Protein AF-A0A9D1Q2K3-F1 (afdb_monomer)

Solvent-accessible surface area (backbone atoms only — not comparable to full-atom values): 40511 Å² total; per-residue (Å²): 144,80,91,78,67,89,84,75,84,89,78,90,85,88,91,74,88,80,84,76,89,72,94,67,86,83,80,66,77,69,95,67,63,77,82,78,63,94,80,69,76,94,78,71,92,50,51,77,40,32,36,40,44,62,47,56,76,50,55,46,52,35,54,50,45,25,44,50,52,45,55,72,32,68,62,25,60,64,66,39,40,34,69,46,80,47,79,33,50,50,69,62,41,55,52,19,50,79,73,49,72,62,49,46,96,80,42,65,46,26,32,32,59,39,44,52,66,44,43,5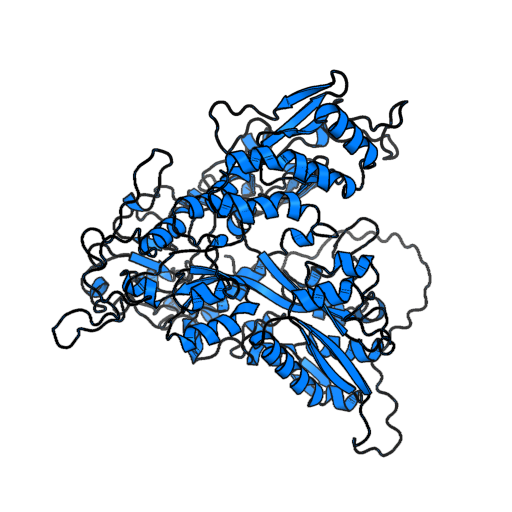5,40,34,52,72,72,53,56,36,32,77,40,62,81,78,49,81,42,72,71,48,49,51,55,45,68,55,26,38,81,45,52,59,50,69,41,20,46,31,84,89,80,63,44,55,48,91,84,33,49,41,40,38,48,60,52,37,49,17,35,49,31,26,41,35,32,48,53,31,40,20,41,54,39,28,27,80,48,33,52,48,88,45,68,35,37,90,83,54,38,70,58,49,46,75,51,22,53,69,60,52,84,87,49,52,77,39,41,44,44,59,36,27,64,68,56,52,23,24,25,50,70,69,43,33,51,73,61,40,42,22,80,9,55,64,33,101,83,72,43,65,62,58,56,15,52,59,35,55,69,40,64,76,43,97,74,76,76,60,87,44,18,46,45,47,73,64,26,62,50,50,58,75,51,96,86,68,62,76,83,60,62,69,36,71,90,31,49,80,71,37,58,31,38,36,22,42,54,33,52,18,26,67,46,36,50,51,46,53,14,39,57,29,7,41,90,62,36,83,63,65,78,88,55,72,91,54,92,48,53,39,32,12,68,13,10,31,44,65,90,72,50,47,24,41,17,40,3,29,46,26,50,58,72,35,49,50,43,85,51,43,43,42,35,57,21,48,38,27,26,51,53,23,34,30,28,26,78,62,23,46,66,40,62,30,83,64,80,60,49,72,40,41,55,64,36,52,47,51,74,46,45,45,32,65,30,61,52,34,12,73,32,62,45,100,84,71,46,73,37,60,46,101,84,73,38,79,38,35,63,70,46,27,37,66,42,78,22,56,80,34,33,38,20,40,34,31,69,88,76,75,45,73,45,62,64,49,80,70,93,76,78,61,49,55,44,66,81,59,46,38,65,71,55,66,76,31,41,35,71,41,66,85,49,69,80,29,25,27,37,57,33,60,5,20,29,37,28,44,47,56,55,52,42,47,54,76,67,63,16,31,79,39,64,83,71,49,54,103,88,51,51,74,63,51,39,36,20,68,38,39,30,29,26,36,53,46,46,46,71,45,49,53,52,39,53,56,35,14,64,74,60,74,51,50,54,32,34,25,54,50,46,27,49,54,42,40,73,43,61,55,44,78,56,70,56,64,23,37,66,51,37,85,26,42,41,22,51,42,32,18,47,21,44,28,47,67,27,86,51,58,73,64,37,46,57,50,50,56,40,47,52,22,56,62,44,78,50,99,90,39,81,43,82,21,21,29,46,42,28,13,62,64,54,38,61,33,41,28,57,80,58,43,81,32,78,53,31,56,41,87,95,44,54,65,27,40,67,66,50,57,58,64,43,35,72,67,20,36,66,50,80,45,51,71,48,58,53,50,78,40,50,54,59,44,49,48,51,42,57,68,26,36,53,52,71,73,38,51,70,68,58,47,36,34,67,31,33,55,60,22,22,62,54,28,33,79,74,21,76,59,53,59,35,65,55,55,46,50,54,52,41,73,74,78,106

Nearest PDB structures (foldseek):
  6hus-assembly1_A  TM=6.472E-01  e=1.190E-06  Bifidobacterium longum subsp. infantis
  7vfq-assembly2_B  TM=6.014E-01  e=1.325E-06  Bifidobacterium longum subsp. infantis ATCC 15697 = JCM 1222 = DSM 20088
  2z8d-assembly2_B  TM=6.309E-01  e=6.302E-06  Bifidobacterium longum
  7vfq-assembly4_D  TM=6.016E-01  e=4.325E-06  Bifidobacterium longum subsp. infantis ATCC 15697 = JCM 1222 = DSM 20088
  2z8d-assembly1_A  TM=5.722E-01  e=2.394E-06  Bifidobacterium longum

Mean predicted aligned error: 9.28 Å

Secondary structure (DSSP, 8-state):
--SSSTTS-----------------------------TT--S-S-PEEEEEEEE--HHHHHHHHHHHHHHHHSHHHHHTTEEEEEEEE-HHHHHHHHHTTSSS-TT----EEEEETTTHHHHHHTTSB---HHHH-SHHHHHHHHTS-TTTTTTTB-BTTTTB--TTSPB--EEEEEEEEEEEEEHHHHHHTTEEEE-----B--TTTHHHHHHHSTT--GGGTTSBHHHHHHTTSS--TTS--TTT-S----B-TTSSB-SS-S-THHHHTS-----S-SEEETTGGGS---TT-PPP--TTSS-TTTS-EEEETTSPPPHHHHHHHHHHHBTTT----TT----TTSSSBSBS-B-S--HHHHGGGT--SEEESSSSS-EEE-TT--BPEEEE-GGGTTEEPTTT--EE-TTPBPPHHHHBTGGGGSBPB-TTSPBPB-TTSPBPBTTSEEEEE-TTSSEEEEETTTTEEEESS--TT--S-B-TTB-HHHHHTEES-TT-TT-SEEEE--HHHHHHHHHHHHHTT-S--GGGS-TT--HHHHHHTTSBSEEEEEGGGHHHHHHHHHHTT--EEEEPPP--EEESSTTSS---EEEE-----BEEEEEEEEBTT-S-HHHHHHHHHHHT-SEEEETTEEEE-HHHHHHHTT---SSHHHHTSTTTS-GGGGGG-TTHHHHHHTT-B--GGGTSSSSTTHHHHHHHIIIIITTTSS-HHHHHHHHHHHHHHHHGGG--SS-HHHHHHHHHHHH-

pLDDT: mean 83.21, std 17.61, range [23.09, 98.44]

Structure (mmCIF, N/CA/C/O backbone):
data_AF-A0A9D1Q2K3-F1
#
_entry.id   AF-A0A9D1Q2K3-F1
#
loop_
_atom_site.group_PDB
_atom_site.id
_atom_site.type_symbol
_atom_site.label_atom_id
_atom_site.label_alt_id
_atom_site.label_comp_id
_atom_site.label_asym_id
_atom_site.label_entity_id
_atom_site.label_seq_id
_atom_site.pdbx_PDB_ins_code
_atom_site.Cartn_x
_atom_site.Cartn_y
_atom_site.Cartn_z
_atom_site.occupancy
_atom_site.B_iso_or_equiv
_atom_site.auth_seq_id
_atom_site.auth_comp_id
_atom_site.auth_asym_id
_atom_site.auth_atom_id
_atom_site.pdbx_PDB_model_num
ATOM 1 N N . MET A 1 1 ? 9.414 -20.550 -1.394 1.00 31.88 1 MET A N 1
ATOM 2 C CA . MET A 1 1 ? 9.377 -20.830 0.065 1.00 31.88 1 MET A CA 1
ATOM 3 C C . MET A 1 1 ? 8.862 -19.600 0.827 1.00 31.88 1 MET A C 1
ATOM 5 O O . MET A 1 1 ? 9.463 -19.181 1.802 1.00 31.88 1 MET A O 1
ATOM 9 N N . LYS A 1 2 ? 7.745 -19.012 0.368 1.00 26.89 2 LYS A N 1
ATOM 10 C CA . LYS A 1 2 ? 7.221 -17.730 0.874 1.00 26.89 2 LYS A CA 1
ATOM 11 C C . LYS A 1 2 ? 5.793 -17.801 1.439 1.00 26.89 2 LYS A C 1
ATOM 13 O O . LYS A 1 2 ? 5.414 -16.906 2.167 1.00 26.89 2 LYS A O 1
ATOM 18 N N . LYS A 1 3 ? 5.036 -18.884 1.206 1.00 31.77 3 LYS A N 1
ATOM 19 C CA . LYS A 1 3 ? 3.598 -18.948 1.546 1.00 31.77 3 LYS A CA 1
ATOM 20 C C . LYS A 1 3 ? 3.213 -19.852 2.738 1.00 31.77 3 LYS A C 1
ATOM 22 O O . LYS A 1 3 ? 2.040 -20.137 2.907 1.00 31.77 3 LYS A O 1
ATOM 27 N N . LEU A 1 4 ? 4.152 -20.322 3.581 1.00 24.89 4 LEU A N 1
ATOM 28 C CA . LEU A 1 4 ? 3.798 -21.179 4.745 1.00 24.89 4 LEU A CA 1
ATOM 29 C C . LEU A 1 4 ? 4.771 -21.183 5.948 1.00 24.89 4 LEU A C 1
ATOM 31 O O . LEU A 1 4 ? 4.581 -21.969 6.875 1.00 24.89 4 LEU A O 1
ATOM 35 N N . ILE A 1 5 ? 5.781 -20.302 5.997 1.00 24.81 5 ILE A N 1
ATOM 36 C CA . ILE A 1 5 ? 6.742 -20.250 7.126 1.00 24.81 5 ILE A CA 1
ATOM 37 C C . ILE A 1 5 ? 6.445 -19.125 8.140 1.00 24.81 5 ILE A C 1
ATOM 39 O O . ILE A 1 5 ? 6.972 -19.159 9.249 1.00 24.81 5 ILE A O 1
ATOM 43 N N . SER A 1 6 ? 5.500 -18.215 7.881 1.00 26.42 6 SER A N 1
ATOM 44 C CA . SER A 1 6 ? 5.204 -17.124 8.832 1.00 26.42 6 SER A CA 1
ATOM 45 C C . SER A 1 6 ? 4.292 -17.498 10.018 1.00 26.42 6 SER A C 1
ATOM 47 O O . SER A 1 6 ? 3.914 -16.638 10.807 1.00 26.42 6 SER A O 1
ATOM 49 N N . LEU A 1 7 ? 3.956 -18.783 10.218 1.00 24.83 7 LEU A N 1
ATOM 50 C CA . LEU A 1 7 ? 3.126 -19.217 11.359 1.00 24.83 7 LEU A CA 1
ATOM 51 C C . LEU A 1 7 ? 3.918 -19.750 12.575 1.00 24.83 7 LEU A C 1
ATOM 53 O O . LEU A 1 7 ? 3.314 -20.180 13.556 1.00 24.83 7 LEU A O 1
ATOM 57 N N . MET A 1 8 ? 5.256 -19.730 12.568 1.00 25.25 8 MET A N 1
ATOM 58 C CA . MET A 1 8 ? 6.060 -20.159 13.727 1.00 25.25 8 MET A CA 1
ATOM 59 C C . MET A 1 8 ? 7.381 -19.386 13.873 1.00 25.25 8 MET A C 1
ATOM 61 O O . MET A 1 8 ? 8.443 -19.967 13.687 1.00 25.25 8 MET A O 1
ATOM 65 N N . LEU A 1 9 ? 7.339 -18.114 14.290 1.00 25.38 9 LEU A N 1
ATOM 66 C CA . LEU A 1 9 ? 8.479 -17.455 14.962 1.00 25.38 9 LEU A CA 1
ATOM 67 C C . LEU A 1 9 ? 8.071 -16.150 15.676 1.00 25.38 9 LEU A C 1
ATOM 69 O O . LEU A 1 9 ? 8.554 -15.070 15.385 1.00 25.38 9 LEU A O 1
ATOM 73 N N . ALA A 1 10 ? 7.178 -16.253 16.663 1.00 24.89 10 ALA A N 1
ATOM 74 C CA . ALA A 1 10 ? 6.946 -15.178 17.636 1.00 24.89 10 ALA A CA 1
ATOM 75 C C . ALA A 1 10 ? 6.581 -15.748 19.017 1.00 24.89 10 ALA A C 1
ATOM 77 O O . ALA A 1 10 ? 5.570 -15.400 19.619 1.00 24.89 10 ALA A O 1
ATOM 7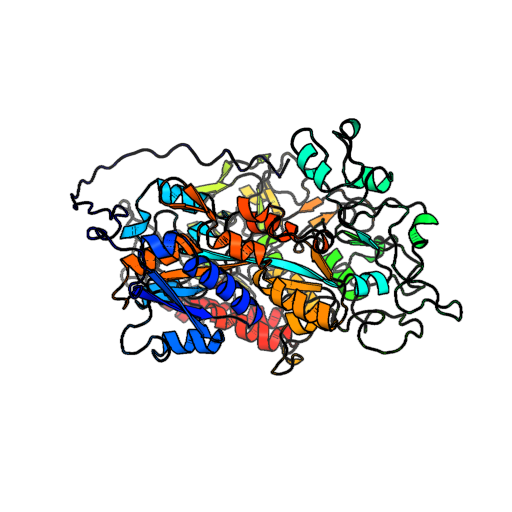8 N N . VAL A 1 11 ? 7.387 -16.679 19.531 1.00 24.31 11 VAL A N 1
ATOM 79 C CA . VAL A 1 11 ? 7.357 -17.057 20.952 1.00 24.31 11 VAL A CA 1
ATOM 80 C C . VAL A 1 11 ? 8.791 -17.342 21.390 1.00 24.31 11 VAL A C 1
ATOM 82 O O . VAL A 1 11 ? 9.484 -18.079 20.694 1.00 24.31 11 VAL A O 1
ATOM 85 N N . ILE A 1 12 ? 9.143 -16.863 22.599 1.00 23.58 12 ILE A N 1
ATOM 86 C CA . ILE A 1 12 ? 10.369 -17.112 23.397 1.00 23.58 12 ILE A CA 1
ATOM 87 C C . ILE A 1 12 ? 11.450 -16.029 23.135 1.00 23.58 12 ILE A C 1
ATOM 89 O O . ILE A 1 12 ? 11.959 -15.950 22.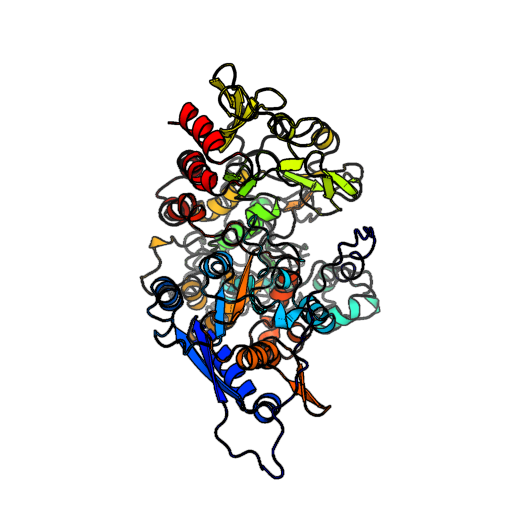035 1.00 23.58 12 ILE A O 1
ATOM 93 N N . LEU A 1 13 ? 11.909 -15.160 24.054 1.00 23.55 13 LEU A N 1
ATOM 94 C CA . LEU A 1 13 ? 12.004 -15.179 25.522 1.00 23.55 13 LEU A CA 1
ATOM 95 C C . LEU A 1 13 ? 12.350 -13.754 26.027 1.00 23.55 13 LEU A C 1
ATOM 97 O O . LEU A 1 13 ? 13.409 -13.249 25.687 1.00 23.55 13 LEU A O 1
ATOM 101 N N . CYS A 1 14 ? 11.547 -13.163 26.917 1.00 24.50 14 CYS A N 1
ATOM 102 C CA . CYS A 1 14 ? 12.017 -12.175 27.906 1.00 24.50 14 CYS A CA 1
ATOM 103 C C . CYS A 1 14 ? 11.088 -12.207 29.129 1.00 24.50 14 CYS A C 1
ATOM 105 O O . CYS A 1 14 ? 10.310 -11.301 29.409 1.00 24.50 14 CYS A O 1
ATOM 107 N N . ILE A 1 15 ? 11.137 -13.328 29.853 1.00 24.80 15 ILE A N 1
ATOM 108 C CA . ILE A 1 15 ? 10.500 -13.468 31.162 1.00 24.80 15 ILE A CA 1
ATOM 109 C C . ILE A 1 15 ? 11.471 -12.913 32.207 1.00 24.80 15 ILE A C 1
ATOM 111 O O . ILE A 1 15 ? 12.424 -13.592 32.580 1.00 24.80 15 ILE A O 1
ATOM 115 N N . MET A 1 16 ? 11.185 -11.729 32.746 1.00 26.50 16 MET A N 1
ATOM 116 C CA . MET A 1 16 ? 11.513 -11.406 34.137 1.00 26.50 16 MET A CA 1
ATOM 117 C C . MET A 1 16 ? 10.347 -10.635 34.774 1.00 26.50 16 MET A C 1
ATOM 119 O O . MET A 1 16 ? 10.067 -9.509 34.374 1.00 26.50 16 MET A O 1
ATOM 123 N N . PRO A 1 17 ? 9.647 -11.210 35.770 1.00 26.53 17 PRO A N 1
ATOM 124 C CA . PRO A 1 17 ? 8.571 -10.520 36.463 1.00 26.53 17 PRO A CA 1
ATOM 125 C C . PRO A 1 17 ? 9.147 -9.616 37.559 1.00 26.53 17 PRO A C 1
ATOM 127 O O . PRO A 1 17 ? 9.549 -10.095 38.622 1.00 26.53 17 PRO A O 1
ATOM 130 N N . VAL A 1 18 ? 9.125 -8.298 37.352 1.00 26.25 18 VAL A N 1
ATOM 131 C CA . VAL A 1 18 ? 9.116 -7.359 38.481 1.00 26.25 18 VAL A CA 1
ATOM 132 C C . VAL A 1 18 ? 7.667 -7.231 38.935 1.00 26.25 18 VAL A C 1
ATOM 134 O O . VAL A 1 18 ? 6.878 -6.453 38.407 1.00 26.25 18 VAL A O 1
ATOM 137 N N . PHE A 1 19 ? 7.295 -8.060 39.910 1.00 23.59 19 PHE A N 1
ATOM 138 C CA . PHE A 1 19 ? 6.034 -7.920 40.625 1.00 23.59 19 PHE A CA 1
ATOM 139 C C . PHE A 1 19 ? 5.998 -6.563 41.335 1.00 23.59 19 PHE A C 1
ATOM 141 O O . PHE A 1 19 ? 6.596 -6.402 42.399 1.00 23.59 19 PHE A O 1
ATOM 148 N N . THR A 1 20 ? 5.217 -5.626 40.803 1.00 25.23 20 THR A N 1
ATOM 149 C CA . THR A 1 20 ? 4.653 -4.536 41.603 1.00 25.23 20 THR A CA 1
ATOM 150 C C . THR A 1 20 ? 3.154 -4.772 41.696 1.00 25.23 20 THR A C 1
ATOM 152 O O . THR A 1 20 ? 2.387 -4.485 40.783 1.00 25.23 20 THR A O 1
ATOM 155 N N . ALA A 1 21 ? 2.743 -5.393 42.799 1.00 23.09 21 ALA A N 1
ATOM 156 C CA . ALA A 1 21 ? 1.347 -5.603 43.129 1.00 23.09 21 ALA A CA 1
ATOM 157 C C . ALA A 1 21 ? 0.692 -4.260 43.487 1.00 23.09 21 ALA A C 1
ATOM 159 O O . ALA A 1 21 ? 0.936 -3.723 44.566 1.00 23.09 21 ALA A O 1
ATOM 160 N N . CYS A 1 22 ? -0.189 -3.765 42.621 1.00 25.34 22 CYS A N 1
ATOM 161 C CA . CYS A 1 22 ? -1.217 -2.798 42.989 1.00 25.34 22 CYS A CA 1
ATOM 162 C C . CYS A 1 22 ? -2.578 -3.435 42.706 1.00 25.34 22 CYS A C 1
ATOM 164 O O . CYS A 1 22 ? -2.987 -3.596 41.560 1.00 25.34 22 CYS A O 1
ATOM 166 N N . GLY A 1 23 ? -3.251 -3.861 43.777 1.00 29.66 23 GLY A N 1
ATOM 167 C CA . GLY A 1 23 ? -4.590 -4.428 43.719 1.00 29.66 23 GLY A CA 1
ATOM 168 C C . GLY A 1 23 ? -5.606 -3.394 43.239 1.00 29.66 23 GLY A C 1
ATOM 169 O O . GLY A 1 23 ? -5.927 -2.455 43.963 1.00 29.66 23 GLY A O 1
ATOM 170 N N . GLY A 1 24 ? -6.129 -3.604 42.035 1.00 25.12 24 GLY A N 1
ATOM 171 C CA . GLY A 1 24 ? -7.349 -2.990 41.529 1.00 25.12 24 GLY A CA 1
ATOM 172 C C . GLY A 1 24 ? -8.348 -4.098 41.216 1.00 25.12 24 GLY A C 1
ATOM 173 O O . GLY A 1 24 ? -8.044 -5.015 40.462 1.00 25.12 24 GLY A O 1
ATOM 174 N N . ASN A 1 25 ? -9.512 -4.047 41.856 1.00 25.45 25 ASN A N 1
ATOM 175 C CA . ASN A 1 25 ? -10.608 -5.003 41.716 1.00 25.45 25 ASN A CA 1
ATOM 176 C C . ASN A 1 25 ? -11.001 -5.161 40.230 1.00 25.45 25 ASN A C 1
ATOM 178 O O . ASN A 1 25 ? -11.539 -4.230 39.632 1.00 25.45 25 ASN A O 1
ATOM 182 N N . SER A 1 26 ? -10.753 -6.331 39.641 1.00 29.91 26 SER A N 1
ATOM 183 C CA . SER A 1 26 ? -11.177 -6.673 38.284 1.00 29.91 26 SER A CA 1
ATOM 184 C C . SER A 1 26 ? -12.678 -6.976 38.268 1.00 29.91 26 SER A C 1
ATOM 186 O O . SER A 1 26 ? -13.099 -8.122 38.419 1.00 29.91 26 SER A O 1
ATOM 188 N N . ASN A 1 27 ? -13.500 -5.944 38.097 1.00 34.56 27 ASN A N 1
ATOM 189 C CA . ASN A 1 27 ? -14.866 -6.119 37.612 1.00 34.56 27 ASN A CA 1
ATOM 190 C C . ASN A 1 27 ? -14.806 -6.279 36.088 1.00 34.56 27 ASN A C 1
ATOM 192 O O . ASN A 1 27 ? -15.098 -5.342 35.353 1.00 34.56 27 ASN A O 1
ATOM 196 N N . THR A 1 28 ? -14.377 -7.446 35.613 1.00 36.50 28 THR A N 1
ATOM 197 C CA . THR A 1 28 ? -14.568 -7.835 34.215 1.00 36.50 28 THR A CA 1
ATOM 198 C C . THR A 1 28 ? -16.070 -8.019 33.969 1.00 36.50 28 THR A C 1
ATOM 200 O O . THR A 1 28 ? -16.699 -8.829 34.660 1.00 36.50 28 THR A O 1
ATOM 203 N N . PRO A 1 29 ? -16.694 -7.294 33.024 1.00 41.91 29 PRO A N 1
ATOM 204 C CA . PRO A 1 29 ? -18.068 -7.573 32.636 1.00 41.91 29 PRO A CA 1
ATOM 205 C C . PRO A 1 29 ? -18.096 -8.942 31.953 1.00 41.91 29 PRO A C 1
ATOM 207 O O . PRO A 1 29 ? -17.616 -9.111 30.837 1.00 41.91 29 PRO A O 1
ATOM 210 N N . THR A 1 30 ? -18.623 -9.952 32.640 1.00 43.00 30 THR A N 1
ATOM 211 C CA . THR A 1 30 ? -19.002 -11.204 31.977 1.00 43.00 30 THR A CA 1
ATOM 212 C C . THR A 1 30 ? -20.297 -10.921 31.213 1.00 43.00 30 THR A C 1
ATOM 214 O O . THR A 1 30 ? -21.203 -10.342 31.827 1.00 43.00 30 THR A O 1
ATOM 217 N N . PRO A 1 31 ? -20.428 -11.292 29.923 1.00 45.06 31 PRO A N 1
ATOM 218 C CA . PRO A 1 31 ? -21.657 -11.072 29.170 1.00 45.06 31 PRO A CA 1
ATOM 219 C C . PRO A 1 31 ? -22.795 -11.783 29.894 1.00 45.06 31 PRO A C 1
ATOM 221 O O . PRO A 1 31 ? -22.875 -13.010 29.918 1.00 45.06 31 PRO A O 1
ATOM 224 N N . THR A 1 32 ? -23.643 -11.011 30.561 1.00 45.75 32 THR A N 1
ATOM 225 C CA . THR A 1 32 ? -24.844 -11.533 31.200 1.00 45.75 32 THR A CA 1
ATOM 226 C C . THR A 1 32 ? -25.998 -10.808 30.529 1.00 45.75 32 THR A C 1
ATOM 228 O O . THR A 1 32 ? -26.021 -9.573 30.581 1.00 45.75 32 THR A O 1
ATOM 231 N N . PRO A 1 33 ? -26.920 -11.515 29.851 1.00 47.28 33 PRO A N 1
ATOM 232 C CA . PRO A 1 33 ? -28.128 -10.872 29.354 1.00 47.28 33 PRO A CA 1
ATOM 233 C C . PRO A 1 33 ? -28.861 -10.216 30.536 1.00 47.28 33 PRO A C 1
ATOM 235 O O . PRO A 1 33 ? -28.753 -10.699 31.672 1.00 47.28 33 PRO A O 1
ATOM 238 N N . PRO A 1 34 ? -29.623 -9.135 30.311 1.00 51.88 34 PRO A N 1
ATOM 239 C CA . PRO A 1 34 ? -30.594 -8.695 31.301 1.00 51.88 34 PRO A CA 1
ATOM 240 C C . PRO A 1 34 ? -31.506 -9.878 31.652 1.00 51.88 34 PRO A C 1
ATOM 242 O O . PRO A 1 34 ? -31.943 -10.590 30.750 1.00 51.88 34 PRO A O 1
ATOM 245 N N . ASP A 1 35 ? -31.774 -10.092 32.945 1.00 43.72 35 ASP A N 1
ATOM 246 C CA . ASP A 1 35 ? -32.658 -11.160 33.435 1.00 43.72 35 ASP A CA 1
ATOM 247 C C . ASP A 1 35 ? -33.989 -11.124 32.657 1.00 43.72 35 ASP A C 1
ATOM 249 O O . ASP A 1 35 ? -34.734 -10.138 32.774 1.00 43.72 35 ASP A O 1
ATOM 253 N N . PRO A 1 36 ? -34.287 -12.135 31.816 1.00 39.97 36 PRO A N 1
ATOM 254 C CA . PRO A 1 36 ? -35.522 -12.168 31.068 1.00 39.97 36 PRO A CA 1
ATOM 255 C C . PRO A 1 36 ? -36.607 -12.510 32.079 1.00 39.97 36 PRO A C 1
ATOM 257 O O . PRO A 1 36 ? -36.824 -13.673 32.422 1.00 39.97 36 PRO A O 1
ATOM 260 N N . GLY A 1 37 ? -37.273 -11.477 32.599 1.00 39.97 37 GLY A N 1
ATOM 261 C CA . GLY A 1 37 ? -38.417 -11.646 33.485 1.00 39.97 37 GLY A CA 1
ATOM 262 C C . GLY A 1 37 ? -39.360 -12.737 32.949 1.00 39.97 37 GLY A C 1
ATOM 263 O O . GLY A 1 37 ? -39.500 -12.903 31.733 1.00 39.97 37 GLY A O 1
ATOM 264 N N . PRO A 1 38 ? -39.992 -13.524 33.834 1.00 31.61 38 PRO A N 1
ATOM 265 C CA . PRO A 1 38 ? -40.588 -14.797 33.459 1.00 31.61 38 PRO A CA 1
ATOM 266 C C . PRO A 1 38 ? -41.748 -14.591 32.474 1.00 31.61 38 PRO A C 1
ATOM 268 O O . PRO A 1 38 ? -42.840 -14.195 32.878 1.00 31.61 38 PRO A O 1
ATOM 271 N N . GLY A 1 39 ? -41.514 -14.890 31.189 1.00 42.12 39 GLY A N 1
ATOM 272 C CA . GLY A 1 39 ? -42.565 -15.056 30.176 1.00 42.12 39 GLY A CA 1
ATOM 273 C C . GLY A 1 39 ? -42.591 -14.099 28.975 1.00 42.12 39 GLY A C 1
ATOM 274 O O . GLY A 1 39 ? -43.665 -13.914 28.412 1.00 42.12 39 GLY A O 1
ATOM 275 N N . GLY A 1 40 ? -41.481 -13.489 28.555 1.00 37.00 40 GLY A N 1
ATOM 276 C CA . GLY A 1 40 ? -41.479 -12.614 27.373 1.00 37.00 40 GLY A CA 1
ATOM 277 C C . GLY A 1 40 ? -41.163 -13.333 26.060 1.00 37.00 40 GLY A C 1
ATOM 278 O O . GLY A 1 40 ? -39.995 -13.509 25.734 1.00 37.00 40 GLY A O 1
ATOM 279 N N . GLU A 1 41 ? -42.180 -13.671 25.262 1.00 39.03 41 GLU A N 1
ATOM 280 C CA . GLU A 1 41 ? -42.013 -13.699 23.802 1.00 39.03 41 GLU A CA 1
ATOM 281 C C . GLU A 1 41 ? -41.517 -12.305 23.374 1.00 39.03 41 GLU A C 1
ATOM 283 O O . GLU A 1 41 ? -42.138 -11.291 23.706 1.00 39.03 41 GLU A O 1
ATOM 288 N N . GLY A 1 42 ? -40.349 -12.244 22.729 1.00 41.12 42 GLY A N 1
ATOM 289 C CA . GLY A 1 42 ? -39.644 -11.009 22.380 1.00 41.12 42 GLY A CA 1
ATOM 290 C C . GLY A 1 42 ? -40.452 -10.108 21.446 1.00 41.12 42 GLY A C 1
ATOM 291 O O . GLY A 1 42 ? -40.365 -10.224 20.229 1.00 41.12 42 GLY A O 1
ATOM 292 N N . GLY A 1 43 ? -41.229 -9.200 22.033 1.00 37.53 43 GLY A N 1
ATOM 293 C CA . GLY A 1 43 ? -42.022 -8.182 21.338 1.00 37.53 43 GLY A CA 1
ATOM 294 C C . GLY A 1 43 ? -42.028 -6.824 22.051 1.00 37.53 43 GLY A C 1
ATOM 295 O O . GLY A 1 43 ? -42.984 -6.068 21.904 1.00 37.53 43 GLY A O 1
ATOM 296 N N . GLY A 1 44 ? -41.007 -6.534 22.867 1.00 49.22 44 GLY A N 1
ATOM 297 C CA . GLY A 1 44 ? -40.798 -5.226 23.503 1.00 49.22 44 GLY A CA 1
ATOM 298 C C . GLY A 1 44 ? -39.885 -4.307 22.682 1.00 49.22 44 GLY A C 1
ATOM 299 O O . GLY A 1 44 ? -39.100 -4.786 21.864 1.00 49.22 44 GLY A O 1
ATOM 300 N N . ASP A 1 45 ? -39.975 -2.993 22.913 1.00 70.69 45 ASP A N 1
ATOM 301 C CA . ASP A 1 45 ? -39.091 -1.989 22.302 1.00 70.69 45 ASP A CA 1
ATOM 302 C C . ASP A 1 45 ? -37.616 -2.317 22.608 1.00 70.69 45 ASP A C 1
ATOM 304 O O . ASP A 1 45 ? -37.184 -2.283 23.762 1.00 70.69 45 ASP A O 1
ATOM 308 N N . ARG A 1 46 ? -36.839 -2.662 21.572 1.00 89.06 46 ARG A N 1
ATOM 309 C CA . ARG A 1 46 ? -35.394 -2.930 21.678 1.00 89.06 46 ARG A CA 1
ATOM 310 C C . ARG A 1 46 ? -34.629 -1.634 21.968 1.00 89.06 46 ARG A C 1
ATOM 312 O O . ARG A 1 46 ? -34.984 -0.570 21.459 1.00 89.06 46 ARG A O 1
ATOM 319 N N . THR A 1 47 ? -33.555 -1.717 22.754 1.00 92.94 47 THR A N 1
ATOM 320 C CA . THR A 1 47 ? -32.688 -0.569 23.055 1.00 92.94 47 THR A CA 1
ATOM 321 C C . THR A 1 47 ? -31.979 -0.121 21.785 1.00 92.94 47 THR A C 1
ATOM 323 O O . THR A 1 47 ? -31.215 -0.881 21.190 1.00 92.94 47 THR A O 1
ATOM 326 N N . ARG A 1 48 ? -32.226 1.125 21.377 1.00 93.69 48 ARG A N 1
ATOM 327 C CA . ARG A 1 48 ? -31.604 1.712 20.192 1.00 93.69 48 ARG A CA 1
ATOM 328 C C . ARG A 1 48 ? -30.160 2.128 20.480 1.00 93.69 48 ARG A C 1
ATOM 330 O O . ARG A 1 48 ? -29.939 2.929 21.383 1.00 93.69 48 ARG A O 1
ATOM 337 N N . ILE A 1 49 ? -29.237 1.652 19.650 1.00 95.62 49 ILE A N 1
ATOM 338 C CA . ILE A 1 49 ? -27.837 2.077 19.568 1.00 95.62 49 ILE A CA 1
ATOM 339 C C . ILE A 1 49 ? -27.637 2.870 18.275 1.00 95.62 49 ILE A C 1
ATOM 341 O O . ILE A 1 49 ? -28.170 2.506 17.219 1.00 95.62 49 ILE A O 1
ATOM 345 N N . VAL A 1 50 ? -26.916 3.986 18.356 1.00 94.56 50 VAL A N 1
ATOM 346 C CA . VAL A 1 50 ? -26.666 4.867 17.207 1.00 94.56 50 VAL A CA 1
ATOM 347 C C . VAL A 1 50 ? -25.202 4.810 16.801 1.00 94.56 50 VAL A C 1
ATOM 349 O O . VAL A 1 50 ? -24.317 5.223 17.547 1.00 94.56 50 VAL A O 1
ATOM 352 N N . MET A 1 51 ? -24.972 4.347 15.580 1.00 95.81 51 MET A N 1
ATOM 353 C CA . MET A 1 51 ? -23.676 4.359 14.921 1.00 95.81 51 MET A CA 1
ATOM 354 C C . MET A 1 51 ? -23.616 5.504 13.912 1.00 95.81 51 MET A C 1
ATOM 356 O O . MET A 1 51 ? -24.590 5.763 13.199 1.00 95.81 51 MET A O 1
ATOM 360 N N . GLN A 1 52 ? -22.483 6.194 13.850 1.00 93.69 52 GLN A N 1
ATOM 361 C CA . GLN A 1 52 ? -22.179 7.145 12.786 1.00 93.69 52 GLN A CA 1
ATOM 362 C C . GLN A 1 52 ? -20.977 6.657 11.982 1.00 93.69 52 GLN A C 1
ATOM 364 O O . GLN A 1 52 ? -19.961 6.272 12.560 1.00 93.69 52 GLN A O 1
ATOM 369 N N . GLY A 1 53 ? -21.123 6.686 10.660 1.00 94.25 53 GLY A N 1
ATOM 370 C CA . GLY A 1 53 ? -20.099 6.294 9.701 1.00 94.25 53 GLY A CA 1
ATOM 371 C C . GLY A 1 53 ? -19.993 7.281 8.545 1.00 94.25 53 GLY A C 1
ATOM 372 O O . GLY A 1 53 ? -20.766 8.244 8.455 1.00 94.25 53 GLY A O 1
ATOM 373 N N . PHE A 1 54 ? -19.028 7.037 7.669 1.00 94.38 54 PHE A N 1
ATOM 374 C CA . PHE A 1 54 ? -18.754 7.865 6.505 1.00 94.38 54 PHE A CA 1
ATOM 375 C C . PHE A 1 54 ? -18.253 7.022 5.335 1.00 94.38 54 PHE A C 1
ATOM 377 O O . PHE A 1 54 ? -17.725 5.933 5.546 1.00 94.38 54 PHE A O 1
ATOM 384 N N . GLY A 1 55 ? -18.387 7.562 4.128 1.00 92.12 55 GLY A N 1
ATOM 385 C CA . GLY A 1 55 ? -17.882 6.959 2.897 1.00 92.12 55 GLY A CA 1
ATOM 386 C C . GLY A 1 55 ? -18.799 7.248 1.714 1.00 92.12 55 GLY A C 1
ATOM 387 O O . GLY A 1 55 ? -19.757 8.023 1.829 1.00 92.12 55 GLY A O 1
ATOM 388 N N . ASP A 1 56 ? -18.517 6.627 0.575 1.00 90.00 56 ASP A N 1
ATOM 389 C CA . ASP A 1 56 ? -19.370 6.728 -0.608 1.00 90.00 56 ASP A CA 1
ATOM 390 C C . ASP A 1 56 ? -20.674 5.906 -0.475 1.00 90.00 56 ASP A C 1
ATOM 392 O O . ASP A 1 56 ? -20.931 5.237 0.532 1.00 90.00 56 ASP A O 1
ATOM 396 N N . GLU A 1 57 ? -21.559 6.004 -1.473 1.00 91.81 57 GLU A N 1
ATOM 397 C CA . GLU A 1 57 ? -22.843 5.289 -1.458 1.00 91.81 57 GLU A CA 1
ATOM 398 C C . GLU A 1 57 ? -22.699 3.769 -1.667 1.00 91.81 57 GLU A C 1
ATOM 400 O O . GLU A 1 57 ? -23.608 3.040 -1.276 1.00 91.81 57 GLU A O 1
ATOM 405 N N . GLU A 1 58 ? -21.603 3.261 -2.239 1.00 92.94 58 GLU A N 1
ATOM 406 C CA . GLU A 1 58 ? -21.360 1.815 -2.334 1.00 92.94 58 GLU A CA 1
ATOM 407 C C . GLU A 1 58 ? -20.888 1.259 -0.984 1.00 92.94 58 GLU A C 1
ATOM 409 O O . GLU A 1 58 ? -21.468 0.292 -0.486 1.00 92.94 58 GLU A O 1
ATOM 414 N N . GLN A 1 59 ? -19.949 1.934 -0.312 1.00 93.12 59 GLN A N 1
ATOM 415 C CA . GLN A 1 59 ? -19.555 1.608 1.065 1.00 93.12 59 GLN A CA 1
ATOM 416 C C . GLN A 1 59 ? -20.753 1.669 2.020 1.00 93.12 59 GLN A C 1
ATOM 418 O O . GLN A 1 59 ? -20.934 0.815 2.883 1.00 93.12 59 GLN A O 1
ATOM 423 N N . LYS A 1 60 ? -21.647 2.645 1.854 1.00 95.56 60 LYS A N 1
ATOM 424 C CA . LYS A 1 60 ? -22.870 2.712 2.658 1.00 95.56 60 LYS A CA 1
ATOM 425 C C . LYS A 1 60 ? -23.733 1.457 2.522 1.00 95.56 60 LYS A C 1
ATOM 427 O O . LYS A 1 60 ? -24.249 0.986 3.533 1.00 95.56 60 LYS A O 1
ATOM 432 N N . LYS A 1 61 ? -23.892 0.907 1.309 1.00 95.81 61 LYS A N 1
ATOM 433 C CA . LYS A 1 61 ? -24.674 -0.325 1.081 1.00 95.81 61 LYS A CA 1
ATOM 434 C C . LYS A 1 61 ? -24.057 -1.523 1.798 1.00 95.81 61 LYS A C 1
ATOM 436 O O . LYS A 1 61 ? -24.795 -2.342 2.345 1.00 95.81 61 LYS A O 1
ATOM 441 N N . GLU A 1 62 ? -22.728 -1.609 1.826 1.00 94.81 62 GLU A N 1
ATOM 442 C CA . GLU A 1 62 ? -21.997 -2.617 2.600 1.00 94.81 62 GLU A CA 1
ATOM 443 C C . GLU A 1 62 ? -22.392 -2.556 4.084 1.00 94.81 62 GLU A C 1
ATOM 445 O O . GLU A 1 62 ? -22.889 -3.534 4.648 1.00 94.81 62 GLU A O 1
ATOM 450 N N . TYR A 1 63 ? -22.265 -1.386 4.711 1.00 97.12 63 TYR A N 1
ATOM 451 C CA . TYR A 1 63 ? -22.592 -1.245 6.129 1.00 97.12 63 TYR A CA 1
ATOM 452 C C . TYR A 1 63 ? -24.096 -1.332 6.412 1.00 97.12 63 TYR A C 1
ATOM 454 O O . TYR A 1 63 ? -24.488 -1.810 7.477 1.00 97.12 63 TYR A O 1
ATOM 462 N N . GLU A 1 64 ? -24.966 -0.945 5.475 1.00 97.69 64 GLU A N 1
ATOM 463 C CA . GLU A 1 64 ? -26.406 -1.215 5.564 1.00 97.69 64 GLU A CA 1
ATOM 464 C C . GLU A 1 64 ? -26.689 -2.725 5.604 1.00 97.69 64 GLU A C 1
ATOM 466 O O . GLU A 1 64 ? -27.525 -3.158 6.401 1.00 97.69 64 GLU A O 1
ATOM 471 N N . SER A 1 65 ? -25.964 -3.539 4.824 1.00 97.31 65 SER A N 1
ATOM 472 C CA . SER A 1 65 ? -26.044 -5.006 4.891 1.00 97.31 65 SER A CA 1
ATOM 473 C C . SER A 1 65 ? -25.674 -5.522 6.284 1.00 97.31 65 SER A C 1
ATOM 475 O O . SER A 1 65 ? -26.451 -6.252 6.903 1.00 97.31 65 SER A O 1
ATOM 477 N N . MET A 1 66 ? -24.550 -5.061 6.841 1.00 98.25 66 MET A N 1
ATOM 478 C CA . MET A 1 66 ? -24.115 -5.443 8.191 1.00 98.25 66 MET A CA 1
ATOM 479 C C . MET A 1 66 ? -25.113 -5.008 9.278 1.00 98.25 66 MET A C 1
ATOM 481 O O . MET A 1 66 ? -25.404 -5.771 10.200 1.00 98.25 66 MET A O 1
ATOM 485 N N . VAL A 1 67 ? -25.671 -3.795 9.179 1.00 98.38 67 VAL A N 1
ATOM 486 C CA . VAL A 1 67 ? -26.675 -3.268 10.123 1.00 98.38 67 VAL A CA 1
ATOM 487 C C . VAL A 1 67 ? -27.966 -4.086 10.069 1.00 98.38 67 VAL A C 1
ATOM 489 O O . VAL A 1 67 ? -28.549 -4.383 11.117 1.00 98.38 67 VAL A O 1
ATOM 492 N N . ASN A 1 68 ? -28.416 -4.462 8.871 1.00 98.00 68 ASN A N 1
ATOM 493 C CA . ASN A 1 68 ? -29.581 -5.326 8.696 1.00 98.00 68 ASN A CA 1
ATOM 494 C C . ASN A 1 68 ? -29.314 -6.721 9.278 1.00 98.00 68 ASN A C 1
ATOM 496 O O . ASN A 1 68 ? -30.113 -7.197 10.084 1.00 98.00 68 ASN A O 1
ATOM 500 N N . GLY A 1 69 ? -28.150 -7.310 8.977 1.00 97.88 69 GLY A N 1
ATOM 501 C CA . GLY A 1 69 ? -27.706 -8.583 9.548 1.00 97.88 69 GLY A CA 1
ATOM 502 C C . GLY A 1 69 ? -27.692 -8.568 11.078 1.00 97.88 69 GLY A C 1
ATOM 503 O O . GLY A 1 69 ? -28.258 -9.458 11.712 1.00 97.88 69 GLY A O 1
ATOM 504 N N . PHE A 1 70 ? -27.155 -7.506 11.691 1.00 98.44 70 PHE A N 1
ATOM 505 C CA . PHE A 1 70 ? -27.190 -7.343 13.145 1.00 98.44 70 PHE A CA 1
ATOM 506 C C . PHE A 1 70 ? -28.632 -7.305 13.657 1.00 98.44 70 PHE A C 1
ATOM 508 O O . PHE A 1 70 ? -28.989 -8.050 14.566 1.00 98.44 70 PHE A O 1
ATOM 515 N N . ASN A 1 71 ? -29.485 -6.461 13.073 1.00 97.62 71 ASN A N 1
ATOM 516 C CA . ASN A 1 71 ? -30.859 -6.264 13.535 1.00 97.62 71 ASN A CA 1
ATOM 517 C C . ASN A 1 71 ? -31.748 -7.509 13.406 1.00 97.62 71 ASN A C 1
ATOM 519 O O . ASN A 1 71 ? -32.719 -7.623 14.169 1.00 97.62 71 ASN A O 1
ATOM 523 N N . ASP A 1 72 ? -31.407 -8.416 12.492 1.00 96.38 72 ASP A N 1
ATOM 524 C CA . ASP A 1 72 ? -32.096 -9.684 12.257 1.00 96.38 72 ASP A CA 1
ATOM 525 C C . ASP A 1 72 ? -31.471 -10.881 12.999 1.00 96.38 72 ASP A C 1
ATOM 527 O O . ASP A 1 72 ? -32.106 -11.940 13.062 1.00 96.38 72 ASP A O 1
ATOM 531 N N . SER A 1 73 ? -30.290 -10.717 13.605 1.00 95.88 73 SER A N 1
ATOM 532 C CA . SER A 1 73 ? -29.572 -11.772 14.340 1.00 95.88 73 SER A CA 1
ATOM 533 C C . SER A 1 73 ? -30.262 -12.205 15.640 1.00 95.88 73 SER A C 1
ATOM 535 O O . SER A 1 73 ? -30.976 -11.428 16.291 1.00 95.88 73 SER A O 1
ATOM 537 N N . GLU A 1 74 ? -30.008 -13.445 16.068 1.00 93.62 74 GLU A N 1
ATOM 538 C CA . GLU A 1 74 ? -30.410 -13.905 17.401 1.00 93.62 74 GLU A CA 1
ATOM 539 C C . GLU A 1 74 ? -29.625 -13.173 18.495 1.00 93.62 74 GLU A C 1
ATOM 541 O O . GLU A 1 74 ? -30.191 -12.858 19.541 1.00 93.62 74 GLU A O 1
ATOM 546 N N . TYR A 1 75 ? -28.368 -12.807 18.237 1.00 94.44 75 TYR A N 1
ATOM 547 C CA . TYR A 1 75 ? -27.536 -11.986 19.114 1.00 94.44 75 TYR A CA 1
ATOM 548 C C . TYR A 1 75 ? -28.221 -10.670 19.500 1.00 94.44 75 TYR A C 1
ATOM 550 O O . TYR A 1 75 ? -28.372 -10.364 20.687 1.00 94.44 75 TYR A O 1
ATOM 558 N N . ALA A 1 76 ? -28.712 -9.902 18.524 1.00 94.25 76 ALA A N 1
ATOM 559 C CA . ALA A 1 76 ? -29.397 -8.644 18.803 1.00 94.25 76 ALA A CA 1
ATOM 560 C C . ALA A 1 76 ? -30.713 -8.852 19.565 1.00 94.25 76 ALA A C 1
ATOM 562 O O . ALA A 1 76 ? -31.045 -8.051 20.442 1.00 94.25 76 ALA A O 1
ATOM 563 N N . ARG A 1 77 ? -31.462 -9.931 19.285 1.00 92.31 77 ARG A N 1
ATOM 564 C CA . ARG A 1 77 ? -32.676 -10.278 20.049 1.00 92.31 77 ARG A CA 1
ATOM 565 C C . ARG A 1 77 ? -32.344 -10.655 21.490 1.00 92.31 77 ARG A C 1
ATOM 567 O O . ARG A 1 77 ? -33.010 -10.174 22.405 1.00 92.31 77 ARG A O 1
ATOM 574 N N . TYR A 1 78 ? -31.301 -11.454 21.688 1.00 88.31 78 TYR A N 1
ATOM 575 C CA . TYR A 1 78 ? -30.841 -11.931 22.989 1.00 88.31 78 TYR A CA 1
ATOM 576 C C . TYR A 1 78 ? -30.416 -10.782 23.911 1.00 88.31 78 TYR A C 1
ATOM 578 O O . TYR A 1 78 ? -30.794 -10.759 25.081 1.00 88.31 78 TYR A O 1
ATOM 586 N N . TYR A 1 79 ? -29.701 -9.787 23.379 1.00 88.56 79 TYR A N 1
ATOM 587 C CA . TYR A 1 79 ? -29.316 -8.588 24.133 1.00 88.56 79 TYR A CA 1
ATOM 588 C C . TYR A 1 79 ? -30.375 -7.471 24.116 1.00 88.56 79 TYR A C 1
ATOM 590 O O . TYR A 1 79 ? -30.187 -6.437 24.758 1.00 88.56 79 TYR A O 1
ATOM 598 N N . GLY A 1 80 ? -31.494 -7.655 23.406 1.00 93.69 80 GLY A N 1
ATOM 599 C CA . GLY A 1 80 ? -32.560 -6.659 23.297 1.00 93.69 80 GLY A CA 1
ATOM 600 C C . GLY A 1 80 ? -32.111 -5.360 22.621 1.00 93.69 80 GLY A C 1
ATOM 601 O O . GLY A 1 80 ? -32.500 -4.278 23.063 1.00 93.69 80 GLY A O 1
ATOM 602 N N . LEU A 1 81 ? -31.283 -5.454 21.576 1.00 95.62 81 LEU A N 1
ATOM 603 C CA . LEU A 1 81 ? -30.634 -4.329 20.896 1.00 95.62 81 LEU A CA 1
ATOM 604 C C . LEU A 1 81 ? -31.190 -4.090 19.488 1.00 95.62 81 LEU A C 1
ATOM 606 O O . LEU A 1 81 ? -31.637 -5.006 18.797 1.00 95.62 81 LEU A O 1
ATOM 610 N N . PHE A 1 82 ? -31.135 -2.832 19.059 1.00 95.19 82 PHE A N 1
ATOM 611 C CA . PHE A 1 82 ? -31.447 -2.404 17.701 1.00 95.19 82 PHE A CA 1
ATOM 612 C C . PHE A 1 82 ? -30.454 -1.331 17.257 1.00 95.19 82 PHE A C 1
ATOM 614 O O . PHE A 1 82 ? -30.296 -0.312 17.928 1.00 95.19 82 PHE A O 1
ATOM 621 N N . LEU A 1 83 ? -29.790 -1.549 16.130 1.00 97.62 83 LEU A N 1
ATOM 622 C CA . LEU A 1 83 ? -28.792 -0.648 15.575 1.00 97.62 83 LEU A CA 1
ATOM 623 C C . LEU A 1 83 ? -29.415 0.278 14.533 1.00 97.62 83 LEU A C 1
ATOM 625 O O . LEU A 1 83 ? -30.150 -0.152 13.646 1.00 97.62 83 LEU A O 1
ATOM 629 N N . THR A 1 84 ? -29.071 1.560 14.614 1.00 95.56 84 THR A N 1
ATOM 630 C CA . THR A 1 84 ? -29.317 2.535 13.546 1.00 95.56 84 THR A CA 1
ATOM 631 C C . THR A 1 84 ? -28.013 3.184 13.125 1.00 95.56 84 THR A C 1
ATOM 633 O O . THR A 1 84 ? -27.192 3.498 13.985 1.00 95.56 84 THR A O 1
ATOM 636 N N . MET A 1 85 ? -27.864 3.436 11.829 1.00 95.1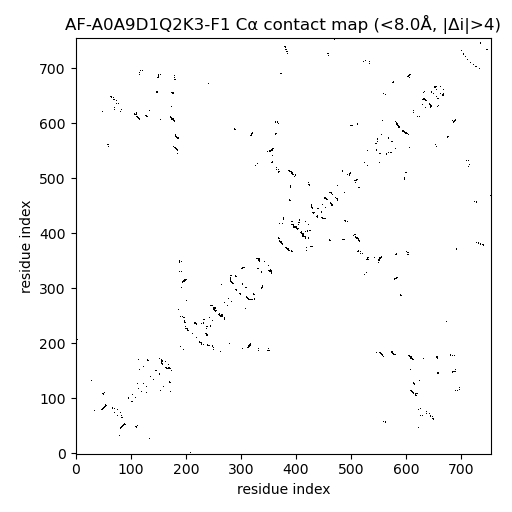9 85 MET A N 1
ATOM 637 C CA . MET A 1 85 ? -26.694 4.090 11.255 1.00 95.19 85 MET A CA 1
ATOM 638 C C . MET A 1 85 ? -27.060 5.475 10.718 1.00 95.19 85 MET A C 1
ATOM 640 O O . MET A 1 85 ? -28.123 5.657 10.125 1.00 95.19 85 MET A O 1
ATOM 644 N N . THR A 1 86 ? -26.182 6.452 10.932 1.00 93.19 86 THR A N 1
ATOM 645 C CA . THR A 1 86 ? -26.191 7.733 10.213 1.00 93.19 86 THR A CA 1
ATOM 646 C C . THR A 1 86 ? -24.938 7.805 9.353 1.00 93.19 86 THR A C 1
ATOM 648 O O . THR A 1 86 ? -23.853 7.513 9.852 1.00 93.19 86 THR A O 1
ATOM 651 N N . TRP A 1 87 ? -25.092 8.184 8.087 1.00 94.00 87 TRP A N 1
ATOM 652 C CA . TRP A 1 87 ? -24.019 8.160 7.096 1.00 94.00 87 TRP A CA 1
ATOM 653 C C . TRP A 1 87 ? -23.751 9.553 6.538 1.00 94.00 87 TRP A C 1
ATOM 655 O O . TRP A 1 87 ? -24.690 10.324 6.321 1.00 94.00 87 TRP A O 1
ATOM 665 N N . TYR A 1 88 ? -22.482 9.861 6.300 1.00 93.31 88 TYR A N 1
ATOM 666 C CA . TYR A 1 88 ? -22.014 11.163 5.836 1.00 93.31 88 TYR A CA 1
ATOM 667 C C . TYR A 1 88 ? -20.940 10.994 4.754 1.00 93.31 88 TYR A C 1
ATOM 669 O O . TYR A 1 88 ? -20.249 9.982 4.714 1.00 93.31 88 TYR A O 1
ATOM 677 N N . GLY A 1 89 ? -20.740 12.016 3.920 1.00 91.44 89 GLY A N 1
ATOM 678 C CA . GLY A 1 89 ? -19.481 12.131 3.178 1.00 91.44 89 GLY A CA 1
ATOM 679 C C . GLY A 1 89 ? -18.324 12.408 4.145 1.00 91.44 89 GLY A C 1
ATOM 680 O O . GLY A 1 89 ? -18.523 13.101 5.147 1.00 91.44 89 GLY A O 1
ATOM 681 N N . GLU A 1 90 ? -17.133 11.888 3.850 1.00 89.44 90 GLU A N 1
ATOM 682 C CA . GLU A 1 90 ? -15.968 11.921 4.749 1.00 89.44 90 GLU A CA 1
ATOM 683 C C . GLU A 1 90 ? -15.625 13.329 5.255 1.00 89.44 90 GLU A C 1
ATOM 685 O O . GLU A 1 90 ? -15.555 13.550 6.463 1.00 89.44 90 GLU A O 1
ATOM 690 N N . GLU A 1 91 ? -15.504 14.313 4.359 1.00 89.00 91 GLU A N 1
ATOM 691 C CA . GLU A 1 91 ? -15.164 15.692 4.737 1.00 89.00 91 GLU A CA 1
ATOM 692 C C . GLU A 1 91 ? -16.198 16.293 5.703 1.00 89.00 91 GLU A C 1
ATOM 694 O O . GLU A 1 91 ? -15.847 16.926 6.704 1.00 89.00 91 GLU A O 1
ATOM 699 N N . THR A 1 92 ? -17.488 16.057 5.434 1.00 91.00 92 THR A N 1
ATOM 700 C CA . THR A 1 92 ? -18.588 16.520 6.293 1.00 91.00 92 THR A CA 1
ATOM 701 C C . THR A 1 92 ? -18.565 15.811 7.643 1.00 91.00 92 THR A C 1
ATOM 703 O O . THR A 1 92 ? -18.817 16.445 8.669 1.00 91.00 92 THR A O 1
ATOM 706 N N . TYR A 1 93 ? -18.258 14.513 7.653 1.00 93.25 93 TYR A N 1
ATOM 707 C CA . TYR A 1 93 ? -18.137 13.724 8.870 1.00 93.25 93 TYR A CA 1
ATOM 708 C C . TYR A 1 93 ? -17.011 14.258 9.752 1.00 93.25 93 TYR A C 1
ATOM 710 O O . TYR A 1 93 ? -17.280 14.709 10.864 1.00 93.25 93 TYR A O 1
ATOM 718 N N . VAL A 1 94 ? -15.782 14.284 9.231 1.00 91.44 94 VAL A N 1
ATOM 719 C CA . VAL A 1 94 ? -14.577 14.707 9.957 1.00 91.44 94 VAL A CA 1
ATOM 720 C C . VAL A 1 94 ? -14.722 16.138 10.460 1.00 91.44 94 VAL A C 1
ATOM 722 O O . VAL A 1 94 ? -14.598 16.380 11.662 1.00 91.44 94 VAL A O 1
ATOM 725 N N . SER A 1 95 ? -15.071 17.077 9.572 1.00 90.44 95 SER A N 1
ATOM 726 C CA . SER A 1 95 ? -15.262 18.481 9.950 1.00 90.44 95 SER A CA 1
ATOM 727 C C . SER A 1 95 ? -16.341 18.622 11.018 1.00 90.44 95 SER A C 1
ATOM 729 O O . SER A 1 95 ? -16.193 19.400 11.957 1.00 90.44 95 SER A O 1
ATOM 731 N N . GLY A 1 96 ? -17.425 17.857 10.888 1.00 89.44 96 GLY A N 1
ATOM 732 C CA . GLY A 1 96 ? -18.530 17.853 11.829 1.00 89.44 96 GLY A CA 1
ATOM 733 C C . GLY A 1 96 ? -18.164 17.329 13.218 1.00 89.44 96 GLY A C 1
ATOM 734 O O . GLY A 1 96 ? -18.675 17.847 14.215 1.00 89.44 96 GLY A O 1
ATOM 735 N N . ILE A 1 97 ? -17.297 16.315 13.294 1.00 89.25 97 ILE A N 1
ATOM 736 C CA . ILE A 1 97 ? -16.800 15.768 14.558 1.00 89.25 97 ILE A CA 1
ATOM 737 C C . ILE A 1 97 ? -15.913 16.815 15.236 1.00 89.25 97 ILE A C 1
ATOM 739 O O . ILE A 1 97 ? -16.165 17.197 16.379 1.00 89.25 97 ILE A O 1
ATOM 743 N N . GLU A 1 98 ? -14.927 17.341 14.508 1.00 89.38 98 GLU A N 1
ATOM 744 C CA . GLU A 1 98 ? -13.914 18.253 15.049 1.00 89.38 98 GLU A CA 1
ATOM 745 C C . GLU A 1 98 ? -14.499 19.624 15.440 1.00 89.38 98 GLU A C 1
ATOM 747 O O . GLU A 1 98 ? -14.064 20.228 16.422 1.00 89.38 98 GLU A O 1
ATOM 752 N N . ASN A 1 99 ? -15.542 20.098 14.745 1.00 87.31 99 ASN A N 1
ATOM 753 C CA . ASN A 1 99 ? -16.256 21.333 15.099 1.00 87.31 99 ASN A CA 1
ATOM 754 C C . ASN A 1 99 ? -17.456 21.124 16.051 1.00 87.31 99 ASN A C 1
ATOM 756 O O . ASN A 1 99 ? -18.090 22.101 16.458 1.00 87.31 99 ASN A O 1
ATOM 760 N N . GLY A 1 100 ? -17.778 19.873 16.401 1.00 79.50 100 GLY A N 1
ATOM 761 C CA . GLY A 1 100 ? -18.863 19.510 17.316 1.00 79.50 100 GLY A CA 1
ATOM 762 C C . GLY A 1 100 ? -20.287 19.624 16.750 1.00 79.50 100 GLY A C 1
ATOM 763 O O . GLY A 1 100 ? -21.239 19.674 17.529 1.00 79.50 100 GLY A O 1
ATOM 764 N N . SER A 1 101 ? -20.467 19.695 15.427 1.00 74.56 101 SER A N 1
ATOM 765 C CA . SER A 1 101 ? -21.789 19.789 14.783 1.00 74.56 101 SER A CA 1
ATOM 766 C C . SER A 1 101 ? -22.428 18.441 14.430 1.00 74.56 101 SER A C 1
ATOM 768 O O . SER A 1 101 ? -23.658 18.371 14.363 1.00 74.56 101 SER A O 1
ATOM 770 N N . THR A 1 102 ? -21.645 17.371 14.237 1.00 67.44 102 THR A N 1
ATOM 771 C CA . THR A 1 102 ? -22.167 16.017 13.937 1.00 67.44 102 THR A CA 1
ATOM 772 C C . THR A 1 102 ? -22.134 15.075 15.137 1.00 67.44 102 THR A C 1
ATOM 774 O O . THR A 1 102 ? -22.981 14.178 15.207 1.00 67.44 102 THR A O 1
ATOM 777 N N . ILE A 1 103 ? -21.273 15.327 16.135 1.00 64.75 103 ILE A N 1
ATOM 778 C CA . ILE A 1 103 ? -21.462 14.773 17.482 1.00 64.75 103 ILE A CA 1
ATOM 779 C C . ILE A 1 103 ? -22.666 15.504 18.064 1.00 64.75 103 ILE A C 1
ATOM 781 O O . ILE A 1 103 ? -22.582 16.662 18.465 1.00 64.75 103 ILE A O 1
ATOM 785 N N . SER A 1 104 ? -23.821 14.846 18.046 1.00 53.34 104 SER A N 1
ATOM 786 C CA . SER A 1 104 ? -25.079 15.435 18.498 1.00 53.34 104 SER A CA 1
ATOM 787 C C . SER A 1 104 ? -24.897 16.133 19.866 1.00 53.34 104 SER A C 1
ATOM 789 O O . SER A 1 104 ? -24.392 15.478 20.787 1.00 53.34 104 SER A O 1
ATOM 791 N N . PRO A 1 105 ? -25.343 17.392 20.054 1.00 50.22 105 PRO A N 1
ATOM 792 C CA . PRO A 1 105 ? -25.195 18.137 21.315 1.00 50.22 105 PRO A CA 1
ATOM 793 C C . PRO A 1 105 ? -25.796 17.463 22.565 1.00 50.22 105 PRO A C 1
ATOM 795 O O . PRO A 1 105 ? -25.657 17.968 23.676 1.00 50.22 105 PRO A O 1
ATOM 798 N N . ASP A 1 106 ? -26.511 16.350 22.395 1.00 58.00 106 ASP A N 1
ATOM 799 C CA . ASP A 1 106 ? -27.201 15.577 23.423 1.00 58.00 106 ASP A CA 1
ATOM 800 C C . ASP A 1 106 ? -26.587 14.189 23.714 1.00 58.00 106 ASP A C 1
ATOM 802 O O . ASP A 1 106 ? -27.196 13.415 24.459 1.00 58.00 106 ASP A O 1
ATOM 806 N N . ASN A 1 107 ? -25.381 13.887 23.208 1.00 61.62 107 ASN A N 1
ATOM 807 C CA . ASN A 1 107 ? -24.676 12.604 23.392 1.00 61.62 107 ASN A CA 1
ATOM 808 C C . ASN A 1 107 ? -25.460 11.375 22.880 1.00 61.62 107 ASN A C 1
ATOM 810 O O . ASN A 1 107 ? -25.504 10.339 23.548 1.00 61.62 107 ASN A O 1
ATOM 814 N N . LYS A 1 108 ? -26.126 11.483 21.726 1.00 76.12 108 LYS A N 1
ATOM 815 C CA . LYS A 1 108 ? -26.882 10.374 21.123 1.00 76.12 108 LYS A CA 1
ATOM 816 C C . LYS A 1 108 ? -26.041 9.377 20.336 1.00 76.12 108 LYS A C 1
ATOM 818 O O . LYS A 1 108 ? -26.572 8.325 20.013 1.00 76.12 108 LYS A O 1
ATOM 823 N N . VAL A 1 109 ? -24.804 9.711 19.983 1.00 90.31 109 VAL A N 1
ATOM 824 C CA . VAL A 1 109 ? -23.910 8.814 19.239 1.00 90.31 109 VAL A CA 1
ATOM 825 C C . VAL A 1 109 ? -23.269 7.839 20.215 1.00 90.31 109 VAL A C 1
ATOM 827 O O . VAL A 1 109 ? -22.732 8.251 21.244 1.00 90.31 109 VAL A O 1
ATOM 830 N N . ASP A 1 110 ? -23.342 6.554 19.893 1.00 94.06 110 ASP A N 1
ATOM 831 C CA . ASP A 1 110 ? -22.788 5.483 20.713 1.00 94.06 110 ASP A CA 1
ATOM 832 C C . ASP A 1 110 ? -21.507 4.901 20.102 1.00 94.06 110 ASP A C 1
ATOM 834 O O . ASP A 1 110 ? -20.551 4.628 20.828 1.00 94.06 110 ASP A O 1
ATOM 838 N N . ILE A 1 111 ? -21.487 4.750 18.774 1.00 97.12 111 ILE A N 1
ATOM 839 C CA . ILE A 1 111 ? -20.385 4.155 18.009 1.00 97.12 111 ILE A CA 1
ATOM 840 C C . ILE A 1 111 ? -19.972 5.120 16.899 1.00 97.12 111 ILE A C 1
ATOM 842 O O . ILE A 1 111 ? -20.827 5.645 16.182 1.00 97.12 111 ILE A O 1
ATOM 846 N N . MET A 1 112 ? -18.669 5.336 16.756 1.00 95.56 112 MET A N 1
ATOM 847 C CA . MET A 1 112 ? -18.072 6.204 15.744 1.00 95.56 112 MET A CA 1
ATOM 848 C C . MET A 1 112 ? -17.154 5.395 14.837 1.00 95.56 112 MET A C 1
ATOM 850 O O . MET A 1 112 ? -16.340 4.617 15.334 1.00 95.56 112 MET A O 1
ATOM 854 N N . PHE A 1 113 ? -17.246 5.616 13.528 1.00 96.44 113 PHE A N 1
ATOM 855 C CA . PHE A 1 113 ? -16.183 5.219 12.609 1.00 96.44 113 PHE A CA 1
ATOM 856 C C . PHE A 1 113 ? -14.999 6.151 12.807 1.00 96.44 113 PHE A C 1
ATOM 858 O O . PHE A 1 113 ? -15.177 7.372 12.890 1.00 96.44 113 PHE A O 1
ATOM 865 N N . VAL A 1 114 ? -13.802 5.583 12.861 1.00 95.19 114 VAL A N 1
ATOM 866 C CA . VAL A 1 114 ? -12.559 6.335 12.993 1.00 95.19 114 VAL A CA 1
ATOM 867 C C . VAL A 1 114 ? -11.537 5.756 12.032 1.00 95.19 114 VAL A C 1
ATOM 869 O O . VAL A 1 114 ? -11.132 4.604 12.170 1.00 95.19 114 VAL A O 1
ATOM 872 N N . ASN A 1 115 ? -11.137 6.565 11.056 1.00 93.56 115 ASN A N 1
ATOM 873 C CA . ASN A 1 115 ? -10.036 6.252 10.156 1.00 93.56 115 ASN A CA 1
ATOM 874 C C . ASN A 1 115 ? -8.698 6.340 10.915 1.00 93.56 115 ASN A C 1
ATOM 876 O O . ASN A 1 115 ? -8.542 7.172 11.820 1.00 93.56 115 ASN A O 1
ATOM 880 N N . ASP A 1 116 ? -7.728 5.509 10.547 1.00 92.44 116 ASP A N 1
ATOM 881 C CA . ASP A 1 116 ? -6.383 5.516 11.133 1.00 92.44 116 ASP A CA 1
ATOM 882 C C . ASP A 1 116 ? -5.627 6.857 10.956 1.00 92.44 116 ASP A C 1
ATOM 884 O O . ASP A 1 116 ? -4.784 7.194 11.784 1.00 92.44 116 ASP A O 1
ATOM 888 N N . ARG A 1 117 ? -6.034 7.717 10.011 1.00 91.25 117 ARG A N 1
ATOM 889 C CA . ARG A 1 117 ? -5.614 9.132 9.880 1.00 91.25 117 ARG A CA 1
ATOM 890 C C . ARG A 1 117 ? -5.986 10.025 11.062 1.00 91.25 117 ARG A C 1
ATOM 892 O O . ARG A 1 117 ? -5.428 11.107 11.224 1.00 91.25 117 ARG A O 1
ATOM 899 N N . LYS A 1 118 ? -7.011 9.656 11.833 1.00 92.06 118 LYS A N 1
ATOM 900 C CA . LYS A 1 118 ? -7.626 10.532 12.847 1.00 92.06 118 LYS A CA 1
ATOM 901 C C . LYS A 1 118 ? -7.619 9.947 14.248 1.00 92.06 118 LYS A C 1
ATOM 903 O O . LYS A 1 118 ? -7.872 10.681 15.203 1.00 92.06 118 LYS A O 1
ATOM 908 N N . PHE A 1 119 ? -7.332 8.657 14.407 1.00 92.94 119 PHE A N 1
ATOM 909 C CA . PHE A 1 119 ? -7.559 7.987 15.686 1.00 92.94 119 PHE A CA 1
ATOM 910 C C . PHE A 1 119 ? -6.686 8.541 16.826 1.00 92.94 119 PHE A C 1
ATOM 912 O O . PHE A 1 119 ? -7.218 8.771 17.913 1.00 92.94 119 PHE A O 1
ATOM 919 N N . LYS A 1 120 ? -5.396 8.843 16.587 1.00 92.81 120 LYS A N 1
ATOM 920 C CA . LYS A 1 120 ? -4.502 9.438 17.604 1.00 92.81 120 LYS A CA 1
ATOM 921 C C . LYS A 1 120 ? -4.988 10.823 18.031 1.00 92.81 120 LYS A C 1
ATOM 923 O O . LYS A 1 120 ? -5.125 11.089 19.230 1.00 92.81 120 LYS A O 1
ATOM 928 N N . LEU A 1 121 ? -5.336 11.676 17.064 1.00 91.12 121 LEU A N 1
ATOM 929 C CA . LEU A 1 121 ? -5.915 12.998 17.314 1.00 91.12 121 LEU A CA 1
ATOM 930 C C . LEU A 1 121 ? -7.207 12.895 18.133 1.00 91.12 121 LEU A C 1
ATOM 932 O O . LEU A 1 121 ? -7.388 13.606 19.122 1.00 91.12 121 LEU A O 1
ATOM 936 N N . TRP A 1 122 ? -8.113 12.000 17.745 1.00 93.00 122 TRP A N 1
ATOM 937 C CA . TRP A 1 122 ? -9.428 11.892 18.370 1.00 93.00 122 TRP A CA 1
ATOM 938 C C . TRP A 1 122 ? -9.388 11.228 19.752 1.00 93.00 122 TRP A C 1
ATOM 940 O O . TRP A 1 122 ? -10.149 11.629 20.638 1.00 93.00 122 TRP A O 1
ATOM 950 N N . ALA A 1 123 ? -8.462 10.293 19.981 1.00 92.50 123 ALA A N 1
ATOM 951 C CA . ALA A 1 123 ? -8.141 9.763 21.308 1.00 92.50 123 ALA A CA 1
ATOM 952 C C . ALA A 1 123 ? -7.534 10.841 22.226 1.00 92.50 123 ALA A C 1
ATOM 954 O O . ALA A 1 123 ? -7.854 10.924 23.418 1.00 92.50 123 ALA A O 1
ATOM 955 N N . THR A 1 124 ? -6.678 11.705 21.675 1.00 90.56 124 THR A N 1
ATOM 956 C CA . THR A 1 124 ? -6.050 12.816 22.410 1.00 90.56 124 THR A CA 1
ATOM 957 C C . THR A 1 124 ? -7.070 13.879 22.807 1.00 90.56 124 THR A C 1
ATOM 959 O O . THR A 1 124 ? -7.105 14.297 23.964 1.00 90.56 124 THR A O 1
ATOM 962 N N . ASN A 1 125 ? -7.964 14.248 21.887 1.00 90.06 125 ASN A N 1
ATOM 963 C CA . ASN A 1 125 ? -8.982 15.278 22.106 1.00 90.06 125 ASN A CA 1
ATOM 964 C C . ASN A 1 125 ? -10.219 14.781 22.876 1.00 90.06 125 ASN A C 1
ATOM 966 O O . ASN A 1 125 ? -11.112 15.571 23.183 1.00 90.06 125 ASN A O 1
ATOM 970 N N . GLY A 1 126 ? -10.274 13.490 23.223 1.00 90.06 126 GLY A N 1
ATOM 971 C CA . GLY A 1 126 ? -11.342 12.913 24.040 1.00 90.06 126 GLY A CA 1
ATOM 972 C C . GLY A 1 126 ? -12.670 12.736 23.302 1.00 90.06 126 GLY A C 1
ATOM 973 O O . GLY A 1 126 ? -13.726 12.803 23.931 1.00 90.06 126 GLY A O 1
ATOM 974 N N . TYR A 1 127 ? -12.636 12.522 21.984 1.00 91.12 127 TYR A N 1
ATOM 975 C CA . TYR A 1 127 ? -13.834 12.188 21.203 1.00 91.12 127 TYR A CA 1
ATOM 976 C C . TYR A 1 127 ? -14.224 10.711 21.343 1.00 91.12 127 TYR A C 1
ATOM 978 O O . TYR A 1 127 ? -15.410 10.376 21.304 1.00 91.12 127 TYR A O 1
ATOM 986 N N . ILE A 1 128 ? -13.241 9.838 21.566 1.00 93.56 128 ILE A N 1
ATOM 987 C CA . ILE A 1 128 ? -13.412 8.389 21.727 1.00 93.56 128 ILE A CA 1
ATOM 988 C C . ILE A 1 128 ? -12.896 7.915 23.088 1.00 93.56 128 ILE A C 1
ATOM 990 O O . ILE A 1 128 ? -12.097 8.603 23.724 1.00 93.56 128 ILE A O 1
ATOM 994 N N . ASP A 1 129 ? -13.399 6.772 23.549 1.00 93.88 129 ASP A N 1
ATOM 995 C CA . ASP A 1 129 ? -13.053 6.181 24.847 1.00 93.88 129 ASP A CA 1
ATOM 996 C C . ASP A 1 129 ? -12.094 4.995 24.706 1.00 93.88 129 ASP A C 1
ATOM 998 O O . ASP A 1 129 ? -12.088 4.319 23.675 1.00 93.88 129 ASP A O 1
ATOM 1002 N N . ASP A 1 130 ? -11.319 4.716 25.756 1.00 93.62 130 ASP A N 1
ATOM 1003 C CA . ASP A 1 130 ? -10.468 3.526 25.783 1.00 93.62 130 ASP A CA 1
ATOM 1004 C C . ASP A 1 130 ? -11.299 2.235 25.885 1.00 93.62 130 ASP A C 1
ATOM 1006 O O . ASP A 1 130 ? -12.381 2.207 26.482 1.00 93.62 130 ASP A O 1
ATOM 1010 N N . LEU A 1 131 ? -10.801 1.148 25.291 1.00 94.62 131 LEU A N 1
ATOM 1011 C CA . LEU A 1 131 ? -11.507 -0.136 25.243 1.00 94.62 131 LEU A CA 1
ATOM 1012 C C . LEU A 1 131 ? -11.024 -1.147 26.290 1.00 94.62 131 LEU A C 1
ATOM 1014 O O . LEU A 1 131 ? -11.496 -2.286 26.309 1.00 94.62 131 LEU A O 1
ATOM 1018 N N . SER A 1 132 ? -10.133 -0.751 27.202 1.00 90.50 132 SER A N 1
ATOM 1019 C CA . SER A 1 132 ? -9.439 -1.669 28.120 1.00 90.50 132 SER A CA 1
ATOM 1020 C C . SER A 1 132 ? -10.413 -2.471 28.991 1.00 90.50 132 SER A C 1
ATOM 1022 O O . SER A 1 132 ? -10.184 -3.641 29.297 1.00 90.50 132 SER A O 1
ATOM 1024 N N . ALA A 1 133 ? -11.546 -1.867 29.365 1.00 90.62 133 ALA A N 1
ATOM 1025 C CA . ALA A 1 133 ? -12.593 -2.526 30.148 1.00 90.62 133 ALA A CA 1
ATOM 1026 C C . ALA A 1 133 ? -13.236 -3.737 29.441 1.00 90.62 133 ALA A C 1
ATOM 1028 O O . ALA A 1 133 ? -13.814 -4.594 30.112 1.00 90.62 133 ALA A O 1
ATOM 1029 N N . TYR A 1 134 ? -13.129 -3.813 28.114 1.00 90.69 134 TYR A N 1
ATOM 1030 C CA . TYR A 1 134 ? -13.791 -4.816 27.283 1.00 90.69 134 TYR A CA 1
ATOM 1031 C C . TYR A 1 134 ? -12.819 -5.824 26.657 1.00 90.69 134 TYR A C 1
ATOM 1033 O O . TYR A 1 134 ? -13.211 -6.953 26.366 1.00 90.69 134 TYR A O 1
ATOM 1041 N N . THR A 1 135 ? -11.546 -5.453 26.491 1.00 88.81 135 THR A N 1
ATOM 1042 C CA . THR A 1 135 ? -10.570 -6.235 25.711 1.00 88.81 135 THR A CA 1
ATOM 1043 C C . THR A 1 135 ? -9.527 -6.976 26.544 1.00 88.81 135 THR A C 1
ATOM 1045 O O . THR A 1 135 ? -8.724 -7.720 25.991 1.00 88.81 135 THR A O 1
ATOM 1048 N N . ASN A 1 136 ? -9.537 -6.833 27.874 1.00 85.12 136 ASN A N 1
ATOM 1049 C CA . ASN A 1 136 ? -8.539 -7.417 28.785 1.00 85.12 136 ASN A CA 1
ATOM 1050 C C . ASN A 1 136 ? -8.696 -8.936 29.034 1.00 85.12 136 ASN A C 1
ATOM 1052 O O . ASN A 1 136 ? -8.415 -9.427 30.130 1.00 85.12 136 ASN A O 1
ATOM 1056 N N . THR A 1 137 ? -9.156 -9.706 28.045 1.00 86.12 137 THR A N 1
ATOM 1057 C CA . THR A 1 137 ? -9.291 -11.169 28.146 1.00 86.12 137 THR A CA 1
ATOM 1058 C C . THR A 1 137 ? -8.438 -11.871 27.098 1.00 86.12 137 THR A C 1
ATOM 1060 O O . THR A 1 137 ? -8.289 -11.378 25.983 1.00 86.12 137 THR A O 1
ATOM 1063 N N . SER A 1 138 ? -7.915 -13.056 27.427 1.00 86.44 138 SER A N 1
ATOM 1064 C CA . SER A 1 138 ? -7.136 -13.860 26.475 1.00 86.44 138 SER A CA 1
ATOM 1065 C C . SER A 1 138 ? -7.944 -14.239 25.232 1.00 86.44 138 SER A C 1
ATOM 1067 O O . SER A 1 138 ? -7.397 -14.219 24.141 1.00 86.44 138 SER A O 1
ATOM 1069 N N . ALA A 1 139 ? -9.246 -14.507 25.384 1.00 86.56 139 ALA A N 1
ATOM 1070 C CA . ALA A 1 139 ? -10.130 -14.810 24.258 1.00 86.56 139 ALA A CA 1
ATOM 1071 C C . ALA A 1 139 ? -10.268 -13.622 23.292 1.00 86.56 139 ALA A C 1
ATOM 1073 O O . ALA A 1 139 ? -10.305 -13.804 22.081 1.00 86.56 139 ALA A O 1
ATOM 1074 N N . TYR A 1 140 ? -10.315 -12.393 23.816 1.00 88.19 140 TYR A N 1
ATOM 1075 C CA . TYR A 1 140 ? -10.373 -11.209 22.962 1.00 88.19 140 TYR A CA 1
ATOM 1076 C C . TYR A 1 140 ? -9.019 -10.896 22.315 1.00 88.19 140 TYR A C 1
ATOM 1078 O O . TYR A 1 140 ? -8.970 -10.499 21.155 1.00 88.19 140 TYR A O 1
ATOM 1086 N N . ALA A 1 141 ? -7.915 -11.108 23.036 1.00 86.81 141 ALA A N 1
ATOM 1087 C CA . ALA A 1 141 ? -6.580 -11.010 22.453 1.00 86.81 141 ALA A CA 1
ATOM 1088 C C . ALA A 1 141 ? -6.405 -11.999 21.285 1.00 86.81 141 ALA A C 1
ATOM 1090 O O . ALA A 1 141 ? -5.902 -11.605 20.239 1.00 86.81 141 ALA A O 1
ATOM 1091 N N . GLU A 1 142 ? -6.900 -13.233 21.434 1.00 88.19 142 GLU A N 1
ATOM 1092 C CA . GLU A 1 142 ? -6.931 -14.246 20.370 1.00 88.19 142 GLU A CA 1
ATOM 1093 C C . GLU A 1 142 ? -7.804 -13.810 19.180 1.00 88.19 142 GLU A C 1
ATOM 1095 O O . GLU A 1 142 ? -7.386 -13.918 18.030 1.00 88.19 142 GLU A O 1
ATOM 1100 N N . LYS A 1 143 ? -8.989 -13.233 19.436 1.00 88.62 143 LYS A N 1
ATOM 1101 C CA . LYS A 1 143 ? -9.835 -12.649 18.380 1.00 88.62 143 LYS A CA 1
ATOM 1102 C C . LYS A 1 143 ? -9.081 -11.587 17.572 1.00 88.62 143 LYS A C 1
ATOM 1104 O O . LYS A 1 143 ? -9.153 -11.601 16.348 1.00 88.62 143 LYS A O 1
ATOM 1109 N N . LEU A 1 144 ? -8.378 -10.670 18.242 1.00 88.50 144 LEU A N 1
ATOM 1110 C CA . LEU A 1 144 ? -7.592 -9.631 17.569 1.00 88.50 144 LEU A CA 1
ATOM 1111 C C . LEU A 1 144 ? -6.424 -10.224 16.775 1.00 88.50 144 LEU A C 1
ATOM 1113 O O . LEU A 1 144 ? -6.196 -9.790 15.654 1.00 88.50 144 LEU A O 1
ATOM 1117 N N . SER A 1 145 ? -5.722 -11.229 17.310 1.00 87.69 145 SER A N 1
ATOM 1118 C CA . SER A 1 145 ? -4.618 -11.882 16.590 1.00 87.69 145 SER A CA 1
ATOM 1119 C C . SER A 1 145 ? -5.068 -12.703 15.380 1.00 87.69 145 SER A C 1
ATOM 1121 O O . SER A 1 145 ? -4.237 -13.047 14.550 1.00 87.69 145 SER A O 1
ATOM 1123 N N . ASN A 1 146 ? -6.363 -13.021 15.277 1.00 89.00 146 ASN A N 1
ATOM 1124 C CA . ASN A 1 146 ? -6.949 -13.688 14.113 1.00 89.00 146 ASN A CA 1
ATOM 1125 C C . ASN A 1 146 ? -7.372 -12.704 13.001 1.00 89.00 146 ASN A C 1
ATOM 1127 O O . ASN A 1 146 ? -7.847 -13.143 11.954 1.00 89.00 146 ASN A O 1
ATOM 1131 N N . MET A 1 147 ? -7.250 -11.390 13.219 1.00 90.88 147 MET A N 1
ATOM 1132 C CA . MET A 1 147 ? -7.382 -10.382 12.160 1.00 90.88 147 MET A CA 1
ATOM 1133 C C . MET A 1 147 ? -6.087 -10.299 11.339 1.00 90.88 147 MET A C 1
ATOM 1135 O O . MET A 1 147 ? -5.063 -10.854 11.734 1.00 90.88 147 MET A O 1
ATOM 1139 N N . TRP A 1 148 ? -6.108 -9.582 10.211 1.00 88.62 148 TRP A N 1
ATOM 1140 C CA . TRP A 1 148 ? -4.887 -9.328 9.436 1.00 88.62 148 TRP A CA 1
ATOM 1141 C C . TRP A 1 148 ? -3.780 -8.725 10.315 1.00 88.62 148 TRP A C 1
ATOM 1143 O O . TRP A 1 148 ? -4.017 -7.781 11.079 1.00 88.62 148 TRP A O 1
ATOM 1153 N N . ALA A 1 149 ? -2.563 -9.264 10.197 1.00 84.12 149 ALA A N 1
ATOM 1154 C CA . ALA A 1 149 ? -1.407 -8.828 10.983 1.00 84.12 149 ALA A CA 1
ATOM 1155 C C . ALA A 1 149 ? -1.134 -7.324 10.813 1.00 84.12 149 ALA A C 1
ATOM 1157 O O . ALA A 1 149 ? -0.826 -6.632 11.782 1.00 84.12 149 ALA A O 1
ATOM 1158 N N . SER A 1 150 ? -1.362 -6.822 9.600 1.00 80.00 150 SER A N 1
ATOM 1159 C CA . SER A 1 150 ? -1.213 -5.423 9.221 1.00 80.00 150 SER A CA 1
ATOM 1160 C C . SER A 1 150 ? -2.164 -4.463 9.937 1.00 80.00 150 SER A C 1
ATOM 1162 O O . SER A 1 150 ? -1.823 -3.290 10.063 1.00 80.00 150 SER A O 1
ATOM 1164 N N . ILE A 1 151 ? -3.336 -4.900 10.428 1.00 83.44 151 ILE A N 1
ATOM 1165 C CA . ILE A 1 151 ? -4.369 -3.987 10.966 1.00 83.44 151 ILE A CA 1
ATOM 1166 C C . ILE A 1 151 ? -4.600 -4.070 12.466 1.00 83.44 151 ILE A C 1
ATOM 1168 O O . ILE A 1 151 ? -4.954 -3.061 13.080 1.00 83.44 151 ILE A O 1
ATOM 1172 N N . TYR A 1 152 ? -4.447 -5.246 13.079 1.00 77.94 152 TYR A N 1
ATOM 1173 C CA . TYR A 1 152 ? -4.849 -5.411 14.475 1.00 77.94 152 TYR A CA 1
ATOM 1174 C C . TYR A 1 152 ? -4.089 -4.503 15.472 1.00 77.94 152 TYR A C 1
ATOM 1176 O O . TYR A 1 152 ? -4.709 -4.125 16.475 1.00 77.94 152 TYR A O 1
ATOM 1184 N N . PRO A 1 153 ? -2.817 -4.083 15.255 1.00 82.06 153 PRO A N 1
ATOM 1185 C CA . PRO A 1 153 ? -2.163 -3.137 16.159 1.00 82.06 153 PRO A CA 1
ATOM 1186 C C . PRO A 1 153 ? -2.506 -1.667 15.856 1.00 82.06 153 PRO A C 1
ATOM 1188 O O . PRO A 1 153 ? -2.280 -0.817 16.716 1.00 82.06 153 PRO A O 1
ATOM 1191 N N . ARG A 1 154 ? -3.096 -1.342 14.691 1.00 87.69 154 ARG A N 1
ATOM 1192 C CA . ARG A 1 154 ? -3.208 0.041 14.172 1.00 87.69 154 ARG A CA 1
ATOM 1193 C C . ARG A 1 154 ? -3.945 1.019 15.080 1.00 87.69 154 ARG A C 1
ATOM 1195 O O . ARG A 1 154 ? -3.681 2.212 15.018 1.00 87.69 154 ARG A O 1
ATOM 1202 N N . PHE A 1 155 ? -4.861 0.541 15.920 1.00 93.44 155 PHE A N 1
ATOM 1203 C CA . PHE A 1 155 ? -5.683 1.392 16.794 1.00 93.44 155 PHE A CA 1
ATOM 1204 C C . PHE A 1 155 ? -5.243 1.354 18.260 1.00 93.44 155 PHE A C 1
ATOM 1206 O O . PHE A 1 155 ? -6.027 1.669 19.166 1.00 93.44 155 PHE A O 1
ATOM 1213 N N . ARG A 1 156 ? -3.989 0.962 18.503 1.00 92.62 156 ARG A N 1
ATOM 1214 C CA . ARG A 1 156 ? -3.331 1.077 19.804 1.00 92.62 156 ARG A CA 1
ATOM 1215 C C . ARG A 1 156 ? -2.591 2.394 19.901 1.00 92.62 156 ARG A C 1
ATOM 1217 O O . ARG A 1 156 ? -1.908 2.798 18.968 1.00 92.62 156 ARG A O 1
ATOM 1224 N N . TYR A 1 157 ? -2.746 3.082 21.024 1.00 93.06 157 TYR A N 1
ATOM 1225 C CA . TYR A 1 157 ? -2.094 4.364 21.226 1.00 93.06 157 TYR A CA 1
ATOM 1226 C C . TYR A 1 157 ? -1.903 4.706 22.696 1.00 93.06 157 TYR A C 1
ATOM 1228 O O . TYR A 1 157 ? -2.864 4.762 23.471 1.00 93.06 157 TYR A O 1
ATOM 1236 N N . ASN A 1 158 ? -0.666 5.018 23.063 1.00 88.62 158 ASN A N 1
ATOM 1237 C CA . ASN A 1 158 ? -0.349 5.661 24.322 1.00 88.62 158 ASN A CA 1
ATOM 1238 C C . ASN A 1 158 ? -0.055 7.147 24.096 1.00 88.62 158 ASN A C 1
ATOM 1240 O O . ASN A 1 158 ? 0.962 7.550 23.533 1.00 88.62 158 ASN A O 1
ATOM 1244 N N . ARG A 1 159 ? -0.958 7.977 24.621 1.00 84.00 159 ARG A N 1
ATOM 1245 C CA . ARG A 1 159 ? -0.867 9.444 24.578 1.00 84.00 159 ARG A CA 1
ATOM 1246 C C . ARG A 1 159 ? 0.376 9.985 25.291 1.00 84.00 159 ARG A C 1
ATOM 1248 O O . ARG A 1 159 ? 0.880 11.040 24.926 1.00 84.00 159 ARG A O 1
ATOM 1255 N N . ASN A 1 160 ? 0.866 9.277 26.309 1.00 75.56 160 ASN A N 1
ATOM 1256 C CA . ASN A 1 160 ? 2.044 9.660 27.080 1.00 75.56 160 ASN A CA 1
ATOM 1257 C C . ASN A 1 160 ? 3.290 9.048 26.430 1.00 75.56 160 ASN A C 1
ATOM 1259 O O . ASN A 1 160 ? 3.725 7.968 26.824 1.00 75.56 160 ASN A O 1
ATOM 1263 N N . GLY A 1 161 ? 3.836 9.736 25.428 1.00 68.81 161 GLY A N 1
ATOM 1264 C CA . GLY A 1 161 ? 4.998 9.277 24.655 1.00 68.81 161 GLY A CA 1
ATOM 1265 C C . GLY A 1 161 ? 4.704 9.035 23.174 1.00 68.81 161 GLY A C 1
ATOM 1266 O O . GLY A 1 161 ? 5.630 8.807 22.411 1.00 68.81 161 GLY A O 1
ATOM 1267 N N . ASN A 1 162 ? 3.437 9.142 22.759 1.00 76.25 162 ASN A N 1
ATOM 1268 C 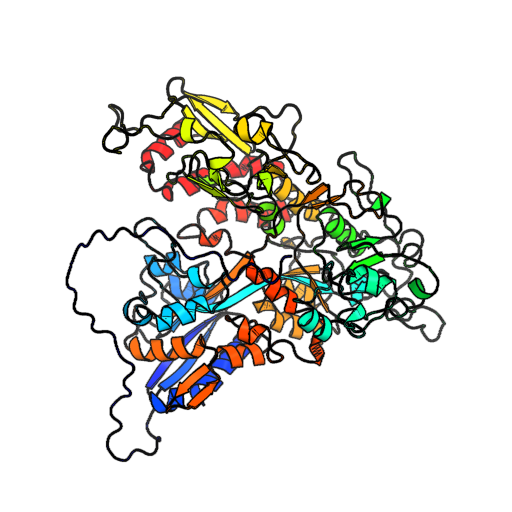CA . ASN A 1 162 ? 3.000 9.006 21.370 1.00 76.25 162 ASN A CA 1
ATOM 1269 C C . ASN A 1 162 ? 3.357 7.645 20.725 1.00 76.25 162 ASN A C 1
ATOM 1271 O O . ASN A 1 162 ? 3.655 7.573 19.536 1.00 76.25 162 ASN A O 1
ATOM 1275 N N . THR A 1 163 ? 3.308 6.561 21.501 1.00 81.62 163 THR A N 1
ATOM 1276 C CA . THR A 1 163 ? 3.658 5.208 21.037 1.00 81.62 163 THR A CA 1
ATOM 1277 C C . THR A 1 163 ? 2.425 4.412 20.607 1.00 81.62 163 THR A C 1
ATOM 1279 O O . THR A 1 163 ? 1.283 4.774 20.915 1.00 81.62 163 THR A O 1
ATOM 1282 N N . SER A 1 164 ? 2.636 3.340 19.842 1.00 86.88 164 SER A N 1
ATOM 1283 C CA . SER A 1 164 ? 1.575 2.439 19.360 1.00 86.88 164 SER A CA 1
ATOM 1284 C C . SER A 1 164 ? 2.011 0.969 19.432 1.00 86.88 164 SER A C 1
ATOM 1286 O O . SER A 1 164 ? 1.830 0.200 18.493 1.00 86.88 164 SER A O 1
ATOM 1288 N N . TYR A 1 165 ? 2.618 0.588 20.556 1.00 85.62 165 TYR A N 1
ATOM 1289 C CA . TYR A 1 165 ? 3.088 -0.768 20.825 1.00 85.62 165 TYR A CA 1
ATOM 1290 C C . TYR A 1 165 ? 1.936 -1.757 21.047 1.00 85.62 165 TYR A C 1
ATOM 1292 O O . TYR A 1 165 ? 0.785 -1.388 21.287 1.00 85.62 165 TYR A O 1
ATOM 1300 N N . ALA A 1 166 ? 2.249 -3.054 20.999 1.00 81.31 166 ALA A N 1
ATOM 1301 C CA . ALA A 1 166 ? 1.259 -4.124 21.131 1.00 81.31 166 ALA A CA 1
ATOM 1302 C C . ALA A 1 166 ? 0.503 -4.116 22.477 1.00 81.31 166 ALA A C 1
ATOM 1304 O O . ALA A 1 166 ? -0.638 -4.579 22.545 1.00 81.31 166 ALA A O 1
ATOM 1305 N N . ASP A 1 167 ? 1.112 -3.591 23.539 1.00 84.69 167 ASP A N 1
ATOM 1306 C CA . ASP A 1 167 ? 0.523 -3.441 24.872 1.00 84.69 167 ASP A CA 1
ATOM 1307 C C . ASP A 1 167 ? -0.066 -2.046 25.136 1.00 84.69 167 ASP A C 1
ATOM 1309 O O . ASP A 1 167 ? -0.727 -1.849 26.161 1.00 84.69 167 ASP A O 1
ATOM 1313 N N . ASP A 1 168 ? 0.081 -1.106 24.196 1.00 90.62 168 ASP A N 1
ATOM 1314 C CA . ASP A 1 168 ? -0.561 0.198 24.294 1.00 90.62 168 ASP A CA 1
ATOM 1315 C C . ASP A 1 168 ? -2.090 0.068 24.244 1.00 90.62 168 ASP A C 1
ATOM 1317 O O . ASP A 1 168 ? -2.680 -0.893 23.730 1.00 90.62 168 ASP A O 1
ATOM 1321 N N . THR A 1 169 ? -2.750 1.076 24.815 1.00 91.88 169 THR A N 1
ATOM 1322 C CA . THR A 1 169 ? -4.207 1.122 24.978 1.00 91.88 169 THR A CA 1
ATOM 1323 C C . THR A 1 169 ? -4.914 0.995 23.633 1.00 91.88 169 THR A C 1
ATOM 1325 O O . THR A 1 169 ? -4.619 1.757 22.717 1.00 91.88 169 THR A O 1
ATOM 1328 N N . LEU A 1 170 ? -5.876 0.074 23.521 1.00 93.81 170 LEU A N 1
ATOM 1329 C CA . LEU A 1 170 ? -6.722 -0.052 22.333 1.00 93.81 170 LEU A CA 1
ATOM 1330 C C . LEU A 1 170 ? -7.874 0.963 22.386 1.00 93.81 170 LEU A C 1
ATOM 1332 O O . LEU A 1 170 ? -8.605 1.018 23.376 1.00 93.81 170 LEU A O 1
ATOM 1336 N N . TRP A 1 171 ? -8.060 1.724 21.309 1.00 95.25 171 TRP A N 1
ATOM 1337 C CA . TRP A 1 171 ? -9.086 2.775 21.205 1.00 95.25 171 TRP A CA 1
ATOM 1338 C C . TRP A 1 171 ? -10.211 2.446 20.219 1.00 95.25 171 TRP A C 1
ATOM 1340 O O . TRP A 1 171 ? -11.276 3.062 20.249 1.00 95.25 171 TRP A O 1
ATOM 1350 N N . GLY A 1 172 ? -9.992 1.470 19.342 1.00 95.69 172 GLY A N 1
ATOM 1351 C CA . GLY A 1 172 ? -10.940 1.050 18.319 1.00 95.69 172 GLY A CA 1
ATOM 1352 C C . GLY A 1 172 ? -10.701 -0.392 17.907 1.00 95.69 172 GLY A C 1
ATOM 1353 O O . GLY A 1 172 ? -9.600 -0.913 18.071 1.00 95.69 172 GLY A O 1
ATOM 1354 N N . VAL A 1 173 ? -11.735 -1.040 17.379 1.00 95.94 173 VAL A N 1
ATOM 1355 C CA . VAL A 1 173 ? -11.619 -2.381 16.796 1.00 95.94 173 VAL A CA 1
ATOM 1356 C C . VAL A 1 173 ? -11.731 -2.249 15.277 1.00 95.94 173 VAL A C 1
ATOM 1358 O O . VAL A 1 173 ? -12.751 -1.717 14.824 1.00 95.94 173 VAL A O 1
ATOM 1361 N N . PRO A 1 174 ? -10.732 -2.696 14.490 1.00 94.44 174 PRO A N 1
ATOM 1362 C CA . PRO A 1 174 ? -10.806 -2.657 13.032 1.00 94.44 174 PRO A CA 1
ATOM 1363 C C . PRO A 1 174 ? -12.073 -3.350 12.526 1.00 94.44 174 PRO A C 1
ATOM 1365 O O . PRO A 1 174 ? -12.341 -4.497 12.887 1.00 94.44 174 PRO A O 1
ATOM 1368 N N . VAL A 1 175 ? -12.855 -2.662 11.698 1.00 94.44 175 VAL A N 1
ATOM 1369 C CA . VAL A 1 175 ? -13.999 -3.246 10.970 1.00 94.44 175 VAL A CA 1
ATOM 1370 C C . VAL A 1 175 ? -13.707 -3.377 9.483 1.00 94.44 175 VAL A C 1
ATOM 1372 O O . VAL A 1 175 ? -14.312 -4.209 8.810 1.00 94.44 175 VAL A O 1
ATOM 1375 N N . ASP A 1 176 ? -12.763 -2.576 9.004 1.00 90.31 176 ASP A N 1
ATOM 1376 C CA . ASP A 1 176 ? -12.369 -2.489 7.615 1.00 90.31 176 ASP A CA 1
ATOM 1377 C C . ASP A 1 176 ? -10.850 -2.459 7.501 1.00 90.31 176 ASP A C 1
ATOM 1379 O O . ASP A 1 176 ? -10.156 -1.878 8.344 1.00 90.31 176 ASP A O 1
ATOM 1383 N N . THR A 1 177 ? -10.368 -3.072 6.430 1.00 88.00 177 THR A N 1
ATOM 1384 C CA . THR A 1 177 ? -9.004 -2.933 5.951 1.00 88.00 177 THR A CA 1
ATOM 1385 C C . THR A 1 177 ? -9.049 -2.720 4.457 1.00 88.00 177 THR A C 1
ATOM 1387 O O . THR A 1 177 ? -9.821 -3.359 3.741 1.00 88.00 177 THR A O 1
ATOM 1390 N N . SER A 1 178 ? -8.225 -1.803 3.990 1.00 91.31 178 SER A N 1
ATOM 1391 C CA . SER A 1 178 ? -8.272 -1.337 2.627 1.00 91.31 178 SER A CA 1
ATOM 1392 C C . SER A 1 178 ? -6.861 -1.227 2.064 1.00 91.31 178 SER A C 1
ATOM 1394 O O . SER A 1 178 ? -6.330 -0.116 1.957 1.00 91.31 178 SER A O 1
ATOM 1396 N N . PRO A 1 179 ? -6.266 -2.377 1.714 1.00 93.94 179 PRO A N 1
ATOM 1397 C CA . PRO A 1 179 ? -4.970 -2.427 1.052 1.00 93.94 179 PRO A CA 1
ATOM 1398 C C . PRO A 1 179 ? -4.963 -1.723 -0.301 1.00 93.94 179 PRO A C 1
ATOM 1400 O O . PRO A 1 179 ? -6.027 -1.524 -0.890 1.00 93.94 179 PRO A O 1
ATOM 1403 N N . THR A 1 180 ? -3.787 -1.385 -0.819 1.00 95.75 180 THR A N 1
ATOM 1404 C CA . THR A 1 180 ? -3.629 -0.888 -2.185 1.00 95.75 180 THR A CA 1
ATOM 1405 C C . THR A 1 180 ? -3.174 -1.966 -3.157 1.00 95.75 180 THR A C 1
ATOM 1407 O O . THR A 1 180 ? -2.369 -2.837 -2.857 1.00 95.75 180 THR A O 1
ATOM 1410 N N . ALA A 1 181 ? -3.700 -1.897 -4.375 1.00 97.19 181 ALA A N 1
ATOM 1411 C CA . ALA A 1 181 ? -3.251 -2.709 -5.498 1.00 97.19 181 ALA A CA 1
ATOM 1412 C C . ALA A 1 181 ? -3.473 -1.935 -6.802 1.00 97.19 181 ALA A C 1
ATOM 1414 O O . ALA A 1 181 ? -4.117 -0.880 -6.810 1.00 97.19 181 ALA A O 1
ATOM 1415 N N . ILE A 1 182 ? -2.954 -2.453 -7.915 1.00 98.12 182 ILE A N 1
ATOM 1416 C CA . ILE A 1 182 ? -3.254 -1.906 -9.237 1.00 98.12 182 ILE A CA 1
ATOM 1417 C C . ILE A 1 182 ? -4.589 -2.478 -9.707 1.00 98.12 182 ILE A C 1
ATOM 1419 O O . ILE A 1 182 ? -4.680 -3.669 -9.987 1.00 98.12 182 ILE A O 1
ATOM 1423 N N . TYR A 1 183 ? -5.595 -1.631 -9.898 1.00 98.19 183 TYR A N 1
ATOM 1424 C CA . TYR A 1 183 ? -6.714 -1.958 -10.778 1.00 98.19 183 TYR A CA 1
ATOM 1425 C C . TYR A 1 183 ? -6.289 -1.697 -12.220 1.00 98.19 183 TYR A C 1
ATOM 1427 O O . TYR A 1 183 ? -5.799 -0.609 -12.532 1.00 98.19 183 TYR A O 1
ATOM 1435 N N . TYR A 1 184 ? -6.477 -2.670 -13.107 1.00 97.69 184 TYR A N 1
ATOM 1436 C CA . TYR A 1 184 ? -6.098 -2.550 -14.512 1.00 97.69 184 TYR A CA 1
ATOM 1437 C C . TYR A 1 184 ? -7.281 -2.769 -15.456 1.00 97.69 184 TYR A C 1
ATOM 1439 O O . TYR A 1 184 ? -8.177 -3.562 -15.187 1.00 97.69 184 TYR A O 1
ATOM 1447 N N . ASN A 1 185 ? -7.275 -2.061 -16.585 1.00 93.38 185 ASN A N 1
ATOM 1448 C CA . ASN A 1 185 ? -8.256 -2.162 -17.657 1.00 93.38 185 ASN A CA 1
ATOM 1449 C C . ASN A 1 185 ? -7.771 -3.203 -18.671 1.00 93.38 185 ASN A C 1
ATOM 1451 O O . ASN A 1 185 ? -6.941 -2.915 -19.540 1.00 93.38 185 ASN A O 1
ATOM 1455 N N . ARG A 1 186 ? -8.291 -4.426 -18.537 1.00 89.44 186 ARG A N 1
ATOM 1456 C CA . ARG A 1 186 ? -7.927 -5.573 -19.372 1.00 89.44 186 ARG A CA 1
ATOM 1457 C C . ARG A 1 186 ? -8.192 -5.285 -20.846 1.00 89.44 186 ARG A C 1
ATOM 1459 O O . ARG A 1 186 ? -7.322 -5.519 -21.680 1.00 89.44 186 ARG A O 1
ATOM 1466 N N . GLN A 1 187 ? -9.354 -4.712 -21.154 1.00 82.88 187 GLN A N 1
ATOM 1467 C CA . GLN A 1 187 ? -9.738 -4.403 -22.530 1.00 82.88 187 GLN A CA 1
ATOM 1468 C C . GLN A 1 187 ? -8.773 -3.402 -23.180 1.00 82.88 187 GLN A C 1
ATOM 1470 O O . GLN A 1 187 ? -8.406 -3.566 -24.341 1.00 82.88 187 GLN A O 1
ATOM 1475 N N . ALA A 1 188 ? -8.326 -2.372 -22.456 1.00 84.00 188 ALA A N 1
ATOM 1476 C CA . ALA A 1 188 ? -7.365 -1.399 -22.977 1.00 84.00 188 ALA A CA 1
ATOM 1477 C C . ALA A 1 188 ? -5.990 -2.027 -23.256 1.00 84.00 188 ALA A C 1
ATOM 1479 O O . ALA A 1 188 ? -5.365 -1.721 -24.276 1.00 84.00 188 ALA A O 1
ATOM 1480 N N . MET A 1 189 ? -5.538 -2.931 -22.381 1.00 88.81 189 MET A N 1
ATOM 1481 C CA . MET A 1 189 ? -4.310 -3.705 -22.582 1.00 88.81 189 MET A CA 1
ATOM 1482 C C . MET A 1 189 ? -4.401 -4.572 -23.834 1.00 88.81 189 MET A C 1
ATOM 1484 O O . MET A 1 189 ? -3.566 -4.462 -24.739 1.00 88.81 189 MET A O 1
ATOM 1488 N N . GLU A 1 190 ? -5.463 -5.366 -23.929 1.00 83.44 190 GLU A N 1
ATOM 1489 C CA . GLU A 1 190 ? -5.727 -6.225 -25.075 1.00 83.44 190 GLU A CA 1
ATOM 1490 C C . GLU A 1 190 ? -5.845 -5.386 -26.358 1.00 83.44 190 GLU A C 1
ATOM 1492 O O . GLU A 1 190 ? -5.172 -5.668 -27.349 1.00 83.44 190 GLU A O 1
ATOM 1497 N N . ASN A 1 191 ? -6.530 -4.242 -26.337 1.00 78.50 191 ASN A N 1
ATOM 1498 C CA . ASN A 1 191 ? -6.627 -3.329 -27.480 1.00 78.50 191 ASN A CA 1
ATOM 1499 C C . ASN A 1 191 ? -5.271 -2.816 -27.997 1.00 78.50 191 ASN A C 1
ATOM 1501 O O . ASN A 1 191 ? -5.137 -2.605 -29.213 1.00 78.50 191 ASN A O 1
ATOM 1505 N N . CYS A 1 192 ? -4.279 -2.677 -27.111 1.00 81.38 192 CYS A N 1
ATOM 1506 C CA . CYS A 1 192 ? -2.884 -2.342 -27.413 1.00 81.38 192 CYS A CA 1
ATOM 1507 C C . CYS A 1 192 ? -2.020 -3.547 -27.829 1.00 81.38 192 CYS A C 1
ATOM 1509 O O . CYS A 1 192 ? -0.821 -3.380 -28.072 1.00 81.38 192 CYS A O 1
ATOM 1511 N N . GLY A 1 193 ? -2.617 -4.735 -27.953 1.00 80.81 193 GLY A N 1
ATOM 1512 C CA . GLY A 1 193 ? -1.957 -5.988 -28.320 1.00 80.81 193 GLY A CA 1
ATOM 1513 C C . GLY A 1 193 ? -1.204 -6.646 -27.173 1.00 80.81 193 GLY A C 1
ATOM 1514 O O . GLY A 1 193 ? -0.301 -7.435 -27.443 1.00 80.81 193 GLY A O 1
ATOM 1515 N N . VAL A 1 194 ? -1.517 -6.289 -25.928 1.00 87.94 194 VAL A N 1
ATOM 1516 C CA . VAL A 1 194 ? -0.963 -6.940 -24.740 1.00 87.94 194 VAL A CA 1
ATOM 1517 C C . VAL A 1 194 ? -1.807 -8.163 -24.418 1.00 87.94 194 VAL A C 1
ATOM 1519 O O . VAL A 1 194 ? -3.031 -8.096 -24.371 1.00 87.94 194 VAL A O 1
ATOM 1522 N N . ILE A 1 195 ? -1.144 -9.287 -24.202 1.00 88.50 195 ILE A N 1
ATOM 1523 C CA . ILE A 1 195 ? -1.774 -10.525 -23.760 1.00 88.50 195 ILE A CA 1
ATOM 1524 C C . ILE A 1 195 ? -1.821 -10.485 -22.242 1.00 88.50 195 ILE A C 1
ATOM 1526 O O . ILE A 1 195 ? -0.789 -10.288 -21.608 1.00 88.50 195 ILE A O 1
ATOM 1530 N N . VAL A 1 196 ? -3.010 -10.630 -21.670 1.00 91.50 196 VAL A N 1
ATOM 1531 C CA . VAL A 1 196 ? -3.216 -10.536 -20.224 1.00 91.50 196 VAL A CA 1
ATOM 1532 C C . VAL A 1 196 ? -3.398 -11.933 -19.653 1.00 91.50 196 VAL A C 1
ATOM 1534 O O . VAL A 1 196 ? -4.373 -12.604 -19.992 1.00 91.50 196 VAL A O 1
ATOM 1537 N N . ILE A 1 197 ? -2.468 -12.337 -18.791 1.00 93.69 197 ILE A N 1
ATOM 1538 C CA . ILE A 1 197 ? -2.453 -13.638 -18.113 1.00 93.69 197 ILE A CA 1
ATOM 1539 C C . ILE A 1 197 ? -2.383 -13.453 -16.595 1.00 93.69 197 ILE A C 1
ATOM 1541 O O . ILE A 1 197 ? -2.092 -12.358 -16.112 1.00 93.69 197 ILE A O 1
ATOM 1545 N N . SER A 1 198 ? -2.614 -14.523 -15.838 1.00 95.44 198 SER A N 1
ATOM 1546 C CA . SER A 1 198 ? -2.354 -14.562 -14.393 1.00 95.44 198 SER A CA 1
ATOM 1547 C C . SER A 1 198 ? -1.764 -15.914 -14.005 1.00 95.44 198 SER A C 1
ATOM 1549 O O . SER A 1 198 ? -2.473 -16.915 -13.900 1.00 95.44 198 SER A O 1
ATOM 1551 N N . VAL A 1 199 ? -0.438 -15.938 -13.867 1.00 95.75 199 VAL A N 1
ATOM 1552 C CA . VAL A 1 199 ? 0.347 -17.130 -13.527 1.00 95.75 199 VAL A CA 1
ATOM 1553 C C . VAL A 1 199 ? 1.422 -16.741 -12.521 1.00 95.75 199 VAL A C 1
ATOM 1555 O O . VAL A 1 199 ? 2.243 -15.871 -12.802 1.00 95.75 199 VAL A O 1
ATOM 1558 N N . ASP A 1 200 ? 1.432 -17.367 -11.351 1.00 94.50 200 ASP A N 1
ATOM 1559 C CA . ASP A 1 200 ? 2.441 -17.083 -10.329 1.00 94.50 200 ASP A CA 1
ATOM 1560 C C . ASP A 1 200 ? 3.825 -17.614 -10.751 1.00 94.50 200 ASP A C 1
ATOM 1562 O O . ASP A 1 200 ? 3.938 -18.644 -11.416 1.00 94.50 200 ASP A O 1
ATOM 1566 N N . ASP A 1 201 ? 4.901 -16.956 -10.314 1.00 92.12 201 ASP A N 1
ATOM 1567 C CA . ASP A 1 201 ? 6.288 -17.424 -10.504 1.00 92.12 201 ASP A CA 1
ATOM 1568 C C . ASP A 1 201 ? 6.736 -18.369 -9.374 1.00 92.12 201 ASP A C 1
ATOM 1570 O O . ASP A 1 201 ? 7.812 -18.246 -8.790 1.00 92.12 201 ASP A O 1
ATOM 1574 N N . ASP A 1 202 ? 5.856 -19.294 -8.989 1.00 94.56 202 ASP A N 1
ATOM 1575 C CA . ASP A 1 202 ? 6.096 -20.210 -7.879 1.00 94.56 202 ASP A CA 1
ATOM 1576 C C . ASP A 1 202 ? 6.359 -21.642 -8.361 1.00 94.56 202 ASP A C 1
ATOM 1578 O O . ASP A 1 202 ? 5.804 -22.137 -9.347 1.00 94.56 202 ASP A O 1
ATOM 1582 N N . VAL A 1 203 ? 7.199 -22.351 -7.603 1.00 96.62 203 VAL A N 1
ATOM 1583 C CA . VAL A 1 203 ? 7.391 -23.797 -7.759 1.00 96.62 203 VAL A CA 1
ATOM 1584 C C . VAL A 1 203 ? 6.218 -24.529 -7.115 1.00 96.62 203 VAL A C 1
ATOM 1586 O O . VAL A 1 203 ? 5.889 -24.312 -5.944 1.00 96.62 203 VAL A O 1
ATOM 1589 N N . VAL A 1 204 ? 5.635 -25.473 -7.849 1.00 96.44 204 VAL A N 1
ATOM 1590 C CA . VAL A 1 204 ? 4.625 -26.388 -7.320 1.00 96.44 204 VAL A CA 1
ATOM 1591 C C . VAL A 1 204 ? 5.305 -27.348 -6.345 1.00 96.44 204 VAL A C 1
ATOM 1593 O O . VAL A 1 204 ? 6.177 -28.131 -6.708 1.00 96.44 204 VAL A O 1
ATOM 1596 N N . THR A 1 205 ? 4.908 -27.316 -5.083 1.00 97.62 205 THR A N 1
ATOM 1597 C CA . THR A 1 205 ? 5.412 -28.174 -4.008 1.00 97.62 205 THR A CA 1
ATOM 1598 C C . THR A 1 205 ? 4.278 -29.021 -3.449 1.00 97.62 205 THR A C 1
ATOM 1600 O O . THR A 1 205 ? 3.107 -28.734 -3.666 1.00 97.62 205 THR A O 1
ATOM 1603 N N . ALA A 1 206 ? 4.600 -30.059 -2.677 1.00 96.44 206 ALA A N 1
ATOM 1604 C CA . ALA A 1 206 ? 3.567 -30.846 -2.001 1.00 96.44 206 ALA A CA 1
ATOM 1605 C C . ALA A 1 206 ? 2.717 -30.012 -1.018 1.00 96.44 206 ALA A C 1
ATOM 1607 O O . ALA A 1 206 ? 1.593 -30.400 -0.713 1.00 96.44 206 ALA A O 1
ATOM 1608 N N . GLU A 1 207 ? 3.250 -28.891 -0.524 1.00 95.12 207 GLU A N 1
ATOM 1609 C CA . GLU A 1 207 ? 2.609 -28.035 0.478 1.00 95.12 207 GLU A CA 1
ATOM 1610 C C . GLU A 1 207 ? 1.607 -27.061 -0.152 1.00 95.12 207 GLU A C 1
ATOM 1612 O O . GLU A 1 207 ? 0.483 -26.953 0.330 1.00 95.12 207 GLU A O 1
ATOM 1617 N N . ASN A 1 208 ? 1.975 -26.409 -1.261 1.00 93.12 208 ASN A N 1
ATOM 1618 C CA . ASN A 1 208 ? 1.099 -25.465 -1.970 1.00 93.12 208 ASN A CA 1
ATOM 1619 C C . ASN A 1 208 ? 0.225 -26.125 -3.054 1.00 93.12 208 ASN A C 1
ATOM 1621 O O . ASN A 1 208 ? -0.665 -25.477 -3.596 1.00 93.12 208 ASN A O 1
ATOM 1625 N N . PHE A 1 209 ? 0.422 -27.417 -3.350 1.00 95.19 209 PHE A N 1
ATOM 1626 C CA . PHE A 1 209 ? -0.290 -28.106 -4.430 1.00 95.19 209 PHE A CA 1
ATOM 1627 C C . PHE A 1 209 ? -1.812 -27.988 -4.328 1.00 95.19 209 PHE A C 1
ATOM 1629 O O . PHE A 1 209 ? -2.467 -27.756 -5.334 1.00 95.19 209 PHE A O 1
ATOM 1636 N N . ALA A 1 210 ? -2.389 -28.151 -3.133 1.00 93.56 210 ALA A N 1
ATOM 1637 C CA . ALA A 1 210 ? -3.842 -28.104 -2.964 1.00 93.56 210 ALA A CA 1
ATOM 1638 C C . ALA A 1 210 ? -4.423 -26.718 -3.284 1.00 93.56 210 ALA A C 1
ATOM 1640 O O . ALA A 1 210 ? -5.502 -26.633 -3.866 1.00 93.56 210 ALA A O 1
ATOM 1641 N N . GLN A 1 211 ? -3.690 -25.659 -2.933 1.00 88.69 211 GLN A N 1
ATOM 1642 C CA . GLN A 1 211 ? -4.039 -24.286 -3.276 1.00 88.69 211 GLN A CA 1
ATOM 1643 C C . GLN A 1 211 ? -3.943 -24.087 -4.791 1.00 88.69 211 GLN A C 1
ATOM 1645 O O . GLN A 1 211 ? -4.953 -23.820 -5.438 1.00 88.69 211 GLN A O 1
ATOM 1650 N N . PHE A 1 212 ? -2.771 -24.329 -5.381 1.00 93.44 212 PHE A N 1
ATOM 1651 C CA . PHE A 1 212 ? -2.574 -24.129 -6.817 1.00 93.44 212 PHE A CA 1
ATOM 1652 C C . PHE A 1 212 ? -3.466 -25.026 -7.677 1.00 93.44 212 PHE A C 1
ATOM 1654 O O . PHE A 1 212 ? -3.910 -24.614 -8.738 1.00 93.44 212 PHE A O 1
ATOM 1661 N N . GLN A 1 213 ? -3.819 -26.227 -7.223 1.00 94.44 213 GLN A N 1
ATOM 1662 C CA . GLN A 1 213 ? -4.768 -27.079 -7.939 1.00 94.44 213 GLN A CA 1
ATOM 1663 C C . GLN A 1 213 ? -6.177 -26.469 -7.994 1.00 94.44 213 GLN A C 1
ATOM 1665 O O . GLN A 1 213 ? -6.933 -26.773 -8.916 1.00 94.44 213 GLN A O 1
ATOM 1670 N N . SER A 1 214 ? -6.550 -25.648 -7.012 1.00 89.06 214 SER A N 1
ATOM 1671 C CA . SER A 1 214 ? -7.829 -24.932 -7.027 1.00 89.06 214 SER A CA 1
ATOM 1672 C C . SER A 1 214 ? -7.814 -23.689 -7.922 1.00 89.06 214 SER A C 1
ATOM 1674 O O . SER A 1 214 ? -8.874 -23.273 -8.380 1.00 89.06 214 SER A O 1
ATOM 1676 N N . GLU A 1 215 ? -6.627 -23.146 -8.201 1.00 89.62 215 GLU A N 1
ATOM 1677 C CA . GLU A 1 215 ? -6.421 -21.922 -8.985 1.00 89.62 215 GLU A CA 1
ATOM 1678 C C . GLU A 1 215 ? -6.111 -22.211 -10.467 1.00 89.62 215 GLU A C 1
ATOM 1680 O O . GLU A 1 215 ? -6.579 -21.490 -11.344 1.00 89.62 215 GLU A O 1
ATOM 1685 N N . TYR A 1 216 ? -5.370 -23.288 -10.757 1.00 94.50 216 TYR A N 1
ATOM 1686 C CA . TYR A 1 216 ? -4.844 -23.609 -12.087 1.00 94.50 216 TYR A CA 1
ATOM 1687 C C . TYR A 1 216 ? -5.438 -24.911 -12.639 1.00 94.50 216 TYR A C 1
ATOM 1689 O O . TYR A 1 216 ? -5.110 -26.024 -12.202 1.00 94.50 216 TYR A O 1
ATOM 1697 N N . GLU A 1 217 ? -6.294 -24.790 -13.656 1.00 95.56 217 GLU A N 1
ATOM 1698 C CA . GLU A 1 217 ? -6.841 -25.950 -14.362 1.00 95.56 217 GLU A CA 1
ATOM 1699 C C . GLU A 1 217 ? -5.717 -26.752 -15.040 1.00 95.56 217 GLU A C 1
ATOM 1701 O O . GLU A 1 217 ? -4.829 -26.195 -15.675 1.00 95.56 217 GLU A O 1
ATOM 1706 N N . GLY A 1 218 ? -5.755 -28.083 -14.922 1.00 96.50 218 GLY A N 1
ATOM 1707 C CA . GLY A 1 218 ? -4.748 -28.980 -15.506 1.00 96.50 218 GLY A CA 1
ATOM 1708 C C . GLY A 1 218 ? -3.609 -29.367 -14.559 1.00 96.50 218 GLY A C 1
ATOM 1709 O O . GLY A 1 218 ? -2.896 -30.334 -14.840 1.00 96.50 218 GLY A O 1
ATOM 1710 N N . LEU A 1 219 ? -3.478 -28.705 -13.403 1.00 97.44 219 LEU A N 1
ATOM 1711 C CA . LEU A 1 219 ? -2.420 -29.015 -12.446 1.00 97.44 219 LEU A CA 1
ATOM 1712 C C . LEU A 1 219 ? -2.608 -30.402 -11.798 1.00 97.44 219 LEU A C 1
ATOM 1714 O O . LEU A 1 219 ? -3.646 -30.732 -11.212 1.00 97.44 219 LEU A O 1
ATOM 1718 N N . THR A 1 220 ? -1.568 -31.234 -11.883 1.00 97.31 220 THR A N 1
ATOM 1719 C CA . THR A 1 220 ? -1.573 -32.641 -11.442 1.00 97.31 220 THR A CA 1
ATOM 1720 C C . THR A 1 220 ? -0.367 -32.973 -10.560 1.00 97.31 220 THR A C 1
ATOM 1722 O O . THR A 1 220 ? 0.649 -32.287 -10.583 1.00 97.31 220 THR A O 1
ATOM 1725 N N . ASN A 1 221 ? -0.471 -34.027 -9.740 1.00 96.50 221 ASN A N 1
ATOM 1726 C CA . ASN A 1 221 ? 0.549 -34.367 -8.731 1.00 96.50 221 ASN A CA 1
ATOM 1727 C C . ASN A 1 221 ? 1.951 -34.633 -9.314 1.00 96.50 221 ASN A C 1
ATOM 1729 O O . ASN A 1 221 ? 2.944 -34.454 -8.616 1.00 96.50 221 ASN A O 1
ATOM 1733 N N . ASP A 1 222 ? 2.060 -35.092 -10.562 1.00 96.88 222 ASP A N 1
ATOM 1734 C CA . ASP A 1 222 ? 3.344 -35.315 -11.239 1.00 96.88 222 ASP A CA 1
ATOM 1735 C C . ASP A 1 222 ? 4.048 -34.016 -11.659 1.00 96.88 222 ASP A C 1
ATOM 1737 O O . ASP A 1 222 ? 5.223 -34.049 -12.026 1.00 96.88 222 ASP A O 1
ATOM 1741 N N . MET A 1 223 ? 3.367 -32.873 -11.546 1.00 97.75 223 MET A N 1
ATOM 1742 C CA . MET A 1 223 ? 3.926 -31.545 -11.802 1.00 97.75 223 MET A CA 1
ATOM 1743 C C . MET A 1 223 ? 4.623 -30.930 -10.579 1.00 97.75 223 MET A C 1
ATOM 1745 O O . MET A 1 223 ? 5.254 -29.884 -10.700 1.00 97.75 223 MET A O 1
ATOM 1749 N N . ILE A 1 224 ? 4.578 -31.588 -9.415 1.00 97.56 224 ILE A N 1
ATOM 1750 C CA . ILE A 1 224 ? 5.334 -31.165 -8.228 1.00 97.56 224 ILE A CA 1
ATOM 1751 C C . ILE A 1 224 ? 6.836 -31.105 -8.562 1.00 97.56 224 ILE A C 1
ATOM 1753 O O . ILE A 1 224 ? 7.428 -32.080 -9.026 1.00 97.56 224 ILE A O 1
ATOM 1757 N N . GLY A 1 225 ? 7.453 -29.958 -8.287 1.00 97.62 225 GLY A N 1
ATOM 1758 C CA . GLY A 1 225 ? 8.845 -29.626 -8.582 1.00 97.62 225 GLY A CA 1
ATOM 1759 C C . GLY A 1 225 ? 9.047 -28.791 -9.851 1.00 97.62 225 GLY A C 1
ATOM 1760 O O . GLY A 1 225 ? 10.183 -28.408 -10.114 1.00 97.62 225 GLY A O 1
ATOM 1761 N N . GLN A 1 226 ? 7.991 -28.513 -10.624 1.00 97.50 226 GLN A N 1
ATOM 1762 C CA . GLN A 1 226 ? 8.020 -27.604 -11.782 1.00 97.50 226 GLN A CA 1
ATOM 1763 C C . GLN A 1 226 ? 7.513 -26.207 -11.386 1.00 97.50 226 GLN A C 1
ATOM 1765 O O . GLN A 1 226 ? 6.747 -26.079 -10.428 1.00 97.50 226 GLN A O 1
ATOM 1770 N N . THR A 1 227 ? 7.949 -25.167 -12.100 1.00 96.56 227 THR A N 1
ATOM 1771 C CA . THR A 1 227 ? 7.404 -23.808 -11.937 1.00 96.56 227 THR A CA 1
ATOM 1772 C C . THR A 1 227 ? 6.066 -23.697 -12.671 1.00 96.56 227 THR A C 1
ATOM 1774 O O . THR A 1 227 ? 5.869 -24.335 -13.708 1.00 96.56 227 THR A O 1
ATOM 1777 N N . LEU A 1 228 ? 5.126 -22.915 -12.139 1.00 97.06 228 LEU A N 1
ATOM 1778 C CA . LEU A 1 228 ? 3.837 -22.676 -12.800 1.00 97.06 228 LEU A CA 1
ATOM 1779 C C . LEU A 1 228 ? 4.016 -21.985 -14.161 1.00 97.06 228 LEU A C 1
ATOM 1781 O O . LEU A 1 228 ? 3.337 -22.353 -15.119 1.00 97.06 228 LEU A O 1
ATOM 1785 N N . MET A 1 229 ? 4.976 -21.063 -14.278 1.00 95.38 229 MET A N 1
ATOM 1786 C CA . MET A 1 229 ? 5.269 -20.381 -15.539 1.00 95.38 229 MET A CA 1
ATOM 1787 C C . MET A 1 229 ? 5.773 -21.345 -16.628 1.00 95.38 229 MET A C 1
ATOM 1789 O O . MET A 1 229 ? 5.254 -21.320 -17.743 1.00 95.38 229 MET A O 1
ATOM 1793 N N . ASP A 1 230 ? 6.695 -22.265 -16.302 1.00 95.38 230 ASP A N 1
ATOM 1794 C CA . ASP A 1 230 ? 7.153 -23.295 -17.252 1.00 95.38 230 ASP A CA 1
ATOM 1795 C C . ASP A 1 230 ? 6.001 -24.217 -17.671 1.00 95.38 230 ASP A C 1
ATOM 1797 O O . ASP A 1 230 ? 5.862 -24.567 -18.843 1.00 95.38 230 ASP A O 1
ATOM 1801 N N . LEU A 1 231 ? 5.152 -24.618 -16.716 1.00 96.75 231 LEU A N 1
ATOM 1802 C CA . LEU A 1 231 ? 3.987 -25.459 -16.994 1.00 96.75 231 LEU A CA 1
ATOM 1803 C C . LEU A 1 231 ? 3.003 -24.765 -17.938 1.00 96.75 231 LEU A C 1
ATOM 1805 O O . LEU A 1 231 ? 2.431 -25.419 -18.812 1.00 96.75 231 LEU A O 1
ATOM 1809 N N . TRP A 1 232 ? 2.801 -23.461 -17.771 1.00 94.69 232 TRP A N 1
ATOM 1810 C CA . TRP A 1 232 ? 1.948 -22.677 -18.650 1.00 94.69 232 TRP A CA 1
ATOM 1811 C C . TRP A 1 232 ? 2.561 -22.528 -20.050 1.00 94.69 232 TRP A C 1
ATOM 1813 O O . TRP A 1 232 ? 1.877 -22.825 -21.028 1.00 94.69 232 TRP A O 1
ATOM 1823 N N . ASN A 1 233 ? 3.855 -22.192 -20.163 1.00 92.44 233 ASN A N 1
ATOM 1824 C CA . ASN A 1 233 ? 4.569 -22.126 -21.450 1.00 92.44 233 ASN A CA 1
ATOM 1825 C C . ASN A 1 233 ? 4.519 -23.477 -22.200 1.00 92.44 233 ASN A C 1
ATOM 1827 O O . ASN A 1 233 ? 4.291 -23.515 -23.414 1.00 92.44 233 ASN A O 1
ATOM 1831 N N . ASP A 1 234 ? 4.627 -24.593 -21.469 1.00 93.56 234 ASP A N 1
ATOM 1832 C CA . ASP A 1 234 ? 4.473 -25.968 -21.972 1.00 93.56 234 ASP A CA 1
ATOM 1833 C C . ASP A 1 234 ? 3.015 -26.364 -22.297 1.00 93.56 234 ASP A C 1
ATOM 1835 O O . ASP A 1 234 ? 2.758 -27.493 -22.734 1.00 93.56 234 ASP A O 1
ATOM 1839 N N . ASN A 1 235 ? 2.052 -25.467 -22.074 1.00 93.12 235 ASN A N 1
ATOM 1840 C CA . ASN A 1 235 ? 0.619 -25.683 -22.258 1.00 93.12 235 ASN A CA 1
ATOM 1841 C C . ASN A 1 235 ? 0.064 -26.862 -21.431 1.00 93.12 235 ASN A C 1
ATOM 1843 O O . ASN A 1 235 ? -0.751 -27.654 -21.909 1.00 93.12 235 ASN A O 1
ATOM 1847 N N . LYS A 1 236 ? 0.554 -27.021 -20.194 1.00 96.38 236 LYS A N 1
ATOM 1848 C CA . LYS A 1 236 ? 0.166 -28.082 -19.243 1.00 96.38 236 LYS A CA 1
ATOM 1849 C C . LYS A 1 236 ? -0.849 -27.633 -18.194 1.00 96.38 236 LYS A C 1
ATOM 1851 O O . LYS A 1 236 ? -1.549 -28.488 -17.650 1.00 96.38 236 LYS A O 1
ATOM 1856 N N . ILE A 1 237 ? -0.942 -26.330 -17.953 1.00 96.94 237 ILE A N 1
ATOM 1857 C CA . ILE A 1 237 ? -1.963 -25.712 -17.107 1.00 96.94 237 ILE A CA 1
ATOM 1858 C C . ILE A 1 237 ? -2.596 -24.517 -17.827 1.00 96.94 237 ILE A C 1
ATOM 1860 O O . ILE A 1 237 ? -1.948 -23.879 -18.659 1.00 96.94 237 ILE A O 1
ATOM 1864 N N . ALA A 1 238 ? -3.839 -24.203 -17.477 1.00 94.56 238 ALA A N 1
ATOM 1865 C CA . ALA A 1 238 ? -4.425 -22.899 -17.753 1.00 94.56 238 ALA A CA 1
ATOM 1866 C C . ALA A 1 238 ? -3.958 -21.884 -16.703 1.00 94.56 238 ALA A C 1
ATOM 1868 O O . ALA A 1 238 ? -3.662 -22.266 -15.572 1.00 94.56 238 ALA A O 1
ATOM 1869 N N . ASP A 1 239 ? -3.934 -20.603 -17.061 1.00 93.31 239 ASP A N 1
ATOM 1870 C CA . ASP A 1 239 ? -3.774 -19.504 -16.106 1.00 93.31 239 ASP A CA 1
ATOM 1871 C C . ASP A 1 239 ? -5.005 -19.368 -15.178 1.00 93.31 239 ASP A C 1
ATOM 1873 O O . ASP A 1 239 ? -6.021 -20.044 -15.379 1.00 93.31 239 ASP A O 1
ATOM 1877 N N . LYS A 1 240 ? -4.956 -18.474 -14.176 1.00 92.19 240 LYS A N 1
ATOM 1878 C CA . LYS A 1 240 ? -6.092 -18.249 -13.253 1.00 92.19 240 LYS A CA 1
ATOM 1879 C C . LYS A 1 240 ? -7.373 -17.771 -13.961 1.00 92.19 240 LYS A C 1
ATOM 1881 O O . LYS A 1 240 ? -8.462 -17.856 -13.397 1.00 92.19 240 LYS A O 1
ATOM 1886 N N . PHE A 1 241 ? -7.278 -17.293 -15.206 1.00 89.50 241 PHE A N 1
ATOM 1887 C CA . PHE A 1 241 ? -8.422 -16.897 -16.034 1.00 89.50 241 PHE A CA 1
ATOM 1888 C C . PHE A 1 241 ? -9.009 -18.052 -16.858 1.00 89.50 241 PHE A C 1
ATOM 1890 O O . PHE A 1 241 ? -9.986 -17.854 -17.590 1.00 89.50 241 PHE A O 1
ATOM 1897 N N . GLY A 1 242 ? -8.428 -19.251 -16.756 1.00 88.56 242 GLY A N 1
ATOM 1898 C CA . GLY A 1 242 ? -8.799 -20.429 -17.534 1.00 88.56 242 GLY A CA 1
ATOM 1899 C C . GLY A 1 242 ? -8.245 -20.422 -18.963 1.00 88.56 242 GLY A C 1
ATOM 1900 O O . GLY A 1 242 ? -8.754 -21.156 -19.812 1.00 88.56 242 GLY A O 1
ATOM 1901 N N . GLN A 1 243 ? -7.238 -19.594 -19.258 1.00 86.19 243 GLN A N 1
ATOM 1902 C CA . GLN A 1 243 ? -6.612 -19.489 -20.575 1.00 86.19 243 GLN A CA 1
ATOM 1903 C C . GLN A 1 243 ? -5.321 -20.314 -20.649 1.00 86.19 243 GLN A C 1
ATOM 1905 O O . GLN A 1 243 ? -4.407 -20.182 -19.838 1.00 86.19 243 GLN A O 1
ATOM 1910 N N . TRP A 1 244 ? -5.236 -21.149 -21.678 1.00 89.50 244 TRP A N 1
ATOM 1911 C CA . TRP A 1 244 ? -4.046 -21.910 -22.062 1.00 89.50 244 TRP A CA 1
ATOM 1912 C C . TRP A 1 244 ? -3.132 -21.061 -22.950 1.00 89.50 244 TRP A C 1
ATOM 1914 O O . TRP A 1 244 ? -3.630 -20.172 -23.646 1.00 89.50 244 TRP A O 1
ATOM 1924 N N . HIS A 1 245 ? -1.829 -21.344 -22.981 1.00 86.88 245 HIS A N 1
ATOM 1925 C CA . HIS A 1 245 ? -0.851 -20.607 -23.792 1.00 86.88 245 HIS A CA 1
ATOM 1926 C C . HIS A 1 245 ? -1.209 -20.577 -25.294 1.00 86.88 245 HIS A C 1
ATOM 1928 O O . HIS A 1 245 ? -1.007 -19.574 -25.972 1.00 86.88 245 HIS A O 1
ATOM 1934 N N . ASP A 1 246 ? -1.822 -21.636 -25.827 1.00 80.62 246 ASP A N 1
ATOM 1935 C CA . ASP A 1 246 ? -2.300 -21.684 -27.218 1.00 80.62 246 ASP A CA 1
ATOM 1936 C C . ASP A 1 246 ? -3.708 -21.095 -27.427 1.00 80.62 246 ASP A C 1
ATOM 1938 O O . ASP A 1 246 ? -4.260 -21.152 -28.526 1.00 80.62 246 ASP A O 1
ATOM 1942 N N . THR A 1 247 ? -4.306 -20.531 -26.382 1.00 75.38 247 THR A N 1
ATOM 1943 C CA . THR A 1 247 ? -5.622 -19.873 -26.431 1.00 75.38 247 THR A CA 1
ATOM 1944 C C . THR A 1 247 ? -5.591 -18.433 -25.935 1.00 75.38 247 THR A C 1
ATOM 1946 O O . THR A 1 247 ? -6.577 -17.713 -26.103 1.00 75.38 247 THR A O 1
ATOM 1949 N N . CYS A 1 248 ? -4.491 -17.999 -25.317 1.00 68.94 248 CYS A N 1
ATOM 1950 C CA . CYS A 1 248 ? -4.338 -16.626 -24.878 1.00 68.94 248 CYS A CA 1
ATOM 1951 C C . CYS A 1 248 ? -4.023 -15.719 -26.074 1.00 68.94 248 CYS A C 1
ATOM 1953 O O . CYS A 1 248 ? -3.316 -16.065 -27.021 1.00 68.94 248 CYS A O 1
ATOM 1955 N N . GLY A 1 249 ? -4.625 -14.538 -26.053 1.00 61.75 249 GLY A N 1
ATOM 1956 C CA . GLY A 1 249 ? -4.606 -13.624 -27.176 1.00 61.75 249 GLY A CA 1
ATOM 1957 C C . GLY A 1 249 ? -5.680 -12.563 -27.025 1.00 61.75 249 GLY A C 1
ATOM 1958 O O . GLY A 1 249 ? -6.560 -12.646 -26.169 1.00 61.75 249 GLY A O 1
ATOM 1959 N N . ASN A 1 250 ? -5.566 -11.537 -27.853 1.00 60.09 250 ASN A N 1
ATOM 1960 C CA . ASN A 1 250 ? -6.489 -10.418 -27.865 1.00 60.09 250 ASN A CA 1
ATOM 1961 C C . ASN A 1 250 ? -7.902 -10.904 -28.275 1.00 60.09 250 ASN A C 1
ATOM 1963 O O . ASN A 1 250 ? -8.036 -11.804 -29.102 1.00 60.09 250 ASN A O 1
ATOM 1967 N N . ARG A 1 251 ? -8.962 -10.389 -27.643 1.00 55.97 251 ARG A N 1
ATOM 1968 C CA . ARG A 1 251 ? -10.308 -11.003 -27.669 1.00 55.97 251 ARG A CA 1
ATOM 1969 C C . ARG A 1 251 ? -11.208 -10.562 -28.836 1.00 55.97 251 ARG A C 1
ATOM 1971 O O . ARG A 1 251 ? -12.421 -10.752 -28.782 1.00 55.97 251 ARG A O 1
ATOM 1978 N N . GLY A 1 252 ? -10.649 -10.003 -29.908 1.00 53.97 252 GLY A N 1
ATOM 1979 C CA . GLY A 1 252 ? -11.445 -9.403 -30.985 1.00 53.97 252 GLY A CA 1
ATOM 1980 C C . GLY A 1 252 ? -11.660 -10.293 -32.201 1.00 53.97 252 GLY A C 1
ATOM 1981 O O . GLY A 1 252 ? -10.785 -11.068 -32.585 1.00 53.97 252 GLY A O 1
ATOM 1982 N N . GLY A 1 253 ? -12.825 -10.126 -32.832 1.00 51.38 253 GLY A N 1
ATOM 1983 C CA . GLY A 1 253 ? -13.143 -10.724 -34.122 1.00 51.38 253 GLY A CA 1
ATOM 1984 C C . GLY A 1 253 ? -12.917 -9.762 -35.290 1.00 51.38 253 GLY A C 1
ATOM 1985 O O . GLY A 1 253 ? -12.522 -8.601 -35.143 1.00 51.38 253 GLY A O 1
ATOM 1986 N N . LEU A 1 254 ? -13.217 -10.236 -36.497 1.00 53.41 254 LEU A N 1
ATOM 1987 C CA . LEU A 1 254 ? -13.310 -9.384 -37.680 1.00 53.41 254 LEU A CA 1
ATOM 1988 C C . LEU A 1 254 ? -14.728 -8.811 -37.844 1.00 53.41 254 LEU A C 1
ATOM 1990 O O . LEU A 1 254 ? -15.727 -9.531 -37.820 1.00 53.41 254 LEU A O 1
ATOM 1994 N N . ASP A 1 255 ? -14.817 -7.508 -38.101 1.00 55.91 255 ASP A N 1
ATOM 1995 C CA . ASP A 1 255 ? -16.020 -6.836 -38.562 1.00 55.91 255 ASP A CA 1
ATOM 1996 C C . ASP A 1 255 ? -16.496 -7.409 -39.906 1.00 55.91 255 ASP A C 1
ATOM 1998 O O . ASP A 1 255 ? -15.816 -8.158 -40.613 1.00 55.91 255 ASP A O 1
ATOM 2002 N N . SER A 1 256 ? -17.690 -6.989 -40.321 1.00 54.03 256 SER A N 1
ATOM 2003 C CA . SER A 1 256 ? -18.294 -7.406 -41.593 1.00 54.03 256 SER A CA 1
ATOM 2004 C C . SER A 1 256 ? -17.470 -7.079 -42.855 1.00 54.03 256 SER A C 1
ATOM 2006 O O . SER A 1 256 ? -17.831 -7.527 -43.942 1.00 54.03 256 SER A O 1
ATOM 2008 N N . ASN A 1 257 ? -16.401 -6.286 -42.736 1.00 53.03 257 ASN A N 1
ATOM 2009 C CA . ASN A 1 257 ? -15.490 -5.915 -43.816 1.00 53.03 257 ASN A CA 1
ATOM 2010 C C . ASN A 1 257 ? -14.146 -6.663 -43.742 1.00 53.03 257 ASN A C 1
ATOM 2012 O O . ASN A 1 257 ? -13.288 -6.424 -44.593 1.00 53.03 257 ASN A O 1
ATOM 2016 N N . GLY A 1 258 ? -13.959 -7.555 -42.763 1.00 49.84 258 GLY A N 1
ATOM 2017 C CA . GLY A 1 258 ? -12.694 -8.248 -42.528 1.00 49.84 258 GLY A CA 1
ATOM 2018 C C . GLY A 1 258 ? -11.641 -7.393 -41.814 1.00 49.84 258 GLY A C 1
ATOM 2019 O O . GLY A 1 258 ? -10.467 -7.753 -41.847 1.00 49.84 258 GLY A O 1
ATOM 2020 N N . ASN A 1 259 ? -12.027 -6.261 -41.217 1.00 50.41 259 ASN A N 1
ATOM 2021 C CA . ASN A 1 259 ? -11.159 -5.462 -40.349 1.00 50.41 259 ASN A CA 1
ATOM 2022 C C . ASN A 1 259 ? -11.384 -5.878 -38.894 1.00 50.41 259 ASN A C 1
ATOM 2024 O O . ASN A 1 259 ? -12.501 -6.255 -38.578 1.00 50.41 259 ASN A O 1
ATOM 2028 N N . PRO A 1 260 ? -10.409 -5.745 -37.986 1.00 53.34 260 PRO A N 1
ATOM 2029 C CA . PRO A 1 260 ? -10.663 -5.905 -36.554 1.00 53.34 260 PRO A CA 1
ATOM 2030 C C . PRO A 1 260 ? -11.862 -5.049 -36.116 1.00 53.34 260 PRO A C 1
ATOM 2032 O O . PRO A 1 260 ? -11.908 -3.853 -36.420 1.00 53.34 260 PRO A O 1
ATOM 2035 N N . ASP A 1 261 ? -12.841 -5.653 -35.443 1.00 50.78 261 ASP A N 1
ATOM 2036 C CA . ASP A 1 261 ? -14.116 -5.022 -35.059 1.00 50.78 261 ASP A CA 1
ATOM 2037 C C . ASP A 1 261 ? -14.009 -3.962 -33.952 1.00 50.78 261 ASP A C 1
ATOM 2039 O O . ASP A 1 261 ? -15.002 -3.321 -33.604 1.00 50.78 261 ASP A O 1
ATOM 2043 N N . GLY A 1 262 ? -12.789 -3.714 -33.476 1.00 47.44 262 GLY A N 1
ATOM 2044 C CA . GLY A 1 262 ? -12.489 -2.800 -32.382 1.00 47.44 262 GLY A CA 1
ATOM 2045 C C . GLY A 1 262 ? -12.313 -3.500 -31.034 1.00 47.44 262 GLY A C 1
ATOM 2046 O O . GLY A 1 262 ? -11.867 -2.832 -30.111 1.00 47.44 262 GLY A O 1
ATOM 2047 N N . GLY A 1 263 ? -12.583 -4.809 -30.932 1.00 45.66 263 GLY A N 1
ATOM 2048 C CA . GLY A 1 263 ? -12.443 -5.596 -29.696 1.00 45.66 263 GLY A CA 1
ATOM 2049 C C . GLY A 1 263 ? -11.112 -6.333 -29.528 1.00 45.66 263 GLY A C 1
ATOM 2050 O O . GLY A 1 263 ? -10.929 -7.037 -28.542 1.00 45.66 263 GLY A O 1
ATOM 2051 N N . GLY A 1 264 ? -10.194 -6.211 -30.490 1.00 49.34 264 GLY A N 1
ATOM 2052 C CA . GLY A 1 264 ? -8.926 -6.936 -30.476 1.00 49.34 264 GLY A CA 1
ATOM 2053 C C . GLY A 1 264 ? -8.520 -7.537 -31.820 1.00 49.34 264 GLY A C 1
ATOM 2054 O O . GLY A 1 264 ? -9.274 -7.492 -32.786 1.00 49.34 264 GLY A O 1
ATOM 2055 N N . TYR A 1 265 ? -7.297 -8.054 -31.909 1.00 52.00 265 TYR A N 1
ATOM 2056 C CA . TYR A 1 265 ? -6.854 -8.940 -32.994 1.00 52.00 265 TYR A CA 1
ATOM 2057 C C . TYR A 1 265 ? -7.249 -10.379 -32.651 1.00 52.00 265 TYR A C 1
ATOM 2059 O O . TYR A 1 265 ? -7.262 -10.697 -31.473 1.00 52.00 265 TYR A O 1
ATOM 2067 N N . GLU A 1 266 ? -7.517 -11.237 -33.637 1.00 49.00 266 GLU A N 1
ATOM 2068 C CA . GLU A 1 266 ? -7.762 -12.671 -33.404 1.00 49.00 266 GLU A CA 1
ATOM 2069 C C . GLU A 1 266 ? -6.666 -13.271 -32.496 1.00 49.00 266 GLU A C 1
ATOM 2071 O O . GLU A 1 266 ? -5.489 -12.906 -32.617 1.00 49.00 266 GLU A O 1
ATOM 2076 N N . ALA A 1 267 ? -7.036 -14.214 -31.621 1.00 47.94 267 ALA A N 1
ATOM 2077 C CA . ALA A 1 267 ? -6.158 -14.879 -30.644 1.00 47.94 267 ALA A CA 1
ATOM 2078 C C . ALA A 1 267 ? -4.936 -15.619 -31.252 1.00 47.94 267 ALA A C 1
ATOM 2080 O O . ALA A 1 267 ? -4.102 -16.169 -30.539 1.00 47.94 267 ALA A O 1
ATOM 2081 N N . ASP A 1 268 ? -4.776 -15.584 -32.574 1.00 47.97 268 ASP A N 1
ATOM 2082 C CA . ASP A 1 268 ? -3.752 -16.271 -33.360 1.00 47.97 268 ASP A CA 1
ATOM 2083 C C . ASP A 1 268 ? -2.315 -15.729 -33.185 1.00 47.97 268 ASP A C 1
ATOM 2085 O O . ASP A 1 268 ? -1.381 -16.280 -33.774 1.00 47.97 268 ASP A O 1
ATOM 2089 N N . VAL A 1 269 ? -2.092 -14.656 -32.409 1.00 51.81 269 VAL A N 1
ATOM 2090 C CA . VAL A 1 269 ? -0.758 -14.030 -32.270 1.00 51.81 269 VAL A CA 1
ATOM 2091 C C . VAL A 1 269 ? 0.264 -14.988 -31.637 1.00 51.81 269 VAL A C 1
ATOM 2093 O O . VAL A 1 269 ? 1.403 -15.036 -32.104 1.00 51.81 269 VAL A O 1
ATOM 2096 N N . LEU A 1 270 ? -0.142 -15.783 -30.637 1.00 52.72 270 LEU A N 1
ATOM 2097 C CA . LEU A 1 270 ? 0.722 -16.786 -29.995 1.00 52.72 270 LEU A CA 1
ATOM 2098 C C . LEU A 1 270 ? 0.684 -18.138 -30.689 1.00 52.72 270 LEU A C 1
ATOM 2100 O O . LEU A 1 270 ? 1.720 -18.753 -30.911 1.00 52.72 270 LEU A O 1
ATOM 2104 N N . VAL A 1 271 ? -0.491 -18.570 -31.142 1.00 51.41 271 VAL A N 1
ATOM 2105 C CA . VAL A 1 271 ? -0.650 -19.875 -31.805 1.00 51.41 271 VAL A CA 1
ATOM 2106 C C . VAL A 1 271 ? 0.226 -19.991 -33.060 1.00 51.41 271 VAL A C 1
ATOM 2108 O O . VAL A 1 271 ? 0.676 -21.080 -33.422 1.00 51.41 271 VAL A O 1
ATOM 2111 N N . ALA A 1 272 ? 0.517 -18.867 -33.723 1.00 57.19 272 ALA A N 1
ATOM 2112 C CA . ALA A 1 272 ? 1.386 -18.823 -34.896 1.00 57.19 272 ALA A CA 1
ATOM 2113 C C . ALA A 1 272 ? 2.892 -18.668 -34.584 1.00 57.19 272 ALA A C 1
ATOM 2115 O O . ALA A 1 272 ? 3.710 -18.906 -35.481 1.00 57.19 272 ALA A O 1
ATOM 2116 N N . ARG A 1 273 ? 3.283 -18.263 -33.366 1.00 64.44 273 ARG A N 1
ATOM 2117 C CA . ARG A 1 273 ? 4.675 -17.964 -32.984 1.00 64.44 273 ARG A CA 1
ATOM 2118 C C . ARG A 1 273 ? 5.087 -18.784 -31.761 1.00 64.44 273 ARG A C 1
ATOM 2120 O O . ARG A 1 273 ? 4.544 -18.613 -30.683 1.00 64.44 273 ARG A O 1
ATOM 2127 N N . SER A 1 274 ? 6.105 -19.632 -31.908 1.00 73.06 274 SER A N 1
ATOM 2128 C CA . SER A 1 274 ? 6.733 -20.273 -30.746 1.00 73.06 274 SER A CA 1
ATOM 2129 C C . SER A 1 274 ? 7.437 -19.202 -29.917 1.00 73.06 274 SER A C 1
ATOM 2131 O O . SER A 1 274 ? 8.451 -18.671 -30.368 1.00 73.06 274 SER A O 1
ATOM 2133 N N . ILE A 1 275 ? 6.912 -18.915 -28.731 1.00 79.69 275 ILE A N 1
ATOM 2134 C CA . ILE A 1 275 ? 7.530 -18.027 -27.749 1.00 79.69 275 ILE A CA 1
ATOM 2135 C C . ILE A 1 275 ? 7.674 -18.745 -26.410 1.00 79.69 275 ILE A C 1
ATOM 2137 O O . ILE A 1 275 ? 6.982 -19.730 -26.158 1.00 79.69 275 ILE A O 1
ATOM 2141 N N . ASP A 1 276 ? 8.561 -18.229 -25.575 1.00 87.38 276 ASP A N 1
ATOM 2142 C CA . ASP A 1 276 ? 8.719 -18.626 -24.183 1.00 87.38 276 ASP A CA 1
ATOM 2143 C C . ASP A 1 276 ? 8.605 -17.347 -23.355 1.00 87.38 276 ASP A C 1
ATOM 2145 O O . ASP A 1 276 ? 9.377 -16.408 -23.568 1.00 87.38 276 ASP A O 1
ATOM 2149 N N . VAL A 1 277 ? 7.577 -17.246 -22.511 1.00 89.75 277 VAL A N 1
ATOM 2150 C CA . VAL A 1 277 ? 7.326 -16.023 -21.746 1.00 89.75 277 VAL A CA 1
ATOM 2151 C C . VAL A 1 277 ? 8.102 -16.107 -20.430 1.00 89.75 277 VAL A C 1
ATOM 2153 O O . VAL A 1 277 ? 7.818 -16.997 -19.625 1.00 89.75 277 VAL A O 1
ATOM 2156 N N . PRO A 1 278 ? 9.056 -15.195 -20.172 1.00 91.25 278 PRO A N 1
ATOM 2157 C CA . PRO A 1 278 ? 9.764 -15.161 -18.902 1.00 91.25 278 PRO A CA 1
ATOM 2158 C C . PRO A 1 278 ? 8.837 -14.733 -17.757 1.00 91.25 278 PRO A C 1
ATOM 2160 O O . PRO A 1 278 ? 7.889 -13.973 -17.962 1.00 91.25 278 PRO A O 1
ATOM 2163 N N . ALA A 1 279 ? 9.161 -15.148 -16.532 1.00 92.50 279 ALA A N 1
ATOM 2164 C CA . ALA A 1 279 ? 8.465 -14.738 -15.314 1.00 92.50 279 ALA A CA 1
ATOM 2165 C C . ALA A 1 279 ? 8.698 -13.249 -14.973 1.00 92.50 279 ALA A C 1
ATOM 2167 O O . ALA A 1 279 ? 9.502 -12.886 -14.114 1.00 92.50 279 ALA A O 1
ATOM 2168 N N . LYS A 1 280 ? 8.007 -12.365 -15.695 1.00 92.69 280 LYS A N 1
ATOM 2169 C CA . LYS A 1 280 ? 8.031 -10.905 -15.528 1.00 92.69 280 LYS A CA 1
ATOM 2170 C C . LYS A 1 280 ? 6.609 -10.374 -15.381 1.00 92.69 280 LYS A C 1
ATOM 2172 O O . LYS A 1 280 ? 5.676 -10.952 -15.937 1.00 92.69 280 LYS A O 1
ATOM 2177 N N . GLY A 1 281 ? 6.448 -9.248 -14.681 1.00 94.94 281 GLY A N 1
ATOM 2178 C CA . GLY A 1 281 ? 5.146 -8.577 -14.585 1.00 94.94 281 GLY A CA 1
ATOM 2179 C C . GLY A 1 281 ? 4.703 -8.018 -15.938 1.00 94.94 281 GLY A C 1
ATOM 2180 O O . GLY A 1 281 ? 3.538 -8.126 -16.315 1.00 94.94 281 GLY A O 1
ATOM 2181 N N . TYR A 1 282 ? 5.655 -7.501 -16.720 1.00 94.75 282 TYR A N 1
ATOM 2182 C CA . TYR A 1 282 ? 5.440 -7.136 -18.116 1.00 94.75 282 TYR A CA 1
ATOM 2183 C C . TYR A 1 282 ? 6.618 -7.573 -18.995 1.00 94.75 282 TYR A C 1
ATOM 2185 O O . TYR A 1 282 ? 7.783 -7.289 -18.721 1.00 94.75 282 TYR A O 1
ATOM 2193 N N . TYR A 1 283 ? 6.298 -8.271 -20.079 1.00 91.31 283 TYR A N 1
ATOM 2194 C CA . TYR A 1 283 ? 7.230 -8.803 -21.061 1.00 91.31 283 TYR A CA 1
ATOM 2195 C C . TYR A 1 283 ? 6.900 -8.275 -22.456 1.00 91.31 283 TYR A C 1
ATOM 2197 O O . TYR A 1 283 ? 5.735 -8.125 -22.825 1.00 91.31 283 TYR A O 1
ATOM 2205 N N . ARG A 1 284 ? 7.936 -8.068 -23.271 1.00 88.31 284 ARG A N 1
ATOM 2206 C CA . ARG A 1 284 ? 7.810 -7.910 -24.722 1.00 88.31 284 ARG A CA 1
ATOM 2207 C C . ARG A 1 284 ? 9.028 -8.490 -25.430 1.00 88.31 284 ARG A C 1
ATOM 2209 O O . ARG A 1 284 ? 10.140 -8.422 -24.911 1.00 88.31 284 ARG A O 1
ATOM 2216 N N . GLU A 1 285 ? 8.784 -9.036 -26.616 1.00 85.06 285 GLU A N 1
ATOM 2217 C CA . GLU A 1 285 ? 9.744 -9.787 -27.440 1.00 85.06 285 GLU A CA 1
ATOM 2218 C C . GLU A 1 285 ? 10.966 -8.952 -27.864 1.00 85.06 285 GLU A C 1
ATOM 2220 O O . GLU A 1 285 ? 12.066 -9.470 -28.031 1.00 85.06 285 GLU A O 1
ATOM 2225 N N . ASP A 1 286 ? 10.811 -7.633 -27.997 1.00 84.25 286 ASP A N 1
ATOM 2226 C CA . ASP A 1 286 ? 11.897 -6.693 -28.279 1.00 84.25 286 ASP A CA 1
ATOM 2227 C C . ASP A 1 286 ? 12.551 -6.152 -26.993 1.00 84.25 286 ASP A C 1
ATOM 2229 O O . ASP A 1 286 ? 12.808 -4.953 -26.870 1.00 84.25 286 ASP A O 1
ATOM 2233 N N . SER A 1 287 ? 12.858 -7.055 -26.054 1.00 70.44 287 SER A N 1
ATOM 2234 C CA . SER A 1 287 ? 13.314 -6.820 -24.668 1.00 70.44 287 SER A CA 1
ATOM 2235 C C . SER A 1 287 ? 14.406 -5.755 -24.480 1.00 70.44 287 SER A C 1
ATOM 2237 O O . SER A 1 287 ? 14.521 -5.142 -23.420 1.00 70.44 287 SER A O 1
ATOM 2239 N N . TYR A 1 288 ? 15.229 -5.498 -25.499 1.00 67.06 288 TYR A N 1
ATOM 2240 C CA . TYR A 1 288 ? 16.272 -4.470 -25.471 1.00 67.06 288 TYR A CA 1
ATOM 2241 C C . TYR A 1 288 ? 15.728 -3.032 -25.378 1.00 67.06 288 TYR A C 1
ATOM 2243 O O . TYR A 1 288 ? 16.485 -2.127 -25.026 1.00 67.06 288 TYR A O 1
ATOM 2251 N N . ASN A 1 289 ? 14.443 -2.823 -25.680 1.00 60.84 289 ASN A N 1
ATOM 2252 C CA . ASN A 1 289 ? 13.771 -1.524 -25.662 1.00 60.84 289 ASN A CA 1
ATOM 2253 C C . ASN A 1 289 ? 12.983 -1.236 -24.366 1.00 60.84 289 ASN A C 1
ATOM 2255 O O . ASN A 1 289 ? 12.469 -0.124 -24.227 1.00 60.84 289 ASN A O 1
ATOM 2259 N N . ASN A 1 290 ? 12.864 -2.202 -23.444 1.00 62.66 290 ASN A N 1
ATOM 2260 C CA . ASN A 1 290 ? 12.065 -2.073 -22.206 1.00 62.66 290 ASN A CA 1
ATOM 2261 C C . ASN A 1 290 ? 12.746 -1.200 -21.156 1.00 62.66 290 ASN A C 1
ATOM 2263 O O . ASN A 1 290 ? 12.123 -0.761 -20.198 1.00 62.66 290 ASN A O 1
ATOM 2267 N N . TYR A 1 291 ? 14.047 -0.979 -21.322 1.00 62.19 291 TYR A N 1
ATOM 2268 C CA . TYR A 1 291 ? 14.886 -0.339 -20.330 1.00 62.19 291 TYR A CA 1
ATOM 2269 C C . TYR A 1 291 ? 15.180 1.108 -20.727 1.00 62.19 291 TYR A C 1
ATOM 2271 O O . TYR A 1 291 ? 15.917 1.368 -21.685 1.00 62.19 291 TYR A O 1
ATOM 2279 N N . VAL A 1 292 ? 14.629 2.064 -19.974 1.00 55.50 292 VAL A N 1
ATOM 2280 C CA . VAL A 1 292 ? 14.989 3.481 -20.099 1.00 55.50 292 VAL A CA 1
ATOM 2281 C C . VAL A 1 292 ? 16.292 3.706 -19.335 1.00 55.50 292 VAL A C 1
ATOM 2283 O O . VAL A 1 292 ? 16.308 3.964 -18.136 1.00 55.50 292 VAL A O 1
ATOM 2286 N N . ARG A 1 293 ? 17.421 3.602 -20.035 1.00 51.91 293 ARG A N 1
ATOM 2287 C CA . ARG A 1 293 ? 18.727 3.939 -19.463 1.00 51.91 293 ARG A CA 1
ATOM 2288 C C . ARG A 1 293 ? 18.805 5.430 -19.127 1.00 51.91 293 ARG A C 1
ATOM 2290 O O . ARG A 1 293 ? 18.423 6.283 -19.930 1.00 51.91 293 ARG A O 1
ATOM 2297 N N . ALA A 1 294 ? 19.460 5.748 -18.010 1.00 45.44 294 ALA A N 1
ATOM 2298 C CA . ALA A 1 294 ? 19.857 7.113 -17.647 1.00 45.44 294 ALA A CA 1
ATOM 2299 C C . ALA A 1 294 ? 20.761 7.809 -18.699 1.00 45.44 294 ALA A C 1
ATOM 2301 O O . ALA A 1 294 ? 20.996 9.013 -18.616 1.00 45.44 294 ALA A O 1
ATOM 2302 N N . ASP A 1 295 ? 21.265 7.076 -19.702 1.00 44.09 295 ASP A N 1
ATOM 2303 C CA . ASP A 1 295 ? 22.106 7.579 -20.796 1.00 44.09 295 ASP A CA 1
ATOM 2304 C C . ASP A 1 295 ? 21.320 8.164 -21.996 1.00 44.09 295 ASP A C 1
ATOM 2306 O O . ASP A 1 295 ? 21.934 8.627 -22.962 1.00 44.09 295 ASP A O 1
ATOM 2310 N N . GLY A 1 296 ? 19.984 8.226 -21.926 1.00 49.41 296 GLY A N 1
ATOM 2311 C CA . GLY A 1 296 ? 19.171 9.020 -22.851 1.00 49.41 296 GLY A CA 1
ATOM 2312 C C . GLY A 1 296 ? 18.757 8.324 -24.150 1.00 49.41 296 GLY A C 1
ATOM 2313 O O . GLY A 1 296 ? 18.489 9.011 -25.143 1.00 49.41 296 GLY A O 1
ATOM 2314 N N . TYR A 1 297 ? 18.668 6.989 -24.179 1.00 56.94 297 TYR A N 1
ATOM 2315 C CA . TYR A 1 297 ? 17.963 6.315 -25.275 1.00 56.94 297 TYR A CA 1
ATOM 2316 C C . TYR A 1 297 ? 16.450 6.588 -25.195 1.00 56.94 297 TYR A C 1
ATOM 2318 O O . TYR A 1 297 ? 15.846 6.403 -24.139 1.00 56.94 297 TYR A O 1
ATOM 2326 N N . PRO A 1 298 ? 15.814 7.042 -26.291 1.00 71.38 298 PRO A N 1
ATOM 2327 C CA . PRO A 1 298 ? 14.382 7.310 -26.296 1.00 71.38 298 PRO A CA 1
ATOM 2328 C C . PRO A 1 298 ? 13.594 6.001 -26.206 1.00 71.38 298 PRO A C 1
ATOM 2330 O O . PRO A 1 298 ? 13.939 5.034 -26.887 1.00 71.38 298 PRO A O 1
ATOM 2333 N N . TRP A 1 299 ? 12.502 6.000 -25.434 1.00 84.88 299 TRP A N 1
ATOM 2334 C CA . TRP A 1 299 ? 11.535 4.903 -25.432 1.00 84.88 299 TRP A CA 1
ATOM 2335 C C . TRP A 1 299 ? 11.095 4.572 -26.865 1.00 84.88 299 TRP A C 1
ATOM 2337 O O . TRP A 1 299 ? 10.756 5.459 -27.663 1.00 84.88 299 TRP A O 1
ATOM 2347 N N . VAL A 1 300 ? 11.125 3.283 -27.201 1.00 85.25 300 VAL A N 1
ATOM 2348 C CA . VAL A 1 300 ? 10.720 2.780 -28.512 1.00 85.25 300 VAL A CA 1
ATOM 2349 C C . VAL A 1 300 ? 9.354 2.144 -28.372 1.00 85.25 300 VAL A C 1
ATOM 2351 O O . VAL A 1 300 ? 9.207 1.104 -27.737 1.00 85.25 300 VAL A O 1
ATOM 2354 N N . ASN A 1 301 ? 8.368 2.761 -29.016 1.00 86.31 301 ASN A N 1
ATOM 2355 C CA . ASN A 1 301 ? 7.012 2.244 -29.055 1.00 86.31 301 ASN A CA 1
ATOM 2356 C C . ASN A 1 301 ? 6.978 0.852 -29.736 1.00 86.31 301 ASN A C 1
ATOM 2358 O O . ASN A 1 301 ? 7.262 0.781 -30.940 1.00 86.31 301 ASN A O 1
ATOM 2362 N N . PRO A 1 302 ? 6.580 -0.226 -29.027 1.00 84.75 302 PRO A N 1
ATOM 2363 C CA . PRO A 1 302 ? 6.574 -1.587 -29.572 1.00 84.75 302 PRO A CA 1
ATOM 2364 C C . PRO A 1 302 ? 5.514 -1.805 -30.662 1.00 84.75 302 PRO A C 1
ATOM 2366 O O . PRO A 1 302 ? 5.599 -2.773 -31.413 1.00 84.75 302 PRO A O 1
ATOM 2369 N N . ASN A 1 303 ? 4.545 -0.899 -30.796 1.00 82.25 303 ASN A N 1
ATOM 2370 C CA . ASN A 1 303 ? 3.515 -0.928 -31.831 1.00 82.25 303 ASN A CA 1
ATOM 2371 C C . ASN A 1 303 ? 3.880 -0.085 -33.065 1.00 82.25 303 ASN A C 1
ATOM 2373 O O . ASN A 1 303 ? 3.080 0.010 -33.990 1.00 82.25 303 ASN A O 1
ATOM 2377 N N . ALA A 1 304 ? 5.079 0.511 -33.137 1.00 81.44 304 ALA A N 1
ATOM 2378 C CA . ALA A 1 304 ? 5.467 1.383 -34.253 1.00 81.44 304 ALA A CA 1
ATOM 2379 C C . ALA A 1 304 ? 5.417 0.703 -35.639 1.00 81.44 304 ALA A C 1
ATOM 2381 O O . ALA A 1 304 ? 5.155 1.383 -36.633 1.00 81.44 304 ALA A O 1
ATOM 2382 N N . GLY A 1 305 ? 5.678 -0.607 -35.710 1.00 72.88 305 GLY A N 1
ATOM 2383 C CA . GLY A 1 305 ? 5.518 -1.407 -36.933 1.00 72.88 305 GLY A CA 1
ATOM 2384 C C . GLY A 1 305 ? 4.095 -1.953 -37.133 1.00 72.88 305 GLY A C 1
ATOM 2385 O O . GLY A 1 305 ? 3.654 -2.140 -38.267 1.00 72.88 305 GLY A O 1
ATOM 2386 N N . GLY A 1 306 ? 3.352 -2.112 -36.037 1.00 74.94 306 GLY A N 1
ATOM 2387 C CA . GLY A 1 306 ? 2.024 -2.707 -35.969 1.00 74.94 306 GLY A CA 1
ATOM 2388 C C . GLY A 1 306 ? 1.784 -3.315 -34.588 1.00 74.94 306 GLY A C 1
ATOM 2389 O O . GLY A 1 306 ? 2.720 -3.736 -33.912 1.00 74.94 306 GLY A O 1
ATOM 2390 N N . VAL A 1 307 ? 0.526 -3.377 -34.146 1.00 75.50 307 VAL A N 1
ATOM 2391 C CA . VAL A 1 307 ? 0.191 -3.866 -32.792 1.00 75.50 307 VAL A CA 1
ATOM 2392 C C . VAL A 1 307 ? 0.575 -5.337 -32.562 1.00 75.50 307 VAL A C 1
ATOM 2394 O O . VAL A 1 307 ? 0.877 -5.725 -31.437 1.00 75.50 307 VAL A O 1
ATOM 2397 N N . THR A 1 308 ? 0.612 -6.155 -33.614 1.00 73.75 308 THR A N 1
ATOM 2398 C CA . THR A 1 308 ? 0.970 -7.584 -33.551 1.00 73.75 308 THR A CA 1
ATOM 2399 C C . THR A 1 308 ? 2.419 -7.868 -33.954 1.00 73.75 308 THR A C 1
ATOM 2401 O O . THR A 1 308 ? 2.796 -9.028 -34.106 1.00 73.75 308 THR A O 1
ATOM 2404 N N . ASP A 1 309 ? 3.228 -6.834 -34.206 1.00 76.44 309 ASP A N 1
ATOM 2405 C CA . ASP A 1 309 ? 4.589 -7.028 -34.716 1.00 76.44 309 ASP A CA 1
ATOM 2406 C C . ASP A 1 309 ? 5.511 -7.622 -33.651 1.00 76.44 309 ASP A C 1
ATOM 2408 O O . ASP A 1 309 ? 6.257 -8.553 -33.959 1.00 76.44 309 ASP A O 1
ATOM 2412 N N . ASN A 1 310 ? 5.385 -7.137 -32.414 1.00 81.69 310 ASN A N 1
ATOM 2413 C CA . ASN A 1 310 ? 6.084 -7.636 -31.232 1.00 81.69 310 ASN A CA 1
ATOM 2414 C C . ASN A 1 310 ? 5.084 -8.276 -30.272 1.00 81.69 310 ASN A C 1
ATOM 2416 O O . ASN A 1 310 ? 4.046 -7.667 -29.971 1.00 81.69 310 ASN A O 1
ATOM 2420 N N . VAL A 1 311 ? 5.410 -9.461 -29.758 1.00 85.56 311 VAL A N 1
ATOM 2421 C CA . VAL A 1 311 ? 4.621 -10.058 -28.676 1.00 85.56 311 VAL A CA 1
ATOM 2422 C C . VAL A 1 311 ? 4.817 -9.264 -27.386 1.00 85.56 311 VAL A C 1
ATOM 2424 O O . VAL A 1 311 ? 5.927 -8.830 -27.092 1.00 85.56 311 VAL A O 1
ATOM 2427 N N . LYS A 1 312 ? 3.726 -9.053 -26.641 1.00 89.56 312 LYS A N 1
ATOM 2428 C CA . LYS A 1 312 ? 3.686 -8.343 -25.358 1.00 89.56 312 LYS A CA 1
ATOM 2429 C C . LYS A 1 312 ? 2.789 -9.116 -24.398 1.00 89.56 312 LYS A C 1
ATOM 2431 O O . LYS A 1 312 ? 1.673 -9.465 -24.781 1.00 89.56 312 LYS A O 1
ATOM 2436 N N . VAL A 1 313 ? 3.243 -9.359 -23.177 1.00 92.06 313 VAL A N 1
ATOM 2437 C CA . VAL A 1 313 ? 2.512 -10.123 -22.161 1.00 92.06 313 VAL A CA 1
ATOM 2438 C C . VAL A 1 313 ? 2.544 -9.359 -20.845 1.00 92.06 313 VAL A C 1
ATOM 2440 O O . VAL A 1 313 ? 3.610 -8.970 -20.383 1.00 92.06 313 VAL A O 1
ATOM 2443 N N . PHE A 1 314 ? 1.380 -9.138 -20.251 1.00 95.88 314 PHE A N 1
ATOM 2444 C CA . PHE A 1 314 ? 1.216 -8.636 -18.894 1.00 95.88 314 PHE A CA 1
ATOM 2445 C C . PHE A 1 314 ? 0.734 -9.786 -18.011 1.00 95.88 314 PHE A C 1
ATOM 2447 O O . PHE A 1 314 ? -0.274 -10.423 -18.324 1.00 95.88 314 PHE A O 1
ATOM 2454 N N . ASN A 1 315 ? 1.457 -10.049 -16.925 1.00 96.25 315 ASN A N 1
ATOM 2455 C CA . ASN A 1 315 ? 1.110 -11.080 -15.961 1.00 96.25 315 ASN A CA 1
ATOM 2456 C C . ASN A 1 315 ? 0.608 -10.437 -14.665 1.00 96.25 315 ASN A C 1
ATOM 2458 O O . ASN A 1 315 ? 1.386 -9.893 -13.884 1.00 96.25 315 ASN A O 1
ATOM 2462 N N . ALA A 1 316 ? -0.698 -10.542 -14.422 1.00 96.88 316 ALA A N 1
ATOM 2463 C CA . ALA A 1 316 ? -1.370 -9.942 -13.275 1.00 96.88 316 ALA A CA 1
ATOM 2464 C C . ALA A 1 316 ? -1.001 -10.586 -11.924 1.00 96.88 316 ALA A C 1
ATOM 2466 O O . ALA A 1 316 ? -1.393 -10.061 -10.888 1.00 96.88 316 ALA A O 1
ATOM 2467 N N . SER A 1 317 ? -0.250 -11.692 -11.919 1.00 95.88 317 SER A N 1
ATOM 2468 C CA . SER A 1 317 ? 0.254 -12.349 -10.705 1.00 95.88 317 SER A CA 1
ATOM 2469 C C . SER A 1 317 ? 1.667 -11.915 -10.299 1.00 95.88 317 SER A C 1
ATOM 2471 O O . SER A 1 317 ? 2.092 -12.193 -9.181 1.00 95.88 317 SER A O 1
ATOM 2473 N N . ILE A 1 318 ? 2.425 -11.255 -11.182 1.00 95.62 318 ILE A N 1
ATOM 2474 C CA . ILE A 1 318 ? 3.833 -10.920 -10.932 1.00 95.62 318 ILE A CA 1
ATOM 2475 C C . ILE A 1 318 ? 3.982 -9.404 -10.811 1.00 95.62 318 ILE A C 1
ATOM 2477 O O . ILE A 1 318 ? 3.655 -8.659 -11.732 1.00 95.62 318 ILE A O 1
ATOM 2481 N N . ALA A 1 319 ? 4.542 -8.942 -9.690 1.00 95.62 319 ALA A N 1
ATOM 2482 C CA . ALA A 1 319 ? 4.873 -7.535 -9.501 1.00 95.62 319 ALA A CA 1
ATOM 2483 C C . ALA A 1 319 ? 5.835 -7.044 -10.595 1.00 95.62 319 ALA A C 1
ATOM 2485 O O . ALA A 1 319 ? 6.940 -7.584 -10.774 1.00 95.62 319 ALA A O 1
ATOM 2486 N N . MET A 1 320 ? 5.411 -5.993 -11.300 1.00 95.81 320 MET A N 1
ATOM 2487 C CA . MET A 1 320 ? 6.255 -5.286 -12.257 1.00 95.81 320 MET A CA 1
ATOM 2488 C C . MET A 1 320 ? 7.416 -4.606 -11.534 1.00 95.81 320 MET A C 1
ATOM 2490 O O . MET A 1 320 ? 7.242 -4.062 -10.441 1.00 95.81 320 MET A O 1
ATOM 2494 N N . ASN A 1 321 ? 8.595 -4.580 -12.150 1.00 94.00 321 ASN A N 1
ATOM 2495 C CA . ASN A 1 321 ? 9.617 -3.629 -11.723 1.00 94.00 321 ASN A CA 1
ATOM 2496 C C . ASN A 1 321 ? 9.294 -2.203 -12.215 1.00 94.00 321 ASN A C 1
ATOM 2498 O O . ASN A 1 321 ? 8.349 -1.983 -12.977 1.00 94.00 321 ASN A O 1
ATOM 2502 N N . TRP A 1 322 ? 10.069 -1.211 -11.773 1.00 92.81 322 TRP A N 1
ATOM 2503 C CA . TRP A 1 322 ? 9.821 0.189 -12.135 1.00 92.81 322 TRP A CA 1
ATOM 2504 C C . TRP A 1 322 ? 9.962 0.483 -13.638 1.00 92.81 322 TRP A C 1
ATOM 2506 O O . TRP A 1 322 ? 9.272 1.360 -14.147 1.00 92.81 322 TRP A O 1
ATOM 2516 N N . ASP A 1 323 ? 10.812 -0.247 -14.360 1.00 90.44 323 ASP A N 1
ATOM 2517 C CA . ASP A 1 323 ? 10.946 -0.090 -15.813 1.00 90.44 323 ASP A CA 1
ATOM 2518 C C . ASP A 1 323 ? 9.744 -0.696 -16.552 1.00 90.44 323 ASP A C 1
ATOM 2520 O O . ASP A 1 323 ? 9.191 -0.086 -17.465 1.00 90.44 323 ASP A O 1
ATOM 2524 N N . GLU A 1 324 ? 9.303 -1.875 -16.115 1.00 93.81 324 GLU A N 1
ATOM 2525 C CA . GLU A 1 324 ? 8.168 -2.623 -16.653 1.00 93.81 324 GLU A CA 1
ATOM 2526 C C . GLU A 1 324 ? 6.857 -1.825 -16.545 1.00 93.81 324 GLU A C 1
ATOM 2528 O O . GLU A 1 324 ? 6.139 -1.700 -17.540 1.00 93.81 324 GLU A O 1
ATOM 2533 N N . ILE A 1 325 ? 6.567 -1.226 -15.378 1.00 94.38 325 ILE A N 1
ATOM 2534 C CA . ILE A 1 325 ? 5.363 -0.394 -15.193 1.00 94.38 325 ILE A CA 1
ATOM 2535 C C . ILE A 1 325 ? 5.404 0.862 -16.069 1.00 94.38 325 ILE A C 1
ATOM 2537 O O . ILE A 1 325 ? 4.386 1.237 -16.648 1.00 94.38 325 ILE A O 1
ATOM 2541 N N . GLU A 1 326 ? 6.562 1.509 -16.211 1.00 92.69 326 GLU A N 1
ATOM 2542 C CA . GLU A 1 326 ? 6.701 2.714 -17.032 1.00 92.69 326 GLU A CA 1
ATOM 2543 C C . GLU A 1 326 ? 6.599 2.426 -18.530 1.00 92.69 326 GLU A C 1
ATOM 2545 O O . GLU A 1 326 ? 6.034 3.229 -19.276 1.00 92.69 326 GLU A O 1
ATOM 2550 N N . ASP A 1 327 ? 7.129 1.294 -18.989 1.00 92.25 327 ASP A N 1
ATOM 2551 C CA . ASP A 1 327 ? 7.007 0.855 -20.378 1.00 92.25 327 ASP A CA 1
ATOM 2552 C C . ASP A 1 327 ? 5.545 0.544 -20.724 1.00 92.25 327 ASP A C 1
ATOM 2554 O O . ASP A 1 327 ? 4.989 1.095 -21.683 1.00 92.25 327 ASP A O 1
ATOM 2558 N N . LEU A 1 328 ? 4.878 -0.259 -19.888 1.00 94.56 328 LEU A N 1
ATOM 2559 C CA . LEU A 1 328 ? 3.463 -0.577 -20.062 1.00 94.56 328 LEU A CA 1
ATOM 2560 C C . LEU A 1 328 ? 2.592 0.687 -19.986 1.00 94.56 328 LEU A C 1
ATOM 2562 O O . LEU A 1 328 ? 1.726 0.891 -20.836 1.00 94.56 328 LEU A O 1
ATOM 2566 N N . ALA A 1 329 ? 2.856 1.590 -19.040 1.00 94.94 329 ALA A N 1
ATOM 2567 C CA . ALA A 1 329 ? 2.135 2.854 -18.928 1.00 94.94 329 ALA A CA 1
ATOM 2568 C C . ALA A 1 329 ? 2.298 3.735 -20.178 1.00 94.94 329 ALA A C 1
ATOM 2570 O O . ALA A 1 329 ? 1.321 4.310 -20.663 1.00 94.94 329 ALA A O 1
ATOM 2571 N N . GLN A 1 330 ? 3.502 3.826 -20.752 1.00 92.88 330 GLN A N 1
ATOM 2572 C CA . GLN A 1 330 ? 3.711 4.575 -21.995 1.00 92.88 330 GLN A CA 1
ATOM 2573 C C . GLN A 1 330 ? 2.969 3.937 -23.172 1.00 92.88 330 GLN A C 1
ATOM 2575 O O . GLN A 1 330 ? 2.349 4.649 -23.963 1.00 92.88 330 GLN A O 1
ATOM 2580 N N . LEU A 1 331 ? 2.961 2.604 -23.272 1.00 90.88 331 LEU A N 1
ATOM 2581 C CA . LEU A 1 331 ? 2.208 1.890 -24.305 1.00 90.88 331 LEU A CA 1
ATOM 2582 C C . LEU A 1 331 ? 0.694 2.143 -24.212 1.00 90.88 331 LEU A C 1
ATOM 2584 O O . LEU A 1 331 ? 0.033 2.319 -25.240 1.00 90.88 331 LEU A O 1
ATOM 2588 N N . LEU A 1 332 ? 0.151 2.164 -22.994 1.00 91.56 332 LEU A N 1
ATOM 2589 C CA . LEU A 1 332 ? -1.280 2.348 -22.737 1.00 91.56 332 LEU A CA 1
ATOM 2590 C C . LEU A 1 332 ? -1.726 3.817 -22.805 1.00 91.56 332 LEU A C 1
ATOM 2592 O O . LEU A 1 332 ? -2.924 4.085 -22.793 1.00 91.56 332 LEU A O 1
ATOM 2596 N N . THR A 1 333 ? -0.791 4.763 -22.927 1.00 90.50 333 THR A N 1
ATOM 2597 C CA . THR A 1 333 ? -1.074 6.198 -23.058 1.00 90.50 333 THR A CA 1
ATOM 2598 C C . THR A 1 333 ? -1.291 6.582 -24.524 1.00 90.50 333 THR A C 1
ATOM 2600 O O . THR A 1 333 ? -0.380 6.491 -25.351 1.00 90.50 333 THR A O 1
ATOM 2603 N N . LEU A 1 334 ? -2.491 7.071 -24.854 1.00 85.50 334 LEU A N 1
ATOM 2604 C CA . LEU A 1 334 ? -2.922 7.360 -26.228 1.00 85.50 334 LEU A CA 1
ATOM 2605 C C . LEU A 1 334 ? -1.973 8.288 -27.002 1.00 85.50 334 LEU A C 1
ATOM 2607 O O . LEU A 1 334 ? -1.717 8.050 -28.181 1.00 85.50 334 LEU A O 1
ATOM 2611 N N . GLU A 1 335 ? -1.452 9.346 -26.376 1.00 85.19 335 GLU A N 1
ATOM 2612 C CA . GLU A 1 335 ? -0.569 10.306 -27.061 1.00 85.19 335 GLU A CA 1
ATOM 2613 C C . GLU A 1 335 ? 0.820 9.727 -27.384 1.00 85.19 335 GLU A C 1
ATOM 2615 O O . GLU A 1 335 ? 1.474 10.163 -28.338 1.00 85.19 335 GLU A O 1
ATOM 2620 N N . LEU A 1 336 ? 1.259 8.718 -26.629 1.00 86.25 336 LEU A N 1
ATOM 2621 C CA . LEU A 1 336 ? 2.547 8.043 -26.807 1.00 86.25 336 LEU A CA 1
ATOM 2622 C C . LEU A 1 336 ? 2.425 6.828 -27.742 1.00 86.25 336 LEU A C 1
ATOM 2624 O O . LEU A 1 336 ? 3.387 6.449 -28.430 1.00 86.25 336 LEU A O 1
ATOM 2628 N N . ASN A 1 337 ? 1.224 6.253 -27.844 1.00 82.25 337 ASN A N 1
ATOM 2629 C CA . ASN A 1 337 ? 0.932 5.137 -28.728 1.00 82.25 337 ASN A CA 1
ATOM 2630 C C . ASN A 1 337 ? 0.680 5.585 -30.189 1.00 82.25 337 ASN A C 1
ATOM 2632 O O . ASN A 1 337 ? -0.386 6.071 -30.554 1.00 82.25 337 ASN A O 1
ATOM 2636 N N . ARG A 1 338 ? 1.682 5.430 -31.070 1.00 61.78 338 ARG A N 1
ATOM 2637 C CA . ARG A 1 338 ? 1.725 6.041 -32.417 1.00 61.78 338 ARG A CA 1
ATOM 2638 C C . ARG A 1 338 ? 0.772 5.432 -33.449 1.00 61.78 338 ARG A C 1
ATOM 2640 O O . ARG A 1 338 ? 0.564 6.040 -34.501 1.00 61.78 338 ARG A O 1
ATOM 2647 N N . THR A 1 339 ? 0.209 4.253 -33.206 1.00 58.78 339 THR A N 1
ATOM 2648 C CA . THR A 1 339 ? -0.578 3.518 -34.205 1.00 58.78 339 THR A CA 1
ATOM 2649 C C . THR A 1 339 ? -2.030 3.358 -33.769 1.00 58.78 339 THR A C 1
ATOM 2651 O O . THR A 1 339 ? -2.496 2.263 -33.478 1.00 58.78 339 THR A O 1
ATOM 2654 N N . ASN A 1 340 ? -2.799 4.445 -33.841 1.00 53.22 340 ASN A N 1
ATOM 2655 C CA . ASN A 1 340 ? -4.261 4.418 -33.667 1.00 53.22 340 ASN A CA 1
ATOM 2656 C C . ASN A 1 340 ? -5.013 3.700 -34.818 1.00 53.22 340 ASN A C 1
ATOM 2658 O O . ASN A 1 340 ? -6.235 3.783 -34.889 1.00 53.22 340 ASN A O 1
ATOM 2662 N N . HIS A 1 341 ? -4.300 3.035 -35.745 1.00 49.75 341 HIS A N 1
ATOM 2663 C CA . HIS A 1 341 ? -4.786 2.139 -36.814 1.00 49.75 341 HIS A CA 1
ATOM 2664 C C . HIS A 1 341 ? -6.146 2.489 -37.463 1.00 49.75 341 HIS A C 1
ATOM 2666 O O . HIS A 1 341 ? -6.931 1.598 -37.770 1.00 49.75 341 HIS A O 1
ATOM 2672 N N . ASN A 1 342 ? -6.446 3.771 -37.711 1.00 43.34 342 ASN A N 1
ATOM 2673 C CA . ASN A 1 342 ? -7.754 4.217 -38.226 1.00 43.34 342 ASN A CA 1
ATOM 2674 C C . ASN A 1 342 ? -8.971 3.719 -37.410 1.00 43.34 342 ASN A C 1
ATOM 2676 O O . ASN A 1 342 ? -10.082 3.663 -37.945 1.00 43.34 342 ASN A O 1
ATOM 2680 N N . ARG A 1 343 ? -8.790 3.358 -36.133 1.00 48.94 343 ARG A N 1
ATOM 2681 C CA . ARG A 1 343 ? -9.893 2.995 -35.238 1.00 48.94 343 ARG A CA 1
ATOM 2682 C C . ARG A 1 343 ? -10.751 4.232 -34.960 1.00 48.94 343 ARG A C 1
ATOM 2684 O O . ARG A 1 343 ? -10.273 5.369 -35.020 1.00 48.94 343 ARG A O 1
ATOM 2691 N N . ARG A 1 344 ? -12.055 4.019 -34.748 1.00 39.31 344 ARG A N 1
ATOM 2692 C CA . ARG A 1 344 ? -12.992 5.116 -34.468 1.00 39.31 344 ARG A CA 1
ATOM 2693 C C . ARG A 1 344 ? -12.526 5.817 -33.196 1.00 39.31 344 ARG A C 1
ATOM 2695 O O . ARG A 1 344 ? -12.135 5.184 -32.232 1.00 39.31 344 ARG A O 1
ATOM 2702 N N . SER A 1 345 ? -12.522 7.140 -33.233 1.00 38.94 345 SER A N 1
ATOM 2703 C CA . SER A 1 345 ? -11.995 8.012 -32.185 1.00 38.94 345 SER A CA 1
ATOM 2704 C C . SER A 1 345 ? -12.930 8.124 -30.973 1.00 38.94 345 SER A C 1
ATOM 2706 O O . SER A 1 345 ? -13.097 9.225 -30.445 1.00 38.94 345 SER A O 1
ATOM 2708 N N . VAL A 1 346 ? -13.630 7.052 -30.594 1.00 46.66 346 VAL A N 1
ATOM 2709 C CA . VAL A 1 346 ? -14.441 7.058 -29.375 1.00 46.66 346 VAL A CA 1
ATOM 2710 C C . VAL A 1 346 ? -13.518 6.679 -28.213 1.00 46.66 346 VAL A C 1
ATOM 2712 O O . VAL A 1 346 ? -12.601 5.872 -28.356 1.00 46.66 346 VAL A O 1
ATOM 2715 N N . ARG A 1 347 ? -13.678 7.372 -27.084 1.00 45.75 347 ARG A N 1
ATOM 2716 C CA . ARG A 1 347 ? -12.897 7.168 -25.855 1.00 45.75 347 ARG A CA 1
ATOM 2717 C C . ARG A 1 347 ? -12.939 5.680 -25.461 1.00 45.75 347 ARG A C 1
ATOM 2719 O O . ARG A 1 347 ? -14.037 5.157 -25.334 1.00 45.75 347 ARG A O 1
ATOM 2726 N N . GLY A 1 348 ? -11.778 5.044 -25.259 1.00 49.50 348 GLY A N 1
ATOM 2727 C CA . GLY A 1 348 ? -11.665 3.642 -24.811 1.00 49.50 348 GLY A CA 1
ATOM 2728 C C . GLY A 1 348 ? -11.358 2.589 -25.895 1.00 49.50 348 GLY A C 1
ATOM 2729 O O . GLY A 1 348 ? -11.007 1.464 -25.553 1.00 49.50 348 GLY A O 1
ATOM 2730 N N . ASP A 1 349 ? -11.395 2.936 -27.188 1.00 53.03 349 ASP A N 1
ATOM 2731 C CA . ASP A 1 349 ? -11.388 1.942 -28.288 1.00 53.03 349 ASP A CA 1
ATOM 2732 C C . ASP A 1 349 ? -9.988 1.390 -28.696 1.00 53.03 349 ASP A C 1
ATOM 2734 O O . ASP A 1 349 ? -9.879 0.488 -29.536 1.00 53.03 349 ASP A O 1
ATOM 2738 N N . VAL A 1 350 ? -8.875 1.932 -28.172 1.00 59.03 350 VAL A N 1
ATOM 2739 C CA . VAL A 1 350 ? -7.500 1.492 -28.544 1.00 59.03 350 VAL A CA 1
ATOM 2740 C C . VAL A 1 350 ? -6.530 1.496 -27.367 1.00 59.03 350 VAL A C 1
ATOM 2742 O O . VAL A 1 350 ? -5.851 0.509 -27.116 1.00 59.03 350 VAL A O 1
ATOM 2745 N N . ALA A 1 351 ? -6.467 2.631 -26.685 1.00 62.47 351 ALA A N 1
ATOM 2746 C CA . ALA A 1 351 ? -5.630 2.943 -25.540 1.00 62.47 351 ALA A CA 1
ATOM 2747 C C . ALA A 1 351 ? -6.427 3.920 -24.666 1.00 62.47 351 ALA A C 1
ATOM 2749 O O . ALA A 1 351 ? -7.411 4.514 -25.130 1.00 62.47 351 ALA A O 1
ATOM 2750 N N . THR A 1 352 ? -6.018 4.098 -23.420 1.00 85.25 352 THR A N 1
ATOM 2751 C CA . THR A 1 352 ? -6.621 5.090 -22.531 1.00 85.25 352 THR A CA 1
ATOM 2752 C C . THR A 1 352 ? -5.925 6.434 -22.714 1.00 85.25 352 THR A C 1
ATOM 2754 O O . THR A 1 352 ? -4.853 6.526 -23.313 1.00 85.25 352 THR A O 1
ATOM 2757 N N . THR A 1 353 ? -6.525 7.518 -22.224 1.00 87.69 353 THR A N 1
ATOM 2758 C CA . THR A 1 353 ? -5.866 8.835 -22.267 1.00 87.69 353 THR A CA 1
ATOM 2759 C C . THR A 1 353 ? -4.534 8.791 -21.521 1.00 87.69 353 THR A C 1
ATOM 2761 O O . THR A 1 353 ? -3.549 9.339 -22.006 1.00 87.69 353 THR A O 1
ATOM 2764 N N . TYR A 1 354 ? -4.503 8.076 -20.394 1.00 91.31 354 TYR A N 1
ATOM 2765 C CA . TYR A 1 354 ? -3.342 7.905 -19.528 1.00 91.31 354 TYR A CA 1
ATOM 2766 C C . TYR A 1 354 ? -3.138 6.430 -19.190 1.00 91.31 354 TYR A C 1
ATOM 2768 O O . TYR A 1 354 ? -4.102 5.725 -18.890 1.00 91.31 354 TYR A O 1
ATOM 2776 N N . GLY A 1 355 ? -1.903 5.943 -19.227 1.00 93.81 355 GLY A N 1
ATOM 2777 C CA . GLY A 1 355 ? -1.611 4.533 -18.978 1.00 93.81 355 GLY A CA 1
ATOM 2778 C C . GLY A 1 355 ? -1.539 4.151 -17.504 1.00 93.81 355 GLY A C 1
ATOM 2779 O O . GLY A 1 355 ? -1.797 2.998 -17.175 1.00 93.81 355 GLY A O 1
ATOM 2780 N N . TYR A 1 356 ? -1.215 5.091 -16.614 1.00 95.25 356 TYR A N 1
ATOM 2781 C CA . TYR A 1 356 ? -1.003 4.796 -15.199 1.00 95.25 356 TYR A CA 1
ATOM 2782 C C . TYR A 1 356 ? -1.401 5.968 -14.304 1.00 95.25 356 TYR A C 1
ATOM 2784 O O . TYR A 1 356 ? -1.371 7.120 -14.725 1.00 95.25 356 TYR A O 1
ATOM 2792 N N . TYR A 1 357 ? -1.749 5.693 -13.053 1.00 94.00 357 TYR A N 1
ATOM 2793 C CA . TYR A 1 357 ? -1.856 6.693 -12.004 1.00 94.00 357 TYR A CA 1
ATOM 2794 C C . TYR A 1 357 ? -1.580 6.059 -10.642 1.00 94.00 357 TYR A C 1
ATOM 2796 O O . TYR A 1 357 ? -2.165 5.039 -10.286 1.00 94.00 357 TYR A O 1
ATOM 2804 N N . THR A 1 358 ? -0.741 6.719 -9.852 1.00 92.44 358 THR A N 1
ATOM 2805 C CA . THR A 1 358 ? -0.657 6.513 -8.409 1.00 92.44 358 THR A CA 1
ATOM 2806 C C . THR A 1 358 ? -0.538 7.876 -7.740 1.00 92.44 358 THR A C 1
ATOM 2808 O O . THR A 1 358 ? 0.173 8.769 -8.215 1.00 92.44 358 THR A O 1
ATOM 2811 N N . GLU A 1 359 ? -1.278 8.064 -6.654 1.00 89.31 359 GLU A N 1
ATOM 2812 C CA . GLU A 1 359 ? -1.094 9.217 -5.779 1.00 89.31 359 GLU A CA 1
ATOM 2813 C C . GLU A 1 359 ? 0.108 9.025 -4.852 1.00 89.31 359 GLU A C 1
ATOM 2815 O O . GLU A 1 359 ? 0.797 9.996 -4.535 1.00 89.31 359 GLU A O 1
ATOM 2820 N N . TRP A 1 360 ? 0.393 7.781 -4.479 1.00 91.06 360 TRP A N 1
ATOM 2821 C CA . TRP A 1 360 ? 1.279 7.454 -3.375 1.00 91.06 360 TRP A CA 1
ATOM 2822 C C . TRP A 1 360 ? 2.669 7.024 -3.834 1.00 91.06 360 TRP A C 1
ATOM 2824 O O . TRP A 1 360 ? 2.842 6.335 -4.839 1.00 91.06 360 TRP A O 1
ATOM 2834 N N . TRP A 1 361 ? 3.665 7.427 -3.045 1.00 93.00 361 TRP A N 1
ATOM 2835 C CA . TRP A 1 361 ? 5.077 7.097 -3.242 1.00 93.00 361 TRP A CA 1
ATOM 2836 C C . TRP A 1 361 ? 5.498 5.814 -2.504 1.00 93.00 361 TRP A C 1
ATOM 2838 O O . TRP A 1 361 ? 6.596 5.318 -2.746 1.00 93.00 361 TRP A O 1
ATOM 2848 N N . PHE A 1 362 ? 4.657 5.286 -1.606 1.00 94.06 362 PHE A N 1
ATOM 2849 C CA . PHE A 1 362 ? 4.998 4.225 -0.650 1.00 94.06 362 PHE A CA 1
ATOM 2850 C C . PHE A 1 362 ? 5.586 2.973 -1.307 1.00 94.06 362 PHE A C 1
ATOM 2852 O O . PHE A 1 362 ? 6.653 2.517 -0.914 1.00 94.06 362 PHE A O 1
ATOM 2859 N N . ASN A 1 363 ? 4.966 2.467 -2.375 1.00 92.50 363 ASN A N 1
ATOM 2860 C CA . ASN A 1 363 ? 5.452 1.278 -3.077 1.00 92.50 363 ASN A CA 1
ATOM 2861 C C . ASN A 1 363 ? 6.805 1.493 -3.787 1.00 92.50 363 ASN A C 1
ATOM 2863 O O . ASN A 1 363 ? 7.468 0.534 -4.160 1.00 92.50 363 ASN A O 1
ATOM 2867 N N . TYR A 1 364 ? 7.234 2.744 -3.972 1.00 95.31 364 TYR A N 1
ATOM 2868 C CA . TYR A 1 364 ? 8.583 3.062 -4.427 1.00 95.31 364 TYR A CA 1
ATOM 2869 C C . TYR A 1 364 ? 9.523 3.187 -3.224 1.00 95.31 364 TYR A C 1
ATOM 2871 O O . TYR A 1 364 ? 10.497 2.444 -3.133 1.00 95.31 364 TYR A O 1
ATOM 2879 N N . GLY A 1 365 ? 9.224 4.086 -2.283 1.00 95.44 365 GLY A N 1
ATOM 2880 C CA . GLY A 1 365 ? 10.118 4.390 -1.161 1.00 95.44 365 GLY A CA 1
ATOM 2881 C C . GLY A 1 365 ? 10.270 3.248 -0.153 1.00 95.44 365 GLY A C 1
ATOM 2882 O O . GLY A 1 365 ? 11.397 2.837 0.117 1.00 95.44 365 GLY A O 1
ATOM 2883 N N . TRP A 1 366 ? 9.171 2.665 0.336 1.00 95.00 366 TRP A N 1
ATOM 2884 C CA . TRP A 1 366 ? 9.232 1.549 1.288 1.00 95.00 366 TRP A CA 1
ATOM 2885 C C . TRP A 1 366 ? 9.819 0.284 0.663 1.00 95.00 366 TRP A C 1
ATOM 2887 O O . TRP A 1 366 ? 10.540 -0.439 1.341 1.00 95.00 366 TRP A O 1
ATOM 2897 N N . SER A 1 367 ? 9.634 0.059 -0.647 1.00 94.94 367 SER A N 1
ATOM 2898 C CA . SER A 1 367 ? 10.247 -1.097 -1.329 1.00 94.94 367 SER A CA 1
ATOM 2899 C C . SER A 1 367 ? 11.778 -1.100 -1.266 1.00 94.94 367 SER A C 1
ATOM 2901 O O . SER A 1 367 ? 12.401 -2.151 -1.414 1.00 94.94 367 SER A O 1
ATOM 2903 N N . VAL A 1 368 ? 12.396 0.062 -1.025 1.00 96.56 368 VAL A N 1
ATOM 2904 C CA . VAL A 1 368 ? 13.843 0.190 -0.828 1.00 96.56 368 VAL A CA 1
ATOM 2905 C C . VAL A 1 368 ? 14.237 0.445 0.628 1.00 96.56 368 VAL A C 1
ATOM 2907 O O . VAL A 1 368 ? 15.406 0.696 0.878 1.00 96.56 368 VAL A O 1
ATOM 2910 N N . GLY A 1 369 ? 13.309 0.388 1.589 1.00 95.00 369 GLY A N 1
ATOM 2911 C CA . GLY A 1 369 ? 13.565 0.698 3.005 1.00 95.00 369 GLY A CA 1
ATOM 2912 C C . GLY A 1 369 ? 13.626 2.195 3.329 1.00 95.00 369 GLY A C 1
ATOM 2913 O O . GLY A 1 369 ? 14.167 2.587 4.359 1.00 95.00 369 GLY A O 1
ATOM 2914 N N . GLY A 1 370 ? 13.132 3.051 2.431 1.00 94.75 370 GLY A N 1
ATOM 2915 C CA . GLY A 1 370 ? 13.117 4.500 2.611 1.00 94.75 370 GLY A CA 1
ATOM 2916 C C . GLY A 1 370 ? 11.825 5.010 3.245 1.00 94.75 370 GLY A C 1
ATOM 2917 O O . GLY A 1 370 ? 10.754 4.536 2.894 1.00 94.75 370 GLY A O 1
ATOM 2918 N N . ASP A 1 371 ? 11.911 6.030 4.103 1.00 94.25 371 ASP A N 1
ATOM 2919 C CA . ASP A 1 371 ? 10.762 6.605 4.818 1.00 94.25 371 ASP A CA 1
ATOM 2920 C C . ASP A 1 371 ? 10.766 8.151 4.796 1.00 94.25 371 ASP A C 1
ATOM 2922 O O . ASP A 1 371 ? 11.801 8.796 4.607 1.00 94.25 371 ASP A O 1
ATOM 2926 N N . CYS A 1 372 ? 9.594 8.760 4.977 1.00 94.19 372 CYS A N 1
ATOM 2927 C CA . CYS A 1 372 ? 9.361 10.199 5.055 1.00 94.19 372 CYS A CA 1
ATOM 2928 C C . CYS A 1 372 ? 9.587 10.799 6.449 1.00 94.19 372 CYS A C 1
ATOM 2930 O O . CYS A 1 372 ? 9.766 12.018 6.543 1.00 94.19 372 CYS A O 1
ATOM 2932 N N . LEU A 1 373 ? 9.618 9.981 7.503 1.00 93.00 373 LEU A N 1
ATOM 2933 C CA . LEU A 1 373 ? 9.931 10.392 8.869 1.00 93.00 373 LEU A CA 1
ATOM 2934 C C . LEU A 1 373 ? 11.205 9.684 9.331 1.00 93.00 373 LEU A C 1
ATOM 2936 O O . LEU A 1 373 ? 11.284 8.463 9.300 1.00 93.00 373 LEU A O 1
ATOM 2940 N N . GLN A 1 374 ? 12.205 10.448 9.761 1.00 90.81 374 GLN A N 1
ATOM 2941 C CA . GLN A 1 374 ? 13.463 9.894 10.257 1.00 90.81 374 GLN A CA 1
ATOM 2942 C C . GLN A 1 374 ? 13.770 10.412 11.651 1.00 90.81 374 GLN A C 1
ATOM 2944 O O . GLN A 1 374 ? 13.604 11.600 11.931 1.00 90.81 374 GLN A O 1
ATOM 2949 N N . ASP A 1 375 ? 14.239 9.516 12.513 1.00 87.31 375 ASP A N 1
ATOM 2950 C CA . ASP A 1 375 ? 14.844 9.875 13.787 1.00 87.31 375 ASP A CA 1
ATOM 2951 C C . ASP A 1 375 ? 16.344 10.094 13.575 1.00 87.31 375 ASP A C 1
ATOM 2953 O O . ASP A 1 375 ? 17.042 9.227 13.052 1.00 87.31 375 ASP A O 1
ATOM 2957 N N . LEU A 1 376 ? 16.850 11.264 13.955 1.00 85.31 376 LEU A N 1
ATOM 2958 C CA . LEU A 1 376 ? 18.262 11.604 13.795 1.00 85.31 376 LEU A CA 1
ATOM 2959 C C . LEU A 1 376 ? 19.133 11.166 14.979 1.00 85.31 376 LEU A C 1
ATOM 2961 O O . LEU A 1 376 ? 20.357 11.271 14.895 1.00 85.31 376 LEU A O 1
ATOM 2965 N N . THR A 1 377 ? 18.531 10.699 16.077 1.00 78.06 377 THR A N 1
ATOM 2966 C CA . THR A 1 377 ? 19.254 10.376 17.319 1.00 78.06 377 THR A CA 1
ATOM 2967 C C . THR A 1 377 ? 18.898 9.022 17.930 1.00 78.06 377 THR A C 1
ATOM 2969 O O . THR A 1 377 ? 19.611 8.587 18.827 1.00 78.06 377 THR A O 1
ATOM 2972 N N . GLY A 1 378 ? 17.817 8.374 17.487 1.00 77.12 378 GLY A N 1
ATOM 2973 C CA . GLY A 1 378 ? 17.242 7.185 18.139 1.00 77.12 378 GLY A CA 1
ATOM 2974 C C . GLY A 1 378 ? 16.455 7.518 19.412 1.00 77.12 378 GLY A C 1
ATOM 2975 O O . GLY A 1 378 ? 16.168 6.648 20.225 1.00 77.12 378 GLY A O 1
ATOM 2976 N N . GLU A 1 379 ? 16.155 8.802 19.596 1.00 75.06 379 GLU A N 1
ATOM 2977 C CA . GLU A 1 379 ? 15.543 9.383 20.794 1.00 75.06 379 GLU A CA 1
ATOM 2978 C C . GLU A 1 379 ? 14.461 10.397 20.374 1.00 75.06 379 GLU A C 1
ATOM 2980 O O . GLU A 1 379 ? 14.218 11.396 21.043 1.00 75.06 379 GLU A O 1
ATOM 2985 N N . GLY A 1 380 ? 13.849 10.218 19.203 1.00 78.00 380 GLY A N 1
ATOM 2986 C CA . GLY A 1 380 ? 12.752 11.053 18.725 1.00 78.00 380 GLY A CA 1
ATOM 2987 C C . GLY A 1 380 ? 13.128 12.438 18.237 1.00 78.00 380 GLY A C 1
ATOM 2988 O O . GLY A 1 380 ? 12.331 13.362 18.411 1.00 78.00 380 GLY A O 1
ATOM 2989 N N . THR A 1 381 ? 14.313 12.618 17.648 1.00 82.81 381 THR A N 1
ATOM 2990 C CA . THR A 1 381 ? 14.654 13.871 16.957 1.00 82.81 381 THR A CA 1
ATOM 2991 C C . THR A 1 381 ? 14.185 13.769 15.511 1.00 82.81 381 THR A C 1
ATOM 2993 O O . THR A 1 381 ? 14.930 13.324 14.640 1.00 82.81 381 THR A O 1
ATOM 2996 N N . TRP A 1 382 ? 12.930 14.148 15.261 1.00 88.94 382 TRP A N 1
ATOM 2997 C CA . TRP A 1 382 ? 12.283 13.937 13.967 1.00 88.94 382 TRP A CA 1
ATOM 2998 C C . TRP A 1 382 ? 12.746 14.906 12.874 1.00 88.94 382 TRP A C 1
ATOM 3000 O O . TRP A 1 382 ? 12.781 16.122 13.073 1.00 88.94 382 TRP A O 1
ATOM 3010 N N . ALA A 1 383 ? 13.003 14.368 11.682 1.00 91.31 383 ALA A N 1
ATOM 3011 C CA . ALA A 1 383 ? 13.280 15.115 10.462 1.00 91.31 383 ALA A CA 1
ATOM 3012 C C . ALA A 1 383 ? 12.597 14.491 9.237 1.00 91.31 383 ALA A C 1
ATOM 3014 O O . ALA A 1 383 ? 12.198 13.326 9.242 1.00 91.31 383 ALA A O 1
ATOM 3015 N N . PHE A 1 384 ? 12.450 15.288 8.176 1.00 93.69 384 PHE A N 1
ATOM 3016 C CA . PHE A 1 384 ? 11.854 14.834 6.922 1.00 93.69 384 PHE A CA 1
ATOM 3017 C C . PHE A 1 384 ? 12.834 13.967 6.116 1.00 93.69 384 PHE A C 1
ATOM 3019 O O . PHE A 1 384 ? 13.926 14.419 5.776 1.00 93.69 384 PHE A O 1
ATOM 3026 N N . GLY A 1 385 ? 12.422 12.736 5.800 1.00 92.94 385 GLY A N 1
ATOM 3027 C CA . GLY A 1 385 ? 13.289 11.673 5.278 1.00 92.94 385 GLY A CA 1
ATOM 3028 C C . GLY A 1 385 ? 13.260 11.428 3.766 1.00 92.94 385 GLY A C 1
ATOM 3029 O O . GLY A 1 385 ? 14.221 10.886 3.227 1.00 92.94 385 GLY A O 1
ATOM 3030 N N . LEU A 1 386 ? 12.230 11.874 3.031 1.00 94.06 386 LEU A N 1
ATOM 3031 C CA . LEU A 1 386 ? 12.175 11.671 1.568 1.00 94.06 386 LEU A CA 1
ATOM 3032 C C . LEU A 1 386 ? 13.373 12.245 0.784 1.00 94.06 386 LEU A C 1
ATOM 3034 O O . LEU A 1 386 ? 13.711 11.688 -0.261 1.00 94.06 386 LEU A O 1
ATOM 3038 N N . PRO A 1 387 ? 14.034 13.333 1.232 1.00 90.88 387 PRO A N 1
ATOM 3039 C CA . PRO A 1 387 ? 15.249 13.827 0.597 1.00 90.88 387 PRO A CA 1
ATOM 3040 C C . PRO A 1 387 ? 16.510 12.999 0.898 1.00 90.88 387 PRO A C 1
ATOM 3042 O O . PRO A 1 387 ? 17.577 13.397 0.428 1.00 90.88 387 PRO A O 1
ATOM 3045 N N . ASP A 1 388 ? 16.438 11.917 1.685 1.00 90.19 388 ASP A N 1
ATOM 3046 C CA . ASP A 1 388 ? 17.594 11.085 2.029 1.00 90.19 388 ASP A CA 1
ATOM 3047 C C . ASP A 1 388 ? 18.207 10.443 0.781 1.00 90.19 388 ASP A C 1
ATOM 3049 O O . ASP A 1 388 ? 17.596 9.632 0.085 1.00 90.19 388 ASP A O 1
ATOM 3053 N N . TRP A 1 389 ? 19.446 10.833 0.515 1.00 89.00 389 TRP A N 1
ATOM 3054 C CA . TRP A 1 389 ? 20.265 10.364 -0.594 1.00 89.00 389 TRP A CA 1
ATOM 3055 C C . TRP A 1 389 ? 21.225 9.235 -0.211 1.00 89.00 389 TRP A C 1
ATOM 3057 O O . TRP A 1 389 ? 22.027 8.816 -1.039 1.00 89.00 389 TRP A O 1
ATOM 3067 N N . SER A 1 390 ? 21.219 8.778 1.041 1.00 89.25 390 SER A N 1
ATOM 3068 C CA . SER A 1 390 ? 22.090 7.690 1.468 1.00 89.25 390 SER A CA 1
ATOM 3069 C C . SER A 1 390 ? 21.515 6.351 1.016 1.00 89.25 390 SER A C 1
ATOM 3071 O O . SER A 1 390 ? 20.304 6.135 1.067 1.00 89.25 390 SER A O 1
ATOM 3073 N N . THR A 1 391 ? 22.382 5.462 0.543 1.00 92.94 391 THR A N 1
ATOM 3074 C CA . THR A 1 391 ? 22.002 4.122 0.071 1.00 92.94 391 THR A CA 1
ATOM 3075 C C . THR A 1 391 ? 21.261 3.351 1.153 1.00 92.94 391 THR A C 1
ATOM 3077 O O . THR A 1 391 ? 21.573 3.484 2.339 1.00 92.94 391 THR A O 1
ATOM 3080 N N . ASN A 1 392 ? 20.280 2.554 0.746 1.00 96.31 392 ASN A N 1
ATOM 3081 C CA . ASN A 1 392 ? 19.549 1.671 1.642 1.00 96.31 392 ASN A CA 1
ATOM 3082 C C . ASN A 1 392 ? 20.072 0.236 1.544 1.00 96.31 392 ASN A C 1
ATOM 3084 O O . ASN A 1 392 ? 20.790 -0.120 0.611 1.00 96.31 392 ASN A O 1
ATOM 3088 N N . TYR A 1 393 ? 19.718 -0.597 2.519 1.00 97.62 393 TYR A N 1
ATOM 3089 C CA . TYR A 1 393 ? 20.236 -1.958 2.614 1.00 97.62 393 TYR A CA 1
ATOM 3090 C C . TYR A 1 393 ? 19.146 -2.931 3.022 1.00 97.62 393 TYR A C 1
ATOM 3092 O O . TYR A 1 393 ? 18.356 -2.634 3.916 1.00 97.62 393 TYR A O 1
ATOM 3100 N N . LYS A 1 394 ? 19.164 -4.115 2.411 1.00 97.88 394 LYS A N 1
ATOM 3101 C CA . LYS A 1 394 ? 18.370 -5.272 2.829 1.00 97.88 394 LYS A CA 1
ATOM 3102 C C . LYS A 1 394 ? 19.270 -6.374 3.371 1.00 97.88 394 LYS A C 1
ATOM 3104 O O . LYS A 1 394 ? 20.315 -6.653 2.789 1.00 97.88 394 LYS A O 1
ATOM 3109 N N . VAL A 1 395 ? 18.880 -7.004 4.469 1.00 98.19 395 VAL A N 1
ATOM 3110 C CA . VAL A 1 395 ? 19.616 -8.108 5.090 1.00 98.19 395 VAL A CA 1
ATOM 3111 C C . VAL A 1 395 ? 19.456 -9.381 4.258 1.00 98.19 395 VAL A C 1
ATOM 3113 O O . VAL A 1 395 ? 18.356 -9.737 3.837 1.00 98.19 395 VAL A O 1
ATOM 3116 N N . THR A 1 396 ? 20.566 -10.067 3.992 1.00 97.81 396 THR A N 1
ATOM 3117 C CA . THR A 1 396 ? 20.592 -11.354 3.276 1.00 97.81 396 THR A CA 1
ATOM 3118 C C . THR A 1 396 ? 20.593 -12.525 4.262 1.00 97.81 396 THR A C 1
ATOM 3120 O O . THR A 1 396 ? 20.780 -12.335 5.464 1.00 97.81 396 THR A O 1
ATOM 3123 N N . ALA A 1 397 ? 20.504 -13.760 3.761 1.00 97.50 397 ALA A N 1
ATOM 3124 C CA . ALA A 1 397 ? 20.668 -14.965 4.578 1.00 97.50 397 ALA A CA 1
ATOM 3125 C C . ALA A 1 397 ? 21.976 -14.978 5.402 1.00 97.50 397 ALA A C 1
ATOM 3127 O O . ALA A 1 397 ? 21.988 -15.410 6.553 1.00 97.50 397 ALA A O 1
ATOM 3128 N N . ALA A 1 398 ? 23.092 -14.477 4.853 1.00 97.88 398 ALA A N 1
ATOM 3129 C CA . ALA A 1 398 ? 24.369 -14.399 5.575 1.00 97.88 398 ALA A CA 1
ATOM 3130 C C . ALA A 1 398 ? 24.398 -13.296 6.651 1.00 97.88 398 ALA A C 1
ATOM 3132 O O . ALA A 1 398 ? 25.265 -13.303 7.535 1.00 97.88 398 ALA A O 1
ATOM 3133 N N . GLY A 1 399 ? 23.479 -12.334 6.556 1.00 97.25 399 GLY A N 1
ATOM 3134 C CA . GLY A 1 399 ? 23.280 -11.256 7.515 1.00 97.25 399 GLY A CA 1
ATOM 3135 C C . GLY A 1 399 ? 22.217 -11.534 8.578 1.00 97.25 399 GLY A C 1
ATOM 3136 O O . GLY A 1 399 ? 22.103 -10.718 9.488 1.00 97.25 399 GLY A O 1
ATOM 3137 N N . ASP A 1 400 ? 21.475 -12.644 8.494 1.00 97.88 400 ASP A N 1
ATOM 3138 C CA . ASP A 1 400 ? 20.384 -12.963 9.423 1.00 97.88 400 ASP A CA 1
ATOM 3139 C C . ASP A 1 400 ? 20.830 -12.893 10.896 1.00 97.88 400 ASP A C 1
ATOM 3141 O O . ASP A 1 400 ? 21.881 -13.414 11.292 1.00 97.88 400 ASP A O 1
ATOM 3145 N N . GLY A 1 401 ? 20.029 -12.204 11.710 1.00 97.19 401 GLY A N 1
ATOM 3146 C CA . GLY A 1 401 ? 20.336 -11.906 13.106 1.00 97.19 401 GLY A CA 1
ATOM 3147 C C . GLY A 1 401 ? 21.317 -10.745 13.302 1.00 97.19 401 GLY A C 1
ATOM 3148 O O . GLY A 1 401 ? 21.909 -10.631 14.382 1.00 97.19 401 GLY A O 1
ATOM 3149 N N . TYR A 1 402 ? 21.531 -9.896 12.290 1.00 97.56 402 TYR A N 1
ATOM 3150 C CA . TYR A 1 402 ? 22.303 -8.663 12.439 1.00 97.56 402 TYR A CA 1
ATOM 3151 C C . TYR A 1 402 ? 21.668 -7.773 13.509 1.00 97.56 402 TYR A C 1
ATOM 3153 O O . TYR A 1 402 ? 20.471 -7.512 13.489 1.00 97.56 402 TYR A O 1
ATOM 3161 N N . VAL A 1 403 ? 22.484 -7.289 14.444 1.00 97.06 403 VAL A N 1
ATOM 3162 C CA . VAL A 1 403 ? 22.032 -6.378 15.497 1.00 97.06 403 VAL A CA 1
ATOM 3163 C C . VAL A 1 403 ? 22.414 -4.958 15.104 1.00 97.06 403 VAL A C 1
ATOM 3165 O O . VAL A 1 403 ? 23.605 -4.661 14.966 1.00 97.06 403 VAL A O 1
ATOM 3168 N N . GLY A 1 404 ? 21.407 -4.103 14.944 1.00 94.50 404 GLY A N 1
ATOM 3169 C CA . GLY A 1 404 ? 21.543 -2.682 14.662 1.00 94.50 404 GLY A CA 1
ATOM 3170 C C . GLY A 1 404 ? 22.497 -2.005 15.639 1.00 94.50 404 GLY A C 1
ATOM 3171 O O . GLY A 1 404 ? 22.409 -2.195 16.855 1.00 94.50 404 GLY A O 1
ATOM 3172 N N . ALA A 1 405 ? 23.452 -1.244 15.103 1.00 90.00 405 ALA A N 1
ATOM 3173 C CA . ALA A 1 405 ? 24.523 -0.654 15.898 1.00 90.00 405 ALA A CA 1
ATOM 3174 C C . ALA A 1 405 ? 24.029 0.423 16.878 1.00 90.00 405 ALA A C 1
ATOM 3176 O O . ALA A 1 405 ? 24.706 0.680 17.877 1.00 90.00 405 ALA A O 1
ATOM 3177 N N . ASN A 1 406 ? 22.887 1.054 16.591 1.00 86.88 406 ASN A N 1
ATOM 3178 C CA . ASN A 1 406 ? 22.364 2.169 17.371 1.00 86.88 406 ASN A CA 1
ATOM 3179 C C . ASN A 1 406 ? 21.084 1.788 18.121 1.00 86.88 406 ASN A C 1
ATOM 3181 O O . ASN A 1 406 ? 20.980 2.087 19.307 1.00 86.88 406 ASN A O 1
ATOM 3185 N N . THR A 1 407 ? 20.155 1.084 17.475 1.00 88.19 407 THR A N 1
ATOM 3186 C CA . THR A 1 407 ? 18.855 0.723 18.076 1.00 88.19 407 THR A CA 1
ATOM 3187 C C . THR A 1 407 ? 18.903 -0.580 18.883 1.00 88.19 407 THR A C 1
ATOM 3189 O O . THR A 1 407 ? 18.110 -0.784 19.801 1.00 88.19 407 THR A O 1
ATOM 3192 N N . GLY A 1 408 ? 19.829 -1.487 18.546 1.00 90.88 408 GLY A N 1
ATOM 3193 C CA . GLY A 1 408 ? 19.818 -2.865 19.036 1.00 90.88 408 GLY A CA 1
ATOM 3194 C C . GLY A 1 408 ? 18.755 -3.760 18.383 1.00 90.88 408 GLY A C 1
ATOM 3195 O O . GLY A 1 408 ? 18.600 -4.903 18.821 1.00 90.88 408 GLY A O 1
ATOM 3196 N N . THR A 1 409 ? 18.047 -3.279 17.354 1.00 93.62 409 THR A N 1
ATOM 3197 C CA . THR A 1 409 ? 17.094 -4.066 16.560 1.00 93.62 409 THR A CA 1
ATOM 3198 C C . THR A 1 409 ? 17.787 -5.289 15.972 1.00 93.62 409 THR A C 1
ATOM 3200 O O . THR A 1 409 ? 18.885 -5.192 15.426 1.00 93.62 409 THR A O 1
ATOM 3203 N N . VAL A 1 410 ? 17.164 -6.459 16.112 1.00 97.00 410 VAL A N 1
ATOM 3204 C CA . VAL A 1 410 ? 17.638 -7.696 15.484 1.00 97.00 410 VAL A CA 1
ATOM 3205 C C . VAL A 1 410 ? 16.943 -7.816 14.137 1.00 97.00 410 VAL A C 1
ATOM 3207 O O . VAL A 1 410 ? 15.745 -8.071 14.097 1.00 97.00 410 VAL A O 1
ATOM 3210 N N . TYR A 1 411 ? 17.700 -7.619 13.065 1.00 97.50 411 TYR A N 1
ATOM 3211 C CA . TYR A 1 411 ? 17.224 -7.733 11.695 1.00 97.50 411 TYR A CA 1
ATOM 3212 C C . TYR A 1 411 ? 17.391 -9.164 11.184 1.00 97.50 411 TYR A C 1
ATOM 3214 O O . TYR A 1 411 ? 18.424 -9.809 11.406 1.00 97.50 411 TYR A O 1
ATOM 3222 N N . HIS A 1 412 ? 16.381 -9.634 10.469 1.00 97.75 412 HIS A N 1
ATOM 3223 C CA . HIS A 1 412 ? 16.304 -10.945 9.850 1.00 97.75 412 HIS A CA 1
ATOM 3224 C C . HIS A 1 412 ? 16.481 -10.872 8.334 1.00 97.75 412 HIS A C 1
ATOM 3226 O O . HIS A 1 412 ? 16.397 -9.804 7.730 1.00 97.75 412 HIS A O 1
ATOM 3232 N N . GLU A 1 413 ? 16.766 -12.013 7.700 1.00 97.44 413 GLU A N 1
ATOM 3233 C CA . GLU A 1 413 ? 16.804 -12.097 6.235 1.00 97.44 413 GLU A CA 1
ATOM 3234 C C . GLU A 1 413 ? 15.532 -11.496 5.611 1.00 97.44 413 GLU A C 1
ATOM 3236 O O . GLU A 1 413 ? 14.417 -11.894 5.939 1.00 97.44 413 GLU A O 1
ATOM 3241 N N . GLY A 1 414 ? 15.714 -10.576 4.662 1.00 95.38 414 GLY A N 1
ATOM 3242 C CA . GLY A 1 414 ? 14.621 -9.877 3.992 1.00 95.38 414 GLY A CA 1
ATOM 3243 C C . GLY A 1 414 ? 14.292 -8.510 4.588 1.00 95.38 414 GLY A C 1
ATOM 3244 O O . GLY A 1 414 ? 13.729 -7.694 3.862 1.00 95.38 414 GLY A O 1
ATOM 3245 N N . ASP A 1 415 ? 14.708 -8.215 5.821 1.00 96.56 415 ASP A N 1
ATOM 3246 C CA . ASP A 1 415 ? 14.455 -6.918 6.453 1.00 96.56 415 ASP A CA 1
ATOM 3247 C C . ASP A 1 415 ? 15.298 -5.810 5.817 1.00 96.56 415 ASP A C 1
ATOM 3249 O O . ASP A 1 415 ? 16.466 -6.006 5.464 1.00 96.56 415 ASP A O 1
ATOM 3253 N N . THR A 1 416 ? 14.739 -4.606 5.718 1.00 96.81 416 THR A N 1
ATOM 3254 C CA . THR A 1 416 ? 15.509 -3.401 5.394 1.00 96.81 416 THR A CA 1
ATOM 3255 C C . THR A 1 416 ? 16.071 -2.765 6.656 1.00 96.81 416 THR A C 1
ATOM 3257 O O . THR A 1 416 ? 15.384 -2.694 7.672 1.00 96.81 416 THR A O 1
ATOM 3260 N N . LEU A 1 417 ? 17.305 -2.263 6.591 1.00 96.31 417 LEU A N 1
ATOM 3261 C CA . LEU A 1 417 ? 17.895 -1.529 7.710 1.00 96.31 417 LEU A CA 1
ATOM 3262 C C . LEU A 1 417 ? 17.230 -0.162 7.871 1.00 96.31 417 LEU A C 1
ATOM 3264 O O . LEU A 1 417 ? 17.127 0.594 6.902 1.00 96.31 417 LEU A O 1
ATOM 3268 N N . GLU A 1 418 ? 16.864 0.189 9.103 1.00 92.56 418 GLU A N 1
ATOM 3269 C CA . GLU A 1 418 ? 16.395 1.535 9.420 1.00 92.56 418 GLU A CA 1
ATOM 3270 C C . GLU A 1 418 ? 17.501 2.574 9.186 1.00 92.56 418 GLU A C 1
ATOM 3272 O O . GLU A 1 418 ? 18.702 2.295 9.298 1.00 92.56 418 GLU A O 1
ATOM 3277 N N . PHE A 1 419 ? 17.091 3.824 8.942 1.00 91.06 419 PHE A N 1
ATOM 3278 C CA . PHE A 1 419 ? 18.004 4.963 8.816 1.00 91.06 419 PHE A CA 1
ATOM 3279 C C . PHE A 1 419 ? 19.018 5.038 9.970 1.00 91.06 419 PHE A C 1
ATOM 3281 O O . PHE A 1 419 ? 20.210 5.275 9.748 1.00 91.06 419 PHE A O 1
ATOM 3288 N N . LEU A 1 420 ? 18.542 4.785 11.191 1.00 89.81 420 LEU A N 1
ATOM 3289 C CA . LEU A 1 420 ? 19.344 4.819 12.406 1.00 89.81 420 LEU A CA 1
ATOM 3290 C C . LEU A 1 420 ? 20.494 3.818 12.366 1.00 89.81 420 LEU A C 1
ATOM 3292 O O . LEU A 1 420 ? 21.584 4.155 12.805 1.00 89.81 420 LEU A O 1
ATOM 3296 N N . ASP A 1 421 ? 20.293 2.611 11.841 1.00 93.12 421 ASP A N 1
ATOM 3297 C CA . ASP A 1 421 ? 21.297 1.545 11.904 1.00 93.12 421 ASP A CA 1
ATOM 3298 C C . ASP A 1 421 ? 22.181 1.443 10.667 1.00 93.12 421 ASP A C 1
ATOM 3300 O O . ASP A 1 421 ? 23.232 0.807 10.738 1.00 93.12 421 ASP A O 1
ATOM 3304 N N . LYS A 1 422 ? 21.829 2.106 9.558 1.00 92.19 422 LYS A N 1
ATOM 3305 C CA . LYS A 1 422 ? 22.745 2.227 8.412 1.00 92.19 422 LYS A CA 1
ATOM 3306 C C . LYS A 1 422 ? 23.820 3.308 8.615 1.00 92.19 422 LYS A C 1
ATOM 3308 O O . LYS A 1 422 ? 24.910 3.209 8.047 1.00 92.19 422 LYS A O 1
ATOM 3313 N N . LEU A 1 423 ? 23.557 4.317 9.451 1.00 87.50 423 LEU A N 1
ATOM 3314 C CA . LEU A 1 423 ? 24.472 5.428 9.751 1.00 87.50 423 LEU A CA 1
ATOM 3315 C C . LEU A 1 423 ? 25.082 5.323 11.157 1.00 87.50 423 LEU A C 1
ATOM 3317 O O . LEU A 1 423 ? 24.576 4.648 12.048 1.00 87.50 423 LEU A O 1
ATOM 3321 N N . ASN A 1 424 ? 26.173 6.052 11.401 1.00 81.00 424 ASN A N 1
ATOM 3322 C CA . ASN A 1 424 ? 26.722 6.208 12.753 1.00 81.00 424 ASN A CA 1
ATOM 3323 C C . ASN A 1 424 ? 25.994 7.319 13.534 1.00 81.00 424 ASN A C 1
ATOM 3325 O O . ASN A 1 424 ? 26.604 8.328 13.892 1.00 81.00 424 ASN A O 1
ATOM 3329 N N . VAL A 1 425 ? 24.685 7.173 13.762 1.00 78.62 425 VAL A N 1
ATOM 3330 C CA . VAL A 1 425 ? 23.864 8.235 14.378 1.00 78.62 425 VAL A CA 1
ATOM 3331 C C . VAL A 1 425 ? 24.238 8.524 15.832 1.00 78.62 425 VAL A C 1
ATOM 3333 O O . VAL A 1 425 ? 24.194 9.679 16.247 1.00 78.62 425 VAL A O 1
ATOM 3336 N N . ASN A 1 426 ? 24.725 7.528 16.584 1.00 75.62 426 ASN A N 1
ATOM 3337 C CA . ASN A 1 426 ? 25.179 7.706 17.970 1.00 75.62 426 ASN A CA 1
ATOM 3338 C C . ASN A 1 426 ? 26.290 8.755 18.118 1.00 75.62 426 ASN A C 1
ATOM 3340 O O . ASN A 1 426 ? 26.385 9.415 19.155 1.00 75.62 426 ASN A O 1
ATOM 3344 N N . LYS A 1 427 ? 27.101 8.962 17.072 1.00 77.56 427 LYS A N 1
ATOM 3345 C CA . LYS A 1 427 ? 28.089 10.046 17.014 1.00 77.56 427 LYS A CA 1
ATOM 3346 C C . LYS A 1 427 ? 27.454 11.429 17.229 1.00 77.56 427 LYS A C 1
ATOM 3348 O O . LYS A 1 427 ? 28.069 12.310 17.828 1.00 77.56 427 LYS A O 1
ATOM 3353 N N . TYR A 1 428 ? 26.225 11.591 16.753 1.00 78.06 428 TYR A N 1
ATOM 3354 C CA . TYR A 1 428 ? 25.461 12.837 16.753 1.00 78.06 428 TYR A CA 1
ATOM 3355 C C . TYR A 1 428 ? 24.379 12.877 17.847 1.00 78.06 428 TYR A C 1
ATOM 3357 O O . TYR A 1 428 ? 23.646 13.858 17.950 1.00 78.06 428 TYR A O 1
ATOM 3365 N N . GLY A 1 429 ? 24.269 11.816 18.657 1.00 76.31 429 GLY A N 1
ATOM 3366 C CA . GLY A 1 429 ? 23.319 11.709 19.762 1.00 76.31 429 GLY A CA 1
ATOM 3367 C C . GLY A 1 429 ? 23.770 12.432 21.043 1.00 76.31 429 GLY A C 1
ATOM 3368 O O . GLY A 1 429 ? 24.938 12.832 21.172 1.00 76.31 429 GLY A O 1
ATOM 3369 N N . PRO A 1 430 ? 22.852 12.610 22.012 1.00 75.31 430 PRO A N 1
ATOM 3370 C CA . PRO A 1 430 ? 23.159 13.228 23.297 1.00 75.31 430 PRO A CA 1
ATOM 3371 C C . PRO A 1 430 ? 24.085 12.350 24.155 1.00 75.31 430 PRO A C 1
ATOM 3373 O O . PRO A 1 430 ? 24.082 11.122 24.078 1.00 75.31 430 PRO A O 1
ATOM 3376 N N . GLN A 1 431 ? 24.871 13.000 25.011 1.00 81.12 431 GLN A N 1
ATOM 3377 C CA . GLN A 1 431 ? 25.635 12.353 26.070 1.00 81.12 431 GLN A CA 1
ATOM 3378 C C . GLN A 1 431 ? 24.721 12.055 27.255 1.00 81.12 431 GLN A C 1
ATOM 3380 O O . GLN A 1 431 ? 23.953 12.913 27.698 1.00 81.12 431 GLN A O 1
ATOM 3385 N N . TYR A 1 432 ? 24.892 10.871 27.833 1.00 81.81 432 TYR A N 1
ATOM 3386 C CA . TYR A 1 432 ? 24.237 10.465 29.070 1.00 81.81 432 TYR A CA 1
ATOM 3387 C C . TYR A 1 432 ? 25.264 10.241 30.180 1.00 81.81 432 TYR A C 1
ATOM 3389 O O . TYR A 1 432 ? 26.380 9.774 29.940 1.00 81.81 432 TYR A O 1
ATOM 3397 N N . ASP A 1 433 ? 24.888 10.594 31.406 1.00 85.19 433 ASP A N 1
ATOM 3398 C CA . ASP A 1 433 ? 25.680 10.335 32.598 1.00 85.19 433 ASP A CA 1
ATOM 3399 C C . ASP A 1 433 ? 25.558 8.871 33.064 1.00 85.19 433 ASP A C 1
ATOM 3401 O O . ASP A 1 433 ? 24.824 8.055 32.505 1.00 85.19 433 ASP A O 1
ATOM 3405 N N . GLU A 1 434 ? 26.286 8.519 34.125 1.00 89.25 434 GLU A N 1
ATOM 3406 C CA . GLU A 1 434 ? 26.299 7.160 34.686 1.00 89.25 434 GLU A CA 1
ATOM 3407 C C . GLU A 1 434 ? 24.940 6.673 35.226 1.00 89.25 434 GLU A C 1
ATOM 3409 O O . GLU A 1 434 ? 24.772 5.477 35.466 1.00 89.25 434 GLU A O 1
ATOM 3414 N N . ASN A 1 435 ? 23.974 7.575 35.414 1.00 85.81 435 ASN A N 1
ATOM 3415 C CA . ASN A 1 435 ? 22.620 7.268 35.870 1.00 85.81 435 ASN A CA 1
ATOM 3416 C C . ASN A 1 435 ? 21.608 7.237 34.713 1.00 85.81 435 ASN A C 1
ATOM 3418 O O . ASN A 1 435 ? 20.414 7.062 34.965 1.00 85.81 435 ASN A O 1
ATOM 3422 N N . GLY A 1 436 ? 22.065 7.415 33.469 1.00 76.31 436 GLY A N 1
ATOM 3423 C CA . GLY A 1 436 ? 21.208 7.515 32.289 1.00 76.31 436 GLY A CA 1
ATOM 3424 C C . GLY A 1 436 ? 20.487 8.859 32.170 1.00 76.31 436 GLY A C 1
ATOM 3425 O O . GLY A 1 436 ? 19.522 8.962 31.418 1.00 76.31 436 GLY A O 1
ATOM 3426 N N . ALA A 1 437 ? 20.910 9.889 32.909 1.00 80.12 437 ALA A N 1
ATOM 3427 C CA . ALA A 1 437 ? 20.389 11.239 32.738 1.00 80.12 437 ALA A CA 1
ATOM 3428 C C . ALA A 1 437 ? 21.191 11.975 31.660 1.00 80.12 437 ALA A C 1
ATOM 3430 O O . ALA A 1 437 ? 22.416 11.888 31.610 1.00 80.12 437 ALA A O 1
ATOM 3431 N N . MET A 1 438 ? 20.503 12.713 30.793 1.00 77.31 438 MET A N 1
ATOM 3432 C CA . MET A 1 438 ? 21.148 13.501 29.745 1.00 77.31 438 MET A CA 1
ATOM 3433 C C . MET A 1 438 ? 22.064 14.569 30.354 1.00 77.31 438 MET A C 1
ATOM 3435 O O . MET A 1 438 ? 21.678 15.289 31.280 1.00 77.31 438 MET A O 1
ATOM 3439 N N . VAL A 1 439 ? 23.274 14.692 29.814 1.00 84.00 439 VAL A N 1
ATOM 3440 C CA . VAL A 1 439 ? 24.230 15.726 30.212 1.00 84.00 439 VAL A CA 1
ATOM 3441 C C . VAL A 1 439 ? 23.798 17.058 29.603 1.00 84.00 439 VAL A C 1
ATOM 3443 O O . VAL A 1 439 ? 23.577 17.160 28.397 1.00 84.00 439 VAL A O 1
ATOM 3446 N N . ILE A 1 440 ? 23.694 18.085 30.446 1.00 80.44 440 ILE A N 1
ATOM 3447 C CA . ILE A 1 440 ? 23.237 19.427 30.070 1.00 80.44 440 ILE A CA 1
ATOM 3448 C C . ILE A 1 440 ? 24.334 20.447 30.407 1.00 80.44 440 ILE A C 1
ATOM 3450 O O . ILE A 1 440 ? 24.980 20.332 31.451 1.00 80.44 440 ILE A O 1
ATOM 3454 N N . ASP A 1 441 ? 24.564 21.423 29.530 1.00 78.12 441 ASP A N 1
ATOM 3455 C CA . ASP A 1 441 ? 25.542 22.495 29.724 1.00 78.12 441 ASP A CA 1
ATOM 3456 C C . ASP A 1 441 ? 25.045 23.594 30.691 1.00 78.12 441 ASP A C 1
ATOM 3458 O O . ASP A 1 441 ? 23.899 23.594 31.150 1.00 78.12 441 ASP A O 1
ATOM 3462 N N . ASP A 1 442 ? 25.909 24.572 30.991 1.00 81.06 442 ASP A N 1
ATOM 3463 C CA . ASP A 1 442 ? 25.602 25.692 31.899 1.00 81.06 442 ASP A CA 1
ATOM 3464 C C . ASP A 1 442 ? 24.438 26.587 31.412 1.00 81.06 442 ASP A C 1
ATOM 3466 O O . ASP A 1 442 ? 23.899 27.381 32.189 1.00 81.06 442 ASP A O 1
ATOM 3470 N N . ASN A 1 443 ? 24.039 26.469 30.140 1.00 70.81 443 ASN A N 1
ATOM 3471 C CA . ASN A 1 443 ? 22.931 27.200 29.525 1.00 70.81 443 ASN A CA 1
ATOM 3472 C C . ASN A 1 443 ? 21.645 26.360 29.437 1.00 70.81 443 ASN A C 1
ATOM 3474 O O . ASN A 1 443 ? 20.641 26.837 28.902 1.00 70.81 443 ASN A O 1
ATOM 3478 N N . GLY A 1 444 ? 21.656 25.127 29.952 1.00 70.69 444 GLY A N 1
ATOM 3479 C CA . GLY A 1 444 ? 20.522 24.212 29.889 1.00 70.69 444 GLY A CA 1
ATOM 3480 C C . GLY A 1 444 ? 20.341 23.526 28.531 1.00 70.69 444 GLY A C 1
ATOM 3481 O O . GLY A 1 444 ? 19.238 23.064 28.251 1.00 70.69 444 GLY A O 1
ATOM 3482 N N . GLN A 1 445 ? 21.384 23.455 27.695 1.00 72.31 445 GLN A N 1
ATOM 3483 C CA . GLN A 1 445 ? 21.373 22.741 26.412 1.00 72.31 445 GLN A CA 1
ATOM 3484 C C . GLN A 1 445 ? 21.999 21.340 26.522 1.00 72.31 445 GLN A C 1
ATOM 3486 O O . GLN A 1 445 ? 22.996 21.183 27.229 1.00 72.31 445 GLN A O 1
ATOM 3491 N N . PRO A 1 446 ? 21.474 20.318 25.824 1.00 72.38 446 PRO A N 1
ATOM 3492 C CA . PRO A 1 446 ? 22.091 18.991 25.780 1.00 72.38 446 PRO A CA 1
ATOM 3493 C C . PRO A 1 446 ? 23.525 19.008 25.230 1.00 72.38 446 PRO A C 1
ATOM 3495 O O . PRO A 1 446 ? 23.829 19.733 24.282 1.00 72.38 446 PRO A O 1
ATOM 3498 N N . VAL A 1 447 ? 24.402 18.181 25.801 1.00 77.81 447 VAL A N 1
ATOM 3499 C CA . VAL A 1 447 ? 25.769 17.950 25.303 1.00 77.81 447 VAL A CA 1
ATOM 3500 C C . VAL A 1 447 ? 25.773 16.727 24.383 1.00 77.81 447 VAL A C 1
ATOM 3502 O O . VAL A 1 447 ? 25.183 15.713 24.732 1.00 77.81 447 VAL A O 1
ATOM 3505 N N . PHE A 1 448 ? 26.454 16.790 23.236 1.00 77.94 448 PHE A N 1
ATOM 3506 C CA . PHE A 1 448 ? 26.499 15.714 22.228 1.00 77.94 448 PHE A CA 1
ATOM 3507 C C . PHE A 1 448 ? 27.792 14.894 22.284 1.00 77.94 448 PHE A C 1
ATOM 3509 O O . PHE A 1 448 ? 28.835 15.431 22.662 1.00 77.94 448 PHE A O 1
ATOM 3516 N N . ASN A 1 449 ? 27.748 13.613 21.894 1.00 73.25 449 ASN A N 1
ATOM 3517 C CA . ASN A 1 449 ? 28.877 12.674 22.021 1.00 73.25 449 ASN A CA 1
ATOM 3518 C C . ASN A 1 449 ? 30.177 13.196 21.377 1.00 73.25 449 ASN A C 1
ATOM 3520 O O . ASN A 1 449 ? 31.207 13.205 22.052 1.00 73.25 449 ASN A O 1
ATOM 3524 N N . ASP A 1 450 ? 30.106 13.754 20.163 1.00 72.88 450 ASP A N 1
ATOM 3525 C CA . ASP A 1 450 ? 31.255 14.371 19.472 1.00 72.88 450 ASP A CA 1
ATOM 3526 C C . ASP A 1 450 ? 31.202 15.915 19.412 1.00 72.88 450 ASP A C 1
ATOM 3528 O O . ASP A 1 450 ? 32.042 16.552 18.776 1.00 72.88 450 ASP A O 1
ATOM 3532 N N . GLY A 1 451 ? 30.237 16.549 20.089 1.00 64.25 451 GLY A N 1
ATOM 3533 C CA . GLY A 1 451 ? 29.994 17.998 19.984 1.00 64.25 451 GLY A CA 1
ATOM 3534 C C . GLY A 1 451 ? 29.347 18.440 18.662 1.00 64.25 451 GLY A C 1
ATOM 3535 O O . GLY A 1 451 ? 29.264 19.644 18.394 1.00 64.25 451 GLY A O 1
ATOM 3536 N N . ASP A 1 452 ? 28.883 17.471 17.873 1.00 77.81 452 ASP A N 1
ATOM 3537 C CA . ASP A 1 452 ? 28.216 17.654 16.593 1.00 77.81 452 ASP A CA 1
ATOM 3538 C C . ASP A 1 452 ? 26.758 17.157 16.660 1.00 77.81 452 ASP A C 1
ATOM 3540 O O . ASP A 1 452 ? 26.461 16.202 17.375 1.00 77.81 452 ASP A O 1
ATOM 3544 N N . LEU A 1 453 ? 25.866 17.776 15.884 1.00 80.19 453 LEU A N 1
ATOM 3545 C CA . LEU A 1 453 ? 24.459 17.397 15.717 1.00 80.19 453 LEU A CA 1
ATOM 3546 C C . LEU A 1 453 ? 24.181 17.074 14.246 1.00 80.19 453 LEU A C 1
ATOM 3548 O O . LEU A 1 453 ? 24.716 17.730 13.352 1.00 80.19 453 LEU A O 1
ATOM 3552 N N . LEU A 1 454 ? 23.305 16.107 13.993 1.00 85.94 454 LEU A N 1
ATOM 3553 C CA . LEU A 1 454 ? 22.799 15.837 12.655 1.00 85.94 454 LEU A CA 1
ATOM 3554 C C . LEU A 1 454 ? 21.609 16.758 12.347 1.00 85.94 454 LEU A C 1
ATOM 3556 O O . LEU A 1 454 ? 20.634 16.801 13.095 1.00 85.94 454 LEU A O 1
ATOM 3560 N N . LEU A 1 455 ? 21.693 17.506 11.249 1.00 87.50 455 LEU A N 1
ATOM 3561 C CA . LEU A 1 455 ? 20.643 18.393 10.746 1.00 87.50 455 LEU A CA 1
ATOM 3562 C C . LEU A 1 455 ? 20.253 17.995 9.315 1.00 87.50 455 LEU A C 1
ATOM 3564 O O . LEU A 1 455 ? 21.074 17.422 8.601 1.00 87.50 455 LEU A O 1
ATOM 3568 N N . PRO A 1 456 ? 19.034 18.305 8.846 1.00 89.06 456 PRO A N 1
ATOM 3569 C CA . PRO A 1 456 ? 18.717 18.195 7.422 1.00 89.06 456 PRO A CA 1
ATOM 3570 C C . PRO A 1 456 ? 19.560 19.173 6.592 1.00 89.06 456 PRO A C 1
ATOM 3572 O O . PRO A 1 456 ? 19.807 20.301 7.013 1.00 89.06 456 PRO A O 1
ATOM 3575 N N . ASN A 1 457 ? 19.950 18.787 5.378 1.00 85.75 457 ASN A N 1
ATOM 3576 C CA . ASN A 1 457 ? 20.585 19.700 4.429 1.00 85.75 457 ASN A CA 1
ATOM 3577 C C . ASN A 1 457 ? 19.530 20.341 3.515 1.00 85.75 457 ASN A C 1
ATOM 3579 O O . ASN A 1 457 ? 18.615 19.672 3.026 1.00 85.75 457 ASN A O 1
ATOM 3583 N N . GLN A 1 458 ? 19.678 21.640 3.234 1.00 82.50 458 GLN A N 1
ATOM 3584 C CA . GLN A 1 458 ? 18.727 22.379 2.399 1.00 82.50 458 GLN A CA 1
ATOM 3585 C C . GLN A 1 458 ? 18.546 21.771 1.001 1.00 82.50 458 GLN A C 1
ATOM 3587 O O . GLN A 1 458 ? 17.451 21.843 0.466 1.00 82.50 458 GLN A O 1
ATOM 3592 N N . ASN A 1 459 ? 19.575 21.159 0.411 1.00 76.94 459 ASN A N 1
ATOM 3593 C CA . ASN A 1 459 ? 19.509 20.569 -0.934 1.00 76.94 459 ASN A CA 1
ATOM 3594 C C . ASN A 1 459 ? 19.076 19.083 -0.923 1.00 76.94 459 ASN A C 1
ATOM 3596 O O . ASN A 1 459 ? 19.166 18.387 -1.938 1.00 76.94 459 ASN A O 1
ATOM 3600 N N . GLY A 1 460 ? 18.610 18.586 0.224 1.00 75.81 460 GLY A N 1
ATOM 3601 C CA . GLY A 1 460 ? 18.334 17.172 0.475 1.00 75.81 460 GLY A CA 1
ATOM 3602 C C . GLY A 1 460 ? 19.513 16.440 1.122 1.00 75.81 460 GLY A C 1
ATOM 3603 O O . GLY A 1 460 ? 20.659 16.879 1.032 1.00 75.81 460 GLY A O 1
ATOM 3604 N N . GLY A 1 461 ? 19.213 15.332 1.802 1.00 82.62 461 GLY A N 1
ATOM 3605 C CA . GLY A 1 461 ? 20.138 14.631 2.691 1.00 82.62 461 GLY A CA 1
ATOM 3606 C C . GLY A 1 461 ? 20.326 15.337 4.038 1.00 82.62 461 GLY A C 1
ATOM 3607 O O . GLY A 1 461 ? 19.470 16.101 4.487 1.00 82.62 461 GLY A O 1
ATOM 3608 N N . PHE A 1 462 ? 21.474 15.093 4.671 1.00 86.06 462 PHE A N 1
ATOM 3609 C CA . PHE A 1 462 ? 21.798 15.576 6.017 1.00 86.06 462 PHE A CA 1
ATOM 3610 C C . PHE A 1 462 ? 23.136 16.313 6.053 1.00 86.06 462 PHE A C 1
ATOM 3612 O O . PHE A 1 462 ? 23.957 16.192 5.145 1.00 86.06 462 PHE A O 1
ATOM 3619 N N . GLU A 1 463 ? 23.366 17.090 7.104 1.00 86.88 463 GLU A N 1
ATOM 3620 C CA . GLU A 1 463 ? 24.616 17.779 7.394 1.00 86.88 463 GLU A CA 1
ATOM 3621 C C . GLU A 1 463 ? 24.970 17.702 8.875 1.00 86.88 463 GLU A C 1
ATOM 3623 O O . GLU A 1 463 ? 24.110 17.644 9.750 1.00 86.88 463 GLU A O 1
ATOM 3628 N N . VAL A 1 464 ? 26.268 17.696 9.148 1.00 86.69 464 VAL A N 1
ATOM 3629 C CA . VAL A 1 464 ? 26.823 17.691 10.495 1.00 86.69 464 VAL A CA 1
ATOM 3630 C C . VAL A 1 464 ? 27.029 19.133 10.936 1.00 86.69 464 VAL A C 1
ATOM 3632 O O . VAL A 1 464 ? 27.800 19.861 10.309 1.00 86.69 464 VAL A O 1
ATOM 3635 N N . TYR A 1 465 ? 26.359 19.538 12.011 1.00 84.94 465 TYR A N 1
ATOM 3636 C CA . TYR A 1 465 ? 26.499 20.834 12.665 1.00 84.94 465 TYR A CA 1
ATOM 3637 C C . TYR A 1 465 ? 27.440 20.751 13.852 1.00 84.94 465 TYR A C 1
ATOM 3639 O O . TYR A 1 465 ? 27.154 20.064 14.826 1.00 84.94 465 TYR A O 1
ATOM 3647 N N . ASN A 1 466 ? 28.536 21.502 13.801 1.00 82.44 466 ASN A N 1
ATOM 3648 C CA . ASN A 1 466 ? 29.486 21.571 14.897 1.00 82.44 466 ASN A CA 1
ATOM 3649 C C . ASN A 1 466 ? 29.110 22.694 15.866 1.00 82.44 466 ASN A C 1
ATOM 3651 O O . ASN A 1 466 ? 29.301 23.875 15.566 1.00 82.44 466 ASN A O 1
ATOM 3655 N N . ALA A 1 467 ? 28.646 22.339 17.065 1.00 72.88 467 ALA A N 1
ATOM 3656 C CA . ALA A 1 467 ? 28.125 23.305 18.033 1.00 72.88 467 ALA A CA 1
ATOM 3657 C C . ALA A 1 467 ? 29.183 24.311 18.528 1.00 72.88 467 ALA A C 1
ATOM 3659 O O . ALA A 1 467 ? 28.850 25.435 18.903 1.00 72.88 467 ALA A O 1
ATOM 3660 N N . SER A 1 468 ? 30.469 23.937 18.499 1.00 75.88 468 SER A N 1
ATOM 3661 C CA . SER A 1 468 ? 31.573 24.805 18.938 1.00 75.88 468 SER A CA 1
ATOM 3662 C C . SER A 1 468 ? 31.941 25.881 17.914 1.00 75.88 468 SER A C 1
ATOM 3664 O O . SER A 1 468 ? 32.317 26.992 18.288 1.00 75.88 468 SER A O 1
ATOM 3666 N N . THR A 1 469 ? 31.882 25.551 16.624 1.00 81.00 469 THR A N 1
ATOM 3667 C CA . THR A 1 469 ? 32.238 26.462 15.523 1.00 81.00 469 THR A CA 1
ATOM 3668 C C . THR A 1 469 ? 31.025 27.112 14.869 1.00 81.00 469 THR A C 1
ATOM 3670 O O . THR A 1 469 ? 31.201 28.095 14.153 1.00 81.00 469 THR A O 1
ATOM 3673 N N . GLN A 1 470 ? 29.825 26.582 15.126 1.00 79.56 470 GLN A N 1
ATOM 3674 C CA . GLN A 1 470 ? 28.567 26.949 14.470 1.00 79.56 470 GLN A CA 1
ATOM 3675 C C . GLN A 1 470 ? 28.621 26.796 12.940 1.00 79.56 470 GLN A C 1
ATOM 3677 O O . GLN A 1 470 ? 27.952 27.519 12.209 1.00 79.56 470 GLN A O 1
ATOM 3682 N N . GLY A 1 471 ? 29.470 25.892 12.442 1.00 82.69 471 GLY A N 1
ATOM 3683 C CA . GLY A 1 471 ? 29.575 25.569 11.021 1.00 82.69 471 GLY A CA 1
ATOM 3684 C C . GLY A 1 471 ? 28.943 24.220 10.703 1.00 82.69 471 GLY A C 1
ATOM 3685 O O . GLY A 1 471 ? 28.917 23.335 11.561 1.00 82.69 471 GLY A O 1
ATOM 3686 N N . THR A 1 472 ? 28.495 24.046 9.457 1.00 85.94 472 THR A N 1
ATOM 3687 C CA . THR A 1 472 ? 28.016 22.755 8.949 1.00 85.94 472 THR A CA 1
ATOM 3688 C C . THR A 1 472 ? 28.894 22.182 7.854 1.00 85.94 472 THR A C 1
ATOM 3690 O O . THR A 1 472 ? 29.594 22.894 7.131 1.00 85.94 472 THR A O 1
ATOM 3693 N N . THR A 1 473 ? 28.877 20.858 7.748 1.00 85.38 473 THR A N 1
ATOM 3694 C CA . THR A 1 473 ? 29.458 20.109 6.632 1.00 85.38 473 THR A CA 1
ATOM 3695 C C . THR A 1 473 ? 28.434 19.079 6.165 1.00 85.38 473 THR A C 1
ATOM 3697 O O . THR A 1 473 ? 27.943 18.332 7.010 1.00 85.38 473 THR A O 1
ATOM 3700 N N . PRO A 1 474 ? 28.098 19.011 4.864 1.00 82.75 474 PRO A N 1
ATOM 3701 C CA . PRO A 1 474 ? 27.210 17.975 4.345 1.00 82.75 474 PRO A CA 1
ATOM 3702 C C . PRO A 1 474 ? 27.669 16.575 4.763 1.00 82.75 474 PRO A C 1
ATOM 3704 O O . PRO A 1 474 ? 28.867 16.282 4.735 1.00 82.75 474 PRO A O 1
ATOM 3707 N N . LEU A 1 475 ? 26.713 15.738 5.167 1.00 79.56 475 LEU A N 1
ATOM 3708 C CA . LEU A 1 475 ? 26.929 14.328 5.453 1.00 79.56 475 LEU A CA 1
ATOM 3709 C C . LEU A 1 475 ? 27.124 13.649 4.092 1.00 79.56 475 LEU A C 1
ATOM 3711 O O . LEU A 1 475 ? 26.170 13.359 3.364 1.00 79.56 475 LEU A O 1
ATOM 3715 N N . GLY A 1 476 ? 28.392 13.477 3.728 1.00 70.94 476 GLY A N 1
ATOM 3716 C CA . GLY A 1 476 ? 28.831 13.035 2.419 1.00 70.94 476 GLY A CA 1
ATOM 3717 C C . GLY A 1 476 ? 28.981 14.171 1.413 1.00 70.94 476 GLY A C 1
ATOM 3718 O O . GLY A 1 476 ? 28.466 15.276 1.561 1.00 70.94 476 GLY A O 1
ATOM 3719 N N . THR A 1 477 ? 29.717 13.899 0.338 1.00 61.19 477 THR A N 1
ATOM 3720 C CA . THR A 1 477 ? 29.793 14.808 -0.813 1.00 61.19 477 THR A CA 1
ATOM 3721 C C . THR A 1 477 ? 29.158 14.125 -2.006 1.00 61.19 477 THR A C 1
ATOM 3723 O O . THR A 1 477 ? 29.398 12.942 -2.231 1.00 61.19 477 THR A O 1
ATOM 3726 N N . ASN A 1 478 ? 28.336 14.854 -2.759 1.00 57.94 478 ASN A N 1
ATOM 3727 C CA . ASN A 1 478 ? 27.765 14.379 -4.009 1.00 57.94 478 ASN A CA 1
ATOM 3728 C C . ASN A 1 478 ? 28.617 14.904 -5.176 1.00 57.94 478 ASN A C 1
ATOM 3730 O O . ASN A 1 478 ? 28.352 15.997 -5.679 1.00 57.94 478 ASN A O 1
ATOM 3734 N N . PRO A 1 479 ? 29.677 14.193 -5.603 1.00 52.00 479 PRO A N 1
ATOM 3735 C CA . PRO A 1 479 ? 30.590 14.713 -6.616 1.00 52.00 479 PRO A CA 1
ATOM 3736 C C . PRO A 1 479 ? 29.942 14.882 -8.002 1.00 52.00 479 PRO A C 1
ATOM 3738 O O . PRO A 1 479 ? 30.527 15.570 -8.835 1.00 52.00 479 PRO A O 1
ATOM 3741 N N . ASN A 1 480 ? 28.761 14.290 -8.256 1.00 56.56 480 ASN A N 1
ATOM 3742 C CA . ASN A 1 480 ? 28.176 14.152 -9.598 1.00 56.56 480 ASN A CA 1
ATOM 3743 C C . ASN A 1 480 ? 26.670 14.480 -9.704 1.00 56.56 480 ASN A C 1
ATOM 3745 O O . ASN A 1 480 ? 26.077 14.182 -10.737 1.00 56.56 480 ASN A O 1
ATOM 3749 N N . ASN A 1 481 ? 26.032 15.050 -8.677 1.00 62.62 481 ASN A N 1
ATOM 3750 C CA . ASN A 1 481 ? 24.561 15.128 -8.571 1.00 62.62 481 ASN A CA 1
ATOM 3751 C C . ASN A 1 481 ? 23.858 13.748 -8.631 1.00 62.62 481 ASN A C 1
ATOM 3753 O O . ASN A 1 481 ? 22.736 13.646 -9.120 1.00 62.62 481 ASN A O 1
ATOM 3757 N N . ALA A 1 482 ? 24.509 12.682 -8.156 1.00 68.50 482 ALA A N 1
ATOM 3758 C CA . ALA A 1 482 ? 23.909 11.355 -8.025 1.00 68.50 482 ALA A CA 1
ATOM 3759 C C . ALA A 1 482 ? 22.794 11.361 -6.963 1.00 68.50 482 ALA A C 1
ATOM 3761 O O . ALA A 1 482 ? 22.881 12.097 -5.981 1.00 68.50 482 ALA A O 1
ATOM 3762 N N . LEU A 1 483 ? 21.755 10.547 -7.147 1.00 75.12 483 LEU A N 1
ATOM 3763 C CA . LEU A 1 483 ? 20.643 10.449 -6.194 1.00 75.12 483 LEU A CA 1
ATOM 3764 C C . LEU A 1 483 ? 20.934 9.491 -5.024 1.00 75.12 483 LEU A C 1
ATOM 3766 O O . LEU A 1 483 ? 20.176 9.496 -4.062 1.00 75.12 483 LEU A O 1
ATOM 3770 N N . THR A 1 484 ? 22.048 8.751 -5.070 1.00 80.50 484 THR A N 1
ATOM 3771 C CA . THR A 1 484 ? 22.459 7.754 -4.064 1.00 80.50 484 THR A CA 1
ATOM 3772 C C . THR A 1 484 ? 23.934 7.933 -3.651 1.00 80.50 484 THR A C 1
ATOM 3774 O O . THR A 1 484 ? 24.776 8.282 -4.487 1.00 80.50 484 THR A O 1
ATOM 3777 N N . ASN A 1 485 ? 24.257 7.734 -2.361 1.00 80.62 485 ASN A N 1
ATOM 3778 C CA . ASN A 1 485 ? 25.583 7.948 -1.761 1.00 80.62 485 ASN A CA 1
ATOM 3779 C C . ASN A 1 485 ? 25.898 6.983 -0.589 1.00 80.62 485 ASN A C 1
ATOM 3781 O O . ASN A 1 485 ? 25.095 6.824 0.326 1.00 80.62 485 ASN A O 1
ATOM 3785 N N . ASN A 1 486 ? 27.118 6.425 -0.571 1.00 80.75 486 ASN A N 1
ATOM 3786 C CA . ASN A 1 486 ? 27.623 5.496 0.455 1.00 80.75 486 ASN A CA 1
ATOM 3787 C C . ASN A 1 486 ? 28.612 6.101 1.468 1.00 80.75 486 ASN A C 1
ATOM 3789 O O . ASN A 1 486 ? 29.045 5.399 2.377 1.00 80.75 486 ASN A O 1
ATOM 3793 N N . SER A 1 487 ? 29.038 7.360 1.331 1.00 76.31 487 SER A N 1
ATOM 3794 C CA . SER A 1 487 ? 30.237 7.852 2.034 1.00 76.31 487 SER A CA 1
ATOM 3795 C C . SER A 1 487 ? 30.130 7.914 3.562 1.00 76.31 487 SER A C 1
ATOM 3797 O O . SER A 1 487 ? 31.150 8.069 4.225 1.00 76.31 487 SER A O 1
ATOM 3799 N N . GLU A 1 488 ? 28.918 7.825 4.107 1.00 80.00 488 GLU A N 1
ATOM 3800 C CA . GLU A 1 488 ? 28.616 8.062 5.529 1.00 80.00 488 GLU A CA 1
ATOM 3801 C C . GLU A 1 488 ? 27.956 6.850 6.199 1.00 80.00 488 GLU A C 1
ATOM 3803 O O . GLU A 1 488 ? 27.702 6.857 7.404 1.00 80.00 488 GLU A O 1
ATOM 3808 N N . ILE A 1 489 ? 27.716 5.794 5.418 1.00 89.19 489 ILE A N 1
ATOM 3809 C CA . ILE A 1 489 ? 27.229 4.505 5.902 1.00 89.19 489 ILE A CA 1
ATOM 3810 C C . ILE A 1 489 ? 28.304 3.857 6.782 1.00 89.19 489 ILE A C 1
ATOM 3812 O O . ILE A 1 489 ? 29.507 4.027 6.555 1.00 89.19 489 ILE A O 1
ATOM 3816 N N . LEU A 1 490 ? 27.882 3.094 7.794 1.00 92.00 490 LEU A N 1
ATOM 3817 C CA . LEU A 1 490 ? 28.803 2.361 8.662 1.00 92.00 490 LEU A CA 1
ATOM 3818 C C . LEU A 1 490 ? 29.768 1.487 7.835 1.00 92.00 490 LEU A C 1
ATOM 3820 O O . LEU A 1 490 ? 29.306 0.660 7.046 1.00 92.00 490 LEU A O 1
ATOM 3824 N N . PRO A 1 491 ? 31.097 1.577 8.060 1.00 92.62 491 PRO A N 1
ATOM 3825 C CA . PRO A 1 491 ? 32.076 0.820 7.279 1.00 92.62 491 PRO A CA 1
ATOM 3826 C C . PRO A 1 491 ? 31.819 -0.687 7.262 1.00 92.62 491 PRO A C 1
ATOM 3828 O O . PRO A 1 491 ? 31.975 -1.316 6.226 1.00 92.62 491 PRO A O 1
ATOM 3831 N N . TYR A 1 492 ? 31.357 -1.261 8.379 1.00 94.94 492 TYR A N 1
ATOM 3832 C CA . TYR A 1 492 ? 31.004 -2.680 8.442 1.00 94.94 492 TYR A CA 1
ATOM 3833 C C . TYR A 1 492 ? 29.896 -3.057 7.449 1.00 94.94 492 TYR A C 1
ATOM 3835 O O . TYR A 1 492 ? 29.973 -4.125 6.852 1.00 94.94 492 TYR A O 1
ATOM 3843 N N . ILE A 1 493 ? 28.888 -2.202 7.255 1.00 96.38 493 ILE A N 1
ATOM 3844 C CA . ILE A 1 493 ? 27.807 -2.463 6.298 1.00 96.38 493 ILE A CA 1
ATOM 3845 C C . ILE A 1 493 ? 28.374 -2.436 4.881 1.00 96.38 493 ILE A C 1
ATOM 3847 O O . ILE A 1 493 ? 28.238 -3.424 4.170 1.00 96.38 493 ILE A O 1
ATOM 3851 N N . VAL A 1 494 ? 29.101 -1.372 4.522 1.00 94.25 494 VAL A N 1
ATOM 3852 C CA . VAL A 1 494 ? 29.714 -1.208 3.189 1.00 94.25 494 VAL A CA 1
ATOM 3853 C C . VAL A 1 494 ? 30.701 -2.336 2.860 1.00 94.25 494 VAL A C 1
ATOM 3855 O O . VAL A 1 494 ? 30.748 -2.835 1.744 1.00 94.25 494 VAL A O 1
ATOM 3858 N N . GLU A 1 495 ? 31.512 -2.765 3.828 1.00 95.75 495 GLU A N 1
ATOM 3859 C CA . GLU A 1 495 ? 32.493 -3.843 3.640 1.00 95.75 495 GLU A CA 1
ATOM 3860 C C . GLU A 1 495 ? 31.848 -5.233 3.512 1.00 95.75 495 GLU A C 1
ATOM 3862 O O . GLU A 1 495 ? 32.509 -6.166 3.055 1.00 95.75 495 GLU A O 1
ATOM 3867 N N . ASN A 1 496 ? 30.585 -5.385 3.926 1.00 97.31 496 ASN A N 1
ATOM 3868 C CA . ASN A 1 496 ? 29.831 -6.641 3.875 1.00 97.31 496 ASN A CA 1
ATOM 3869 C C . ASN A 1 496 ? 28.605 -6.551 2.948 1.00 97.31 496 ASN A C 1
ATOM 3871 O O . ASN A 1 496 ? 27.729 -7.418 3.033 1.00 97.31 496 ASN A O 1
ATOM 3875 N N . SER A 1 497 ? 28.526 -5.530 2.088 1.00 97.19 497 SER A N 1
ATOM 3876 C CA . SER A 1 497 ? 27.433 -5.343 1.135 1.00 97.19 497 SER A CA 1
ATOM 3877 C C . SER A 1 497 ? 27.802 -5.751 -0.293 1.00 97.19 497 SER A C 1
ATOM 3879 O O . SER A 1 497 ? 28.970 -5.940 -0.640 1.00 97.19 497 SER A O 1
ATOM 3881 N N . THR A 1 498 ? 26.777 -5.929 -1.121 1.00 96.88 498 THR A N 1
ATOM 3882 C CA . THR A 1 498 ? 26.866 -6.231 -2.554 1.00 96.88 498 THR A CA 1
ATOM 3883 C C . THR A 1 498 ? 25.667 -5.612 -3.267 1.00 96.88 498 THR A C 1
ATOM 3885 O O . THR A 1 498 ? 24.611 -5.466 -2.660 1.00 96.88 498 THR A O 1
ATOM 3888 N N . ASP A 1 499 ? 25.785 -5.297 -4.553 1.00 94.81 499 ASP A N 1
ATOM 3889 C CA . ASP A 1 499 ? 24.660 -4.908 -5.416 1.00 94.81 499 ASP A CA 1
ATOM 3890 C C . ASP A 1 499 ? 24.121 -6.093 -6.243 1.00 94.81 499 ASP A C 1
ATOM 3892 O O . ASP A 1 499 ? 23.321 -5.904 -7.158 1.00 94.81 499 ASP A O 1
ATOM 3896 N N . ASP A 1 500 ? 24.587 -7.308 -5.941 1.00 95.88 500 ASP A N 1
ATOM 3897 C CA . ASP A 1 500 ? 24.252 -8.553 -6.632 1.00 95.88 500 ASP A CA 1
ATOM 3898 C C . ASP A 1 500 ? 23.963 -9.670 -5.618 1.00 95.88 500 ASP A C 1
ATOM 3900 O O . ASP A 1 500 ? 24.859 -10.118 -4.891 1.00 95.88 500 ASP A O 1
ATOM 3904 N N . MET A 1 501 ? 22.708 -10.127 -5.578 1.00 95.00 501 MET A N 1
ATOM 3905 C CA . MET A 1 501 ? 22.225 -11.171 -4.672 1.00 95.00 501 MET A CA 1
ATOM 3906 C C . MET A 1 501 ? 22.828 -12.552 -4.947 1.00 95.00 501 MET A C 1
ATOM 3908 O O . MET A 1 501 ? 22.714 -13.431 -4.097 1.00 95.00 501 MET A O 1
ATOM 3912 N N . ALA A 1 502 ? 23.498 -12.757 -6.088 1.00 95.25 502 ALA A N 1
ATOM 3913 C CA . ALA A 1 502 ? 24.244 -13.986 -6.355 1.00 95.25 502 ALA A CA 1
ATOM 3914 C C . ALA A 1 502 ? 25.455 -14.166 -5.416 1.00 95.25 502 ALA A C 1
ATOM 3916 O O . ALA A 1 502 ? 26.021 -15.258 -5.329 1.00 95.25 502 ALA A O 1
ATOM 3917 N N . ASN A 1 503 ? 25.877 -13.108 -4.718 1.00 96.00 503 ASN A N 1
ATOM 3918 C CA . ASN A 1 503 ? 26.910 -13.184 -3.695 1.00 96.00 503 ASN A CA 1
ATOM 3919 C C . ASN A 1 503 ? 26.320 -13.631 -2.346 1.00 96.00 503 ASN A C 1
ATOM 3921 O O . ASN A 1 503 ? 25.942 -12.811 -1.512 1.00 96.00 503 ASN A O 1
ATOM 3925 N N . GLU A 1 504 ? 26.307 -14.945 -2.126 1.00 94.81 504 GLU A N 1
ATOM 3926 C CA . GLU A 1 504 ? 25.789 -15.583 -0.906 1.00 94.81 504 GLU A CA 1
ATOM 3927 C C . GLU A 1 504 ? 26.593 -15.253 0.371 1.00 94.81 504 GLU A C 1
ATOM 3929 O O . GLU A 1 504 ? 26.094 -15.469 1.472 1.00 94.81 504 GLU A O 1
ATOM 3934 N N . ASP A 1 505 ? 27.822 -14.728 0.250 1.00 97.12 505 ASP A N 1
ATOM 3935 C CA . ASP A 1 505 ? 28.676 -14.369 1.394 1.00 97.12 505 ASP A CA 1
ATOM 3936 C C . ASP A 1 505 ? 28.414 -12.939 1.909 1.00 97.12 505 ASP A C 1
ATOM 3938 O O . ASP A 1 505 ? 28.792 -12.602 3.038 1.00 97.12 505 ASP A O 1
ATOM 3942 N N . ALA A 1 506 ? 27.801 -12.076 1.090 1.00 97.94 506 ALA A N 1
ATOM 3943 C CA . ALA A 1 506 ? 27.472 -10.708 1.481 1.00 97.94 506 ALA A CA 1
ATOM 3944 C C . ALA A 1 506 ? 26.313 -10.708 2.475 1.00 97.94 506 ALA A C 1
ATOM 3946 O O . ALA A 1 506 ? 25.321 -11.401 2.272 1.00 97.94 506 ALA A O 1
ATOM 3947 N N . LYS A 1 507 ? 26.413 -9.896 3.529 1.00 98.19 507 LYS A N 1
ATOM 3948 C CA . LYS A 1 507 ? 25.400 -9.793 4.593 1.00 98.19 507 LYS A CA 1
ATOM 3949 C C . LYS A 1 507 ? 24.282 -8.813 4.267 1.00 98.19 507 LYS A C 1
ATOM 3951 O O . LYS A 1 507 ? 23.201 -8.900 4.845 1.00 98.19 507 LYS A O 1
ATOM 3956 N N . PHE A 1 508 ? 24.562 -7.874 3.369 1.00 98.38 508 PHE A N 1
ATOM 3957 C CA . PHE A 1 508 ? 23.634 -6.825 2.981 1.00 98.38 508 PHE A CA 1
ATOM 3958 C C . PHE A 1 508 ? 23.578 -6.696 1.461 1.00 98.38 508 PHE A C 1
ATOM 3960 O O . PHE A 1 508 ? 24.594 -6.796 0.776 1.00 98.38 508 PHE A O 1
ATOM 3967 N N . LEU A 1 509 ? 22.387 -6.434 0.946 1.00 97.69 509 LEU A N 1
ATOM 3968 C CA . LEU A 1 509 ? 22.128 -6.115 -0.447 1.00 97.69 509 LEU A CA 1
ATOM 3969 C C . LEU A 1 509 ? 21.881 -4.608 -0.565 1.00 97.69 509 LEU A C 1
ATOM 3971 O O . LEU A 1 509 ? 21.040 -4.069 0.154 1.00 97.69 509 LEU A O 1
ATOM 3975 N N . GLU A 1 510 ? 22.622 -3.936 -1.440 1.00 97.12 510 GLU A N 1
ATOM 3976 C CA . GLU A 1 510 ? 22.510 -2.498 -1.697 1.00 97.12 510 GLU A CA 1
ATOM 3977 C C . GLU A 1 510 ? 21.226 -2.186 -2.466 1.00 97.12 510 GLU A C 1
ATOM 3979 O O . GLU A 1 510 ? 20.948 -2.788 -3.503 1.00 97.12 510 GLU A O 1
ATOM 3984 N N . LEU A 1 511 ? 20.450 -1.228 -1.963 1.00 96.75 511 LEU A N 1
ATOM 3985 C CA . LEU A 1 511 ? 19.219 -0.727 -2.567 1.00 96.75 511 LEU A CA 1
ATOM 3986 C C . LEU A 1 511 ? 19.325 0.790 -2.816 1.00 96.75 511 LEU A C 1
ATOM 3988 O O . LEU A 1 511 ? 20.068 1.480 -2.108 1.00 96.75 511 LEU A O 1
ATOM 3992 N N . PRO A 1 512 ? 18.566 1.343 -3.781 1.00 94.56 512 PRO A N 1
ATOM 3993 C CA . PRO A 1 512 ? 18.513 2.779 -4.028 1.00 94.56 512 PRO A CA 1
ATOM 3994 C C . PRO A 1 512 ? 18.165 3.583 -2.775 1.00 94.56 512 PRO A C 1
ATOM 3996 O O . PRO A 1 512 ? 17.460 3.106 -1.882 1.00 94.56 512 PRO A O 1
ATOM 3999 N N . SER A 1 513 ? 18.617 4.835 -2.731 1.00 93.56 513 SER A N 1
ATOM 4000 C CA . SER A 1 513 ? 18.202 5.770 -1.686 1.00 93.56 513 SER A CA 1
ATOM 4001 C C . SER A 1 513 ? 16.705 6.097 -1.767 1.00 93.56 513 SER A C 1
ATOM 4003 O O . SER A 1 513 ? 16.055 5.946 -2.810 1.00 93.56 513 SER A O 1
ATOM 4005 N N . THR A 1 514 ? 16.160 6.647 -0.682 1.00 94.44 514 THR A N 1
ATOM 4006 C CA . THR A 1 514 ? 14.782 7.159 -0.646 1.00 94.44 514 THR A CA 1
ATOM 4007 C C . THR A 1 514 ? 14.560 8.241 -1.705 1.00 94.44 514 THR A C 1
ATOM 4009 O O . THR A 1 514 ? 13.568 8.203 -2.437 1.00 94.44 514 THR A O 1
ATOM 4012 N N . LYS A 1 515 ? 15.507 9.182 -1.849 1.00 92.31 515 LYS A N 1
ATOM 4013 C CA . LYS A 1 515 ? 15.432 10.261 -2.846 1.00 92.31 515 LYS A CA 1
ATOM 4014 C C . LYS A 1 515 ? 15.407 9.702 -4.269 1.00 92.31 515 LYS A C 1
ATOM 4016 O O . LYS A 1 515 ? 14.696 10.242 -5.119 1.00 92.31 515 LYS A O 1
ATOM 4021 N N . GLU A 1 516 ? 16.164 8.644 -4.555 1.00 91.62 516 GLU A N 1
ATOM 4022 C CA . GLU A 1 516 ? 16.158 7.989 -5.866 1.00 91.62 516 GLU A CA 1
ATOM 4023 C C . GLU A 1 516 ? 14.811 7.315 -6.159 1.00 91.62 516 GLU A C 1
ATOM 4025 O O . GLU A 1 516 ? 14.207 7.582 -7.201 1.00 91.62 516 GLU A O 1
ATOM 4030 N N . ALA A 1 517 ? 14.289 6.535 -5.211 1.00 95.06 517 ALA A N 1
ATOM 4031 C CA . ALA A 1 517 ? 12.998 5.865 -5.347 1.00 95.06 517 ALA A CA 1
ATOM 4032 C C . ALA A 1 517 ? 11.838 6.857 -5.561 1.00 95.06 517 ALA A C 1
ATOM 4034 O O . ALA A 1 517 ? 11.024 6.691 -6.472 1.00 95.06 517 ALA A O 1
ATOM 4035 N N . VAL A 1 518 ? 11.795 7.947 -4.785 1.00 93.94 518 VAL A N 1
ATOM 4036 C CA . VAL A 1 518 ? 10.778 9.004 -4.939 1.00 93.94 518 VAL A CA 1
ATOM 4037 C C . VAL A 1 518 ? 10.918 9.722 -6.284 1.00 93.94 518 VAL A C 1
ATOM 4039 O O . VAL A 1 518 ? 9.912 10.054 -6.910 1.00 93.94 518 VAL A O 1
ATOM 4042 N N . ASN A 1 519 ? 12.140 9.934 -6.783 1.00 91.56 519 ASN A N 1
ATOM 4043 C CA . ASN A 1 519 ? 12.324 10.469 -8.134 1.00 91.56 519 ASN A CA 1
ATOM 4044 C C . ASN A 1 519 ? 11.801 9.510 -9.210 1.00 91.56 519 ASN A C 1
ATOM 4046 O O . ASN A 1 519 ? 11.241 9.989 -10.195 1.00 91.56 519 ASN A O 1
ATOM 4050 N N . ARG A 1 520 ? 11.915 8.187 -9.028 1.00 90.44 520 ARG A N 1
ATOM 4051 C CA . ARG A 1 520 ? 11.324 7.208 -9.957 1.00 90.44 520 ARG A CA 1
ATOM 4052 C C . ARG A 1 520 ? 9.795 7.274 -9.962 1.00 90.44 520 ARG A C 1
ATOM 4054 O O . ARG A 1 520 ? 9.193 7.302 -11.029 1.00 90.44 520 ARG A O 1
ATOM 4061 N N . TYR A 1 521 ? 9.165 7.420 -8.798 1.00 92.81 521 TYR A N 1
ATOM 4062 C CA . TYR A 1 521 ? 7.732 7.731 -8.714 1.00 92.81 521 TYR A CA 1
ATOM 4063 C C . TYR A 1 521 ? 7.388 9.006 -9.508 1.00 92.81 521 TYR A C 1
ATOM 4065 O O . TYR A 1 521 ? 6.511 9.000 -10.375 1.00 92.81 521 TYR A O 1
ATOM 4073 N N . LEU A 1 522 ? 8.131 10.094 -9.278 1.00 91.19 522 LEU A N 1
ATOM 4074 C CA . LEU A 1 522 ? 7.889 11.376 -9.945 1.00 91.19 522 LEU A CA 1
ATOM 4075 C C . LEU A 1 522 ? 8.187 11.344 -11.451 1.00 91.19 522 LEU A C 1
ATOM 4077 O O . LEU A 1 522 ? 7.606 12.124 -12.211 1.00 91.19 522 LEU A O 1
ATOM 4081 N N . GLN A 1 523 ? 9.035 10.422 -11.905 1.00 87.81 523 GLN A N 1
ATOM 4082 C CA . GLN A 1 523 ? 9.331 10.213 -13.318 1.00 87.81 523 GLN A CA 1
ATOM 4083 C C . GLN A 1 523 ? 8.076 9.832 -14.108 1.00 87.81 523 GLN A C 1
ATOM 4085 O O . GLN A 1 523 ? 7.909 10.311 -15.228 1.00 87.81 523 GLN A O 1
ATOM 4090 N N . SER A 1 524 ? 7.139 9.078 -13.524 1.00 86.50 524 SER A N 1
ATOM 4091 C CA . SER A 1 524 ? 5.877 8.729 -14.197 1.00 86.50 524 SER A CA 1
ATOM 4092 C C . SER A 1 524 ? 5.043 9.963 -14.582 1.00 86.50 524 SER A C 1
ATOM 4094 O O . SER A 1 524 ? 4.371 9.979 -15.611 1.00 86.50 524 SER A O 1
ATOM 4096 N N . ILE A 1 525 ? 5.136 11.055 -13.820 1.00 84.19 525 ILE A N 1
ATOM 4097 C CA . ILE A 1 525 ? 4.494 12.333 -14.169 1.00 84.19 525 ILE A CA 1
ATOM 4098 C C . ILE A 1 525 ? 5.222 12.983 -15.352 1.00 84.19 525 ILE A C 1
ATOM 4100 O O . ILE A 1 525 ? 4.597 13.530 -16.266 1.00 84.19 525 ILE A O 1
ATOM 4104 N N . LEU A 1 526 ? 6.556 12.933 -15.351 1.00 85.31 526 LEU A N 1
ATOM 4105 C CA . LEU A 1 526 ? 7.395 13.511 -16.404 1.00 85.31 526 LEU A CA 1
ATOM 4106 C C . LEU A 1 526 ? 7.282 12.759 -17.735 1.00 85.31 526 LEU A C 1
ATOM 4108 O O . LEU A 1 526 ? 7.471 13.380 -18.776 1.00 85.31 526 LEU A O 1
ATOM 4112 N N . LEU A 1 527 ? 6.922 11.474 -17.699 1.00 88.50 527 LEU A N 1
ATOM 4113 C CA . LEU A 1 527 ? 6.644 10.649 -18.876 1.00 88.50 527 LEU A CA 1
ATOM 4114 C C . LEU A 1 527 ? 5.289 10.945 -19.542 1.00 88.50 527 LEU A C 1
ATOM 4116 O O . LEU A 1 527 ? 4.999 10.343 -20.568 1.00 88.50 527 LEU A O 1
ATOM 4120 N N . ASP A 1 528 ? 4.463 11.840 -18.986 1.00 89.06 528 ASP A N 1
ATOM 4121 C CA . ASP A 1 528 ? 3.110 12.144 -19.496 1.00 89.06 528 ASP A CA 1
ATOM 4122 C C . ASP A 1 528 ? 2.146 10.936 -19.473 1.00 89.06 528 ASP A C 1
ATOM 4124 O O . ASP A 1 528 ? 1.130 10.934 -20.164 1.00 89.06 528 ASP A O 1
ATOM 4128 N N . VAL A 1 529 ? 2.418 9.920 -18.642 1.00 91.19 529 VAL A N 1
ATOM 4129 C CA . VAL A 1 529 ? 1.558 8.724 -18.530 1.00 91.19 529 VAL A CA 1
ATOM 4130 C C . VAL A 1 529 ? 0.467 8.837 -17.469 1.00 91.19 529 VAL A C 1
ATOM 4132 O O . VAL A 1 529 ? -0.417 7.984 -17.435 1.00 91.19 529 VAL A O 1
ATOM 4135 N N . MET A 1 530 ? 0.526 9.871 -16.621 1.00 90.94 530 MET A N 1
ATOM 4136 C CA . MET A 1 530 ? -0.440 10.149 -15.554 1.00 90.94 530 MET A CA 1
ATOM 4137 C C . MET A 1 530 ? -1.268 11.411 -15.846 1.00 90.94 530 MET A C 1
ATOM 4139 O O . MET A 1 530 ? -0.703 12.399 -16.328 1.00 90.94 530 MET A O 1
ATOM 4143 N N . PRO A 1 531 ? -2.569 11.443 -15.491 1.00 88.69 531 PRO A N 1
ATOM 4144 C CA . PRO A 1 531 ? -3.336 12.684 -15.477 1.00 88.69 531 PRO A CA 1
ATOM 4145 C C . PRO A 1 531 ? -2.732 13.693 -14.498 1.00 88.69 531 PRO A C 1
ATOM 4147 O O . PRO A 1 531 ? -2.208 13.336 -13.439 1.00 88.69 531 PRO A O 1
ATOM 4150 N N . LEU A 1 532 ? -2.855 14.979 -14.829 1.00 88.31 532 LEU A N 1
ATOM 4151 C CA . LEU A 1 532 ? -2.501 16.048 -13.899 1.00 88.31 532 LEU A CA 1
ATOM 4152 C C . LEU A 1 532 ? -3.589 16.139 -12.819 1.00 88.31 532 LEU A C 1
ATOM 4154 O O . LEU A 1 532 ? -4.771 16.129 -13.171 1.00 88.31 532 LEU A O 1
ATOM 4158 N N . PRO A 1 533 ? -3.255 16.329 -11.530 1.00 85.81 533 PRO A N 1
ATOM 4159 C CA . PRO A 1 533 ? -4.276 16.531 -10.503 1.00 85.81 533 PRO A CA 1
ATOM 4160 C C . PRO A 1 533 ? -5.260 17.665 -10.827 1.00 85.81 533 PRO A C 1
ATOM 4162 O O . PRO A 1 533 ? -6.450 17.563 -10.569 1.00 85.81 533 PRO A O 1
ATOM 4165 N N . SER A 1 534 ? -4.783 18.732 -11.470 1.00 85.12 534 SER A N 1
ATOM 4166 C CA . SER A 1 534 ? -5.626 19.848 -11.922 1.00 85.12 534 SER A CA 1
ATOM 4167 C C . SER A 1 534 ? -6.521 19.543 -13.132 1.00 85.12 534 SER A C 1
ATOM 4169 O O . SER A 1 534 ? -7.347 20.383 -13.483 1.00 85.12 534 SER A O 1
ATOM 4171 N N . SER A 1 535 ? -6.360 18.389 -13.795 1.00 81.31 535 SER A N 1
ATOM 4172 C CA . SER A 1 535 ? -7.236 17.967 -14.898 1.00 81.31 535 SER A CA 1
ATOM 4173 C C . SER A 1 535 ? -8.468 17.189 -14.443 1.00 81.31 535 SER A C 1
ATOM 4175 O O . SER A 1 535 ? -9.386 17.012 -15.243 1.00 81.31 535 SER A O 1
ATOM 4177 N N . PHE A 1 536 ? -8.508 16.752 -13.182 1.00 75.31 536 PHE A N 1
ATOM 4178 C CA . PHE A 1 536 ? -9.725 16.215 -12.588 1.00 75.31 536 PHE A CA 1
ATOM 4179 C C . PHE A 1 536 ? -10.768 17.342 -12.512 1.00 75.31 536 PHE A C 1
ATOM 4181 O O . PHE A 1 536 ? -10.471 18.450 -12.064 1.00 75.31 536 PHE A O 1
ATOM 4188 N N . GLY A 1 537 ? -11.979 17.093 -13.012 1.00 61.09 537 GLY A N 1
ATOM 4189 C CA . GLY A 1 537 ? -13.103 17.998 -12.786 1.00 61.09 537 GLY A CA 1
ATOM 4190 C C . GLY A 1 537 ? -13.499 18.007 -11.308 1.00 61.09 537 GLY A C 1
ATOM 4191 O O . GLY A 1 537 ? -13.181 17.070 -10.580 1.00 61.09 537 GLY A O 1
ATOM 4192 N N . ASP A 1 538 ? -14.248 19.027 -10.880 1.00 52.09 538 ASP A N 1
ATOM 4193 C CA . ASP A 1 538 ? -14.693 19.181 -9.481 1.00 52.09 538 ASP A CA 1
ATOM 4194 C C . ASP A 1 538 ? -15.466 17.949 -8.935 1.00 52.09 538 ASP A C 1
ATOM 4196 O O . ASP A 1 538 ? -15.534 17.762 -7.723 1.00 52.09 538 ASP A O 1
ATOM 4200 N N . ASP A 1 539 ? -15.997 17.093 -9.823 1.00 48.00 539 ASP A N 1
ATOM 4201 C CA . ASP A 1 539 ? -16.762 15.874 -9.509 1.00 48.00 539 ASP A CA 1
ATOM 4202 C C . ASP A 1 539 ? -16.032 14.545 -9.857 1.00 48.00 539 ASP A C 1
ATOM 4204 O O . ASP A 1 539 ? -16.642 13.478 -9.767 1.00 48.00 539 ASP A O 1
ATOM 4208 N N . SER A 1 540 ? -14.763 14.554 -10.304 1.00 58.62 540 SER A N 1
ATOM 4209 C CA . SER A 1 540 ? -14.053 13.325 -10.729 1.00 58.62 540 SER A CA 1
ATOM 4210 C C . SER A 1 540 ? -13.034 12.838 -9.697 1.00 58.62 540 SER A C 1
ATOM 4212 O O . SER A 1 540 ? -12.079 13.550 -9.387 1.00 58.62 540 SER A O 1
ATOM 4214 N N . SER A 1 541 ? -13.188 11.598 -9.226 1.00 77.94 541 SER A N 1
ATOM 4215 C CA . SER A 1 541 ? -12.147 10.871 -8.492 1.00 77.94 541 SER A CA 1
ATOM 4216 C C . SER A 1 541 ? -11.243 10.076 -9.443 1.00 77.94 541 SER A C 1
ATOM 4218 O O . SER A 1 541 ? -11.608 9.768 -10.577 1.00 77.94 541 SER A O 1
ATOM 4220 N N . THR A 1 542 ? -10.070 9.685 -8.961 1.00 83.31 542 THR A N 1
ATOM 4221 C CA . THR A 1 542 ? -9.123 8.759 -9.617 1.00 83.31 542 THR A CA 1
ATOM 4222 C C . THR A 1 542 ? -9.796 7.453 -10.046 1.00 83.31 542 THR A C 1
ATOM 4224 O O . THR A 1 542 ? -9.629 7.000 -11.178 1.00 83.31 542 THR A O 1
ATOM 4227 N N . VAL A 1 543 ? -10.649 6.904 -9.179 1.00 89.31 543 VAL A N 1
ATOM 4228 C CA . VAL A 1 543 ? -11.482 5.727 -9.459 1.00 89.31 543 VAL A CA 1
ATOM 4229 C C . VAL A 1 543 ? -12.505 6.005 -10.561 1.00 89.31 543 VAL A C 1
ATOM 4231 O O . VAL A 1 543 ? -12.746 5.137 -11.395 1.00 89.31 543 VAL A O 1
ATOM 4234 N N . ALA A 1 544 ? -13.082 7.210 -10.621 1.00 88.25 544 ALA A N 1
ATOM 4235 C CA . ALA A 1 544 ? -13.987 7.597 -11.703 1.00 88.25 544 ALA A CA 1
ATOM 4236 C C . ALA A 1 544 ? -13.275 7.656 -13.062 1.00 88.25 544 ALA A C 1
ATOM 4238 O O . ALA A 1 544 ? -13.836 7.211 -14.063 1.00 88.25 544 ALA A O 1
ATOM 4239 N N . GLU A 1 545 ? -12.040 8.159 -13.095 1.00 88.31 545 GLU A N 1
ATOM 4240 C CA . GLU A 1 545 ? -11.206 8.196 -14.302 1.00 88.31 545 GLU A CA 1
ATOM 4241 C C . GLU A 1 545 ? -10.770 6.802 -14.768 1.00 88.31 545 GLU A C 1
ATOM 4243 O O . GLU A 1 545 ? -10.697 6.545 -15.969 1.00 88.31 545 GLU A O 1
ATOM 4248 N N . PHE A 1 546 ? -10.534 5.868 -13.850 1.00 92.25 546 PHE A N 1
ATOM 4249 C CA . PHE A 1 546 ? -10.341 4.464 -14.208 1.00 92.25 546 PHE A CA 1
ATOM 4250 C C . PHE A 1 546 ? -11.642 3.822 -14.709 1.00 92.25 546 PHE A C 1
ATOM 4252 O O . PHE A 1 546 ? -11.702 3.289 -15.817 1.00 92.25 546 PHE A O 1
ATOM 4259 N N . GLY A 1 547 ? -12.714 3.927 -13.921 1.00 89.50 547 GLY A N 1
ATOM 4260 C CA . GLY A 1 547 ? -13.988 3.258 -14.175 1.00 89.50 547 GLY A CA 1
ATOM 4261 C C . GLY A 1 547 ? -14.696 3.716 -15.452 1.00 89.50 547 GLY A C 1
ATOM 4262 O O . GLY A 1 547 ? -15.502 2.967 -15.994 1.00 89.50 547 GLY A O 1
ATOM 4263 N N . ASN A 1 548 ? -14.382 4.914 -15.959 1.00 85.50 548 ASN A N 1
ATOM 4264 C CA . ASN A 1 548 ? -14.877 5.426 -17.242 1.00 85.50 548 ASN A CA 1
ATOM 4265 C C . ASN A 1 548 ? -13.909 5.206 -18.430 1.00 85.50 548 ASN A C 1
ATOM 4267 O O . ASN A 1 548 ? -14.172 5.710 -19.527 1.00 85.50 548 ASN A O 1
ATOM 4271 N N . GLY A 1 549 ? -12.796 4.493 -18.218 1.00 86.31 549 GLY A N 1
ATOM 4272 C CA . GLY A 1 549 ? -11.816 4.138 -19.247 1.00 86.31 549 GLY A CA 1
ATOM 4273 C C . GLY A 1 549 ? -10.808 5.236 -19.614 1.00 86.31 549 GLY A C 1
ATOM 4274 O O . GLY A 1 549 ? -10.205 5.169 -20.685 1.00 86.31 549 GLY A O 1
ATOM 4275 N N . ASN A 1 550 ? -10.613 6.266 -18.782 1.00 87.88 550 ASN A N 1
ATOM 4276 C CA . ASN A 1 550 ? -9.613 7.311 -19.036 1.00 87.88 550 ASN A CA 1
ATOM 4277 C C . ASN A 1 550 ? -8.192 6.920 -18.627 1.00 87.88 550 ASN A C 1
ATOM 4279 O O . ASN A 1 550 ? -7.234 7.391 -19.245 1.00 87.88 550 ASN A O 1
ATOM 4283 N N . VAL A 1 551 ? -8.072 6.092 -17.588 1.00 91.75 551 VAL A N 1
ATOM 4284 C CA . VAL A 1 551 ? -6.809 5.593 -17.034 1.00 91.75 551 VAL A CA 1
ATOM 4285 C C . VAL A 1 551 ? -6.771 4.071 -17.177 1.00 91.75 551 VAL A C 1
ATOM 4287 O O . VAL A 1 551 ? -7.752 3.411 -16.841 1.00 91.75 551 VAL A O 1
ATOM 4290 N N . ALA A 1 552 ? -5.672 3.504 -17.686 1.00 94.19 552 ALA A N 1
ATOM 4291 C CA . ALA A 1 552 ? -5.577 2.052 -17.875 1.00 94.19 552 ALA A CA 1
ATOM 4292 C C . ALA A 1 552 ? -5.199 1.299 -16.600 1.00 94.19 552 ALA A C 1
ATOM 4294 O O . ALA A 1 552 ? -5.675 0.188 -16.405 1.00 94.19 552 ALA A O 1
ATOM 4295 N N . MET A 1 553 ? -4.347 1.874 -15.755 1.00 97.56 553 MET A N 1
ATOM 4296 C CA . MET A 1 553 ? -3.910 1.269 -14.499 1.00 97.56 553 MET A CA 1
ATOM 4297 C C . MET A 1 553 ? -3.964 2.309 -13.387 1.00 97.56 553 MET A C 1
ATOM 4299 O O . MET A 1 553 ? -3.409 3.396 -13.542 1.00 97.56 553 MET A O 1
ATOM 4303 N N . VAL A 1 554 ? -4.607 1.995 -12.268 1.00 96.44 554 VAL A N 1
ATOM 4304 C CA . VAL A 1 554 ? -4.696 2.899 -11.118 1.00 96.44 554 VAL A CA 1
ATOM 4305 C C . VAL A 1 554 ? -4.332 2.157 -9.837 1.00 96.44 554 VAL A C 1
ATOM 4307 O O . VAL A 1 554 ? -4.890 1.099 -9.558 1.00 96.44 554 VAL A O 1
ATOM 4310 N N . VAL A 1 555 ? -3.394 2.702 -9.063 1.00 96.25 555 VAL A N 1
ATOM 4311 C CA . VAL A 1 555 ? -3.173 2.258 -7.681 1.00 96.25 555 VAL A CA 1
ATOM 4312 C C . VAL A 1 555 ? -4.284 2.842 -6.834 1.00 96.25 555 VAL A C 1
ATOM 4314 O O . VAL A 1 555 ? -4.395 4.063 -6.748 1.00 96.25 555 VAL A O 1
ATOM 4317 N N . GLU A 1 556 ? -5.102 1.985 -6.231 1.00 95.00 556 GLU A N 1
ATOM 4318 C CA . GLU A 1 556 ? -6.197 2.400 -5.360 1.00 95.00 556 GLU A CA 1
ATOM 4319 C C . GLU A 1 556 ? -6.491 1.378 -4.266 1.00 95.00 556 GLU A C 1
ATOM 4321 O O . GLU A 1 556 ? -6.047 0.230 -4.285 1.00 95.00 556 GLU A O 1
ATOM 4326 N N . ARG A 1 557 ? -7.269 1.854 -3.302 1.00 93.31 557 ARG A N 1
ATOM 4327 C CA . ARG A 1 557 ? -7.638 1.178 -2.063 1.00 93.31 557 ARG A CA 1
ATOM 4328 C C . ARG A 1 557 ? -8.687 0.077 -2.270 1.00 93.31 557 ARG A C 1
ATOM 4330 O O . ARG A 1 557 ? -9.580 0.195 -3.108 1.00 93.31 557 ARG A O 1
ATOM 4337 N N . GLY A 1 558 ? -8.628 -0.984 -1.470 1.00 92.88 558 GLY A N 1
ATOM 4338 C CA . GLY A 1 558 ? -9.545 -2.128 -1.502 1.00 92.88 558 GLY A CA 1
ATOM 4339 C C . GLY A 1 558 ? -10.997 -1.790 -1.144 1.00 92.88 558 GLY A C 1
ATOM 4340 O O . GLY A 1 558 ? -11.921 -2.427 -1.644 1.00 92.88 558 GLY A O 1
ATOM 4341 N N . TYR A 1 559 ? -11.257 -0.736 -0.365 1.00 91.00 559 TYR A N 1
ATOM 4342 C CA . TYR A 1 559 ? -12.636 -0.293 -0.135 1.00 91.00 559 TYR A CA 1
ATOM 4343 C C . TYR A 1 559 ? -13.294 0.268 -1.414 1.00 91.00 559 TYR A C 1
ATOM 4345 O O . TYR A 1 559 ? -14.517 0.381 -1.473 1.00 91.00 559 TYR A O 1
ATOM 4353 N N . GLN A 1 560 ? -12.516 0.598 -2.457 1.00 93.56 560 GLN A N 1
ATOM 4354 C CA . GLN A 1 560 ? -13.027 1.133 -3.725 1.00 93.56 560 GLN A CA 1
ATOM 4355 C C . GLN A 1 560 ? -13.628 0.059 -4.642 1.00 93.56 560 GLN A C 1
ATOM 4357 O O . GLN A 1 560 ? -14.245 0.413 -5.646 1.00 93.56 560 GLN A O 1
ATOM 4362 N N . ILE A 1 561 ? -13.502 -1.239 -4.322 1.00 93.50 561 ILE A N 1
ATOM 4363 C CA . ILE A 1 561 ? -13.962 -2.335 -5.196 1.00 93.50 561 ILE A CA 1
ATOM 4364 C C . ILE A 1 561 ? -15.438 -2.155 -5.591 1.00 93.50 561 ILE A C 1
ATOM 4366 O O . ILE A 1 561 ? -15.792 -2.346 -6.755 1.00 93.50 561 ILE A O 1
ATOM 4370 N N . GLY A 1 562 ? -16.311 -1.764 -4.655 1.00 92.56 562 GLY A N 1
ATOM 4371 C CA . GLY A 1 562 ? -17.729 -1.529 -4.955 1.00 92.56 562 GLY A CA 1
ATOM 4372 C C . GLY A 1 562 ? -17.953 -0.411 -5.976 1.00 92.56 562 GLY A C 1
ATOM 4373 O O . GLY A 1 562 ? -18.730 -0.581 -6.920 1.00 92.56 562 GLY A O 1
ATOM 4374 N N . LEU A 1 563 ? -17.223 0.699 -5.844 1.00 92.50 563 LEU A N 1
ATOM 4375 C CA . LEU A 1 563 ? -17.290 1.815 -6.785 1.00 92.50 563 LEU A CA 1
ATOM 4376 C C . LEU A 1 563 ? -16.693 1.442 -8.149 1.00 92.50 563 LEU A C 1
ATOM 4378 O O . LEU A 1 563 ? -17.295 1.750 -9.179 1.00 92.50 563 LEU A O 1
ATOM 4382 N N . VAL A 1 564 ? -15.565 0.723 -8.165 1.00 94.31 564 VAL A N 1
ATOM 4383 C CA . VAL A 1 564 ? -14.961 0.180 -9.389 1.00 94.31 564 VAL A CA 1
ATOM 4384 C C . VAL A 1 564 ? -15.973 -0.695 -10.121 1.00 94.31 564 VAL A C 1
ATOM 4386 O O . VAL A 1 564 ? -16.270 -0.404 -11.275 1.00 94.31 564 VAL A O 1
ATOM 4389 N N . ARG A 1 565 ? -16.584 -1.683 -9.449 1.00 93.00 565 ARG A N 1
ATOM 4390 C CA . ARG A 1 565 ? -17.631 -2.548 -10.026 1.00 93.00 565 ARG A CA 1
ATOM 4391 C C . ARG A 1 565 ? -18.772 -1.743 -10.638 1.00 93.00 565 ARG A C 1
ATOM 4393 O O . ARG A 1 565 ? -19.188 -2.027 -11.761 1.00 93.00 565 ARG A O 1
ATOM 4400 N N . ALA A 1 566 ? -19.297 -0.757 -9.909 1.00 92.62 566 ALA A N 1
ATOM 4401 C CA . ALA A 1 566 ? -20.433 0.042 -10.360 1.00 92.62 566 ALA A CA 1
ATOM 4402 C C . ALA A 1 566 ? -20.099 0.855 -11.622 1.00 92.62 566 ALA A C 1
ATOM 4404 O O . ALA A 1 566 ? -20.890 0.896 -12.572 1.00 92.62 566 ALA A O 1
ATOM 4405 N N . LEU A 1 567 ? -18.922 1.483 -11.649 1.00 91.44 567 LEU A N 1
ATOM 4406 C CA . LEU A 1 567 ? -18.480 2.306 -12.769 1.00 91.44 567 LEU A CA 1
ATOM 4407 C C . LEU A 1 567 ? -18.105 1.457 -13.982 1.00 91.44 567 LEU A C 1
ATOM 4409 O O . LEU A 1 567 ? -18.649 1.690 -15.059 1.00 91.44 567 LEU A O 1
ATOM 4413 N N . THR A 1 568 ? -17.254 0.443 -13.818 1.00 90.75 568 THR A N 1
ATOM 4414 C CA . THR A 1 568 ? -16.812 -0.402 -14.935 1.00 90.75 568 THR A CA 1
ATOM 4415 C C . THR A 1 568 ? -17.979 -1.157 -15.562 1.00 90.75 568 THR A C 1
ATOM 4417 O O . THR A 1 568 ? -18.061 -1.221 -16.783 1.00 90.75 568 THR A O 1
ATOM 4420 N N . SER A 1 569 ? -18.959 -1.608 -14.768 1.00 90.44 569 SER A N 1
ATOM 4421 C CA . SER A 1 569 ? -20.202 -2.191 -15.301 1.00 90.44 569 SER A CA 1
ATOM 4422 C C . SER A 1 569 ? -21.020 -1.186 -16.116 1.00 90.44 569 SER A C 1
ATOM 4424 O O . SER A 1 569 ? -21.603 -1.545 -17.135 1.00 90.44 569 SER A O 1
ATOM 4426 N N . SER A 1 570 ? -21.075 0.078 -15.684 1.00 88.69 570 SER A N 1
ATOM 4427 C CA . SER A 1 570 ? -21.830 1.133 -16.380 1.00 88.69 570 SER A CA 1
ATOM 4428 C C . SER A 1 570 ? -21.194 1.543 -17.711 1.00 88.69 570 SER A C 1
ATOM 4430 O O . SER A 1 570 ? -21.903 2.012 -18.602 1.00 88.69 570 SER A O 1
ATOM 4432 N N . TYR A 1 571 ? -19.875 1.382 -17.834 1.00 83.62 571 TYR A N 1
ATOM 4433 C CA . TYR A 1 571 ? -19.093 1.717 -19.026 1.00 83.62 571 TYR A CA 1
ATOM 4434 C C . TYR A 1 571 ? -18.616 0.487 -19.816 1.00 83.62 571 TYR A C 1
ATOM 4436 O O . TYR A 1 571 ? -17.857 0.655 -20.765 1.00 83.62 571 TYR A O 1
ATOM 4444 N N . GLU A 1 572 ? -19.064 -0.719 -19.449 1.00 84.94 572 GLU A N 1
ATOM 4445 C CA . GLU A 1 572 ? -18.695 -1.991 -20.094 1.00 84.94 572 GLU A CA 1
ATOM 4446 C C . GLU A 1 572 ? -17.166 -2.215 -20.157 1.00 84.94 572 GLU A C 1
ATOM 4448 O O . GLU A 1 572 ? -16.626 -2.701 -21.148 1.00 84.94 572 GLU A O 1
ATOM 4453 N N . ILE A 1 573 ? -16.455 -1.845 -19.088 1.00 85.75 573 ILE A N 1
ATOM 4454 C CA . ILE A 1 573 ? -14.999 -1.988 -18.974 1.00 85.75 573 ILE A CA 1
ATOM 4455 C C . ILE A 1 573 ? -14.645 -3.336 -18.334 1.00 85.75 573 ILE A C 1
ATOM 4457 O O . ILE A 1 573 ? -15.009 -3.597 -17.187 1.00 85.75 573 ILE A O 1
ATOM 4461 N N . GLU A 1 574 ? -13.871 -4.167 -19.039 1.00 89.00 574 GLU A N 1
ATOM 4462 C CA . GLU A 1 574 ? -13.231 -5.348 -18.446 1.00 89.00 574 GLU A CA 1
ATOM 4463 C C . GLU A 1 574 ? -12.009 -4.934 -17.616 1.00 89.00 574 GLU A C 1
ATOM 4465 O O . GLU A 1 574 ? -11.137 -4.201 -18.093 1.00 89.00 574 GLU A O 1
ATOM 4470 N N . TRP A 1 575 ? -11.923 -5.421 -16.379 1.00 94.38 575 TRP A N 1
ATOM 4471 C CA . TRP A 1 575 ? -10.880 -5.034 -15.432 1.00 94.38 575 TRP A CA 1
ATOM 4472 C C . TRP A 1 575 ? -10.372 -6.217 -14.601 1.00 94.38 575 TRP A C 1
ATOM 4474 O O . TRP A 1 575 ? -10.947 -7.300 -14.648 1.00 94.38 575 TRP A O 1
ATOM 4484 N N . GLY A 1 576 ? -9.296 -6.002 -13.849 1.00 96.69 576 GLY A N 1
ATOM 4485 C CA . GLY A 1 576 ? -8.787 -6.924 -12.833 1.00 96.69 576 GLY A CA 1
ATOM 4486 C C . GLY A 1 576 ? -7.834 -6.221 -11.864 1.00 9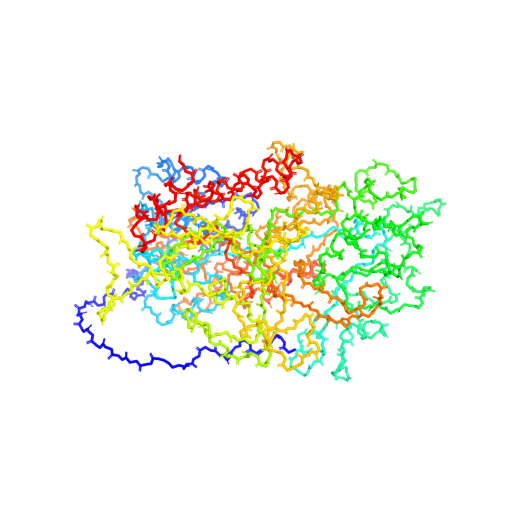6.69 576 GLY A C 1
ATOM 4487 O O . GLY A 1 576 ? -7.678 -4.999 -11.930 1.00 96.69 576 GLY A O 1
ATOM 4488 N N . VAL A 1 577 ? -7.207 -6.989 -10.973 1.00 97.88 577 VAL A N 1
ATOM 4489 C CA . VAL A 1 577 ? -6.268 -6.510 -9.949 1.00 97.88 577 VAL A CA 1
ATOM 4490 C C . VAL A 1 577 ? -4.885 -7.144 -10.131 1.00 97.88 577 VAL A C 1
ATOM 4492 O O . VAL A 1 577 ? -4.769 -8.314 -10.496 1.00 97.88 577 VAL A O 1
ATOM 4495 N N . ALA A 1 578 ? -3.831 -6.362 -9.908 1.00 98.06 578 ALA A N 1
ATOM 4496 C CA . ALA A 1 578 ? -2.441 -6.800 -9.974 1.00 98.06 578 ALA A CA 1
ATOM 4497 C C . ALA A 1 578 ? -1.607 -6.220 -8.812 1.00 98.06 578 ALA A C 1
ATOM 4499 O O . ALA A 1 578 ? -1.970 -5.168 -8.271 1.00 98.06 578 ALA A O 1
ATOM 4500 N N . PRO A 1 579 ? -0.494 -6.875 -8.424 1.00 97.00 579 PRO A N 1
ATOM 4501 C CA . PRO A 1 579 ? 0.403 -6.388 -7.382 1.00 97.00 579 PRO A CA 1
ATOM 4502 C C . PRO A 1 579 ? 0.967 -4.996 -7.672 1.00 97.00 579 PRO A C 1
ATOM 4504 O O . PRO A 1 579 ? 1.103 -4.578 -8.826 1.00 97.00 579 PRO A O 1
ATOM 4507 N N . LEU A 1 580 ? 1.361 -4.300 -6.608 1.00 96.81 580 LEU A N 1
ATOM 4508 C CA . LEU A 1 580 ? 2.095 -3.042 -6.709 1.00 96.81 580 LEU A CA 1
ATOM 4509 C C . LEU A 1 580 ? 3.491 -3.260 -7.312 1.00 96.81 580 LEU A C 1
ATOM 4511 O O . LEU A 1 580 ? 4.071 -4.338 -7.156 1.00 96.81 580 LEU A O 1
ATOM 4515 N N . PRO A 1 581 ? 4.061 -2.248 -7.990 1.00 94.81 581 PRO A N 1
ATOM 4516 C CA . PRO A 1 581 ? 5.392 -2.382 -8.544 1.00 94.81 581 PRO A CA 1
ATOM 4517 C C . PRO A 1 581 ? 6.448 -2.325 -7.440 1.00 94.81 581 PRO A C 1
ATOM 4519 O O . PRO A 1 581 ? 6.330 -1.544 -6.494 1.00 94.81 581 PRO A O 1
ATOM 4522 N N . GLN A 1 582 ? 7.508 -3.111 -7.617 1.00 94.44 582 GLN A N 1
ATOM 4523 C CA . GLN A 1 582 ? 8.580 -3.320 -6.643 1.00 94.44 582 GLN A CA 1
ATOM 4524 C C . GLN A 1 582 ? 9.944 -2.993 -7.257 1.00 94.44 582 GLN A C 1
ATOM 4526 O O . GLN A 1 582 ? 10.182 -3.253 -8.438 1.00 94.44 582 GLN A O 1
ATOM 4531 N N . TYR A 1 583 ? 10.882 -2.476 -6.459 1.00 95.69 583 TYR A N 1
ATOM 4532 C CA . TYR A 1 583 ? 12.261 -2.342 -6.921 1.00 95.69 583 TYR A CA 1
ATOM 4533 C C . TYR A 1 583 ? 12.881 -3.710 -7.251 1.00 95.69 583 TYR A C 1
ATOM 4535 O O . TYR A 1 583 ? 12.953 -4.598 -6.398 1.00 95.69 583 TYR A O 1
ATOM 4543 N N . LYS A 1 584 ? 13.340 -3.873 -8.494 1.00 94.31 584 LYS A N 1
ATOM 4544 C CA . LYS A 1 584 ? 13.943 -5.109 -9.004 1.00 94.31 584 LYS A CA 1
ATOM 4545 C C . LYS A 1 584 ? 14.765 -4.827 -10.259 1.00 94.31 584 LYS A C 1
ATOM 4547 O O . LYS A 1 584 ? 14.242 -4.279 -11.229 1.00 94.31 584 LYS A O 1
ATOM 4552 N N . GLU A 1 585 ? 16.015 -5.271 -10.267 1.00 92.56 585 GLU A N 1
ATOM 4553 C CA . GLU A 1 585 ? 16.897 -5.243 -11.434 1.00 92.56 585 GLU A CA 1
ATOM 4554 C C . GLU A 1 585 ? 17.272 -6.665 -11.855 1.00 92.56 585 GLU A C 1
ATOM 4556 O O . GLU A 1 585 ? 17.600 -7.514 -11.023 1.00 92.56 585 GLU A O 1
ATOM 4561 N N . TYR A 1 586 ? 17.281 -6.913 -13.162 1.00 91.50 586 TYR A N 1
ATOM 4562 C CA . TYR A 1 586 ? 17.794 -8.155 -13.739 1.00 91.50 586 TYR A CA 1
ATOM 4563 C C . TYR A 1 586 ? 19.280 -8.015 -14.083 1.00 91.50 586 TYR A C 1
ATOM 4565 O O . TYR A 1 586 ? 19.749 -6.920 -14.390 1.00 91.50 586 TYR A O 1
ATOM 4573 N N . VAL A 1 587 ? 20.017 -9.128 -14.114 1.00 91.38 587 VAL A N 1
ATOM 4574 C CA . VAL A 1 587 ? 21.436 -9.154 -14.523 1.00 91.38 587 VAL A CA 1
ATOM 4575 C C . VAL A 1 587 ? 21.608 -8.654 -15.963 1.00 91.38 587 VAL A C 1
ATOM 4577 O O . VAL A 1 587 ? 22.528 -7.891 -16.259 1.00 91.38 587 VAL A O 1
ATOM 4580 N N . ASN A 1 588 ? 20.696 -9.042 -16.861 1.00 86.75 588 ASN A N 1
ATOM 4581 C CA . ASN A 1 588 ? 20.615 -8.529 -18.228 1.00 86.75 588 ASN A CA 1
ATOM 4582 C C . ASN A 1 588 ? 19.206 -7.986 -18.522 1.00 86.75 588 ASN A C 1
ATOM 4584 O O . ASN A 1 588 ? 18.405 -8.676 -19.161 1.00 86.75 588 ASN A O 1
ATOM 4588 N N . PRO A 1 589 ? 18.904 -6.726 -18.149 1.00 81.81 589 PRO A N 1
ATOM 4589 C CA . PRO A 1 589 ? 17.566 -6.149 -18.314 1.00 81.81 589 PRO A CA 1
ATOM 4590 C C . PRO A 1 589 ? 17.151 -6.008 -19.786 1.00 81.81 589 PRO A C 1
ATOM 4592 O O . PRO A 1 589 ? 15.971 -5.909 -20.095 1.00 81.81 589 PRO A O 1
ATOM 4595 N N . SER A 1 590 ? 18.113 -6.039 -20.713 1.00 79.69 590 SER A N 1
ATOM 4596 C CA . SER A 1 590 ? 17.876 -5.993 -22.161 1.00 79.69 590 SER A CA 1
ATOM 4597 C C . SER A 1 590 ? 17.625 -7.372 -22.798 1.00 79.69 590 SER A C 1
ATOM 4599 O O . SER A 1 590 ? 17.679 -7.488 -24.021 1.00 79.69 590 SER A O 1
ATOM 4601 N N . SER A 1 591 ? 17.387 -8.421 -22.005 1.00 82.88 591 SER A N 1
ATOM 4602 C CA . SER A 1 591 ? 17.182 -9.798 -22.478 1.00 82.88 591 SER A CA 1
ATOM 4603 C C . SER A 1 591 ? 16.034 -10.509 -21.751 1.00 82.88 591 SER A C 1
ATOM 4605 O O . SER A 1 591 ? 15.474 -9.981 -20.785 1.00 82.88 591 SER A O 1
ATOM 4607 N N . ASP A 1 592 ? 15.731 -11.729 -22.193 1.00 83.88 592 ASP A N 1
ATOM 4608 C CA . ASP A 1 592 ? 14.737 -12.614 -21.569 1.00 83.88 592 ASP A CA 1
ATOM 4609 C C . ASP A 1 592 ? 15.248 -13.275 -20.278 1.00 83.88 592 ASP A C 1
ATOM 4611 O O . ASP A 1 592 ? 14.492 -13.954 -19.593 1.00 83.88 592 ASP A O 1
ATOM 4615 N N . ASP A 1 593 ? 16.512 -13.043 -19.913 1.00 86.50 593 ASP A N 1
ATOM 4616 C CA . ASP A 1 593 ? 17.087 -13.482 -18.644 1.00 86.50 593 ASP A CA 1
ATOM 4617 C C . ASP A 1 593 ? 16.342 -12.844 -17.460 1.00 86.50 593 ASP A C 1
ATOM 4619 O O . ASP A 1 593 ? 16.345 -11.621 -17.282 1.00 86.50 593 ASP A O 1
ATOM 4623 N N . THR A 1 594 ? 15.690 -13.688 -16.662 1.00 88.06 594 THR A N 1
ATOM 4624 C CA . THR A 1 594 ? 14.986 -13.312 -15.429 1.00 88.06 594 THR A CA 1
ATOM 4625 C C . THR A 1 594 ? 15.868 -13.408 -14.195 1.00 88.06 594 THR A C 1
ATOM 4627 O O . THR A 1 594 ? 15.376 -13.169 -13.095 1.00 88.06 594 THR A O 1
ATOM 4630 N N . THR A 1 595 ? 17.163 -13.718 -14.340 1.00 92.25 595 THR A N 1
ATOM 4631 C CA . THR A 1 595 ? 18.093 -13.746 -13.209 1.00 92.25 595 THR A CA 1
ATOM 4632 C C . THR A 1 595 ? 18.091 -12.382 -12.532 1.00 92.25 595 THR A C 1
ATOM 4634 O O . THR A 1 595 ? 18.529 -11.376 -13.101 1.00 92.25 595 THR A O 1
ATOM 4637 N N . VAL A 1 596 ? 17.561 -12.352 -11.313 1.00 93.12 596 VAL A N 1
ATOM 4638 C CA . VAL A 1 596 ? 17.459 -11.144 -10.503 1.00 93.12 596 VAL A CA 1
ATOM 4639 C C . VAL A 1 596 ? 18.847 -10.812 -9.970 1.00 93.12 596 VAL A C 1
ATOM 4641 O O . VAL A 1 596 ? 19.486 -11.635 -9.322 1.00 93.12 596 VAL A O 1
ATOM 4644 N N . LYS A 1 597 ? 19.309 -9.597 -10.261 1.00 95.00 597 LYS A N 1
ATOM 4645 C CA . LYS A 1 597 ? 20.545 -9.038 -9.713 1.00 95.00 597 LYS A CA 1
ATOM 4646 C C . LYS A 1 597 ? 20.289 -8.491 -8.311 1.00 95.00 597 LYS A C 1
ATOM 4648 O O . LYS A 1 597 ? 21.005 -8.802 -7.370 1.00 95.00 597 LYS A O 1
ATOM 4653 N N . VAL A 1 598 ? 19.241 -7.691 -8.157 1.00 95.31 598 VAL A N 1
ATOM 4654 C CA . VAL A 1 598 ? 18.870 -7.064 -6.886 1.00 95.31 598 VAL A CA 1
ATOM 4655 C C . VAL A 1 598 ? 17.359 -6.867 -6.838 1.00 95.31 598 VAL A C 1
ATOM 4657 O O . VAL A 1 598 ? 16.730 -6.599 -7.858 1.00 95.31 598 VAL A O 1
ATOM 4660 N N . GLN A 1 599 ? 16.765 -7.017 -5.656 1.00 95.81 599 GLN A N 1
ATOM 4661 C CA . GLN A 1 599 ? 15.335 -6.819 -5.422 1.00 95.81 599 GLN A CA 1
ATOM 4662 C C . GLN A 1 599 ? 15.128 -6.219 -4.037 1.00 95.81 599 GLN A C 1
ATOM 4664 O O . GLN A 1 599 ? 15.791 -6.627 -3.082 1.00 95.81 599 GLN A O 1
ATOM 4669 N N . GLY A 1 600 ? 14.198 -5.276 -3.938 1.00 96.25 600 GLY A N 1
ATOM 4670 C CA . GLY A 1 600 ? 13.761 -4.664 -2.691 1.00 96.25 600 GLY A CA 1
ATOM 4671 C C . GLY A 1 600 ? 12.893 -5.584 -1.831 1.00 96.25 600 GLY A C 1
ATOM 4672 O O . GLY A 1 600 ? 12.955 -6.814 -1.949 1.00 96.25 600 GLY A O 1
ATOM 4673 N N . VAL A 1 601 ? 12.109 -4.973 -0.950 1.00 94.88 601 VAL A N 1
ATOM 4674 C CA . VAL A 1 601 ? 10.998 -5.603 -0.220 1.00 94.88 601 VAL A CA 1
ATOM 4675 C C . VAL A 1 601 ? 9.675 -5.244 -0.879 1.00 94.88 601 VAL A C 1
ATOM 4677 O O . VAL A 1 601 ? 9.617 -4.363 -1.740 1.00 94.88 601 VAL A O 1
ATOM 4680 N N . ASP A 1 602 ? 8.618 -5.977 -0.563 1.00 92.81 602 ASP A N 1
ATOM 4681 C CA . ASP A 1 602 ? 7.276 -5.602 -0.996 1.00 92.81 602 ASP A CA 1
ATOM 4682 C C . ASP A 1 602 ? 6.851 -4.339 -0.236 1.00 92.81 602 ASP A C 1
ATOM 4684 O O . ASP A 1 602 ? 7.083 -4.219 0.965 1.00 92.81 602 ASP A O 1
ATOM 4688 N N . GLY A 1 603 ? 6.314 -3.350 -0.951 1.00 91.50 603 GLY A N 1
ATOM 4689 C CA . GLY A 1 603 ? 5.982 -2.045 -0.386 1.00 91.50 603 GLY A CA 1
ATOM 4690 C C . GLY A 1 603 ? 4.623 -1.575 -0.874 1.00 91.50 603 GLY A C 1
ATOM 4691 O O . GLY A 1 603 ? 4.340 -1.612 -2.070 1.00 91.50 603 GLY A O 1
ATOM 4692 N N . GLY A 1 604 ? 3.796 -1.105 0.049 1.00 92.81 604 GLY A N 1
ATOM 4693 C CA . GLY A 1 604 ? 2.441 -0.643 -0.219 1.00 92.81 604 GLY A CA 1
ATOM 4694 C C . GLY A 1 604 ? 1.775 -0.201 1.072 1.00 92.81 604 GLY A C 1
ATOM 4695 O O . GLY A 1 604 ? 2.273 -0.509 2.156 1.00 92.81 604 GLY A O 1
ATOM 4696 N N . HIS A 1 605 ? 0.672 0.532 0.963 1.00 93.19 605 HIS A N 1
ATOM 4697 C CA . HIS A 1 605 ? -0.035 1.029 2.134 1.00 93.19 605 HIS A CA 1
ATOM 4698 C C . HIS A 1 605 ? -1.473 0.542 2.155 1.00 93.19 605 HIS A C 1
ATOM 4700 O O . HIS A 1 605 ? -2.123 0.361 1.135 1.00 93.19 605 HIS A O 1
ATOM 4706 N N . SER A 1 606 ? -2.008 0.452 3.356 1.00 92.69 606 SER A N 1
ATOM 4707 C CA . SER A 1 606 ? -3.378 0.067 3.599 1.00 92.69 606 SER A CA 1
ATOM 4708 C C . SER A 1 606 ? -4.016 1.098 4.517 1.00 92.69 606 SER A C 1
ATOM 4710 O O . SER A 1 606 ? -3.437 1.513 5.519 1.00 92.69 606 SER A O 1
ATOM 4712 N N . GLU A 1 607 ? -5.229 1.521 4.183 1.00 91.25 607 GLU A N 1
ATOM 4713 C CA . GLU A 1 607 ? -6.056 2.311 5.094 1.00 91.25 607 GLU A CA 1
ATOM 4714 C C . GLU A 1 607 ? -6.929 1.390 5.940 1.00 91.25 607 GLU A C 1
ATOM 4716 O O . GLU A 1 607 ? -7.411 0.364 5.467 1.00 91.25 607 GLU A O 1
ATOM 4721 N N . ALA A 1 608 ? -7.164 1.757 7.195 1.00 92.69 608 ALA A N 1
ATOM 4722 C CA . ALA A 1 608 ? -8.092 1.047 8.060 1.00 92.69 608 ALA A CA 1
ATOM 4723 C C . ALA A 1 608 ? -9.102 1.988 8.716 1.00 92.69 608 ALA A C 1
ATOM 4725 O O . ALA A 1 608 ? -8.807 3.131 9.080 1.00 92.69 608 ALA A O 1
ATOM 4726 N N . THR A 1 609 ? -10.299 1.449 8.943 1.00 94.69 609 THR A N 1
ATOM 4727 C CA . THR A 1 609 ? -11.331 2.085 9.763 1.00 94.69 609 THR A CA 1
ATOM 4728 C C . THR A 1 609 ? -11.667 1.183 10.942 1.00 94.69 609 THR A C 1
ATOM 4730 O O . THR A 1 609 ? -11.900 -0.020 10.791 1.00 94.69 609 THR A O 1
ATOM 4733 N N . ALA A 1 610 ? -11.720 1.775 12.132 1.00 96.44 610 ALA A N 1
ATOM 4734 C CA . ALA A 1 610 ? -12.180 1.116 13.341 1.00 96.44 610 ALA A CA 1
ATOM 4735 C C . ALA A 1 610 ? -13.557 1.608 13.778 1.00 96.44 610 ALA A C 1
ATOM 4737 O O . ALA A 1 610 ? -13.954 2.749 13.526 1.00 96.44 610 ALA A O 1
ATOM 4738 N N . LEU A 1 611 ? -14.249 0.743 14.515 1.00 97.75 611 LEU A N 1
ATOM 4739 C CA . LEU A 1 611 ? -15.379 1.131 15.344 1.00 97.75 611 LEU A CA 1
ATOM 4740 C C . LEU A 1 611 ? -14.871 1.497 16.738 1.00 97.75 611 LEU A C 1
ATOM 4742 O O . LEU A 1 611 ? -14.250 0.680 17.425 1.00 97.75 611 LEU A O 1
ATOM 4746 N N . CYS A 1 612 ? -15.172 2.719 17.160 1.00 96.88 612 CYS A N 1
ATOM 4747 C CA . CYS A 1 612 ? -14.791 3.264 18.456 1.00 96.88 612 CYS A CA 1
ATOM 4748 C C . CYS A 1 612 ? -16.029 3.593 19.291 1.00 96.88 612 CYS A C 1
ATOM 4750 O O . CYS A 1 612 ? -17.070 4.000 18.765 1.00 96.88 612 CYS A O 1
ATOM 4752 N N . LEU A 1 613 ? -15.906 3.475 20.614 1.00 96.00 613 LEU A N 1
ATOM 4753 C CA . LEU A 1 613 ? -16.915 3.991 21.534 1.00 96.00 613 LEU A CA 1
ATOM 4754 C C . LEU A 1 613 ? -16.827 5.516 21.579 1.00 96.00 613 LEU A C 1
ATOM 4756 O O . LEU A 1 613 ? -15.770 6.070 21.882 1.00 96.00 613 LEU A O 1
ATOM 4760 N N . ALA A 1 614 ? -17.946 6.198 21.341 1.00 93.94 614 ALA A N 1
ATOM 4761 C CA . ALA A 1 614 ? -18.010 7.641 21.539 1.00 93.94 614 ALA A CA 1
ATOM 4762 C C . ALA A 1 614 ? -17.810 7.969 23.029 1.00 93.94 614 ALA A C 1
ATOM 4764 O O . ALA A 1 614 ? -18.525 7.438 23.889 1.00 93.94 614 ALA 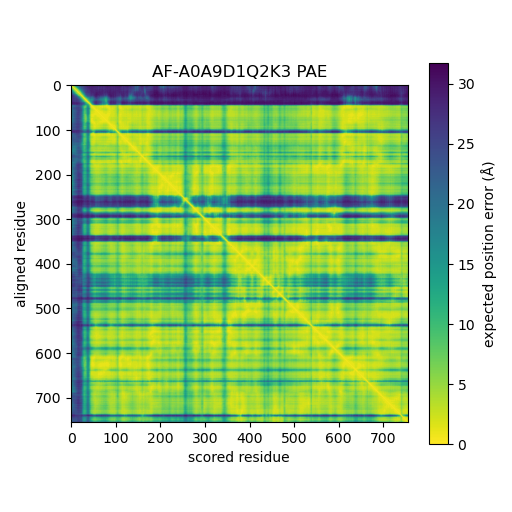A O 1
ATOM 4765 N N . ALA A 1 615 ? -16.897 8.890 23.353 1.00 91.69 615 ALA A N 1
ATOM 4766 C CA . ALA A 1 615 ? -16.564 9.230 24.741 1.00 91.69 615 ALA A CA 1
ATOM 4767 C C . ALA A 1 615 ? -17.796 9.671 25.555 1.00 91.69 615 ALA A C 1
ATOM 4769 O O . ALA A 1 615 ? -17.942 9.324 26.733 1.00 91.69 615 ALA A O 1
ATOM 4770 N N . GLY A 1 616 ? -18.714 10.391 24.899 1.00 88.06 616 GLY A N 1
ATOM 4771 C CA . GLY A 1 616 ? -19.958 10.897 25.477 1.00 88.06 616 GLY A CA 1
ATOM 4772 C C . GLY A 1 616 ? -21.100 9.881 25.606 1.00 88.06 616 GLY A C 1
ATOM 4773 O O . GLY A 1 616 ? -22.113 10.224 26.227 1.00 88.06 616 GLY A O 1
ATOM 4774 N N . SER A 1 617 ? -20.975 8.665 25.052 1.00 90.88 617 SER A N 1
ATOM 4775 C CA . SER A 1 617 ? -22.060 7.673 25.045 1.00 90.88 617 SER A CA 1
ATOM 4776 C C . SER A 1 617 ? -22.499 7.291 26.460 1.00 90.88 617 SER A C 1
ATOM 4778 O O . SER A 1 617 ? -21.688 7.071 27.365 1.00 90.88 617 SER A O 1
ATOM 4780 N N . LYS A 1 618 ? -23.817 7.155 26.640 1.00 89.75 618 LYS A N 1
ATOM 4781 C CA . LYS A 1 618 ? -24.438 6.646 27.874 1.00 89.75 618 LYS A CA 1
ATOM 4782 C C . LYS A 1 618 ? -24.738 5.145 27.817 1.00 89.75 618 LYS A C 1
ATOM 4784 O O . LYS A 1 618 ? -25.162 4.587 28.824 1.00 89.75 618 LYS A O 1
ATOM 4789 N N . ASN A 1 619 ? -24.504 4.497 26.673 1.00 91.06 619 ASN A N 1
ATOM 4790 C CA . ASN A 1 619 ? -24.823 3.090 26.420 1.00 91.06 619 ASN A CA 1
ATOM 4791 C C . ASN A 1 619 ? -23.571 2.251 26.113 1.00 91.06 619 ASN A C 1
ATOM 4793 O O . ASN A 1 619 ? -23.671 1.263 25.392 1.00 91.06 619 ASN A O 1
ATOM 4797 N N . LYS A 1 620 ? -22.399 2.620 26.654 1.00 92.44 620 LYS A N 1
ATOM 4798 C CA . LYS A 1 620 ? -21.088 2.045 26.285 1.00 92.44 620 LYS A CA 1
ATOM 4799 C C . LYS A 1 620 ? -21.051 0.512 26.260 1.00 92.44 620 LYS A C 1
ATOM 4801 O O . LYS A 1 620 ? -20.570 -0.063 25.294 1.00 92.44 620 LYS A O 1
ATOM 4806 N N . GLN A 1 621 ? -21.641 -0.154 27.256 1.00 93.94 621 GLN A N 1
ATOM 4807 C CA . GLN A 1 621 ? -21.704 -1.621 27.288 1.00 93.94 621 GLN A CA 1
ATOM 4808 C C . GLN A 1 621 ? -22.543 -2.215 26.143 1.00 93.94 621 GLN A C 1
ATOM 4810 O O . GLN A 1 621 ? -22.157 -3.217 25.552 1.00 93.94 621 GLN A O 1
ATOM 4815 N N . ASN A 1 622 ? -23.690 -1.613 25.823 1.00 94.94 622 ASN A N 1
ATOM 4816 C CA . ASN A 1 622 ? -24.539 -2.090 24.730 1.00 94.94 622 ASN A CA 1
ATOM 4817 C C . ASN A 1 622 ? -23.918 -1.772 23.366 1.00 94.94 622 ASN A C 1
ATOM 4819 O O . ASN A 1 622 ? -23.996 -2.586 22.454 1.00 94.94 622 ASN A O 1
ATOM 4823 N N . ALA A 1 623 ? -23.275 -0.610 23.244 1.00 96.50 623 ALA A N 1
ATOM 4824 C CA . ALA A 1 623 ? -22.505 -0.225 22.069 1.00 96.50 623 ALA A CA 1
ATOM 4825 C C . ALA A 1 623 ? -21.342 -1.194 21.821 1.00 96.50 623 ALA A C 1
ATOM 4827 O O . ALA A 1 623 ? -21.136 -1.626 20.691 1.00 96.50 623 ALA A O 1
ATOM 4828 N N . TRP A 1 624 ? -20.651 -1.616 22.883 1.00 96.25 624 TRP A N 1
ATOM 4829 C CA . TRP A 1 624 ? -19.617 -2.641 22.802 1.00 96.25 624 TRP A CA 1
ATOM 4830 C C . TRP A 1 624 ? -20.138 -3.955 22.212 1.00 96.25 624 TRP A C 1
ATOM 4832 O O . TRP A 1 624 ? -19.506 -4.497 21.314 1.00 96.25 624 TRP A O 1
ATOM 4842 N N . TYR A 1 625 ? -21.308 -4.446 22.640 1.00 95.81 625 TYR A N 1
ATOM 4843 C CA . TYR A 1 625 ? -21.873 -5.678 22.072 1.00 95.81 625 TYR A CA 1
ATOM 4844 C C . TYR A 1 625 ? -22.119 -5.580 20.563 1.00 95.81 625 TYR A C 1
ATOM 4846 O O . TYR A 1 625 ? -21.973 -6.578 19.862 1.00 95.81 625 TYR A O 1
ATOM 4854 N N . VAL A 1 626 ? -22.473 -4.393 20.066 1.00 98.31 626 VAL A N 1
ATOM 4855 C CA . VAL A 1 626 ? -22.620 -4.141 18.629 1.00 98.31 626 VAL A CA 1
ATOM 4856 C C . VAL A 1 626 ? -21.256 -4.129 17.932 1.00 98.31 626 VAL A C 1
ATOM 4858 O O . VAL A 1 626 ? -21.113 -4.781 16.902 1.00 98.31 626 VAL A O 1
ATOM 4861 N N . ILE A 1 627 ? -20.256 -3.431 18.488 1.00 98.00 627 ILE A N 1
ATOM 4862 C CA . ILE A 1 627 ? -18.881 -3.408 17.952 1.00 98.00 627 ILE A CA 1
ATOM 4863 C C . ILE A 1 627 ? -18.326 -4.831 17.854 1.00 98.00 627 ILE A C 1
ATOM 4865 O O . ILE A 1 627 ? -17.782 -5.218 16.820 1.00 98.00 627 ILE A O 1
ATOM 4869 N N . ASP A 1 628 ? -18.500 -5.622 18.911 1.00 95.69 628 ASP A N 1
ATOM 4870 C CA . ASP A 1 628 ? -18.026 -6.999 18.978 1.00 95.69 628 ASP A CA 1
ATOM 4871 C C . ASP A 1 628 ? -18.655 -7.860 17.873 1.00 95.69 628 ASP A C 1
ATOM 4873 O O . ASP A 1 628 ? -17.934 -8.559 17.165 1.00 95.69 628 ASP A O 1
ATOM 4877 N N . TRP A 1 629 ? -19.967 -7.731 17.639 1.00 97.50 629 TRP A N 1
ATOM 4878 C CA . TRP A 1 629 ? -20.662 -8.443 16.562 1.00 97.50 629 TRP A CA 1
ATOM 4879 C C . TRP A 1 629 ? -20.220 -7.982 15.163 1.00 97.50 629 TRP A C 1
ATOM 4881 O O . TRP A 1 629 ? -19.942 -8.812 14.302 1.00 97.50 629 TRP A O 1
ATOM 4891 N N . LEU A 1 630 ? -20.113 -6.669 14.919 1.00 98.06 630 LEU A N 1
ATOM 4892 C CA . LEU A 1 630 ? -19.756 -6.121 13.598 1.00 98.06 630 LEU A CA 1
ATOM 4893 C C . LEU A 1 630 ? -18.327 -6.480 13.159 1.00 98.06 630 LEU A C 1
ATOM 4895 O O . LEU A 1 630 ? -18.037 -6.536 11.966 1.00 98.06 630 LEU A O 1
ATOM 4899 N N . THR A 1 631 ? -17.439 -6.723 14.120 1.00 96.12 631 THR A N 1
ATOM 4900 C CA . THR A 1 631 ? -16.016 -7.017 13.887 1.00 96.12 631 THR A CA 1
ATOM 4901 C C . THR A 1 631 ? -15.683 -8.504 13.980 1.00 96.12 631 THR A C 1
ATOM 4903 O O . THR A 1 631 ? -14.510 -8.860 13.890 1.00 96.12 631 THR A O 1
ATOM 4906 N N . SER A 1 632 ? -16.684 -9.369 14.171 1.00 94.25 632 SER A N 1
ATOM 4907 C CA . SER A 1 632 ? -16.523 -10.828 14.229 1.00 94.25 632 SER A CA 1
ATOM 4908 C C . SER A 1 632 ? -16.981 -11.498 12.936 1.00 94.25 632 SER A C 1
ATOM 4910 O O . SER A 1 632 ? -17.848 -10.982 12.227 1.00 94.25 632 SER A O 1
ATOM 4912 N N . ASP A 1 633 ? -16.434 -12.681 12.679 1.00 92.81 633 ASP A N 1
ATOM 4913 C CA . ASP A 1 633 ? -16.896 -13.631 11.670 1.00 92.81 633 ASP A CA 1
ATOM 4914 C C . ASP A 1 633 ? -18.134 -14.408 12.156 1.00 92.81 633 ASP A C 1
ATOM 4916 O O . ASP A 1 633 ? -19.141 -14.476 11.456 1.00 92.81 633 ASP A O 1
ATOM 4920 N N . TYR A 1 634 ? -18.116 -14.917 13.390 1.00 93.00 634 TYR A N 1
ATOM 4921 C CA . TYR A 1 634 ? -19.224 -15.645 14.010 1.00 93.00 634 TYR A CA 1
ATOM 4922 C C . TYR A 1 634 ? -19.436 -15.238 15.467 1.00 93.00 634 TYR A C 1
ATOM 4924 O O . TYR A 1 634 ? -18.491 -14.966 16.205 1.00 93.00 634 TYR A O 1
ATOM 4932 N N . MET A 1 635 ? -20.690 -15.300 15.922 1.00 92.50 635 MET A N 1
ATOM 4933 C CA . MET A 1 635 ? -21.040 -15.194 17.340 1.00 92.50 635 MET A CA 1
ATOM 4934 C C . MET A 1 635 ? -21.657 -16.494 17.843 1.00 92.50 635 MET A C 1
ATOM 4936 O O . MET A 1 635 ? -22.365 -17.189 17.118 1.00 92.50 635 MET A O 1
ATOM 4940 N N . THR A 1 636 ? -21.410 -16.827 19.113 1.00 90.56 636 THR A N 1
ATOM 4941 C CA . THR A 1 636 ? -22.082 -17.954 19.776 1.00 90.56 636 THR A CA 1
ATOM 4942 C C . THR A 1 636 ? -23.233 -17.446 20.637 1.00 90.56 636 THR A C 1
ATOM 4944 O O . THR A 1 636 ? -23.011 -16.772 21.642 1.00 90.56 636 THR A O 1
ATOM 4947 N N . VAL A 1 637 ? -24.461 -17.824 20.286 1.00 88.50 637 VAL A N 1
ATOM 4948 C CA . VAL A 1 637 ? -25.690 -17.465 21.006 1.00 88.50 637 VAL A CA 1
ATOM 4949 C C . VAL A 1 637 ? -26.457 -18.737 21.339 1.00 88.50 637 VAL A C 1
ATOM 4951 O O . VAL A 1 637 ? -26.686 -19.585 20.483 1.00 88.50 637 VAL A O 1
ATOM 4954 N N . ASN A 1 638 ? -26.823 -18.921 22.611 1.00 86.88 638 ASN A N 1
ATOM 4955 C CA . ASN A 1 638 ? -27.512 -20.128 23.096 1.00 86.88 638 ASN A CA 1
ATOM 4956 C C . ASN A 1 638 ? -26.812 -21.456 22.718 1.00 86.88 638 ASN A C 1
ATOM 4958 O O . ASN A 1 638 ? -27.463 -22.482 22.521 1.00 86.88 638 ASN A O 1
ATOM 4962 N N . GLY A 1 639 ? -25.477 -21.446 22.619 1.00 86.75 639 GLY A N 1
ATOM 4963 C CA . GLY A 1 639 ? -24.681 -22.619 22.238 1.00 86.75 639 GLY A CA 1
ATOM 4964 C C . GLY A 1 639 ? -24.757 -22.987 20.751 1.00 86.75 639 GLY A C 1
ATOM 4965 O O . GLY A 1 639 ? -24.400 -24.107 20.388 1.00 86.75 639 GLY A O 1
ATOM 4966 N N . GLN A 1 640 ? -25.242 -22.087 19.897 1.00 89.31 640 GLN A N 1
ATOM 4967 C CA . GLN A 1 640 ? -25.206 -22.199 18.439 1.00 89.31 640 GLN A CA 1
ATOM 4968 C C . GLN A 1 640 ? -24.336 -21.074 17.877 1.00 89.31 640 GLN A C 1
ATOM 4970 O O . GLN A 1 640 ? -24.362 -19.964 18.405 1.00 89.31 640 GLN A O 1
ATOM 4975 N N . GLN A 1 641 ? -23.567 -21.362 16.829 1.00 93.81 641 GLN A N 1
ATOM 4976 C CA . GLN A 1 641 ? -22.883 -20.320 16.066 1.00 93.81 641 GLN A CA 1
ATOM 4977 C C . GLN A 1 641 ? -23.839 -19.709 15.041 1.00 93.81 641 GLN A C 1
ATOM 4979 O O . GLN A 1 641 ? -24.584 -20.436 14.383 1.00 93.81 641 GLN A O 1
ATOM 4984 N N . GLU A 1 642 ? -23.787 -18.391 14.888 1.00 95.00 642 GLU A N 1
ATOM 4985 C CA . GLU A 1 642 ? -24.435 -17.656 13.803 1.00 95.00 642 GLU A CA 1
ATOM 4986 C C . GLU A 1 642 ? -23.430 -16.707 13.124 1.00 95.00 642 GLU A C 1
ATOM 4988 O O . GLU A 1 642 ? -22.513 -16.229 13.803 1.00 95.00 642 GLU A O 1
ATOM 4993 N N . PRO A 1 643 ? -23.571 -16.440 11.810 1.00 95.12 643 PRO A N 1
ATOM 4994 C CA . PRO A 1 643 ? -22.743 -15.465 11.103 1.00 95.12 643 PRO A CA 1
ATOM 4995 C C . PRO A 1 643 ? -22.831 -14.067 11.718 1.00 95.12 643 PRO A C 1
ATOM 4997 O O . PRO A 1 643 ? -23.900 -13.630 12.153 1.00 95.12 643 PRO A O 1
ATOM 5000 N N . ALA A 1 644 ? -21.709 -13.356 11.718 1.00 96.38 644 ALA A N 1
ATOM 5001 C CA . ALA A 1 644 ? -21.580 -12.005 12.243 1.00 96.38 644 ALA A CA 1
ATOM 5002 C C . ALA A 1 644 ? -21.066 -11.030 11.169 1.00 96.38 644 ALA A C 1
ATOM 5004 O O . ALA A 1 644 ? -20.991 -11.377 9.988 1.00 96.38 644 ALA A O 1
ATOM 5005 N N . GLY A 1 645 ? -20.787 -9.780 11.550 1.00 96.94 645 GLY A N 1
ATOM 5006 C CA . GLY A 1 645 ? -20.676 -8.656 10.614 1.00 96.94 645 GLY A CA 1
ATOM 5007 C C . GLY A 1 645 ? -19.704 -8.858 9.453 1.00 96.94 645 GLY A C 1
ATOM 5008 O O . GLY A 1 645 ? -19.999 -8.430 8.340 1.00 96.94 645 GLY A O 1
ATOM 5009 N N . GLN A 1 646 ? -18.588 -9.550 9.676 1.00 95.62 646 GLN A N 1
ATOM 5010 C CA . GLN A 1 646 ? -17.560 -9.738 8.650 1.00 95.62 646 GLN A CA 1
ATOM 5011 C C . GLN A 1 646 ? -17.978 -10.732 7.555 1.00 95.62 646 GLN A C 1
ATOM 5013 O O . GLN A 1 646 ? -17.526 -10.603 6.420 1.00 95.62 646 GLN A O 1
ATOM 5018 N N . ILE A 1 647 ? -18.916 -11.646 7.839 1.00 95.50 647 ILE A N 1
ATOM 5019 C CA . ILE A 1 647 ? -19.538 -12.493 6.807 1.00 95.50 647 ILE A CA 1
ATOM 5020 C C . ILE A 1 647 ? -20.405 -11.638 5.880 1.00 95.50 647 ILE A C 1
ATOM 5022 O O . ILE A 1 647 ? -20.258 -11.716 4.666 1.00 95.50 647 ILE A O 1
ATOM 5026 N N . PHE A 1 648 ? -21.241 -10.756 6.437 1.00 96.12 648 PHE A N 1
ATOM 5027 C CA . PHE A 1 648 ? -22.084 -9.855 5.639 1.00 96.12 648 PHE A CA 1
ATOM 5028 C C . PHE A 1 648 ? -21.255 -8.871 4.800 1.00 96.12 648 PHE A C 1
ATOM 5030 O O . PHE A 1 648 ? -21.646 -8.543 3.679 1.00 96.12 648 PHE A O 1
ATOM 5037 N N . LYS A 1 649 ? -20.106 -8.421 5.322 1.00 95.06 649 LYS A N 1
ATOM 5038 C CA . LYS A 1 649 ? -19.130 -7.610 4.579 1.00 95.06 649 LYS A CA 1
ATOM 5039 C C . LYS A 1 649 ? -18.543 -8.378 3.389 1.00 95.06 649 LYS A C 1
ATOM 5041 O O . LYS A 1 649 ? -18.563 -7.873 2.266 1.00 95.06 649 LYS A O 1
ATOM 5046 N N . ALA A 1 650 ? -18.098 -9.615 3.612 1.00 93.94 650 ALA A N 1
ATOM 5047 C CA . ALA A 1 650 ? -17.586 -10.477 2.549 1.00 93.94 650 ALA A CA 1
ATOM 5048 C C . ALA A 1 650 ? -18.653 -10.774 1.480 1.00 93.94 650 ALA A C 1
ATOM 5050 O O . ALA A 1 650 ? -18.377 -10.627 0.295 1.00 93.94 650 ALA A O 1
ATOM 5051 N N . GLU A 1 651 ? -19.891 -11.086 1.878 1.00 92.88 651 GLU A N 1
ATOM 5052 C CA . GLU A 1 651 ? -21.019 -11.316 0.957 1.00 92.88 651 GLU A CA 1
ATOM 5053 C C . GLU A 1 651 ? -21.369 -10.071 0.121 1.00 92.88 651 GLU A C 1
ATOM 5055 O O . GLU A 1 651 ? -21.749 -10.176 -1.052 1.00 92.88 651 GLU A O 1
ATOM 5060 N N . ALA A 1 652 ? -21.204 -8.876 0.700 1.00 92.25 652 ALA A N 1
ATOM 5061 C CA . ALA A 1 652 ? -21.326 -7.606 -0.014 1.00 92.25 652 ALA A CA 1
ATOM 5062 C C . ALA A 1 652 ? -20.170 -7.365 -1.009 1.00 92.25 652 ALA A C 1
ATOM 5064 O O . ALA A 1 652 ? -20.250 -6.449 -1.826 1.00 92.25 652 ALA A O 1
ATOM 5065 N N . GLY A 1 653 ? -19.135 -8.211 -0.994 1.00 91.25 653 GLY A N 1
ATOM 5066 C CA . GLY A 1 653 ? -17.980 -8.152 -1.883 1.00 91.25 653 GLY A CA 1
ATOM 5067 C C . GLY A 1 653 ? -16.865 -7.235 -1.382 1.00 91.25 653 GLY A C 1
ATOM 5068 O O . GLY A 1 653 ? -16.125 -6.705 -2.207 1.00 91.25 653 GLY A O 1
ATOM 5069 N N . TYR A 1 654 ? -16.749 -7.024 -0.070 1.00 93.25 654 TYR A N 1
ATOM 5070 C CA . TYR A 1 654 ? -15.706 -6.199 0.547 1.00 93.25 654 TYR A CA 1
ATOM 5071 C C . TYR A 1 654 ? -14.771 -7.043 1.413 1.00 93.25 654 TYR A C 1
ATOM 5073 O O . TYR A 1 654 ? -15.183 -8.058 1.974 1.00 93.25 654 TYR A O 1
ATOM 5081 N N . ILE A 1 655 ? -13.508 -6.624 1.511 1.00 92.75 655 ILE A N 1
ATOM 5082 C CA . ILE A 1 655 ? -12.452 -7.398 2.171 1.00 92.75 655 ILE A CA 1
ATOM 5083 C C . ILE A 1 655 ? -12.734 -7.458 3.680 1.00 92.75 655 ILE A C 1
ATOM 5085 O O . ILE A 1 655 ? -12.717 -6.417 4.337 1.00 92.75 655 ILE A O 1
ATOM 5089 N N . PRO A 1 656 ? -13.000 -8.638 4.264 1.00 92.75 656 PRO A N 1
ATOM 5090 C CA . PRO A 1 656 ? -13.221 -8.749 5.699 1.00 92.75 656 PRO A CA 1
ATOM 5091 C C . PRO A 1 656 ? -11.908 -8.545 6.466 1.00 92.75 656 PRO A C 1
ATOM 5093 O O . PRO A 1 656 ? -10.815 -8.797 5.960 1.00 92.75 656 PRO A O 1
ATOM 5096 N N . ASN A 1 657 ? -12.006 -8.143 7.729 1.00 91.19 657 ASN A N 1
ATOM 5097 C CA . ASN A 1 657 ? -10.853 -7.927 8.604 1.00 91.19 657 ASN A CA 1
ATOM 5098 C C . ASN A 1 657 ? -10.166 -9.242 9.059 1.00 91.19 657 ASN A C 1
ATOM 5100 O O . ASN A 1 657 ? -9.111 -9.173 9.695 1.00 91.19 657 ASN A O 1
ATOM 5104 N N . GLN A 1 658 ? -10.733 -10.418 8.745 1.00 88.56 658 GLN A N 1
ATOM 5105 C CA . GLN A 1 658 ? -10.142 -11.735 9.012 1.00 88.56 658 GLN A CA 1
ATOM 5106 C C . GLN A 1 658 ? -9.744 -12.482 7.723 1.00 88.56 658 GLN A C 1
ATOM 5108 O O . GLN A 1 658 ? -10.603 -12.691 6.856 1.00 88.56 658 GLN A O 1
ATOM 5113 N N . PRO A 1 659 ? -8.515 -13.033 7.646 1.00 87.62 659 PRO A N 1
ATOM 5114 C CA . PRO A 1 659 ? -8.065 -13.849 6.513 1.00 87.62 659 PRO A CA 1
ATOM 5115 C C . PRO A 1 659 ? -8.940 -15.078 6.238 1.00 87.62 659 PRO A C 1
ATOM 5117 O O . PRO A 1 659 ? -9.219 -15.412 5.089 1.00 87.62 659 PRO A O 1
ATOM 5120 N N . ALA A 1 660 ? -9.425 -15.743 7.293 1.00 85.12 660 ALA A N 1
ATOM 5121 C CA . ALA A 1 660 ? -10.218 -16.968 7.170 1.00 85.12 660 ALA A CA 1
ATOM 5122 C C . ALA A 1 660 ? -11.554 -16.760 6.432 1.00 85.12 660 ALA A C 1
ATOM 5124 O O . ALA A 1 660 ? -12.047 -17.678 5.778 1.00 85.12 660 ALA A O 1
ATOM 5125 N N . VAL A 1 661 ? -12.136 -15.560 6.527 1.00 85.00 661 VAL A N 1
ATOM 5126 C CA . VAL A 1 661 ? -13.363 -15.201 5.802 1.00 85.00 661 VAL A CA 1
ATOM 5127 C C . VAL A 1 661 ? -13.031 -14.771 4.373 1.00 85.00 661 VAL A C 1
ATOM 5129 O O . VAL A 1 661 ? -13.762 -15.119 3.445 1.00 85.00 661 VAL A O 1
ATOM 5132 N N . ALA A 1 662 ? -11.921 -14.054 4.192 1.00 79.75 662 ALA A N 1
ATOM 5133 C CA . ALA A 1 662 ? -11.475 -13.538 2.903 1.00 79.75 662 ALA A CA 1
ATOM 5134 C C . ALA A 1 662 ? -11.150 -14.666 1.909 1.00 79.75 662 ALA A C 1
ATOM 5136 O O . ALA A 1 662 ? -11.672 -14.678 0.797 1.00 79.75 662 ALA A O 1
ATOM 5137 N N . ASN A 1 663 ? -10.405 -15.679 2.364 1.00 67.31 663 ASN A N 1
ATOM 5138 C CA . ASN A 1 663 ? -9.985 -16.849 1.579 1.00 67.31 663 ASN A CA 1
ATOM 5139 C C . ASN A 1 663 ? -11.111 -17.878 1.342 1.00 67.31 663 ASN A C 1
ATOM 5141 O O . ASN A 1 663 ? -10.855 -19.055 1.088 1.00 67.31 663 ASN A O 1
ATOM 5145 N N . SER A 1 664 ? -12.373 -17.463 1.463 1.00 66.06 664 SER A N 1
ATOM 5146 C CA . SER A 1 664 ? -13.543 -18.299 1.196 1.00 66.06 664 SER A CA 1
ATOM 5147 C C . SER A 1 664 ? -14.242 -17.854 -0.089 1.00 66.06 664 SER A C 1
ATOM 5149 O O . SER A 1 664 ? -14.163 -16.692 -0.485 1.00 66.06 664 SER A O 1
ATOM 5151 N N . SER A 1 665 ? -15.039 -18.738 -0.697 1.00 63.59 665 SER A N 1
ATOM 5152 C CA . SER A 1 665 ? -15.913 -18.408 -1.840 1.00 63.59 665 SER A CA 1
ATOM 5153 C C . SER A 1 665 ? -17.014 -17.376 -1.517 1.00 63.59 665 SER A C 1
ATOM 5155 O O . SER A 1 665 ? -17.937 -17.189 -2.305 1.00 63.59 665 SER A O 1
ATOM 5157 N N . THR A 1 666 ? -16.987 -16.778 -0.323 1.00 81.31 666 THR A N 1
ATOM 5158 C CA . THR A 1 666 ? -17.939 -15.759 0.131 1.00 81.31 666 THR A CA 1
ATOM 5159 C C . THR A 1 666 ? -17.593 -14.388 -0.447 1.00 81.31 666 THR A C 1
ATOM 5161 O O . THR A 1 666 ? -18.498 -13.664 -0.849 1.00 81.31 666 THR A O 1
ATOM 5164 N N . PHE A 1 667 ? -16.299 -14.041 -0.506 1.00 87.00 667 PHE A N 1
ATOM 5165 C CA . PHE A 1 667 ? -15.835 -12.746 -1.014 1.00 87.00 667 PHE A CA 1
ATOM 5166 C C . PHE A 1 667 ? -15.618 -12.758 -2.533 1.00 87.00 667 PHE A C 1
ATOM 5168 O O . PHE A 1 667 ? -16.202 -11.930 -3.233 1.00 87.00 667 PHE A O 1
ATOM 5175 N N . ILE A 1 668 ? -14.819 -13.703 -3.050 1.00 87.12 668 ILE A N 1
ATOM 5176 C CA . ILE A 1 668 ? -14.616 -13.868 -4.499 1.00 87.12 668 ILE A CA 1
ATOM 5177 C C . ILE A 1 668 ? -15.741 -14.740 -5.048 1.00 87.12 668 ILE A C 1
ATOM 5179 O O . ILE A 1 668 ? -15.830 -15.931 -4.741 1.00 87.12 668 ILE A O 1
ATOM 5183 N N . LYS A 1 669 ? -16.614 -14.139 -5.857 1.00 85.56 669 LYS A N 1
ATOM 5184 C CA . LYS A 1 669 ? -17.741 -14.831 -6.491 1.00 85.56 669 LYS A CA 1
ATOM 5185 C C . LYS A 1 669 ? -17.273 -15.585 -7.735 1.00 85.56 669 LYS A C 1
ATOM 5187 O O . LYS A 1 669 ? -16.276 -15.227 -8.356 1.00 85.56 669 LYS A O 1
ATOM 5192 N N . GLU A 1 670 ? -18.016 -16.616 -8.136 1.00 84.06 670 GLU A N 1
ATOM 5193 C CA . GLU A 1 670 ? -17.659 -17.456 -9.294 1.00 84.06 670 GLU A CA 1
ATOM 5194 C C . GLU A 1 670 ? -17.543 -16.656 -10.605 1.00 84.06 670 GLU A C 1
ATOM 5196 O O . GLU A 1 670 ? -16.692 -16.951 -11.441 1.00 84.06 670 GLU A O 1
ATOM 5201 N N . ASP A 1 671 ? -18.374 -15.627 -10.784 1.00 85.94 671 ASP A N 1
ATOM 5202 C CA . ASP A 1 671 ? -18.343 -14.712 -11.929 1.00 85.94 671 ASP A CA 1
ATOM 5203 C C . ASP A 1 671 ? -17.227 -13.656 -11.848 1.00 85.94 671 ASP A C 1
ATOM 5205 O O . ASP A 1 671 ? -16.957 -12.970 -12.830 1.00 85.94 671 ASP A O 1
ATOM 5209 N N . GLU A 1 672 ? -16.538 -13.565 -10.709 1.00 88.44 672 GLU A N 1
ATOM 5210 C CA . GLU A 1 672 ? -15.477 -12.596 -10.419 1.00 88.44 672 GLU A CA 1
ATOM 5211 C C . GLU A 1 672 ? -14.088 -13.234 -10.293 1.00 88.44 672 GLU A C 1
ATOM 5213 O O . GLU A 1 672 ? -13.105 -12.525 -10.092 1.00 88.44 672 GLU A O 1
ATOM 5218 N N . LYS A 1 673 ? -13.965 -14.557 -10.458 1.00 85.31 673 LYS A N 1
ATOM 5219 C CA . LYS A 1 673 ? -12.677 -15.265 -10.337 1.00 85.31 673 LYS A CA 1
ATOM 5220 C C . LYS A 1 673 ? -11.590 -14.740 -11.282 1.00 85.31 673 LYS A C 1
ATOM 5222 O O . LYS A 1 673 ? -10.411 -14.801 -10.965 1.00 85.31 673 LYS A O 1
ATOM 5227 N N . ASN A 1 674 ? -11.993 -14.146 -12.407 1.00 85.94 674 ASN A N 1
ATOM 5228 C CA . ASN A 1 674 ? -11.071 -13.569 -13.383 1.00 85.94 674 ASN A CA 1
ATOM 5229 C C . ASN A 1 674 ? -10.597 -12.147 -13.035 1.00 85.94 674 ASN A C 1
ATOM 5231 O O . ASN A 1 674 ? -9.850 -11.552 -13.806 1.00 85.94 674 ASN A O 1
ATOM 5235 N N . LEU A 1 675 ? -11.044 -11.582 -11.911 1.00 93.00 675 LEU A N 1
ATOM 5236 C CA . LEU A 1 675 ? -10.631 -10.253 -11.461 1.00 93.00 675 LEU A CA 1
ATOM 5237 C C . LEU A 1 675 ? -9.344 -10.284 -10.630 1.00 93.00 675 LEU A C 1
ATOM 5239 O O . LEU A 1 675 ? -8.786 -9.216 -10.396 1.00 93.00 675 LEU A O 1
ATOM 5243 N N . ASN A 1 676 ? -8.871 -11.464 -10.201 1.00 93.44 676 ASN A N 1
ATOM 5244 C CA . ASN A 1 676 ? -7.650 -11.624 -9.396 1.00 93.44 676 ASN A CA 1
ATOM 5245 C C . ASN A 1 676 ? -7.710 -10.841 -8.060 1.00 93.44 676 ASN A C 1
ATOM 5247 O O . ASN A 1 676 ? -6.755 -10.187 -7.644 1.00 93.44 676 ASN A O 1
ATOM 5251 N N . LEU A 1 677 ? -8.885 -10.832 -7.408 1.00 92.88 677 LEU A N 1
ATOM 5252 C CA . LEU A 1 677 ? -9.124 -10.083 -6.161 1.00 92.88 677 LEU A CA 1
ATOM 5253 C C . LEU A 1 677 ? -8.335 -10.632 -4.962 1.00 92.88 677 LEU A C 1
ATOM 5255 O O . LEU A 1 677 ? -8.177 -9.926 -3.968 1.00 92.88 677 LEU A O 1
ATOM 5259 N N . ASP A 1 678 ? -7.849 -11.867 -5.053 1.00 89.94 678 ASP A N 1
ATOM 5260 C CA . ASP A 1 678 ? -6.976 -12.526 -4.081 1.00 89.94 678 ASP A CA 1
ATOM 5261 C C . ASP A 1 678 ? -5.634 -11.805 -3.901 1.00 89.94 678 ASP A C 1
ATOM 5263 O O . ASP A 1 678 ? -5.052 -11.888 -2.824 1.00 89.94 678 ASP A O 1
ATOM 5267 N N . ILE A 1 679 ? -5.194 -10.997 -4.875 1.00 92.69 679 ILE A N 1
ATOM 5268 C CA . ILE A 1 679 ? -4.017 -10.126 -4.716 1.00 92.69 679 ILE A CA 1
ATOM 5269 C C . ILE A 1 679 ? -4.135 -9.221 -3.487 1.00 92.69 679 ILE A C 1
ATOM 5271 O O . ILE A 1 679 ? -3.134 -8.961 -2.824 1.00 92.69 679 ILE A O 1
ATOM 5275 N N . PHE A 1 680 ? -5.344 -8.771 -3.133 1.00 93.12 680 PHE A N 1
ATOM 5276 C CA . PHE A 1 680 ? -5.532 -7.961 -1.930 1.00 93.12 680 PHE A CA 1
ATOM 5277 C C . PHE A 1 680 ? -5.173 -8.703 -0.636 1.00 93.12 680 PHE A C 1
ATOM 5279 O O . PHE A 1 680 ? -4.866 -8.064 0.367 1.00 93.12 680 PHE A O 1
ATOM 5286 N N . PHE A 1 681 ? -5.213 -10.033 -0.640 1.00 88.88 681 PHE A N 1
ATOM 5287 C CA . PHE A 1 681 ? -4.850 -10.856 0.509 1.00 88.88 681 PHE A CA 1
ATOM 5288 C C . PHE A 1 681 ? -3.338 -10.956 0.643 1.00 88.88 681 PHE A C 1
ATOM 5290 O O . PHE A 1 681 ? -2.826 -10.763 1.742 1.00 88.88 681 PHE A O 1
ATOM 5297 N N . ASP A 1 682 ? -2.648 -11.164 -0.480 1.00 86.38 682 ASP A N 1
ATOM 5298 C CA . ASP A 1 682 ? -1.188 -11.215 -0.536 1.00 86.38 682 ASP A CA 1
ATOM 5299 C C . ASP A 1 682 ? -0.585 -9.876 -0.072 1.00 86.38 682 ASP A C 1
ATOM 5301 O O . ASP A 1 682 ? 0.329 -9.855 0.751 1.00 86.38 682 ASP A O 1
ATOM 5305 N N . VAL A 1 683 ? -1.134 -8.738 -0.519 1.00 89.31 683 VAL A N 1
ATOM 5306 C CA . VAL A 1 683 ? -0.615 -7.421 -0.099 1.00 89.31 683 VAL A CA 1
ATOM 5307 C C . VAL A 1 683 ? -0.924 -7.090 1.366 1.00 89.31 683 VAL A C 1
ATOM 5309 O O . VAL A 1 683 ? -0.131 -6.433 2.036 1.00 89.31 683 VAL A O 1
ATOM 5312 N N . LEU A 1 684 ? -2.025 -7.598 1.930 1.00 89.06 684 LEU A N 1
ATOM 5313 C CA . LEU A 1 684 ? -2.366 -7.373 3.340 1.00 89.06 684 LEU A CA 1
ATOM 5314 C C . LEU A 1 684 ? -1.403 -8.027 4.329 1.00 89.06 684 LEU A C 1
ATOM 5316 O O . LEU A 1 684 ? -1.445 -7.680 5.515 1.00 89.06 684 LEU A O 1
ATOM 5320 N N . GLU A 1 685 ? -0.563 -8.956 3.875 1.00 84.38 685 GLU A N 1
ATOM 5321 C CA . GLU A 1 685 ? 0.471 -9.570 4.704 1.00 84.38 685 GLU A CA 1
ATOM 5322 C C . GLU A 1 685 ? 1.598 -8.591 5.054 1.00 84.38 685 GLU A C 1
ATOM 5324 O O . GLU A 1 685 ? 2.193 -8.732 6.122 1.00 84.38 685 GLU A O 1
ATOM 5329 N N . PHE A 1 686 ? 1.857 -7.590 4.203 1.00 86.75 686 PHE A N 1
ATOM 5330 C CA . PHE A 1 686 ? 2.984 -6.665 4.365 1.00 86.75 686 PHE A CA 1
ATOM 5331 C C . PHE A 1 686 ? 2.606 -5.179 4.343 1.00 86.75 686 PHE A C 1
ATOM 5333 O O . PHE A 1 686 ? 3.397 -4.359 4.795 1.00 86.75 686 PHE A O 1
ATOM 5340 N N . GLU A 1 687 ? 1.438 -4.791 3.827 1.00 92.06 687 GLU A N 1
ATOM 5341 C CA . GLU A 1 687 ? 1.087 -3.372 3.743 1.00 92.06 687 GLU A CA 1
ATOM 5342 C C . GLU A 1 687 ? 0.796 -2.735 5.106 1.00 92.06 687 GLU A C 1
ATOM 5344 O O . GLU A 1 687 ? 0.014 -3.235 5.923 1.00 92.06 687 GLU A O 1
ATOM 5349 N N . GLU A 1 688 ? 1.350 -1.544 5.313 1.00 86.56 688 GLU A N 1
ATOM 5350 C CA . GLU A 1 688 ? 1.288 -0.823 6.583 1.00 86.56 688 GLU A CA 1
ATOM 5351 C C . GLU A 1 688 ? 0.352 0.392 6.522 1.00 86.56 688 GLU A C 1
ATOM 5353 O O . GLU A 1 688 ? -0.185 0.747 5.471 1.00 86.56 688 GLU A O 1
ATOM 5358 N N . ALA A 1 689 ? 0.118 1.035 7.668 1.00 90.88 689 ALA A N 1
ATOM 5359 C CA . ALA A 1 689 ? -0.578 2.319 7.689 1.00 90.88 689 ALA A CA 1
ATOM 5360 C C . ALA A 1 689 ? 0.307 3.406 7.052 1.00 90.88 689 ALA A C 1
ATOM 5362 O O . ALA A 1 689 ? 1.520 3.398 7.231 1.00 90.88 689 ALA A O 1
ATOM 5363 N N . GLY A 1 690 ? -0.298 4.350 6.326 1.00 91.25 690 GLY A N 1
ATOM 5364 C CA . GLY A 1 690 ? 0.437 5.453 5.699 1.00 91.25 690 GLY A CA 1
ATOM 5365 C C . GLY A 1 690 ? 1.102 6.407 6.696 1.00 91.25 690 GLY A C 1
ATOM 5366 O O . GLY A 1 690 ? 0.865 6.355 7.902 1.00 91.25 690 GLY A O 1
ATOM 5367 N N . ASP A 1 691 ? 1.881 7.348 6.165 1.00 91.50 691 ASP A N 1
ATOM 5368 C CA . ASP A 1 691 ? 2.622 8.378 6.913 1.00 91.50 691 ASP A CA 1
ATOM 5369 C C . ASP A 1 691 ? 1.789 9.153 7.956 1.00 91.50 691 ASP A C 1
ATOM 5371 O O . ASP A 1 691 ? 2.280 9.496 9.035 1.00 91.50 691 ASP A O 1
ATOM 5375 N N . TRP A 1 692 ? 0.499 9.369 7.687 1.00 89.81 692 TRP A N 1
ATOM 5376 C CA . TRP A 1 692 ? -0.475 9.957 8.621 1.00 89.81 692 TRP A CA 1
ATOM 5377 C C . TRP A 1 692 ? -0.569 9.246 9.968 1.00 89.81 692 TRP A C 1
ATOM 5379 O O . TRP A 1 692 ? -0.997 9.846 10.952 1.00 89.81 692 TRP A O 1
ATOM 5389 N N . TRP A 1 693 ? -0.203 7.969 10.026 1.00 90.69 693 TRP A N 1
ATOM 5390 C CA . TRP A 1 693 ? -0.303 7.174 11.233 1.00 90.69 693 TRP A CA 1
ATOM 5391 C C . TRP A 1 693 ? 0.849 7.427 12.208 1.00 90.69 693 TRP A C 1
ATOM 5393 O O . TRP A 1 693 ? 0.670 7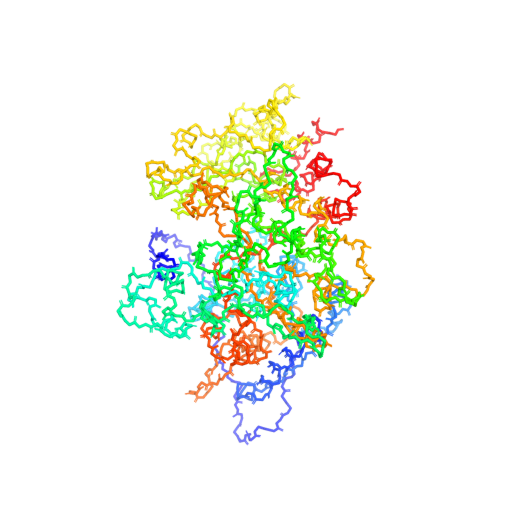.209 13.405 1.00 90.69 693 TRP A O 1
ATOM 5403 N N . TYR A 1 694 ? 2.018 7.898 11.758 1.00 89.38 694 TYR A N 1
ATOM 5404 C CA . TYR A 1 694 ? 3.215 7.985 12.606 1.00 89.38 694 TYR A CA 1
ATOM 5405 C C . TYR A 1 694 ? 3.030 8.911 13.814 1.00 89.38 694 TYR A C 1
ATOM 5407 O O . TYR A 1 694 ? 3.286 8.528 14.961 1.00 89.38 694 TYR A O 1
ATOM 5415 N N . LEU A 1 695 ? 2.523 10.119 13.577 1.00 88.38 695 LEU A N 1
ATOM 5416 C CA . LEU A 1 695 ? 2.403 11.181 14.577 1.00 88.38 695 LEU A CA 1
ATOM 5417 C C . LEU A 1 695 ? 0.925 11.477 14.902 1.00 88.38 695 LEU A C 1
ATOM 5419 O O . LEU A 1 695 ? 0.035 10.957 14.235 1.00 88.38 695 LEU A O 1
ATOM 5423 N N . PRO A 1 696 ? 0.614 12.262 15.954 1.00 88.00 696 PRO A N 1
ATOM 5424 C CA . PRO A 1 696 ? -0.765 12.471 16.397 1.00 88.00 696 PRO A CA 1
ATOM 5425 C C . PRO A 1 696 ? -1.699 13.085 15.347 1.00 88.00 696 PRO A C 1
ATOM 5427 O O . PRO A 1 696 ? -2.915 12.926 15.466 1.00 88.00 696 PRO A O 1
ATOM 5430 N N . ASP A 1 697 ? -1.151 13.824 14.378 1.00 88.25 697 ASP A N 1
ATOM 5431 C CA . ASP A 1 697 ? -1.889 14.541 13.342 1.00 88.25 697 ASP A CA 1
ATOM 5432 C C . ASP A 1 697 ? -1.039 14.786 12.074 1.00 88.25 697 ASP A C 1
ATOM 5434 O O . ASP A 1 697 ? 0.177 14.581 12.068 1.00 88.25 697 ASP A O 1
ATOM 5438 N N . ASN A 1 698 ? -1.689 15.269 11.008 1.00 89.88 698 ASN A N 1
ATOM 5439 C CA . ASN A 1 698 ? -1.097 15.449 9.673 1.00 89.88 698 ASN A CA 1
ATOM 5440 C C . ASN A 1 698 ? -0.402 16.802 9.457 1.00 89.88 698 ASN A C 1
ATOM 5442 O O . ASN A 1 698 ? 0.078 17.073 8.358 1.00 89.88 698 ASN A O 1
ATOM 5446 N N . GLY A 1 699 ? -0.336 17.678 10.463 1.00 91.19 699 GLY A N 1
ATOM 5447 C CA . GLY A 1 699 ? 0.140 19.048 10.286 1.00 91.19 699 GLY A CA 1
ATOM 5448 C C . GLY A 1 699 ? 1.578 19.153 9.767 1.00 91.19 699 GLY A C 1
ATOM 5449 O O . GLY A 1 699 ? 1.939 20.186 9.205 1.00 91.19 699 GLY A O 1
ATOM 5450 N N . TRP A 1 700 ? 2.395 18.112 9.949 1.00 91.38 700 TRP A N 1
ATOM 5451 C CA . TRP A 1 700 ? 3.746 17.995 9.389 1.00 91.38 700 TRP A CA 1
ATOM 5452 C C . TRP A 1 700 ? 3.769 17.477 7.942 1.00 91.38 700 TRP A C 1
ATOM 5454 O O . TRP A 1 700 ? 4.618 17.905 7.161 1.00 91.38 700 TRP A O 1
ATOM 5464 N N . ILE A 1 701 ? 2.810 16.626 7.567 1.00 94.00 701 ILE A N 1
ATOM 5465 C CA . ILE A 1 701 ? 2.655 16.062 6.217 1.00 94.00 701 ILE A CA 1
ATOM 5466 C C . ILE A 1 701 ? 2.239 17.151 5.236 1.00 94.00 701 ILE A C 1
ATOM 5468 O O . ILE A 1 701 ? 2.837 17.300 4.170 1.00 94.00 701 ILE A O 1
ATOM 5472 N N . ASP A 1 702 ? 1.264 17.975 5.629 1.00 93.75 702 ASP A N 1
ATOM 5473 C CA . ASP A 1 702 ? 0.687 19.022 4.779 1.00 93.75 702 ASP A CA 1
ATOM 5474 C C . ASP A 1 702 ? 1.745 19.998 4.227 1.00 93.75 702 ASP A C 1
ATOM 5476 O O . ASP A 1 702 ? 1.566 20.569 3.146 1.00 93.75 702 ASP A O 1
ATOM 5480 N N . VAL A 1 703 ? 2.868 20.169 4.939 1.00 96.06 703 VAL A N 1
ATOM 5481 C CA . VAL A 1 703 ? 3.965 21.067 4.549 1.00 96.06 703 VAL A CA 1
ATOM 5482 C C . VAL A 1 703 ? 4.659 20.612 3.267 1.00 96.06 703 VAL A C 1
ATOM 5484 O O . VAL A 1 703 ? 4.929 21.454 2.408 1.00 96.06 703 VAL A O 1
ATOM 5487 N N . TRP A 1 704 ? 4.931 19.315 3.108 1.00 94.88 704 TRP A N 1
ATOM 5488 C CA . TRP A 1 704 ? 5.582 18.777 1.908 1.00 94.88 704 TRP A CA 1
ATOM 5489 C C . TRP A 1 704 ? 4.584 18.192 0.907 1.00 94.88 704 TRP A C 1
ATOM 5491 O O . TRP A 1 704 ? 4.778 18.359 -0.304 1.00 94.88 704 TRP A O 1
ATOM 5501 N N . ALA A 1 705 ? 3.511 17.554 1.385 1.00 94.88 705 ALA A N 1
ATOM 5502 C CA . ALA A 1 705 ? 2.534 16.856 0.553 1.00 94.88 705 ALA A CA 1
ATOM 5503 C C . ALA A 1 705 ? 1.652 17.830 -0.238 1.00 94.88 705 ALA A C 1
ATOM 5505 O O . ALA A 1 705 ? 1.380 17.604 -1.417 1.00 94.88 705 ALA A O 1
ATOM 5506 N N . GLY A 1 706 ? 1.260 18.961 0.361 1.00 94.31 706 GLY A N 1
ATOM 5507 C CA . GLY A 1 706 ? 0.477 19.993 -0.323 1.00 94.31 706 GLY A CA 1
ATOM 5508 C C . GLY A 1 706 ? 1.161 20.501 -1.604 1.00 94.31 706 GLY A C 1
ATOM 5509 O O . GLY A 1 706 ? 0.570 20.431 -2.681 1.00 94.31 706 GLY A O 1
ATOM 5510 N N . PRO A 1 707 ? 2.418 20.974 -1.542 1.00 95.25 707 PRO A N 1
ATOM 5511 C CA . PRO A 1 707 ? 3.198 21.366 -2.717 1.00 95.25 707 PRO A CA 1
ATOM 5512 C C . PRO A 1 707 ? 3.480 20.231 -3.706 1.00 95.25 707 PRO A C 1
ATOM 5514 O O . PRO A 1 707 ? 3.440 20.467 -4.915 1.00 95.25 707 PRO A O 1
ATOM 5517 N N . LEU A 1 708 ? 3.737 19.010 -3.225 1.00 94.06 708 LEU A N 1
ATOM 5518 C CA . LEU A 1 708 ? 3.895 17.831 -4.081 1.00 94.06 708 LEU A CA 1
ATOM 5519 C C . LEU A 1 708 ? 2.643 17.634 -4.951 1.00 94.06 708 LEU A C 1
ATOM 5521 O O . LEU A 1 708 ? 2.731 17.597 -6.181 1.00 94.06 708 LEU A O 1
ATOM 5525 N N . ASN A 1 709 ? 1.471 17.622 -4.314 1.00 91.12 709 ASN A N 1
ATOM 5526 C CA . ASN A 1 709 ? 0.178 17.389 -4.950 1.00 91.12 709 ASN A CA 1
ATOM 5527 C C . ASN A 1 709 ? -0.307 18.563 -5.806 1.00 91.12 709 ASN A C 1
ATOM 5529 O O . ASN A 1 709 ? -0.820 18.360 -6.907 1.00 91.12 709 ASN A O 1
ATOM 5533 N N . ALA 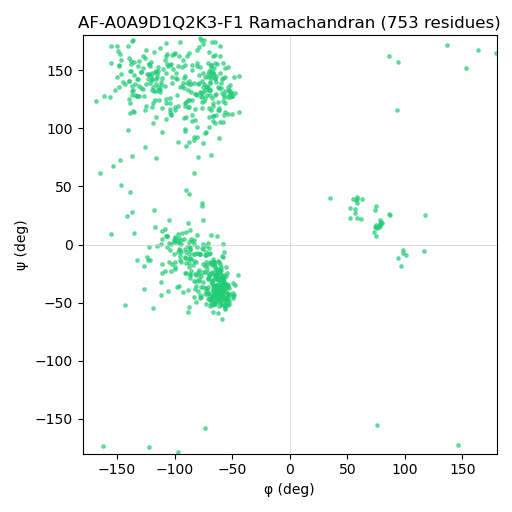A 1 710 ? -0.112 19.797 -5.347 1.00 91.94 710 ALA A N 1
ATOM 5534 C CA . ALA A 1 710 ? -0.612 20.980 -6.036 1.00 91.94 710 ALA A CA 1
ATOM 5535 C C . ALA A 1 710 ? 0.339 21.510 -7.118 1.00 91.94 710 ALA A C 1
ATOM 5537 O O . ALA A 1 710 ? -0.135 22.095 -8.090 1.00 91.94 710 ALA A O 1
ATOM 5538 N N . GLN A 1 711 ? 1.657 21.320 -6.982 1.00 94.44 711 GLN A N 1
ATOM 5539 C CA . GLN A 1 711 ? 2.650 21.949 -7.861 1.00 94.44 711 GLN A CA 1
ATOM 5540 C C . GLN A 1 711 ? 3.490 20.929 -8.630 1.00 94.44 711 GLN A C 1
ATOM 5542 O O . GLN A 1 711 ? 3.522 20.993 -9.859 1.00 94.44 711 GLN A O 1
ATOM 5547 N N . VAL A 1 712 ? 4.147 19.981 -7.953 1.00 93.44 712 VAL A N 1
ATOM 5548 C CA . VAL A 1 712 ? 5.061 19.028 -8.617 1.00 93.44 712 VAL A CA 1
ATOM 5549 C C . VAL A 1 712 ? 4.292 18.115 -9.566 1.00 93.44 712 VAL A C 1
ATOM 5551 O O . VAL A 1 712 ? 4.598 18.053 -10.756 1.00 93.44 712 VAL A O 1
ATOM 5554 N N . ARG A 1 713 ? 3.215 17.495 -9.073 1.00 91.44 713 ARG A N 1
ATOM 5555 C CA . ARG A 1 713 ? 2.339 16.622 -9.869 1.00 91.44 713 ARG A CA 1
ATOM 5556 C C . ARG A 1 713 ? 1.591 17.362 -10.983 1.00 91.44 713 ARG A C 1
ATOM 5558 O O . ARG A 1 713 ? 1.205 16.754 -11.972 1.00 91.44 713 ARG A O 1
ATOM 5565 N N . ASN A 1 714 ? 1.468 18.688 -10.878 1.00 91.50 714 ASN A N 1
ATOM 5566 C CA . ASN A 1 714 ? 0.944 19.565 -11.933 1.00 91.50 714 ASN A CA 1
ATOM 5567 C C . ASN A 1 714 ? 2.033 20.165 -12.844 1.00 91.50 714 ASN A C 1
ATOM 5569 O O . ASN A 1 714 ? 1.742 21.073 -13.622 1.00 91.50 714 ASN A O 1
ATOM 5573 N N . LYS A 1 715 ? 3.288 19.699 -12.750 1.00 91.38 715 LYS A N 1
ATOM 5574 C CA . LYS A 1 715 ? 4.441 20.185 -13.534 1.00 91.38 715 LYS A CA 1
ATOM 5575 C C . LYS A 1 715 ? 4.745 21.682 -13.358 1.00 91.38 715 LYS A C 1
ATOM 5577 O O . LYS A 1 715 ? 5.373 22.303 -14.213 1.00 91.38 715 LYS A O 1
ATOM 5582 N N . GLN A 1 716 ? 4.317 22.270 -12.243 1.00 94.25 716 GLN A N 1
ATOM 5583 C CA . GLN A 1 716 ? 4.573 23.670 -11.883 1.00 94.25 716 GLN A CA 1
ATOM 5584 C C . GLN A 1 716 ? 5.866 23.834 -11.069 1.00 94.25 716 GLN A C 1
ATOM 5586 O O . GLN A 1 716 ? 6.393 24.940 -10.959 1.00 94.25 716 GLN A O 1
ATOM 5591 N N . MET A 1 717 ? 6.392 22.736 -10.519 1.00 94.62 717 MET A N 1
ATOM 5592 C CA . MET A 1 717 ? 7.642 22.669 -9.766 1.00 94.62 717 MET A CA 1
ATOM 5593 C C . MET A 1 717 ? 8.392 21.390 -10.145 1.00 94.62 717 MET A C 1
ATOM 5595 O O . MET A 1 717 ? 7.774 20.347 -10.337 1.00 94.62 717 MET A O 1
ATOM 5599 N N . THR A 1 718 ? 9.718 21.457 -10.270 1.00 91.94 718 THR A N 1
ATOM 5600 C CA . THR A 1 718 ? 10.526 20.254 -10.511 1.00 91.94 718 THR A CA 1
ATOM 5601 C C . THR A 1 718 ? 10.707 19.458 -9.214 1.00 91.94 718 THR A C 1
ATOM 5603 O O . THR A 1 718 ? 10.739 20.069 -8.142 1.00 91.94 718 THR A O 1
ATOM 5606 N N . PRO A 1 719 ? 10.903 18.128 -9.284 1.00 89.38 719 PRO A N 1
ATOM 5607 C CA . PRO A 1 719 ? 11.242 17.315 -8.113 1.00 89.38 719 PRO A CA 1
ATOM 5608 C C . PRO A 1 719 ? 12.406 17.886 -7.291 1.00 89.38 719 PRO A C 1
ATOM 5610 O O . PRO A 1 719 ? 12.296 18.038 -6.079 1.00 89.38 719 PRO A O 1
ATOM 5613 N N . GLU A 1 720 ? 13.492 18.309 -7.947 1.00 88.50 720 GLU A N 1
ATOM 5614 C CA . GLU A 1 720 ? 14.666 18.852 -7.247 1.00 88.50 720 GLU A CA 1
ATOM 5615 C C . GLU A 1 720 ? 14.377 20.180 -6.533 1.00 88.50 720 GLU A C 1
ATOM 5617 O O . GLU A 1 720 ? 14.828 20.401 -5.408 1.00 88.50 720 GLU A O 1
ATOM 5622 N N . ALA A 1 721 ? 13.579 21.059 -7.153 1.00 92.12 721 ALA A N 1
ATOM 5623 C CA . ALA A 1 721 ? 13.146 22.291 -6.502 1.00 92.12 721 ALA A CA 1
ATOM 5624 C C . ALA A 1 721 ? 12.245 21.990 -5.298 1.00 92.12 721 ALA A C 1
ATOM 5626 O O . ALA A 1 721 ? 12.326 22.689 -4.293 1.00 92.12 721 ALA A O 1
ATOM 5627 N N . TRP A 1 722 ? 11.412 20.952 -5.375 1.00 93.06 722 TRP A N 1
ATOM 5628 C CA . TRP A 1 722 ? 10.579 20.523 -4.258 1.00 93.06 722 TRP A CA 1
ATOM 5629 C C . TRP A 1 722 ? 11.411 19.988 -3.090 1.00 93.06 722 TRP A C 1
ATOM 5631 O O . TRP A 1 722 ? 11.262 20.502 -1.982 1.00 93.06 722 TRP A O 1
ATOM 5641 N N . PHE A 1 723 ? 12.352 19.068 -3.338 1.00 89.94 723 PHE A N 1
ATOM 5642 C CA . PHE A 1 723 ? 13.287 18.600 -2.308 1.00 89.94 723 PHE A CA 1
ATOM 5643 C C . PHE A 1 723 ? 14.016 19.771 -1.641 1.00 89.94 723 PHE A C 1
ATOM 5645 O O . PHE A 1 723 ? 14.043 19.864 -0.415 1.00 89.94 723 PHE A O 1
ATOM 5652 N N . THR A 1 724 ? 14.526 20.710 -2.442 1.00 88.44 724 THR A N 1
ATOM 5653 C CA . THR A 1 724 ? 15.270 21.869 -1.931 1.00 88.44 724 THR A CA 1
ATOM 5654 C C . THR A 1 724 ? 14.398 22.814 -1.095 1.00 88.44 724 THR A C 1
ATOM 5656 O O . THR A 1 724 ? 14.805 23.312 -0.047 1.00 88.44 724 THR A O 1
ATOM 5659 N N . ASN A 1 725 ? 13.175 23.088 -1.554 1.00 92.25 725 ASN A N 1
ATOM 5660 C CA . ASN A 1 725 ? 12.316 24.096 -0.935 1.00 92.25 725 ASN A CA 1
ATOM 5661 C C . ASN A 1 725 ? 11.565 23.581 0.294 1.00 92.25 725 ASN A C 1
ATOM 5663 O O . ASN A 1 725 ? 11.188 24.395 1.134 1.00 92.25 725 ASN A O 1
ATOM 5667 N N . TYR A 1 726 ? 11.324 22.271 0.397 1.00 93.69 726 TYR A N 1
ATOM 5668 C CA . TYR A 1 726 ? 10.462 21.695 1.434 1.00 93.69 726 TYR A CA 1
ATOM 5669 C C . TYR A 1 726 ? 11.185 20.784 2.426 1.00 93.69 726 TYR A C 1
ATOM 5671 O O . TYR A 1 726 ? 10.555 20.369 3.394 1.00 93.69 726 TYR A O 1
ATOM 5679 N N . CYS A 1 727 ? 12.495 20.554 2.282 1.00 91.44 727 CYS A N 1
ATOM 5680 C CA . CYS A 1 727 ? 13.288 19.847 3.291 1.00 91.44 727 CYS A CA 1
ATOM 5681 C C . CYS A 1 727 ? 13.255 20.558 4.659 1.00 91.44 727 CYS A C 1
ATOM 5683 O O . CYS A 1 727 ? 12.688 20.045 5.625 1.00 91.44 727 CYS A O 1
ATOM 5685 N N . LEU A 1 728 ? 13.787 21.785 4.733 1.00 92.19 728 LEU A N 1
ATOM 5686 C CA . LEU A 1 728 ? 13.864 22.531 5.996 1.00 92.19 728 LEU A CA 1
ATOM 5687 C C . LEU A 1 728 ? 12.486 22.905 6.573 1.00 92.19 728 LEU A C 1
ATOM 5689 O O . LEU A 1 728 ? 12.298 22.702 7.771 1.00 92.19 728 LEU A O 1
ATOM 5693 N N . PRO A 1 729 ? 11.500 23.397 5.790 1.00 94.00 729 PRO A N 1
ATOM 5694 C CA . PRO A 1 729 ? 10.178 23.711 6.337 1.00 94.00 729 PRO A CA 1
ATOM 5695 C C . PRO A 1 729 ? 9.455 22.504 6.937 1.00 94.00 729 PRO A C 1
ATOM 5697 O O . PRO A 1 729 ? 8.775 22.647 7.953 1.00 94.00 729 PRO A O 1
ATOM 5700 N N . SER A 1 730 ? 9.605 21.322 6.334 1.00 94.38 730 SER A N 1
ATOM 5701 C CA . SER A 1 730 ? 8.979 20.099 6.848 1.00 94.38 730 SER A CA 1
ATOM 5702 C C . SER A 1 730 ? 9.639 19.657 8.146 1.00 94.38 730 SER A C 1
ATOM 5704 O O . SER A 1 730 ? 8.940 19.402 9.124 1.00 94.38 730 SER A O 1
ATOM 5706 N N . THR A 1 731 ? 10.974 19.680 8.211 1.00 92.75 731 THR A N 1
ATOM 5707 C CA . THR A 1 731 ? 11.692 19.395 9.461 1.00 92.75 731 THR A CA 1
ATOM 5708 C C . THR A 1 731 ? 11.361 20.409 10.555 1.00 92.75 731 THR A C 1
ATOM 5710 O O . THR A 1 731 ? 11.065 20.011 11.674 1.00 92.75 731 THR A O 1
ATOM 5713 N N . GLN A 1 732 ? 11.286 21.707 10.242 1.00 92.31 732 GLN A N 1
ATOM 5714 C CA . GLN A 1 732 ? 10.870 22.737 11.202 1.00 92.31 732 GLN A CA 1
ATOM 5715 C C . GLN A 1 732 ? 9.492 22.437 11.814 1.00 92.31 732 GLN A C 1
ATOM 5717 O O . GLN A 1 732 ? 9.265 22.702 12.995 1.00 92.31 732 GLN A O 1
ATOM 5722 N N . LYS A 1 733 ? 8.563 21.892 11.018 1.00 93.19 733 LYS A N 1
ATOM 5723 C CA . LYS A 1 733 ? 7.224 21.518 11.485 1.00 93.19 733 LYS A CA 1
ATOM 5724 C C . LYS A 1 733 ? 7.218 20.235 12.318 1.00 93.19 733 LYS A C 1
ATOM 5726 O O . LYS A 1 733 ? 6.308 20.074 13.126 1.00 93.19 733 LYS A O 1
ATOM 5731 N N . LEU A 1 734 ? 8.218 19.372 12.150 1.00 91.50 734 LEU A N 1
ATOM 5732 C CA . LEU A 1 734 ? 8.412 18.154 12.937 1.00 91.50 734 LEU A CA 1
ATOM 5733 C C . LEU A 1 734 ? 8.989 18.421 14.335 1.00 91.50 734 LEU A C 1
ATOM 5735 O O . LEU A 1 734 ? 8.672 17.672 15.253 1.00 91.50 734 LEU A O 1
ATOM 5739 N N . ILE A 1 735 ? 9.748 19.507 14.535 1.00 88.69 735 ILE A N 1
ATOM 5740 C CA . ILE A 1 735 ? 10.402 19.824 15.823 1.00 88.69 735 ILE A CA 1
ATOM 5741 C C . ILE A 1 735 ? 9.461 19.750 17.045 1.00 88.69 735 ILE A C 1
ATOM 5743 O O . ILE A 1 735 ? 9.854 19.152 18.046 1.00 88.69 735 ILE A O 1
ATOM 5747 N N . PRO A 1 736 ? 8.222 20.283 17.013 1.00 86.69 736 PRO A N 1
ATOM 5748 C CA . PRO A 1 736 ? 7.312 20.199 18.159 1.00 86.69 736 PRO A CA 1
ATOM 5749 C C . PRO A 1 736 ? 6.796 18.785 18.468 1.00 86.69 736 PRO A C 1
ATOM 5751 O O . PRO A 1 736 ? 6.248 18.571 19.546 1.00 86.69 736 PRO A O 1
ATOM 5754 N N . TYR A 1 737 ? 6.921 17.838 17.531 1.00 84.88 737 TYR A N 1
ATOM 5755 C CA . TYR A 1 737 ? 6.567 16.429 17.739 1.00 84.88 737 TYR A CA 1
ATOM 5756 C C . TYR A 1 737 ? 7.712 15.625 18.369 1.00 84.88 737 TYR A C 1
ATOM 5758 O O . TYR A 1 737 ? 7.493 14.493 18.806 1.00 84.88 737 TYR A O 1
ATOM 5766 N N . SER A 1 738 ? 8.922 16.185 18.411 1.00 81.69 738 SER A N 1
ATOM 5767 C CA . SER A 1 738 ? 10.084 15.564 19.041 1.00 81.69 738 SER A CA 1
ATOM 5768 C C . SER A 1 738 ? 9.910 15.536 20.562 1.00 81.69 738 SER A C 1
ATOM 5770 O O . SER A 1 738 ? 9.515 16.530 21.171 1.00 81.69 738 SER A O 1
ATOM 5772 N N . TYR A 1 739 ? 10.177 14.390 21.191 1.00 70.38 739 TYR A N 1
ATOM 5773 C CA . TYR A 1 739 ? 9.811 14.149 22.596 1.00 70.38 739 TYR A CA 1
ATOM 5774 C C . TYR A 1 739 ? 10.972 14.201 23.591 1.00 70.38 739 TYR A C 1
ATOM 5776 O O . TYR A 1 739 ? 10.711 14.280 24.792 1.00 70.38 739 TYR A O 1
ATOM 5784 N N . TYR A 1 740 ? 12.228 14.148 23.139 1.00 58.81 740 TYR A N 1
ATOM 5785 C CA . TYR A 1 740 ? 13.338 13.823 24.047 1.00 58.81 740 TYR A CA 1
ATOM 5786 C C . TYR A 1 740 ? 14.487 14.832 24.051 1.00 58.81 740 TYR A C 1
ATOM 5788 O O . TYR A 1 740 ? 14.954 15.221 25.123 1.00 58.81 740 TYR A O 1
ATOM 5796 N N . PHE A 1 741 ? 14.850 15.391 22.894 1.00 52.91 741 PHE A N 1
ATOM 5797 C CA . PHE A 1 741 ? 15.413 16.737 22.875 1.00 52.91 741 PHE A CA 1
ATOM 5798 C C . PHE A 1 741 ? 14.284 17.654 23.312 1.00 52.91 741 PHE A C 1
ATOM 5800 O O . PHE A 1 741 ? 13.319 17.763 22.563 1.00 52.91 741 PHE A O 1
ATOM 5807 N N . GLY A 1 742 ? 14.342 18.274 24.500 1.00 55.84 742 GLY A N 1
ATOM 5808 C CA . GLY A 1 742 ? 13.367 19.313 24.852 1.00 55.84 742 GLY A CA 1
ATOM 5809 C C . GLY A 1 742 ? 13.208 20.208 23.628 1.00 55.84 742 GLY A C 1
ATOM 5810 O O . GLY A 1 742 ? 14.216 20.752 23.183 1.00 55.84 742 GLY A O 1
ATOM 5811 N N . SER A 1 743 ? 12.019 20.212 23.013 1.00 63.66 743 SER A N 1
ATOM 5812 C CA . SER A 1 743 ? 11.801 20.682 21.632 1.00 63.66 743 SER A CA 1
ATOM 5813 C C . SER A 1 743 ? 12.463 22.033 21.390 1.00 63.66 743 SER A C 1
ATOM 5815 O O . SER A 1 743 ? 13.070 22.257 20.351 1.00 63.66 743 SER A O 1
ATOM 5817 N N . ASP A 1 744 ? 12.461 22.867 22.427 1.00 72.75 744 ASP A N 1
ATOM 5818 C CA . ASP A 1 744 ? 13.099 24.170 22.520 1.00 72.75 744 ASP A CA 1
ATOM 5819 C C . ASP A 1 744 ? 14.610 24.152 22.213 1.00 72.75 744 ASP A C 1
ATOM 5821 O O . ASP A 1 744 ? 15.105 25.057 21.556 1.00 72.75 744 ASP A O 1
ATOM 5825 N N . ALA A 1 745 ? 15.379 23.163 22.677 1.00 71.19 745 ALA A N 1
ATOM 5826 C CA . ALA A 1 745 ? 16.820 23.056 22.426 1.00 71.19 745 ALA A CA 1
ATOM 5827 C C . ALA A 1 745 ? 17.121 22.735 20.956 1.00 71.19 745 ALA A C 1
ATOM 5829 O O . ALA A 1 745 ? 17.932 23.419 20.327 1.00 71.19 745 ALA A O 1
ATOM 5830 N N . TYR A 1 746 ? 16.429 21.738 20.393 1.00 78.50 746 TYR A N 1
ATOM 5831 C CA . TYR A 1 746 ? 16.556 21.413 18.972 1.00 78.50 746 TYR A CA 1
ATOM 5832 C C . TYR A 1 746 ? 16.064 22.576 18.103 1.00 78.50 746 TYR A C 1
ATOM 5834 O O . TYR A 1 746 ? 16.757 22.991 17.178 1.00 78.50 746 TYR A O 1
ATOM 5842 N N . GLU A 1 747 ? 14.931 23.179 18.471 1.00 83.75 747 GLU A N 1
ATOM 5843 C CA . GLU A 1 747 ? 14.375 24.369 17.830 1.00 83.75 747 GLU A CA 1
ATOM 5844 C C . GLU A 1 747 ? 15.349 25.550 17.867 1.00 83.75 747 GLU A C 1
ATOM 5846 O O . GLU A 1 747 ? 15.543 26.212 16.851 1.00 83.75 747 GLU A O 1
ATOM 5851 N N . ASN A 1 748 ? 15.998 25.816 19.003 1.00 80.38 748 ASN A N 1
ATOM 5852 C CA . ASN A 1 748 ? 16.962 26.906 19.136 1.00 80.38 748 ASN A CA 1
ATOM 5853 C C . ASN A 1 748 ? 18.178 26.701 18.230 1.00 80.38 748 ASN A C 1
ATOM 5855 O O . ASN A 1 748 ? 18.599 27.648 17.567 1.00 80.38 748 ASN A O 1
ATOM 5859 N N . ILE A 1 749 ? 18.731 25.484 18.185 1.00 79.50 749 ILE A N 1
ATOM 5860 C CA . ILE A 1 749 ? 19.872 25.167 17.317 1.00 79.50 749 ILE A CA 1
ATOM 5861 C C . ILE A 1 749 ? 19.457 25.293 15.850 1.00 79.50 749 ILE A C 1
ATOM 5863 O O . ILE A 1 749 ? 20.103 26.027 15.101 1.00 79.50 749 ILE A O 1
ATOM 5867 N N . PHE A 1 750 ? 18.352 24.650 15.464 1.00 86.69 750 PHE A N 1
ATOM 5868 C CA . PHE A 1 750 ? 17.818 24.690 14.105 1.00 86.69 750 PHE A CA 1
ATOM 5869 C C . PHE A 1 750 ? 17.569 26.131 13.645 1.00 86.69 750 PHE A C 1
ATOM 5871 O O . PHE A 1 750 ? 18.062 26.541 12.594 1.00 86.69 750 PHE A O 1
ATOM 5878 N N . ASN A 1 751 ? 16.884 26.931 14.468 1.00 86.00 751 ASN A N 1
ATOM 5879 C CA . ASN A 1 751 ? 16.629 28.339 14.186 1.00 86.00 751 ASN A CA 1
ATOM 5880 C C . ASN A 1 751 ? 17.923 29.143 14.098 1.00 86.00 751 ASN A C 1
ATOM 5882 O O . ASN A 1 751 ? 18.051 29.942 13.191 1.00 86.00 751 ASN A O 1
ATOM 5886 N N . SER A 1 752 ? 18.891 28.940 14.994 1.00 81.88 752 SER A N 1
ATOM 5887 C CA . SER A 1 752 ? 20.140 29.716 14.971 1.00 81.88 752 SER A CA 1
ATOM 5888 C C . SER A 1 752 ? 20.986 29.499 13.715 1.00 81.88 752 SER A C 1
ATOM 5890 O O . SER A 1 752 ? 21.765 30.376 13.343 1.00 81.88 752 SER A O 1
ATOM 5892 N N . HIS A 1 753 ? 20.854 28.328 13.091 1.00 86.06 753 HIS A N 1
ATOM 5893 C CA . HIS A 1 753 ? 21.619 27.956 11.908 1.00 86.06 753 HIS A CA 1
ATOM 5894 C C . HIS A 1 753 ? 20.880 28.296 10.606 1.00 86.06 753 HIS A C 1
ATOM 5896 O O . HIS A 1 753 ? 21.499 28.795 9.667 1.00 86.06 753 HIS A O 1
ATOM 5902 N N . PHE A 1 754 ? 19.562 28.074 10.548 1.00 86.81 754 PHE A N 1
ATOM 5903 C CA . PHE A 1 754 ? 18.778 28.242 9.319 1.00 86.81 754 PHE A CA 1
ATOM 5904 C C . PHE A 1 754 ? 17.941 29.535 9.237 1.00 86.81 754 PHE A C 1
ATOM 5906 O O . PHE A 1 754 ? 17.536 29.892 8.128 1.00 86.81 754 PHE A O 1
ATOM 5913 N N . ASN A 1 755 ? 17.690 30.240 10.351 1.00 79.31 755 ASN A N 1
ATOM 5914 C CA . ASN A 1 755 ? 16.829 31.438 10.435 1.00 79.31 755 ASN A CA 1
ATOM 5915 C C . ASN A 1 755 ? 17.571 32.666 10.990 1.00 79.31 755 ASN A C 1
ATOM 5917 O O . ASN A 1 755 ? 17.231 33.792 10.547 1.00 79.31 755 ASN A O 1
#

Radius of gyration: 27.77 Å; Cα contacts (8 Å, |Δi|>4): 1549; chains: 1; bounding box: 75×67×88 Å

Sequence (755 aa):
MKKLISLMLAVILCIMPVFTACGGNSNTPTPTPPDPGPGGEGGGDRTRIVMQGFGDEEQKKEYESMVNGFNDSEYARYYGLFLTMTWYGEETYVSGIENGSTISPDNKVDIMFVNDRKFKLWATNGYIDDLSAYTNTSAYAEKLSNMWASIYPRFRYNRNGNTSYADDTLWGVPVDTSPTAIYYNRQAMENCGVIVISVDDDVVTAENFAQFQSEYEGLTNDMIGQTLMDLWNDNKIADKFGQWHDTCGNRGGLDSNGNPDGGGYEADVLVARSIDVPAKGYYREDSYNNYVRADGYPWVNPNAGGVTDNVKVFNASIAMNWDEIEDLAQLLTLELNRTNHNRRSVRGDVATTYGYYTEWWFNYGWSVGGDCLQDLTGEGTWAFGLPDWSTNYKVTAAGDGYVGANTGTVYHEGDTLEFLDKLNVNKYGPQYDENGAMVIDDNGQPVFNDGDLLLPNQNGGFEVYNASTQGTTPLGTNPNNALTNNSEILPYIVENSTDDMANEDAKFLELPSTKEAVNRYLQSILLDVMPLPSSFGDDSSTVAEFGNGNVAMVVERGYQIGLVRALTSSYEIEWGVAPLPQYKEYVNPSSDDTTVKVQGVDGGHSEATALCLAAGSKNKQNAWYVIDWLTSDYMTVNGQQEPAGQIFKAEAGYIPNQPAVANSSTFIKEDEKNLNLDIFFDVLEFEEAGDWWYLPDNGWIDVWAGPLNAQVRNKQMTPEAWFTNYCLPSTQKLIPYSYYFGSDAYENIFNSHFN

Foldseek 3Di:
DPPPPVPDDDDDDDDDDPDDDDDDDQPQDDDDADPPPPDDPQDDQAAEAEEEDEDDPLLVVLVVLQLVCCQPDPLSSRNSYHYDYDYDHPVCLVVCLVVVNPCPPVNRHFKYKDWLLALLVCVVVLQFDWCCSHQVDPVNVVLLVQFQPFPSQSQFADPVQGDRDPPGTGFFFFLAKWWKFKWFFPQLCQLLWAFEFAFAQDAAAPVCQVVVCVQKAQRDPVSHGPTRLVCQLVQRIGTSLRHGQLQTHQDFDADPVRHTPLRHDPRCLRNVDNDRAFQAQKDKPQLLQLDDDPVDDDRDAPCPVHSSPIHMYGHQNHFHALSRLLNQFLSQAPVSPPCPPPPPPDAQRRHFNFAEDDLDLFQLQVLQPWDQWADLALQFLIFGTLLAQEWKKFFAQLQQQPQQPRNRDGHGHQDIDGPRRQFPSLQQYFDADPVRHFDADPVRFTQHNPQWHWAADLLGHIWIQRNVVRDIDGQDDDPDPHSHDHNGTDPVLVVQEDCFNVPNRRGIHIGGGSNVSSVSVLVSLVSSNYDFLVPADPPDDPLLCVLQRNYRMYTTIQSCVSVSVVSVVVNVTDIATHGHHWHWDAPCSSDSHPHTGDTGHRTTAMMTMGIGTGSSHPPNVVSVSSSVQLLDQWDQDPNDIDGGNQLSSLQSQGQGSGPVSNPDCNNQPPVRSSRPSCSSVVSSNPHHHDPSSSASHCQLVCQLSVCCRPASSNVNDPSSRSSNVRRLVSSLSSLVRRDRSPSVNVNVSSVVSPD